Protein 3UXJ (pdb70)

Nearest PDB structures (foldseek):
  3uxj-assembly2_C  TM=9.990E-01  e=7.213E-52  Vibrio cholerae O1 biovar El Tor str. N16961
  4iqi-assembly1_A  TM=9.956E-01  e=4.531E-52  Vibrio cholerae O1 biovar El Tor str. N16961
  3rj4-assembly1_B  TM=9.840E-01  e=3.270E-51  Vibrio cholerae O1 biovar El Tor str. N16961
  3rj4-assembly1_A  TM=9.899E-01  e=5.518E-51  Vibrio cholerae O1 biovar El Tor str. N16961
  3rzp-assembly2_C  TM=9.891E-01  e=8.987E-50  Vibrio cholerae

Secondary structure (DSSP, 8-state):
------GGG--EEEHHHHHHHTT--SS-S-EEEEEEEETT-EEE-TTS-EEE-EEEEEEETTSSEEE-HHHHHHHHHTTTT-B-S-HHHHHHHHHHHHHHHHTS--EEEEE-GGGGTTPBP----EE-----------S--GGGGTT---S-EEEEEEEEEEEEEEETTT--EEEEEEEEEEEEE--HHHHHHHHHTTTT-EE-HHHHHHHHHHH---S--SEEEEEEEEPPBTTEEEEEEEESS--S-S-------/----GGG--EEETHHHHHHTT--SS-S-EEEEEEEEEEEEEE-TTS-EEEEEEEEEEETTSSEEE-HHHHHHHHHTTTT-B-S-HHHHHHHHHHHHHHHHTS--EEEEEEGGGGTTPBP----EE--------------GGGGTT---S-EEEEEEEEEEEEEEETTT-PEEEEEEEEEEEEE--HHHHHHHHHTTTT-EE-HHHHHHHHHHH---S--SEEEEEEEEPPBTTEEEEEEEESS-SS-SB------/----GGG--EEETHHHHHHTT--SS-S-EEEEEEEEEEEEEE-TTS-EEEEEEEEEEETTSSEEE-HHHHHHHHHTTTT-B-S-HHHHHHHHHHHHHHHHTS--EEEEEEGGGGTTPBP----EE--------------GGGGTT---S-EEEEEEEEEEEEEEETTT--EEEEEEEEEEEEE--HHHHHHHHHTTTT-EE-HHHHHHHHHHH---S--SEEEEEEEEPPBTTEEEEEEEESS-SS-SB------/------GGG--EEETHHHHTTTT--SS-S-EEEEEEEEEEEEEE-TTS-EEEEEEEEEEETTSSEEE-HHHHHHHHHTTTT-B-S-HHHHHHHHHHHHHHHHTS--EEEEE-GGGGTTPBP----EE-----------S--GGGGTT---S-EEEEEEEEEEEEEEETTT--EEEEEEEEEEEEE--HHHHHHHHHTTTT-EE-HHHHHHHHHHH---S--SEEEEEEEE--BTTEEEEEEEESS--S-S-------

Structure (mmCIF, N/CA/C/O backbone):
data_3UXJ
#
_entry.id   3UXJ
#
_cell.length_a   71.387
_cell.length_b   71.416
_cell.length_c   71.358
_cell.angle_alpha   110.01
_cell.angle_beta   119.54
_cell.angle_gamma   99.46
#
_symmetry.space_group_name_H-M   'P 1'
#
loop_
_entity.id
_entity.type
_entity.pdbx_description
1 polymer 'NADPH-dependent 7-cyano-7-deazaguanine reductase'
2 non-polymer 7-DEAZA-7-AMINOMETHYL-GUANINE
3 non-polymer 'NADP NICOTINAMIDE-ADENINE-DINUCLEOTIDE PHOSPHATE'
4 non-polymer 1,2-ETHANEDIOL
5 water water
#
loop_
_atom_site.group_PDB
_atom_site.id
_atom_site.type_symbol
_atom_site.label_atom_id
_atom_site.label_alt_id
_atom_site.label_comp_id
_atom_site.label_asym_id
_atom_site.label_entity_id
_atom_site.label_seq_id
_atom_site.pdbx_PDB_ins_code
_atom_site.Cartn_x
_atom_site.Cartn_y
_atom_site.Cartn_z
_atom_site.occupancy
_atom_site.B_iso_or_equiv
_atom_site.auth_seq_id
_atom_site.auth_comp_id
_atom_site.auth_asym_id
_atom_site.auth_atom_id
_atom_site.pdbx_PDB_model_num
ATOM 1 N N . TYR A 1 30 ? -29.206 -12.957 23.473 1.00 34.01 27 TYR A N 1
ATOM 2 C CA . TYR A 1 30 ? -27.980 -13.725 23.700 1.00 31.28 27 TYR A CA 1
ATOM 3 C C . TYR A 1 30 ? -27.588 -14.571 22.518 1.00 30.20 27 TYR A C 1
ATOM 4 O O . TYR A 1 30 ? -28.387 -15.388 22.042 1.00 30.23 27 TYR A O 1
ATOM 13 N N . ALA A 1 31 ? -26.339 -14.404 22.079 1.00 28.13 28 ALA A N 1
ATOM 14 C CA . ALA A 1 31 ? -25.798 -15.252 21.036 1.00 25.49 28 ALA A CA 1
ATOM 15 C C . ALA A 1 31 ? -25.687 -16.697 21.550 1.00 22.25 28 ALA A C 1
ATOM 16 O O . ALA A 1 31 ? -25.460 -16.932 22.747 1.00 23.46 28 ALA A O 1
ATOM 18 N N A ASN A 1 32 ? -25.794 -17.666 20.638 0.48 19.64 29 ASN A N 1
ATOM 19 N N B ASN A 1 32 ? -25.866 -17.668 20.672 0.52 20.25 29 ASN A N 1
ATOM 20 C CA A ASN A 1 32 ? -25.541 -19.058 20.984 0.48 17.33 29 ASN A CA 1
ATOM 21 C CA B ASN A 1 32 ? -25.601 -18.997 21.127 0.52 18.81 29 ASN A CA 1
ATOM 22 C C A ASN A 1 32 ? -24.053 -19.303 21.224 0.48 14.65 29 ASN A C 1
ATOM 23 C C B ASN A 1 32 ? -24.092 -19.126 21.344 0.52 15.76 29 ASN A C 1
ATOM 24 O O A ASN A 1 32 ? -23.231 -18.971 20.359 0.48 13.72 29 ASN A O 1
ATOM 25 O O B ASN A 1 32 ? -23.309 -18.541 20.599 0.52 16.28 29 ASN A O 1
ATOM 34 N N . GLN A 1 33 ? -23.705 -19.816 22.397 1.00 11.14 30 GLN A N 1
ATOM 35 C CA . GLN A 1 33 ? -22.330 -20.149 22.670 1.00 9.01 30 GLN A CA 1
ATOM 36 C C . GLN A 1 33 ? -21.983 -21.578 22.289 1.00 8.90 30 GLN A C 1
ATOM 37 O O . GLN A 1 33 ? -22.764 -22.223 21.666 1.00 8.81 30 GLN A O 1
ATOM 43 N N . TYR A 1 34 ? -20.785 -22.018 22.647 1.00 7.77 31 TYR A N 1
ATOM 44 C CA . TYR A 1 34 ? -20.213 -23.212 22.049 1.00 6.89 31 TYR A CA 1
ATOM 45 C C . TYR A 1 34 ? -21.231 -24.352 21.973 1.00 7.33 31 TYR A C 1
ATOM 46 O O . TYR A 1 34 ? -21.888 -24.728 22.970 1.00 9.10 31 TYR A O 1
ATOM 55 N N . ASP A 1 35 ? -21.377 -24.883 20.756 1.00 7.24 32 ASP A N 1
ATOM 56 C CA . ASP A 1 35 ? -22.397 -25.895 20.525 1.00 9.05 32 ASP A CA 1
ATOM 57 C C . ASP A 1 35 ? -21.941 -26.944 19.490 1.00 8.80 32 ASP A C 1
ATOM 58 O O . ASP A 1 35 ? -22.205 -26.771 18.310 1.00 8.81 32 ASP A O 1
ATOM 63 N N . PRO A 1 36 ? -21.263 -27.998 19.924 1.00 9.04 33 PRO A N 1
ATOM 64 C CA . PRO A 1 36 ? -20.840 -29.016 18.953 1.00 9.09 33 PRO A CA 1
ATOM 65 C C . PRO A 1 36 ? -21.978 -29.774 18.297 1.00 9.45 33 PRO A C 1
ATOM 66 O O . PRO A 1 36 ? -21.782 -30.365 17.235 1.00 9.87 33 PRO A O 1
ATOM 70 N N . SER A 1 37 ? -23.154 -29.699 18.860 1.00 10.35 34 SER A N 1
ATOM 71 C CA . SER A 1 37 ? -24.300 -30.355 18.239 1.00 11.19 34 SER A CA 1
ATOM 72 C C . SER A 1 37 ? -24.711 -29.686 16.951 1.00 9.90 34 SER A C 1
ATOM 73 O O . SER A 1 37 ? -25.494 -30.256 16.184 1.00 12.25 34 SER A O 1
ATOM 76 N N . LEU A 1 38 ? -24.199 -28.484 16.680 1.00 8.66 35 LEU A N 1
ATOM 77 C CA . LEU A 1 38 ? -24.511 -27.830 15.399 1.00 9.60 35 LEU A CA 1
ATOM 78 C C . LEU A 1 38 ? -23.883 -28.580 14.209 1.00 9.09 35 LEU A C 1
ATOM 79 O O . LEU A 1 38 ? -24.406 -28.491 13.096 1.00 10.32 35 LEU A O 1
ATOM 84 N N . LEU A 1 39 ? -22.726 -29.245 14.416 1.00 8.78 36 LEU A N 1
ATOM 85 C CA . LEU A 1 39 ? -22.052 -29.944 13.322 1.00 8.83 36 LEU A CA 1
ATOM 86 C C . LEU A 1 39 ? -22.935 -31.007 12.694 1.00 9.53 36 LEU A C 1
ATOM 87 O O . LEU A 1 39 ? -23.535 -31.811 13.411 1.00 12.26 36 LEU A O 1
ATOM 92 N N . GLN A 1 40 ? -22.984 -31.033 11.356 0.99 9.48 37 GLN A N 1
ATOM 93 C CA . GLN A 1 40 ? -23.793 -32.005 10.621 0.99 9.60 37 GLN A CA 1
ATOM 94 C C . GLN A 1 40 ? -22.915 -32.909 9.732 0.99 9.44 37 GLN A C 1
ATOM 95 O O . GLN A 1 40 ? -22.371 -32.456 8.733 0.99 10.13 37 GLN A O 1
ATOM 101 N N . PRO A 1 41 ? -22.757 -34.168 10.099 1.00 10.34 38 PRO A N 1
ATOM 102 C CA . PRO A 1 41 ? -22.047 -35.117 9.247 1.00 10.20 38 PRO A CA 1
ATOM 103 C C . PRO A 1 41 ? -22.895 -35.489 8.044 1.00 9.77 38 PRO A C 1
ATOM 104 O O . PRO A 1 41 ? -24.135 -35.567 8.122 1.00 11.73 38 PRO A O 1
ATOM 108 N N . VAL A 1 42 ? -22.266 -35.732 6.902 1.00 11.14 39 VAL A N 1
ATOM 109 C CA . VAL A 1 42 ? -22.906 -36.339 5.738 1.00 11.18 39 VAL A CA 1
ATOM 110 C C . VAL A 1 42 ? -22.076 -37.575 5.321 1.00 11.44 39 VAL A C 1
ATOM 111 O O . VAL A 1 42 ? -20.900 -37.408 5.043 1.00 11.46 39 VAL A O 1
ATOM 115 N N . PRO A 1 43 ? -22.612 -38.781 5.318 1.00 12.16 40 PRO A N 1
ATOM 116 C CA . PRO A 1 43 ? -21.824 -39.945 4.909 1.00 12.00 40 PRO A CA 1
ATOM 117 C C . PRO A 1 43 ? -21.334 -39.790 3.485 1.00 11.43 40 PRO A C 1
ATOM 118 O O . PRO A 1 43 ? -22.104 -39.473 2.548 1.00 12.87 40 PRO A O 1
ATOM 122 N N . ARG A 1 44 ? -20.028 -39.997 3.312 1.00 10.43 41 ARG A N 1
ATOM 123 C CA . ARG A 1 44 ? -19.416 -39.894 1.979 1.00 11.93 41 ARG A CA 1
ATOM 124 C C . ARG A 1 44 ? -20.000 -40.944 1.042 1.00 12.20 41 ARG A C 1
ATOM 125 O O . ARG A 1 44 ? -20.084 -40.729 -0.170 1.00 13.28 41 ARG A O 1
ATOM 133 N N . SER A 1 45 ? -20.420 -42.095 1.590 1.00 10.76 42 SER A N 1
ATOM 134 C CA . SER A 1 45 ? -20.933 -43.173 0.756 1.00 12.55 42 SER A CA 1
ATOM 135 C C . SER A 1 45 ? -22.232 -42.854 0.004 1.00 14.90 42 SER A C 1
ATOM 136 O O . SER A 1 45 ? -22.493 -43.476 -1.021 1.00 15.47 42 SER A O 1
ATOM 139 N N . LEU A 1 46 ? -23.028 -41.872 0.440 1.00 15.66 43 LEU A N 1
ATOM 140 C CA . LEU A 1 46 ? -24.293 -41.600 -0.287 1.00 19.60 43 LEU A CA 1
ATOM 141 C C . LEU A 1 46 ? -23.980 -41.267 -1.735 1.00 20.15 43 LEU A C 1
ATOM 142 O O . LEU A 1 46 ? -24.480 -41.907 -2.690 1.00 23.28 43 LEU A O 1
ATOM 147 N N . ASN A 1 47 ? -23.114 -40.286 -1.918 0.83 14.63 44 ASN A N 1
ATOM 148 C CA . ASN A 1 47 ? -22.839 -39.895 -3.288 0.83 15.91 44 ASN A CA 1
ATOM 149 C C . ASN A 1 47 ? -21.894 -40.869 -3.957 0.83 16.28 44 ASN A C 1
ATOM 150 O O . ASN A 1 47 ? -21.939 -41.066 -5.179 0.83 15.64 44 ASN A O 1
ATOM 155 N N . ARG A 1 48 ? -20.993 -41.462 -3.192 1.00 16.60 45 ARG A N 1
ATOM 156 C CA . ARG A 1 48 ? -20.105 -42.418 -3.831 1.00 16.65 45 ARG A CA 1
ATOM 157 C C . ARG A 1 48 ? -20.878 -43.576 -4.454 1.00 17.15 45 ARG A C 1
ATOM 158 O O . ARG A 1 48 ? -20.442 -44.124 -5.486 1.00 16.55 45 ARG A O 1
ATOM 166 N N . ASN A 1 49 ? -22.003 -43.966 -3.844 0.88 19.63 46 ASN A N 1
ATOM 167 C CA . ASN A 1 49 ? -22.836 -44.997 -4.429 0.88 21.57 46 ASN A CA 1
ATOM 168 C C . ASN A 1 49 ? -23.304 -44.628 -5.844 0.88 22.09 46 ASN A C 1
ATOM 169 O O . ASN A 1 49 ? -23.346 -45.486 -6.782 0.88 21.65 46 ASN A O 1
ATOM 174 N N A ASP A 1 50 ? -23.650 -43.362 -6.008 0.65 24.23 47 ASP A N 1
ATOM 175 N N B ASP A 1 50 ? -23.668 -43.358 -6.015 0.35 23.82 47 ASP A N 1
ATOM 176 C CA A ASP A 1 50 ? -24.092 -42.869 -7.302 0.65 26.79 47 ASP A CA 1
ATOM 177 C CA B ASP A 1 50 ? -24.066 -42.836 -7.325 0.35 25.62 47 ASP A CA 1
ATOM 178 C C A ASP A 1 50 ? -22.970 -42.876 -8.346 0.65 25.05 47 ASP A C 1
ATOM 179 C C B ASP A 1 50 ? -22.957 -43.072 -8.334 0.35 24.54 47 ASP A C 1
ATOM 180 O O A ASP A 1 50 ? -23.248 -42.860 -9.545 0.65 25.72 47 ASP A O 1
ATOM 181 O O B ASP A 1 50 ? -23.225 -43.432 -9.476 0.35 24.90 47 ASP A O 1
ATOM 190 N N . LEU A 1 51 ? -21.709 -42.909 -7.895 1.00 23.91 48 LEU A N 1
ATOM 191 C CA . LEU A 1 51 ? -20.550 -43.018 -8.782 1.00 22.64 48 LEU A CA 1
ATOM 192 C C . LEU A 1 51 ? -20.193 -44.485 -9.064 1.00 23.00 48 LEU A C 1
ATOM 193 O O . LEU A 1 51 ? -19.233 -44.767 -9.795 1.00 22.78 48 LEU A O 1
ATOM 198 N N . HIS A 1 52 ? -20.949 -45.417 -8.467 1.00 22.86 49 HIS A N 1
ATOM 199 C CA . HIS A 1 52 ? -20.720 -46.868 -8.641 1.00 25.52 49 HIS A CA 1
ATOM 200 C C . HIS A 1 52 ? -19.328 -47.251 -8.141 1.00 28.54 49 HIS A C 1
ATOM 201 O O . HIS A 1 52 ? -18.619 -48.020 -8.776 1.00 29.67 49 HIS A O 1
ATOM 208 N N . LEU A 1 53 ? -18.988 -46.702 -6.970 1.00 28.32 50 LEU A N 1
ATOM 209 C CA . LEU A 1 53 ? -17.778 -47.060 -6.237 1.00 31.18 50 LEU A CA 1
ATOM 210 C C . LEU A 1 53 ? -18.121 -48.076 -5.135 1.00 34.08 50 LEU A C 1
ATOM 211 O O . LEU A 1 53 ? -19.260 -48.110 -4.604 1.00 34.26 50 LEU A O 1
ATOM 216 N N . SER A 1 54 ? -17.152 -48.943 -4.862 0.68 32.98 51 SER A N 1
ATOM 217 C CA . SER A 1 54 ? -17.234 -49.884 -3.763 0.68 32.32 51 SER A CA 1
ATOM 218 C C . SER A 1 54 ? -16.688 -49.241 -2.501 0.68 30.05 51 SER A C 1
ATOM 219 O O . SER A 1 54 ? -16.271 -48.067 -2.485 0.68 26.70 51 SER A O 1
ATOM 222 N N . ALA A 1 55 ? -16.670 -50.035 -1.443 1.00 31.59 52 ALA A N 1
ATOM 223 C CA . ALA A 1 55 ? -16.047 -49.615 -0.204 1.00 32.32 52 ALA A CA 1
ATOM 224 C C . ALA A 1 55 ? -14.532 -49.477 -0.428 1.00 32.28 52 ALA A C 1
ATOM 225 O O . ALA A 1 55 ? -13.878 -48.734 0.317 1.00 30.22 52 ALA A O 1
ATOM 227 N N . THR A 1 56 ? -13.965 -50.150 -1.455 1.00 31.85 53 THR A N 1
ATOM 228 C CA . THR A 1 56 ? -12.512 -49.992 -1.697 1.00 31.61 53 THR A CA 1
ATOM 229 C C . THR A 1 56 ? -12.225 -48.893 -2.740 1.00 28.75 53 THR A C 1
ATOM 230 O O . THR A 1 56 ? -12.342 -49.088 -3.954 1.00 30.88 53 THR A O 1
ATOM 234 N N . LEU A 1 57 ? -11.743 -47.762 -2.252 1.00 25.00 54 LEU A N 1
ATOM 235 C CA . LEU A 1 57 ? -11.749 -46.548 -3.067 1.00 21.25 54 LEU A CA 1
ATOM 236 C C . LEU A 1 57 ? -10.658 -46.550 -4.120 1.00 19.37 54 LEU A C 1
ATOM 237 O O . LEU A 1 57 ? -9.574 -47.057 -3.898 1.00 19.64 54 LEU A O 1
ATOM 242 N N . PRO A 1 58 ? -10.956 -46.016 -5.298 1.00 18.72 55 PRO A N 1
ATOM 243 C CA . PRO A 1 58 ? -9.976 -45.855 -6.376 1.00 17.83 55 PRO A CA 1
ATOM 244 C C . PRO A 1 58 ? -8.992 -44.680 -6.159 1.00 15.97 55 PRO A C 1
ATOM 245 O O . PRO A 1 58 ? -8.188 -44.372 -7.029 1.00 18.63 55 PRO A O 1
ATOM 249 N N . PHE A 1 59 ? -9.229 -43.880 -5.127 1.00 14.06 56 PHE A N 1
ATOM 250 C CA . PHE A 1 59 ? -8.397 -42.719 -4.856 1.00 13.03 56 PHE A CA 1
ATOM 251 C C . PHE A 1 59 ? -8.069 -42.620 -3.383 1.00 13.20 56 PHE A C 1
ATOM 252 O O . PHE A 1 59 ? -8.685 -43.287 -2.534 1.00 14.95 56 PHE A O 1
ATOM 260 N N . GLN A 1 60 ? -7.092 -41.789 -3.091 1.00 12.25 57 GLN A N 1
ATOM 261 C CA . GLN A 1 60 ? -6.735 -41.389 -1.736 1.00 11.73 57 GLN A CA 1
ATOM 262 C C . GLN A 1 60 ? -6.705 -39.860 -1.726 1.00 9.92 57 GLN A C 1
ATOM 263 O O . GLN A 1 60 ? -6.808 -39.217 -2.781 1.00 11.89 57 GLN A O 1
ATOM 269 N N . GLY A 1 61 ? -6.656 -39.252 -0.552 1.00 9.55 58 GLY A N 1
ATOM 270 C CA . GLY A 1 61 ? -6.551 -37.799 -0.509 1.00 9.13 58 GLY A CA 1
ATOM 271 C C . GLY A 1 61 ? -7.207 -37.236 0.721 1.00 8.81 58 GLY A C 1
ATOM 272 O O . GLY A 1 61 ? -7.278 -37.894 1.794 1.00 10.47 58 GLY A O 1
ATOM 273 N N . CYS A 1 62 ? -7.618 -35.985 0.618 1.00 8.22 59 CYS A N 1
ATOM 274 C CA . CYS A 1 62 ? -8.108 -35.244 1.790 1.00 8.87 59 CYS A CA 1
ATOM 275 C C . CYS A 1 62 ? -8.898 -34.040 1.341 1.00 7.55 59 CYS A C 1
ATOM 276 O O . CYS A 1 62 ? -8.819 -33.641 0.175 1.00 8.18 59 CYS A O 1
ATOM 279 N N . ASP A 1 63 ? -9.660 -33.477 2.261 1.00 7.47 60 ASP A N 1
ATOM 280 C CA . ASP A 1 63 ? -10.353 -32.207 2.014 1.00 7.93 60 ASP A CA 1
ATOM 281 C C . ASP A 1 63 ? -9.698 -31.179 2.912 1.00 7.19 60 ASP A C 1
ATOM 282 O O . ASP A 1 63 ? -9.741 -31.326 4.155 1.00 7.53 60 ASP A O 1
ATOM 287 N N . ILE A 1 64 ? -9.105 -30.138 2.317 1.00 7.41 61 ILE A N 1
ATOM 288 C CA . ILE A 1 64 ? -8.444 -29.100 3.105 1.00 7.16 61 ILE A CA 1
ATOM 289 C C . ILE A 1 64 ? -9.416 -27.946 3.217 1.00 6.72 61 ILE A C 1
ATOM 290 O O . ILE A 1 64 ? -9.930 -27.464 2.224 1.00 7.48 61 ILE A O 1
ATOM 295 N N . TRP A 1 65 ? -9.710 -27.526 4.424 1.00 6.74 62 TRP A N 1
ATOM 296 C CA . TRP A 1 65 ? -10.599 -26.392 4.681 1.00 6.01 62 TRP A CA 1
ATOM 297 C C . TRP A 1 65 ? -9.850 -25.211 5.240 1.00 6.01 62 TRP A C 1
ATOM 298 O O . TRP A 1 65 ? -8.948 -25.401 6.020 1.00 6.77 62 TRP A O 1
ATOM 309 N N . THR A 1 66 ? -10.203 -24.001 4.805 1.00 6.52 63 THR A N 1
ATOM 310 C CA . THR A 1 66 ? -9.641 -22.794 5.421 1.00 6.41 63 THR A CA 1
ATOM 311 C C . THR A 1 66 ? -10.755 -22.058 6.144 1.00 6.07 63 THR A C 1
ATOM 312 O O . THR A 1 66 ? -11.842 -21.898 5.566 1.00 6.83 63 THR A O 1
ATOM 316 N N . LEU A 1 67 ? -10.508 -21.715 7.389 1.00 6.35 64 LEU A N 1
ATOM 317 C CA . LEU A 1 67 ? -11.508 -21.082 8.274 1.00 6.66 64 LEU A CA 1
ATOM 318 C C . LEU A 1 67 ? -11.047 -19.646 8.505 1.00 6.20 64 LEU A C 1
ATOM 319 O O . LEU A 1 67 ? -10.307 -19.374 9.343 1.00 7.00 64 LEU A O 1
ATOM 324 N N . TYR A 1 68 ? -11.534 -18.759 7.656 1.00 6.71 65 TYR A N 1
ATOM 325 C CA . TYR A 1 68 ? -11.127 -17.364 7.653 1.00 7.91 65 TYR A CA 1
ATOM 326 C C . TYR A 1 68 ? -11.688 -16.531 8.770 1.00 9.20 65 TYR A C 1
ATOM 327 O O . TYR A 1 68 ? -11.166 -15.506 9.042 1.00 12.33 65 TYR A O 1
ATOM 336 N N . GLU A 1 69 ? -12.758 -16.998 9.386 1.00 10.91 66 GLU A N 1
ATOM 337 C CA . GLU A 1 69 ? -13.473 -16.209 10.406 1.00 11.89 66 GLU A CA 1
ATOM 338 C C . GLU A 1 69 ? -13.388 -16.678 11.877 1.00 11.16 66 GLU A C 1
ATOM 339 O O . GLU A 1 69 ? -14.168 -16.289 12.697 1.00 12.46 66 GLU A O 1
ATOM 345 N N A LEU A 1 70 ? -12.416 -17.453 12.251 0.73 9.61 67 LEU A N 1
ATOM 346 N N B LEU A 1 70 ? -12.411 -17.515 12.234 0.27 10.90 67 LEU A N 1
ATOM 347 C CA A LEU A 1 70 ? -12.375 -18.040 13.586 0.73 7.24 67 LEU A CA 1
ATOM 348 C CA B LEU A 1 70 ? -12.248 -18.003 13.614 0.27 10.14 67 LEU A CA 1
ATOM 349 C C A LEU A 1 70 ? -12.089 -16.963 14.632 0.73 6.42 67 LEU A C 1
ATOM 350 C C B LEU A 1 70 ? -12.084 -16.889 14.634 0.27 8.15 67 LEU A C 1
ATOM 351 O O A LEU A 1 70 ? -11.082 -16.251 14.550 0.73 8.19 67 LEU A O 1
ATOM 352 O O B LEU A 1 70 ? -11.144 -16.097 14.554 0.27 8.09 67 LEU A O 1
ATOM 361 N N . SER A 1 71 ? -12.973 -16.856 15.621 1.00 7.65 68 SER A N 1
ATOM 362 C CA . SER A 1 71 ? -12.868 -15.858 16.663 1.00 7.44 68 SER A CA 1
ATOM 363 C C . SER A 1 71 ? -13.580 -16.346 17.904 1.00 6.51 68 SER A C 1
ATOM 364 O O . SER A 1 71 ? -14.622 -16.989 17.815 1.00 7.34 68 SER A O 1
ATOM 367 N N . TRP A 1 72 ? -13.017 -16.004 19.044 1.00 6.50 69 TRP A N 1
ATOM 368 C CA . TRP A 1 72 ? -13.522 -16.391 20.351 1.00 6.83 69 TRP A CA 1
ATOM 369 C C . TRP A 1 72 ? -13.107 -15.353 21.365 1.00 7.40 69 TRP A C 1
ATOM 370 O O . TRP A 1 72 ? -12.534 -14.350 21.004 1.00 7.35 69 TRP A O 1
ATOM 381 N N . LEU A 1 73 ? -13.444 -15.557 22.627 1.00 7.02 70 LEU A N 1
ATOM 382 C CA . LEU A 1 73 ? -13.042 -14.621 23.686 1.00 7.63 70 LEU A CA 1
ATOM 383 C C . LEU A 1 73 ? -12.004 -15.293 24.562 1.00 7.04 70 LEU A C 1
ATOM 384 O O . LEU A 1 73 ? -12.107 -16.495 24.819 1.00 7.56 70 LEU A O 1
ATOM 389 N N . ASN A 1 74 ? -11.010 -14.548 25.055 1.00 7.80 71 ASN A N 1
ATOM 390 C CA . ASN A 1 74 ? -10.125 -15.112 26.054 1.00 8.13 71 ASN A CA 1
ATOM 391 C C . ASN A 1 74 ? -10.845 -15.151 27.421 1.00 7.66 71 ASN A C 1
ATOM 392 O O . ASN A 1 74 ? -12.025 -14.793 27.554 1.00 8.77 71 ASN A O 1
ATOM 397 N N A GLN A 1 75 ? -10.140 -15.582 28.459 0.63 8.18 72 GLN A N 1
ATOM 398 N N B GLN A 1 75 ? -10.115 -15.597 28.440 0.37 8.70 72 GLN A N 1
ATOM 399 C CA A GLN A 1 75 ? -10.829 -15.806 29.741 0.63 11.17 72 GLN A CA 1
ATOM 400 C CA B GLN A 1 75 ? -10.702 -15.814 29.767 0.37 10.52 72 GLN A CA 1
ATOM 401 C C A GLN A 1 75 ? -11.202 -14.499 30.426 0.63 11.85 72 GLN A C 1
ATOM 402 C C B GLN A 1 75 ? -11.243 -14.506 30.340 0.37 10.45 72 GLN A C 1
ATOM 403 O O A GLN A 1 75 ? -12.064 -14.476 31.320 0.63 16.03 72 GLN A O 1
ATOM 404 O O B GLN A 1 75 ? -12.260 -14.497 31.058 0.37 12.11 72 GLN A O 1
ATOM 415 N N . LYS A 1 76 ? -10.596 -13.399 29.961 1.00 9.46 73 LYS A N 1
ATOM 416 C CA . LYS A 1 76 ? -10.963 -12.073 30.420 1.00 9.70 73 LYS A CA 1
ATOM 417 C C . LYS A 1 76 ? -12.010 -11.400 29.553 1.00 8.14 73 LYS A C 1
ATOM 418 O O . LYS A 1 76 ? -12.335 -10.216 29.766 1.00 10.12 73 LYS A O 1
ATOM 424 N N . GLY A 1 77 ? -12.464 -12.077 28.515 1.00 8.13 74 GLY A N 1
ATOM 425 C CA . GLY A 1 77 ? -13.541 -11.546 27.688 1.00 8.54 74 GLY A CA 1
ATOM 426 C C . GLY A 1 77 ? -13.045 -10.752 26.482 1.00 7.52 74 GLY A C 1
ATOM 427 O O . GLY A 1 77 ? -13.886 -10.212 25.732 1.00 8.60 74 GLY A O 1
ATOM 428 N N . LEU A 1 78 ? -11.743 -10.698 26.260 1.00 7.93 75 LEU A N 1
ATOM 429 C CA . LEU A 1 78 ? -11.218 -9.927 25.128 1.00 7.13 75 LEU A CA 1
ATOM 430 C C . LEU A 1 78 ? -11.220 -10.806 23.865 1.00 6.45 75 LEU A C 1
ATOM 431 O O . LEU A 1 78 ? -10.689 -11.927 23.900 1.00 8.00 75 LEU A O 1
ATOM 436 N N . PRO A 1 79 ? -11.792 -10.284 22.745 1.00 6.48 76 PRO A N 1
ATOM 437 C CA . PRO A 1 79 ? -11.789 -11.089 21.515 1.00 7.87 76 PRO A CA 1
ATOM 438 C C . PRO A 1 79 ? -10.414 -11.519 21.048 1.00 6.72 76 PRO A C 1
ATOM 439 O O . PRO A 1 79 ? -9.433 -10.760 21.191 1.00 8.22 76 PRO A O 1
ATOM 443 N N . GLN A 1 80 ? -10.363 -12.707 20.443 1.00 6.52 77 GLN A N 1
ATOM 444 C CA . GLN A 1 80 ? -9.205 -13.280 19.771 1.00 7.17 77 GLN A CA 1
ATOM 445 C C . GLN A 1 80 ? -9.613 -13.581 18.347 1.00 7.22 77 GLN A C 1
ATOM 446 O O . GLN A 1 80 ? -10.757 -14.029 18.143 1.00 7.43 77 GLN A O 1
ATOM 452 N N . VAL A 1 81 ? -8.693 -13.453 17.387 1.00 7.37 78 VAL A N 1
ATOM 453 C CA . VAL A 1 81 ? -9.008 -13.780 15.988 1.00 7.57 78 VAL A CA 1
ATOM 454 C C . VAL A 1 81 ? -7.869 -14.644 15.429 1.00 8.11 78 VAL A C 1
ATOM 455 O O . VAL A 1 81 ? -6.694 -14.467 15.781 1.00 7.71 78 VAL A O 1
ATOM 459 N N . ALA A 1 82 ? -8.218 -15.537 14.532 1.00 7.23 79 ALA A N 1
ATOM 460 C CA . ALA A 1 82 ? -7.241 -16.458 13.946 1.00 6.53 79 ALA A CA 1
ATOM 461 C C . ALA A 1 82 ? -7.716 -16.972 12.636 1.00 7.17 79 ALA A C 1
ATOM 462 O O . ALA A 1 82 ? -8.908 -16.780 12.295 1.00 8.92 79 ALA A O 1
ATOM 464 N N . ILE A 1 83 ? -6.843 -17.634 11.869 1.00 7.02 80 ILE A N 1
ATOM 465 C CA . ILE A 1 83 ? -7.319 -18.399 10.712 1.00 7.05 80 ILE A CA 1
ATOM 466 C C . ILE A 1 83 ? -7.051 -19.858 10.967 1.00 6.94 80 ILE A C 1
ATOM 467 O O . ILE A 1 83 ? -5.986 -20.207 11.493 1.00 8.99 80 ILE A O 1
ATOM 472 N N . GLY A 1 84 ? -8.063 -20.693 10.751 1.00 7.24 81 GLY A N 1
ATOM 473 C CA . GLY A 1 84 ? -7.857 -22.115 10.900 1.00 6.81 81 GLY A CA 1
ATOM 474 C C . GLY A 1 84 ? -7.613 -22.842 9.599 1.00 7.37 81 GLY A C 1
ATOM 475 O O . GLY A 1 84 ? -8.106 -22.451 8.529 1.00 8.14 81 GLY A O 1
ATOM 476 N N A GLU A 1 85 ? -6.868 -23.940 9.665 0.52 8.66 82 GLU A N 1
ATOM 477 N N B GLU A 1 85 ? -6.876 -23.948 9.665 0.48 8.96 82 GLU A N 1
ATOM 478 C CA A GLU A 1 85 ? -6.683 -24.804 8.507 0.52 10.12 82 GLU A CA 1
ATOM 479 C CA B GLU A 1 85 ? -6.692 -24.814 8.505 0.48 10.81 82 GLU A CA 1
ATOM 480 C C A GLU A 1 85 ? -6.975 -26.214 8.979 0.52 9.54 82 GLU A C 1
ATOM 481 C C B GLU A 1 85 ? -6.910 -26.244 8.931 0.48 10.08 82 GLU A C 1
ATOM 482 O O A GLU A 1 85 ? -6.535 -26.615 10.056 0.52 10.22 82 GLU A O 1
ATOM 483 O O B GLU A 1 85 ? -6.280 -26.716 9.878 0.48 11.28 82 GLU A O 1
ATOM 494 N N . VAL A 1 86 ? -7.777 -26.937 8.211 1.00 8.81 83 VAL A N 1
ATOM 495 C CA . VAL A 1 86 ? -8.205 -28.279 8.606 1.00 8.38 83 VAL A CA 1
ATOM 496 C C . VAL A 1 86 ? -7.958 -29.246 7.484 1.00 8.49 83 VAL A C 1
ATOM 497 O O . VAL A 1 86 ? -8.169 -28.905 6.300 1.00 10.36 83 VAL A O 1
ATOM 501 N N . SER A 1 87 ? -7.469 -30.445 7.793 1.00 8.20 84 SER A N 1
ATOM 502 C CA . SER A 1 87 ? -7.404 -31.491 6.790 1.00 8.56 84 SER A CA 1
ATOM 503 C C . SER A 1 87 ? -8.240 -32.658 7.254 1.00 8.76 84 SER A C 1
ATOM 504 O O . SER A 1 87 ? -7.972 -33.214 8.323 1.00 10.03 84 SER A O 1
ATOM 507 N N . ILE A 1 88 ? -9.216 -33.024 6.425 1.00 8.41 85 ILE A N 1
ATOM 508 C CA . ILE A 1 88 ? -10.109 -34.179 6.725 1.00 8.85 85 ILE A CA 1
ATOM 509 C C . ILE A 1 88 ? -9.744 -35.310 5.746 1.00 9.03 85 ILE A C 1
ATOM 510 O O . ILE A 1 88 ? -9.844 -35.103 4.543 1.00 8.75 85 ILE A O 1
ATOM 515 N N . PRO A 1 89 ? -9.383 -36.496 6.249 1.00 8.87 86 PRO A N 1
ATOM 516 C CA . PRO A 1 89 ? -9.012 -37.578 5.344 1.00 8.75 86 PRO A CA 1
ATOM 517 C C . PRO A 1 89 ? -10.171 -37.995 4.412 1.00 9.55 86 PRO A C 1
ATOM 518 O O . PRO A 1 89 ? -11.340 -38.028 4.854 1.00 10.57 86 PRO A O 1
ATOM 522 N N . ALA A 1 90 ? -9.886 -38.280 3.139 1.00 9.53 87 ALA A N 1
ATOM 523 C CA . ALA A 1 90 ? -10.953 -38.670 2.240 1.00 10.62 87 ALA A CA 1
ATOM 524 C C . ALA A 1 90 ? -11.505 -40.026 2.615 1.00 10.60 87 ALA A C 1
ATOM 525 O O . ALA A 1 90 ? -12.572 -40.400 2.118 1.00 12.11 87 ALA A O 1
ATOM 527 N N . THR A 1 91 ? -10.807 -40.771 3.500 1.00 10.33 88 THR A N 1
ATOM 528 C CA . THR A 1 91 ? -11.338 -42.044 4.000 1.00 12.21 88 THR A CA 1
ATOM 529 C C . THR A 1 91 ? -12.284 -41.884 5.177 1.00 11.86 88 THR A C 1
ATOM 530 O O . THR A 1 91 ? -12.863 -42.874 5.688 1.00 13.95 88 THR A O 1
ATOM 534 N N . SER A 1 92 ? -12.447 -40.656 5.673 1.00 11.30 89 SER A N 1
ATOM 535 C CA . SER A 1 92 ? -13.375 -40.496 6.814 1.00 10.48 89 SER A CA 1
ATOM 536 C C . SER A 1 92 ? -14.783 -40.946 6.403 1.00 11.80 89 SER A C 1
ATOM 537 O O . SER A 1 92 ? -15.197 -40.802 5.237 1.00 12.12 89 SER A O 1
ATOM 540 N N . ALA A 1 93 ? -15.523 -41.525 7.346 1.00 12.01 90 ALA A N 1
ATOM 541 C CA . ALA A 1 93 ? -16.880 -41.957 7.017 1.00 12.15 90 ALA A CA 1
ATOM 542 C C . ALA A 1 93 ? -17.741 -40.803 6.522 1.00 11.31 90 ALA A C 1
ATOM 543 O O . ALA A 1 93 ? -18.572 -40.975 5.604 1.00 11.89 90 ALA A O 1
ATOM 545 N N . ASN A 1 94 ? -17.548 -39.626 7.125 1.00 11.37 91 ASN A N 1
ATOM 546 C CA . ASN A 1 94 ? -18.395 -38.490 6.819 1.00 11.00 91 ASN A CA 1
ATOM 547 C C . ASN A 1 94 ? -17.587 -37.274 6.371 1.00 10.38 91 ASN A C 1
ATOM 548 O O . ASN A 1 94 ? -16.455 -37.023 6.845 1.00 10.51 91 ASN A O 1
ATOM 553 N N . LEU A 1 95 ? -18.217 -36.477 5.542 1.00 11.00 92 LEU A N 1
ATOM 554 C CA . LEU A 1 95 ? -17.718 -35.127 5.404 1.00 10.16 92 LEU A CA 1
ATOM 555 C C . LEU A 1 95 ? -18.573 -34.259 6.343 1.00 10.04 92 LEU A C 1
ATOM 556 O O . LEU A 1 95 ? -19.554 -34.720 6.906 1.00 11.88 92 LEU A O 1
ATOM 561 N N . ILE A 1 96 ? -18.201 -33.001 6.454 1.00 8.92 93 ILE A N 1
ATOM 562 C CA . ILE A 1 96 ? -18.913 -32.086 7.362 1.00 8.15 93 ILE A CA 1
ATOM 563 C C . ILE A 1 96 ? -19.650 -31.059 6.532 1.00 8.32 93 ILE A C 1
ATOM 564 O O . ILE A 1 96 ? -19.087 -30.437 5.642 1.00 8.48 93 ILE A O 1
ATOM 569 N N . GLU A 1 97 ? -20.942 -30.916 6.752 1.00 8.77 94 GLU A N 1
ATOM 570 C CA . GLU A 1 97 ? -21.745 -30.006 5.932 1.00 9.24 94 GLU A CA 1
ATOM 571 C C . GLU A 1 97 ? -21.312 -28.552 6.283 1.00 7.58 94 GLU A C 1
ATOM 572 O O . GLU A 1 97 ? -21.181 -28.164 7.454 1.00 8.20 94 GLU A O 1
ATOM 578 N N A SER A 1 98 ? -21.050 -27.779 5.242 0.53 7.47 95 SER A N 1
ATOM 579 N N B SER A 1 98 ? -21.031 -27.761 5.261 0.47 7.51 95 SER A N 1
ATOM 580 C CA A SER A 1 98 ? -20.388 -26.460 5.355 0.53 8.44 95 SER A CA 1
ATOM 581 C CA B SER A 1 98 ? -20.337 -26.467 5.445 0.47 8.54 95 SER A CA 1
ATOM 582 C C A SER A 1 98 ? -21.151 -25.423 6.180 0.53 7.88 95 SER A C 1
ATOM 583 C C B SER A 1 98 ? -21.147 -25.384 6.188 0.47 7.82 95 SER A C 1
ATOM 584 O O A SER A 1 98 ? -20.553 -24.741 7.017 0.53 8.05 95 SER A O 1
ATOM 585 O O B SER A 1 98 ? -20.580 -24.623 6.982 0.47 7.11 95 SER A O 1
ATOM 590 N N . LYS A 1 99 ? -22.457 -25.287 5.947 1.00 8.32 96 LYS A N 1
ATOM 591 C CA . LYS A 1 99 ? -23.258 -24.315 6.730 1.00 8.73 96 LYS A CA 1
ATOM 592 C C . LYS A 1 99 ? -23.187 -24.696 8.213 1.00 8.40 96 LYS A C 1
ATOM 593 O O . LYS A 1 99 ? -23.032 -23.817 9.079 1.00 8.54 96 LYS A O 1
ATOM 599 N N . SER A 1 100 ? -23.287 -25.989 8.522 1.00 7.79 97 SER A N 1
ATOM 600 C CA . SER A 1 100 ? -23.260 -26.396 9.923 1.00 6.76 97 SER A CA 1
ATOM 601 C C . SER A 1 100 ? -21.900 -26.105 10.530 1.00 6.99 97 SER A C 1
ATOM 602 O O . SER A 1 100 ? -21.801 -25.801 11.711 1.00 8.07 97 SER A O 1
ATOM 605 N N . PHE A 1 101 ? -20.844 -26.241 9.742 1.00 7.15 98 PHE A N 1
ATOM 606 C CA . PHE A 1 101 ? -19.483 -25.951 10.203 1.00 7.08 98 PHE A CA 1
ATOM 607 C C . PHE A 1 101 ? -19.364 -24.438 10.529 1.00 6.67 98 PHE A C 1
ATOM 608 O O . PHE A 1 101 ? -18.857 -24.036 11.574 1.00 7.13 98 PHE A O 1
ATOM 616 N N . LYS A 1 102 ? -19.925 -23.624 9.641 0.95 6.56 99 LYS A N 1
ATOM 617 C CA . LYS A 1 102 ? -19.930 -22.167 9.889 0.95 6.24 99 LYS A CA 1
ATOM 618 C C . LYS A 1 102 ? -20.667 -21.837 11.196 0.95 7.37 99 LYS A C 1
ATOM 619 O O . LYS A 1 102 ? -20.180 -21.088 12.019 0.95 7.55 99 LYS A O 1
ATOM 625 N N . LEU A 1 103 ? -21.831 -22.437 11.389 1.00 7.02 100 LEU A N 1
ATOM 626 C CA . LEU A 1 103 ? -22.621 -22.133 12.598 1.00 7.83 100 LEU A CA 1
ATOM 627 C C . LEU A 1 103 ? -21.921 -22.628 13.835 1.00 8.34 100 LEU A C 1
ATOM 628 O O . LEU A 1 103 ? -21.888 -21.930 14.888 1.00 8.42 100 LEU A O 1
ATOM 633 N N . TYR A 1 104 ? -21.303 -23.826 13.748 1.00 7.02 101 TYR A N 1
ATOM 634 C CA . TYR A 1 104 ? -20.490 -24.322 14.827 1.00 6.97 101 TYR A CA 1
ATOM 635 C C . TYR A 1 104 ? -19.353 -23.322 15.155 1.00 7.05 101 TYR A C 1
ATOM 636 O O . TYR A 1 104 ? -19.125 -23.011 16.317 1.00 8.34 101 TYR A O 1
ATOM 645 N N . LEU A 1 105 ? -18.623 -22.822 14.159 1.00 7.15 102 LEU A N 1
ATOM 646 C CA . LEU A 1 105 ? -17.567 -21.854 14.443 1.00 7.58 102 LEU A CA 1
ATOM 647 C C . LEU A 1 105 ? -18.148 -20.538 15.036 1.00 6.90 102 LEU A C 1
ATOM 648 O O . LEU A 1 105 ? -17.547 -19.974 15.955 1.00 7.53 102 LEU A O 1
ATOM 653 N N . ASN A 1 106 ? -19.310 -20.089 14.566 1.00 7.08 103 ASN A N 1
ATOM 654 C CA . ASN A 1 106 ? -19.910 -18.879 15.141 1.00 7.41 103 ASN A CA 1
ATOM 655 C C . ASN A 1 106 ? -20.183 -19.085 16.621 1.00 7.19 103 ASN A C 1
ATOM 656 O O . ASN A 1 106 ? -20.134 -18.115 17.375 1.00 8.71 103 ASN A O 1
ATOM 661 N N . SER A 1 107 ? -20.483 -20.336 17.032 1.00 7.20 104 SER A N 1
ATOM 662 C CA . SER A 1 107 ? -20.744 -20.580 18.454 1.00 6.62 104 SER A CA 1
ATOM 663 C C . SER A 1 107 ? -19.537 -20.287 19.338 1.00 6.94 104 SER A C 1
ATOM 664 O O . SER A 1 107 ? -19.683 -20.074 20.544 1.00 8.42 104 SER A O 1
ATOM 667 N N . TYR A 1 108 ? -18.329 -20.219 18.750 1.00 7.02 105 TYR A N 1
ATOM 668 C CA . TYR A 1 108 ? -17.164 -19.836 19.547 1.00 7.49 105 TYR A CA 1
ATOM 669 C C . TYR A 1 108 ? -17.122 -18.327 19.826 1.00 6.23 105 TYR A C 1
ATOM 670 O O . TYR A 1 108 ? -16.408 -17.898 20.747 1.00 7.43 105 TYR A O 1
ATOM 679 N N . ASN A 1 109 ? -17.805 -17.552 18.986 1.00 6.22 106 ASN A N 1
ATOM 680 C CA . ASN A 1 109 ? -17.539 -16.094 18.942 1.00 7.12 106 ASN A CA 1
ATOM 681 C C . ASN A 1 109 ? -17.752 -15.387 20.300 1.00 8.51 106 ASN A C 1
ATOM 682 O O . ASN A 1 109 ? -17.003 -14.463 20.639 1.00 10.01 106 ASN A O 1
ATOM 687 N N . GLN A 1 110 ? -18.765 -15.806 21.029 1.00 8.60 107 GLN A N 1
ATOM 688 C CA . GLN A 1 110 ? -19.016 -15.249 22.357 1.00 8.74 107 GLN A CA 1
ATOM 689 C C . GLN A 1 110 ? -18.657 -16.186 23.500 1.00 7.99 107 GLN A C 1
ATOM 690 O O . GLN A 1 110 ? -19.119 -16.006 24.598 1.00 10.31 107 GLN A O 1
ATOM 696 N N . THR A 1 111 ? -17.881 -17.211 23.229 1.00 7.32 108 THR A N 1
ATOM 697 C CA . THR A 1 111 ? -17.462 -18.138 24.282 1.00 7.60 108 THR A CA 1
ATOM 698 C C . THR A 1 111 ? -16.047 -17.843 24.754 1.00 6.87 108 THR A C 1
ATOM 699 O O . THR A 1 111 ? -15.163 -17.563 23.945 1.00 8.18 108 THR A O 1
ATOM 703 N N . ARG A 1 112 ? -15.844 -17.860 26.069 1.00 8.30 109 ARG A N 1
ATOM 704 C CA . ARG A 1 112 ? -14.555 -17.655 26.694 1.00 8.18 109 ARG A CA 1
ATOM 705 C C . ARG A 1 112 ? -13.774 -18.971 26.770 1.00 9.06 109 ARG A C 1
ATOM 706 O O . ARG A 1 112 ? -14.280 -19.993 27.255 1.00 12.30 109 ARG A O 1
ATOM 714 N N . PHE A 1 113 ? -12.530 -18.918 26.308 1.00 10.30 110 PHE A N 1
ATOM 715 C CA . PHE A 1 113 ? -11.597 -20.043 26.367 1.00 10.10 110 PHE A CA 1
ATOM 716 C C . PHE A 1 113 ? -10.305 -19.579 27.025 1.00 11.27 110 PHE A C 1
ATOM 717 O O . PHE A 1 113 ? -9.825 -18.456 26.763 1.00 11.20 110 PHE A O 1
ATOM 725 N N . ALA A 1 114 ? -9.727 -20.443 27.839 1.00 13.36 111 ALA A N 1
ATOM 726 C CA . ALA A 1 114 ? -8.515 -20.131 28.579 1.00 15.54 111 ALA A CA 1
ATOM 727 C C . ALA A 1 114 ? -7.265 -19.938 27.714 1.00 14.74 111 ALA A C 1
ATOM 728 O O . ALA A 1 114 ? -6.358 -19.284 28.104 1.00 16.18 111 ALA A O 1
ATOM 730 N N . SER A 1 115 ? -7.206 -20.615 26.577 1.00 11.46 112 SER A N 1
ATOM 731 C CA . SER A 1 115 ? -6.029 -20.579 25.747 1.00 10.51 112 SER A CA 1
ATOM 732 C C . SER A 1 115 ? -6.354 -20.911 24.306 1.00 9.79 112 SER A C 1
ATOM 733 O O . SER A 1 115 ? -7.343 -21.493 24.029 1.00 9.84 112 SER A O 1
ATOM 736 N N . TRP A 1 116 ? -5.450 -20.528 23.417 1.00 10.23 113 TRP A N 1
ATOM 737 C CA . TRP A 1 116 ? -5.483 -20.913 22.037 1.00 9.76 113 TRP A CA 1
ATOM 738 C C . TRP A 1 116 ? -5.337 -22.411 21.932 1.00 9.58 113 TRP A C 1
ATOM 739 O O . TRP A 1 116 ? -5.922 -23.036 21.037 1.00 10.54 113 TRP A O 1
ATOM 750 N N A ASP A 1 117 ? -4.505 -23.036 22.760 0.50 9.33 114 ASP A N 1
ATOM 751 N N B ASP A 1 117 ? -4.533 -23.039 22.779 0.50 9.28 114 ASP A N 1
ATOM 752 C CA A ASP A 1 117 ? -4.325 -24.475 22.698 0.50 10.71 114 ASP A CA 1
ATOM 753 C CA B ASP A 1 117 ? -4.339 -24.477 22.731 0.50 11.02 114 ASP A CA 1
ATOM 754 C C A ASP A 1 117 ? -5.695 -25.150 22.917 0.50 11.07 114 ASP A C 1
ATOM 755 C C B ASP A 1 117 ? -5.667 -25.195 22.975 0.50 11.22 114 ASP A C 1
ATOM 756 O O A ASP A 1 117 ? -6.032 -26.110 22.232 0.50 11.90 114 ASP A O 1
ATOM 757 O O B ASP A 1 117 ? -5.935 -26.239 22.388 0.50 11.59 114 ASP A O 1
ATOM 766 N N . GLU A 1 118 ? -6.489 -24.675 23.884 0.96 9.45 115 GLU A N 1
ATOM 767 C CA . GLU A 1 118 ? -7.801 -25.271 24.104 0.96 9.98 115 GLU A CA 1
ATOM 768 C C . GLU A 1 118 ? -8.688 -25.193 22.861 0.96 8.76 115 GLU A C 1
ATOM 769 O O . GLU A 1 118 ? -9.395 -26.138 22.564 0.96 10.16 115 GLU A O 1
ATOM 775 N N . VAL A 1 119 ? -8.745 -24.026 22.209 1.00 9.92 116 VAL A N 1
ATOM 776 C CA . VAL A 1 119 ? -9.503 -23.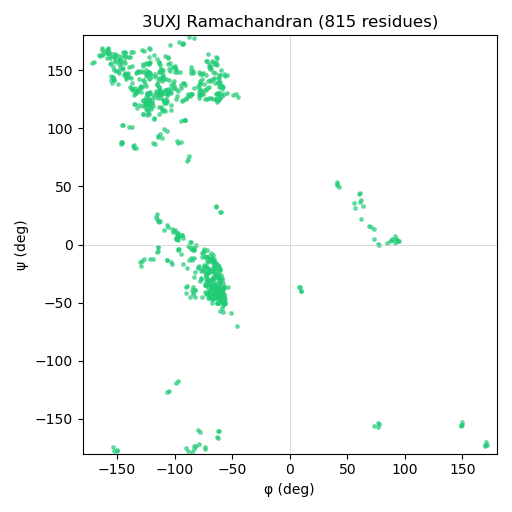893 20.997 1.00 8.36 116 VAL A CA 1
ATOM 777 C C . VAL A 1 119 ? -9.060 -24.922 19.959 1.00 7.48 116 VAL A C 1
ATOM 778 O O . VAL A 1 119 ? -9.877 -25.597 19.355 1.00 9.01 116 VAL A O 1
ATOM 782 N N A GLN A 1 120 ? -7.764 -25.000 19.710 0.57 8.58 117 GLN A N 1
ATOM 783 N N B GLN A 1 120 ? -7.769 -25.011 19.723 0.43 8.99 117 GLN A N 1
ATOM 784 C CA A GLN A 1 120 ? -7.273 -25.965 18.731 0.57 8.66 117 GLN A CA 1
ATOM 785 C CA B GLN A 1 120 ? -7.317 -25.947 18.716 0.43 9.76 117 GLN A CA 1
ATOM 786 C C A GLN A 1 120 ? -7.668 -27.413 19.112 0.57 8.57 117 GLN A C 1
ATOM 787 C C B GLN A 1 120 ? -7.645 -27.415 19.104 0.43 9.47 117 GLN A C 1
ATOM 788 O O A GLN A 1 120 ? -8.097 -28.190 18.248 0.57 8.68 117 GLN A O 1
ATOM 789 O O B GLN A 1 120 ? -8.046 -28.203 18.245 0.43 9.74 117 GLN A O 1
ATOM 800 N N . THR A 1 121 ? -7.509 -27.760 20.383 1.00 10.01 118 THR A N 1
ATOM 801 C CA . THR A 1 121 ? -7.813 -29.105 20.843 1.00 10.20 118 THR A CA 1
ATOM 802 C C . THR A 1 121 ? -9.290 -29.442 20.688 1.00 9.87 118 THR A C 1
ATOM 803 O O . THR A 1 121 ? -9.663 -30.522 20.255 1.00 11.12 118 THR A O 1
ATOM 807 N N . ARG A 1 122 ? -10.158 -28.477 21.019 1.00 9.73 119 ARG A N 1
ATOM 808 C CA . ARG A 1 122 ? -11.604 -28.683 20.823 1.00 8.92 119 ARG A CA 1
ATOM 809 C C . ARG A 1 122 ? -11.964 -28.842 19.359 1.00 8.26 119 ARG A C 1
ATOM 810 O O . ARG A 1 122 ? -12.816 -29.690 19.031 1.00 9.07 119 ARG A O 1
ATOM 818 N N . LEU A 1 123 ? -11.382 -28.032 18.468 1.00 8.93 120 LEU A N 1
ATOM 819 C CA . LEU A 1 123 ? -11.645 -28.180 17.040 1.00 7.66 120 LEU A CA 1
ATOM 820 C C . LEU A 1 123 ? -11.238 -29.578 16.584 1.00 8.22 120 LEU A C 1
ATOM 821 O O . LEU A 1 123 ? -11.989 -30.246 15.895 1.00 8.42 120 LEU A O 1
ATOM 826 N N . VAL A 1 124 ? -10.039 -30.029 16.964 1.00 8.58 121 VAL A N 1
ATOM 827 C CA . VAL A 1 124 ? -9.637 -31.384 16.562 1.00 8.33 121 VAL A CA 1
ATOM 828 C C . VAL A 1 124 ? -10.656 -32.424 17.071 1.00 9.17 121 VAL A C 1
ATOM 829 O O . VAL A 1 124 ? -11.097 -33.308 16.338 1.00 10.16 121 VAL A O 1
ATOM 833 N N . HIS A 1 125 ? -11.025 -32.297 18.350 1.00 9.88 122 HIS A N 1
ATOM 834 C CA . HIS A 1 125 ? -11.888 -33.306 18.930 1.00 9.30 122 HIS A CA 1
ATOM 835 C C . HIS A 1 125 ? -13.227 -33.328 18.213 1.00 9.79 122 HIS A C 1
ATOM 836 O O . HIS A 1 125 ? -13.761 -34.375 17.856 1.00 10.62 122 HIS A O 1
ATOM 843 N N . ASP A 1 126 ? -13.827 -32.153 18.083 1.00 8.40 123 ASP A N 1
ATOM 844 C CA . ASP A 1 126 ? -15.201 -32.076 17.567 1.00 9.07 123 ASP A CA 1
ATOM 845 C C . ASP A 1 126 ? -15.278 -32.400 16.097 1.00 7.95 123 ASP A C 1
ATOM 846 O O . ASP A 1 126 ? -16.234 -33.080 15.661 1.00 9.86 123 ASP A O 1
ATOM 851 N N . LEU A 1 127 ? -14.325 -31.901 15.301 1.00 7.38 124 LEU A N 1
ATOM 852 C CA . LEU A 1 127 ? -14.396 -32.154 13.877 1.00 7.89 124 LEU A CA 1
ATOM 853 C C . LEU A 1 127 ? -14.016 -33.643 13.615 1.00 8.45 124 LEU A C 1
ATOM 854 O O . LEU A 1 127 ? -14.584 -34.226 12.685 1.00 9.39 124 LEU A O 1
ATOM 859 N N . SER A 1 128 ? -13.073 -34.217 14.391 1.00 8.79 125 SER A N 1
ATOM 860 C CA . SER A 1 128 ? -12.771 -35.643 14.248 1.00 9.57 125 SER A CA 1
ATOM 861 C C . SER A 1 128 ? -13.998 -36.490 14.587 1.00 10.59 125 SER A C 1
ATOM 862 O O . SER A 1 128 ? -14.255 -37.475 13.887 1.00 12.09 125 SER A O 1
ATOM 865 N N . ALA A 1 129 ? -14.735 -36.128 15.636 1.00 10.50 126 ALA A N 1
ATOM 866 C CA . ALA A 1 129 ? -15.894 -36.940 16.004 1.00 10.69 126 ALA A CA 1
ATOM 867 C C . ALA A 1 129 ? -16.929 -36.852 14.889 1.00 10.73 126 ALA A C 1
ATOM 868 O O . ALA A 1 129 ? -17.592 -37.857 14.559 1.00 13.37 126 ALA A O 1
ATOM 870 N N . CYS A 1 130 ? -17.080 -35.672 14.271 1.00 9.32 127 CYS A N 1
ATOM 871 C CA . CYS A 1 130 ? -18.083 -35.530 13.237 1.00 10.23 127 CYS A CA 1
ATOM 872 C C . CYS A 1 130 ? -17.664 -36.303 11.967 1.00 9.16 127 CYS A C 1
ATOM 873 O O . CYS A 1 130 ? -18.463 -37.048 11.405 1.00 11.08 127 CYS A O 1
ATOM 876 N N . ALA A 1 131 ? -16.419 -36.162 11.528 1.00 9.77 128 ALA A N 1
ATOM 877 C CA . ALA A 1 131 ? -15.940 -36.830 10.323 1.00 10.59 128 ALA A CA 1
ATOM 878 C C . ALA A 1 131 ? -15.835 -38.338 10.506 1.00 10.91 128 ALA A C 1
ATOM 879 O O . ALA A 1 131 ? -15.929 -39.109 9.539 1.00 11.69 128 ALA A O 1
ATOM 881 N N . GLY A 1 132 ? -15.559 -38.784 11.738 1.00 11.95 129 GLY A N 1
ATOM 882 C CA . GLY A 1 132 ? -15.397 -40.226 11.938 1.00 13.13 129 GLY A CA 1
ATOM 883 C C . GLY A 1 132 ? -13.968 -40.698 11.873 1.00 14.89 129 GLY A C 1
ATOM 884 O O . GLY A 1 132 ? -13.723 -41.896 11.969 1.00 16.22 129 GLY A O 1
ATOM 885 N N . GLU A 1 133 ? -13.030 -39.773 11.704 1.00 14.35 130 GLU A N 1
ATOM 886 C CA . GLU A 1 133 ? -11.609 -40.106 11.625 1.00 14.38 130 GLU A CA 1
ATOM 887 C C . GLU A 1 133 ? -10.863 -38.852 12.095 1.00 12.51 130 GLU A C 1
ATOM 888 O O . GLU A 1 133 ? -11.360 -37.749 11.963 1.00 12.63 130 GLU A O 1
ATOM 894 N N . THR A 1 134 ? -9.676 -39.023 12.641 1.00 13.83 131 THR A N 1
ATOM 895 C CA . THR A 1 134 ? -8.883 -37.916 13.118 1.00 12.83 131 THR A CA 1
ATOM 896 C C . THR A 1 134 ? -8.612 -36.908 12.025 1.00 11.36 131 THR A C 1
ATOM 897 O O . THR A 1 134 ? -8.177 -37.245 10.927 1.00 12.30 131 THR A O 1
ATOM 901 N N . VAL A 1 135 ? -8.876 -35.650 12.333 1.00 11.14 132 VAL A N 1
ATOM 902 C CA . VAL A 1 135 ? -8.609 -34.588 11.391 1.00 11.50 132 VAL A CA 1
ATOM 903 C C . VAL A 1 135 ? -7.472 -33.737 11.989 1.00 11.44 132 VAL A C 1
ATOM 904 O O . VAL A 1 135 ? -7.284 -33.706 13.213 1.00 14.18 132 VAL A O 1
ATOM 908 N N . THR A 1 136 ? -6.718 -33.061 11.133 1.00 9.46 133 THR A N 1
ATOM 909 C CA . THR A 1 136 ? -5.682 -32.169 11.624 1.00 10.39 133 THR A CA 1
ATOM 910 C C . THR A 1 136 ? -6.179 -30.725 11.575 1.00 8.88 133 THR A C 1
ATOM 911 O O . THR A 1 136 ? -6.895 -30.332 10.654 1.00 9.46 133 THR A O 1
ATOM 915 N N . VAL A 1 137 ? -5.826 -29.968 12.602 1.00 8.77 134 VAL A N 1
ATOM 916 C CA . VAL A 1 137 ? -6.220 -28.570 12.680 1.00 8.28 134 VAL A CA 1
ATOM 917 C C . VAL A 1 137 ? -5.040 -27.701 13.056 1.00 8.72 134 VAL A C 1
ATOM 918 O O . VAL A 1 137 ? -4.376 -27.988 14.011 1.00 11.11 134 VAL A O 1
ATOM 922 N N . ASN A 1 138 ? -4.814 -26.607 12.341 0.91 7.16 135 ASN A N 1
ATOM 923 C CA . ASN A 1 138 ? -3.870 -25.582 12.760 0.91 7.94 135 ASN A CA 1
ATOM 924 C C . ASN A 1 138 ? -4.638 -24.307 13.016 0.91 8.43 135 ASN A C 1
ATOM 925 O O . ASN A 1 138 ? -5.385 -23.889 12.200 0.91 10.32 135 ASN A O 1
ATOM 930 N N . VAL A 1 139 ? -4.421 -23.688 14.160 1.00 8.82 136 VAL A N 1
ATOM 931 C CA . VAL A 1 139 ? -5.010 -22.401 14.431 1.00 7.98 136 VAL A CA 1
ATOM 932 C C . VAL A 1 139 ? -3.862 -21.392 14.444 1.00 9.78 136 VAL A C 1
ATOM 933 O O . VAL A 1 139 ? -3.011 -21.406 15.316 1.00 12.66 136 VAL A O 1
ATOM 937 N N . LYS A 1 140 ? -3.896 -20.486 13.481 1.00 9.00 137 LYS A N 1
ATOM 938 C CA . LYS A 1 140 ? -2.763 -19.611 13.224 1.00 10.68 137 LYS A CA 1
ATOM 939 C C . LYS A 1 140 ? -3.095 -18.148 13.488 1.00 8.63 137 LYS A C 1
ATOM 940 O O . LYS A 1 140 ? -4.153 -17.707 13.106 1.00 8.17 137 LYS A O 1
ATOM 946 N N . SER A 1 141 ? -2.172 -17.410 14.120 1.00 8.77 138 SER A N 1
ATOM 947 C CA . SER A 1 141 ? -2.404 -15.988 14.316 1.00 8.64 138 SER A CA 1
ATOM 948 C C . SER A 1 141 ? -2.348 -15.250 12.957 1.00 8.32 138 SER A C 1
ATOM 949 O O . SER A 1 141 ? -1.727 -15.736 11.991 1.00 8.27 138 SER A O 1
ATOM 952 N N . LEU A 1 142 ? -3.051 -14.129 12.864 1.00 7.14 139 LEU A N 1
ATOM 953 C CA . LEU A 1 142 ? -3.106 -13.417 11.593 1.00 7.32 139 LEU A CA 1
ATOM 954 C C . LEU A 1 142 ? -1.728 -12.981 11.095 1.00 6.84 139 LEU A C 1
ATOM 955 O O . LEU A 1 142 ? -1.504 -12.928 9.904 1.00 7.71 139 LEU A O 1
ATOM 960 N N A ASN A 1 143 ? -0.802 -12.744 12.017 0.55 8.40 140 ASN A N 1
ATOM 961 N N B ASN A 1 143 ? -0.800 -12.721 12.002 0.45 7.89 140 ASN A N 1
ATOM 962 C CA A ASN A 1 143 ? 0.555 -12.314 11.660 0.55 9.46 140 ASN A CA 1
ATOM 963 C CA B ASN A 1 143 ? 0.531 -12.294 11.576 0.45 8.63 140 ASN A CA 1
ATOM 964 C C A ASN A 1 143 ? 1.323 -13.384 10.875 0.55 9.78 140 ASN A C 1
ATOM 965 C C B ASN A 1 143 ? 1.224 -13.366 10.744 0.45 8.39 140 ASN A C 1
ATOM 966 O O A ASN A 1 143 ? 2.292 -13.070 10.185 0.55 12.44 140 ASN A O 1
ATOM 967 O O B ASN A 1 143 ? 2.036 -13.029 9.889 0.45 10.25 140 ASN A O 1
ATOM 976 N N . GLU A 1 144 ? 0.899 -14.644 10.969 0.94 8.41 141 GLU A N 1
ATOM 977 C CA . GLU A 1 144 ? 1.531 -15.714 10.188 0.94 9.38 141 GLU A CA 1
ATOM 978 C C . GLU A 1 144 ? 1.246 -15.559 8.740 0.94 9.05 141 GLU A C 1
ATOM 979 O O . GLU A 1 144 ? 1.891 -16.196 7.913 0.94 12.07 141 GLU A O 1
ATOM 985 N N . TYR A 1 145 ? 0.237 -14.766 8.381 1.00 7.94 142 TYR A N 1
ATOM 986 C CA . TYR A 1 145 ? -0.155 -14.597 6.976 1.00 7.77 142 TYR A CA 1
ATOM 987 C C . TYR A 1 145 ? 0.452 -13.407 6.248 1.00 8.49 142 TYR A C 1
ATOM 988 O O . TYR A 1 145 ? 0.303 -13.283 5.043 1.00 8.59 142 TYR A O 1
ATOM 997 N N . THR A 1 146 ? 1.132 -12.539 6.978 1.00 7.49 143 THR A N 1
ATOM 998 C CA . THR A 1 146 ? 1.696 -11.357 6.349 1.00 8.65 143 THR A CA 1
ATOM 999 C C . THR A 1 146 ? 2.750 -11.799 5.344 1.00 8.81 143 THR A C 1
ATOM 1000 O O . THR A 1 146 ? 3.614 -12.586 5.658 1.00 11.58 143 THR A O 1
ATOM 1004 N N . ALA A 1 147 ? 2.627 -11.281 4.129 1.00 9.18 144 ALA A N 1
ATOM 1005 C CA . ALA A 1 147 ? 3.525 -11.567 3.004 1.00 10.77 144 ALA A CA 1
ATOM 1006 C C . ALA A 1 147 ? 3.296 -12.921 2.340 1.00 11.31 144 ALA A C 1
ATOM 1007 O O . ALA A 1 147 ? 3.972 -13.249 1.384 1.00 14.06 144 ALA A O 1
ATOM 1009 N N . GLU A 1 148 ? 2.322 -13.688 2.816 1.00 9.96 145 GLU A N 1
ATOM 1010 C CA . GLU A 1 148 ? 1.950 -14.936 2.162 1.00 10.67 145 GLU A CA 1
ATOM 1011 C C . GLU A 1 148 ? 1.359 -14.597 0.796 1.00 9.31 145 GLU A C 1
ATOM 1012 O O . GLU A 1 148 ? 0.644 -13.635 0.661 1.00 8.20 145 GLU A O 1
ATOM 1018 N N . PRO A 1 149 ? 1.652 -15.415 -0.205 1.00 9.34 146 PRO A N 1
ATOM 1019 C CA . PRO A 1 149 ? 1.223 -15.107 -1.565 1.00 9.07 146 PRO A CA 1
ATOM 1020 C C . PRO A 1 149 ? -0.178 -15.566 -1.926 1.00 8.74 146 PRO A C 1
ATOM 1021 O O . PRO A 1 149 ? -0.637 -16.623 -1.455 1.00 10.53 146 PRO A O 1
ATOM 1025 N N . ILE A 1 150 ? -0.769 -14.866 -2.859 1.00 7.63 147 ILE A N 1
ATOM 1026 C CA . ILE A 1 150 ? -1.836 -15.425 -3.640 1.00 7.30 147 ILE A CA 1
ATOM 1027 C C . ILE A 1 150 ? -1.169 -16.229 -4.755 1.00 7.82 147 ILE A C 1
ATOM 1028 O O . ILE A 1 150 ? -0.170 -15.804 -5.329 1.00 8.35 147 ILE A O 1
ATOM 1033 N N . VAL A 1 151 ? -1.664 -17.434 -4.993 1.00 7.45 148 VAL A N 1
ATOM 1034 C CA . VAL A 1 151 ? -1.034 -18.351 -5.932 1.00 7.33 148 VAL A CA 1
ATOM 1035 C C . VAL A 1 151 ? -1.967 -18.770 -7.053 1.00 7.49 148 VAL A C 1
ATOM 1036 O O . VAL A 1 151 ? -3.204 -18.715 -6.887 1.00 8.12 148 VAL A O 1
ATOM 1040 N N . THR A 1 152 ? -1.406 -19.197 -8.192 1.00 8.02 149 THR A N 1
ATOM 1041 C CA . THR A 1 152 ? -2.171 -19.863 -9.228 1.00 8.01 149 THR A CA 1
ATOM 1042 C C . THR A 1 152 ? -1.992 -21.359 -9.119 1.00 10.17 149 THR A C 1
ATOM 1043 O O . THR A 1 152 ? -1.528 -21.810 -8.093 1.00 13.31 149 THR A O 1
ATOM 1055 N N . GLN A 1 154 ? -0.659 -25.211 -10.856 0.98 10.98 151 GLN A N 1
ATOM 1056 C CA . GLN A 1 154 ? 0.433 -25.734 -11.643 0.98 12.24 151 GLN A CA 1
ATOM 1057 C C . GLN A 1 154 ? 0.054 -26.033 -13.080 0.98 11.66 151 GLN A C 1
ATOM 1058 O O . GLN A 1 154 ? -1.143 -26.253 -13.382 0.98 12.49 151 GLN A O 1
ATOM 1064 N N . GLY A 1 155 ? 1.057 -26.133 -13.955 1.00 12.87 152 GLY A N 1
ATOM 1065 C CA . GLY A 1 155 ? 0.853 -26.550 -15.329 1.00 14.12 152 GLY A CA 1
ATOM 1066 C C . GLY A 1 155 ? 0.200 -25.510 -16.183 1.00 12.43 152 GLY A C 1
ATOM 1067 O O . GLY A 1 155 ? 0.276 -24.306 -15.897 1.00 15.19 152 GLY A O 1
ATOM 1068 N N . GLU A 1 156 ? -0.432 -25.973 -17.250 1.00 12.61 153 GLU A N 1
ATOM 1069 C CA . GLU A 1 156 ? -0.950 -25.104 -18.269 1.00 12.43 153 GLU A CA 1
ATOM 1070 C C . GLU A 1 156 ? -2.414 -24.830 -18.054 1.00 10.37 153 GLU A C 1
ATOM 1071 O O . GLU A 1 156 ? -3.173 -25.772 -17.866 1.00 11.32 153 GLU A O 1
ATOM 1077 N N . CYS A 1 157 ? -2.791 -23.557 -18.117 1.00 11.09 154 CYS A N 1
ATOM 1078 C CA . CYS A 1 157 ? -4.206 -23.218 -18.114 1.00 10.48 154 CYS A CA 1
ATOM 1079 C C . CYS A 1 157 ? -4.864 -23.565 -19.439 1.00 9.81 154 CYS A C 1
ATOM 1080 O O . CYS A 1 157 ? -4.349 -23.242 -20.511 1.00 13.43 154 CYS A O 1
ATOM 1083 N N . ILE A 1 158 ? -6.021 -24.219 -19.374 1.00 9.02 155 ILE A N 1
ATOM 1084 C CA . ILE A 1 158 ? -6.747 -24.640 -20.567 1.00 10.24 155 ILE A CA 1
ATOM 1085 C C . ILE A 1 158 ? -7.854 -23.683 -20.987 1.00 9.85 155 ILE A C 1
ATOM 1086 O O . ILE A 1 158 ? -8.619 -23.969 -21.924 1.00 11.39 155 ILE A O 1
ATOM 1091 N N . ASP A 1 159 ? -8.000 -22.547 -20.305 1.00 9.15 156 ASP A N 1
ATOM 1092 C CA . ASP A 1 159 ? -9.204 -21.739 -20.455 1.00 9.79 156 ASP A CA 1
ATOM 1093 C C . ASP A 1 159 ? -9.227 -20.881 -21.684 1.00 10.74 156 ASP A C 1
ATOM 1094 O O . ASP A 1 159 ? -10.307 -20.477 -22.100 1.00 11.87 156 ASP A O 1
ATOM 1099 N N . ASP A 1 160 ? -8.091 -20.606 -22.313 1.00 12.64 157 ASP A N 1
ATOM 1100 C CA . ASP A 1 160 ? -8.195 -19.616 -23.388 1.00 15.01 157 ASP A CA 1
ATOM 1101 C C . ASP A 1 160 ? -8.321 -20.440 -24.670 1.00 16.06 157 ASP A C 1
ATOM 1102 O O . ASP A 1 160 ? -7.386 -20.571 -25.449 1.00 19.21 157 ASP A O 1
ATOM 1107 N N . GLN A 1 161 ? -9.573 -20.783 -24.969 1.00 14.06 158 GLN A N 1
ATOM 1108 C CA . GLN A 1 161 ? -9.897 -21.544 -26.150 1.00 12.10 158 GLN A CA 1
ATOM 1109 C C . GLN A 1 161 ? -10.918 -20.814 -26.954 1.00 13.96 158 GLN A C 1
ATOM 1110 O O . GLN A 1 161 ? -11.765 -20.088 -26.418 1.00 15.11 158 GLN A O 1
ATOM 1116 N N . ASP A 1 162 ? -10.785 -20.939 -28.257 1.00 14.63 159 ASP A N 1
ATOM 1117 C CA . ASP A 1 162 ? -11.741 -20.391 -29.181 1.00 16.69 159 ASP A CA 1
ATOM 1118 C C . ASP A 1 162 ? -12.696 -21.520 -29.480 1.00 18.88 159 ASP A C 1
ATOM 1119 O O . ASP A 1 162 ? -12.479 -22.310 -30.386 1.00 21.20 159 ASP A O 1
ATOM 1124 N N . ILE A 1 163 ? -13.718 -21.622 -28.657 1.00 14.65 160 ILE A N 1
ATOM 1125 C CA . ILE A 1 163 ? -14.754 -22.611 -28.808 1.00 13.54 160 ILE A CA 1
ATOM 1126 C C . ILE A 1 163 ? -16.044 -21.931 -28.399 1.00 12.31 160 ILE A C 1
ATOM 1127 O O . ILE A 1 163 ? -16.027 -20.973 -27.641 1.00 13.49 160 ILE A O 1
ATOM 1132 N N . GLU A 1 164 ? -17.148 -22.452 -28.904 0.95 12.54 161 GLU A N 1
ATOM 1133 C CA . GLU A 1 164 ? -18.486 -22.023 -28.538 0.95 11.60 161 GLU A CA 1
ATOM 1134 C C . GLU A 1 164 ? -19.150 -23.038 -27.650 0.95 11.54 161 GLU A C 1
ATOM 1135 O O . GLU A 1 164 ? -19.156 -24.207 -27.938 0.95 11.91 161 GLU A O 1
ATOM 1141 N N . ILE A 1 165 ? -19.698 -22.554 -26.548 1.00 13.00 162 ILE A N 1
ATOM 1142 C CA . ILE A 1 165 ? -20.525 -23.366 -25.674 1.00 12.27 162 ILE A CA 1
ATOM 1143 C C . ILE A 1 165 ? -21.914 -22.748 -25.554 1.00 10.46 162 ILE A C 1
ATOM 1144 O O . ILE A 1 165 ? -22.033 -21.562 -25.351 1.00 12.14 162 ILE A O 1
ATOM 1149 N N . ALA A 1 166 ? -22.951 -23.554 -25.733 1.00 11.97 163 ALA A N 1
ATOM 1150 C CA . ALA A 1 166 ? -24.312 -23.100 -25.523 1.00 13.63 163 ALA A CA 1
ATOM 1151 C C . ALA A 1 166 ? -25.148 -24.015 -24.643 1.00 16.44 163 ALA A C 1
ATOM 1152 O O . ALA A 1 166 ? -26.167 -23.627 -24.187 1.00 17.94 163 ALA A O 1
ATOM 1154 N N . ASN A 1 167 ? -24.685 -25.227 -24.425 1.00 18.68 164 ASN A N 1
ATOM 1155 C CA . ASN A 1 167 ? -25.443 -26.206 -23.637 1.00 20.15 164 ASN A CA 1
ATOM 1156 C C . ASN A 1 167 ? -24.644 -26.447 -22.389 1.00 19.19 164 ASN A C 1
ATOM 1157 O O . ASN A 1 167 ? -23.522 -26.971 -22.448 1.00 22.15 164 ASN A O 1
ATOM 1162 N N . TYR A 1 168 ? -25.193 -26.001 -21.263 1.00 16.32 165 TYR A N 1
ATOM 1163 C CA . TYR A 1 168 ? -24.530 -26.057 -19.940 1.00 15.08 165 TYR A CA 1
ATOM 1164 C C . TYR A 1 168 ? -24.925 -27.263 -19.091 1.00 17.12 165 TYR A C 1
ATOM 1165 O O . TYR A 1 168 ? -24.605 -27.310 -17.897 1.00 20.14 165 TYR A O 1
ATOM 1174 N N A GLU A 1 169 ? -25.644 -28.210 -19.675 0.60 15.17 166 GLU A N 1
ATOM 1175 N N B GLU A 1 169 ? -25.655 -28.205 -19.664 0.40 16.03 166 GLU A N 1
ATOM 1176 C CA A GLU A 1 169 ? -26.122 -29.364 -18.908 0.60 14.49 166 GLU A CA 1
ATOM 1177 C CA B GLU A 1 169 ? -26.093 -29.362 -18.891 0.40 15.40 166 GLU A CA 1
ATOM 1178 C C A GLU A 1 169 ? -24.986 -30.390 -18.699 0.60 13.04 166 GLU A C 1
ATOM 1179 C C B GLU A 1 169 ? -24.922 -30.326 -18.662 0.40 13.60 166 GLU A C 1
ATOM 1180 O O A GLU A 1 169 ? -24.191 -30.615 -19.603 0.60 13.01 166 GLU A O 1
ATOM 1181 O O B GLU A 1 169 ? -24.019 -30.414 -19.493 0.40 13.24 166 GLU A O 1
ATOM 1192 N N . PHE A 1 170 ? -24.934 -31.040 -17.542 1.00 12.54 167 PHE A N 1
ATOM 1193 C CA . PHE A 1 170 ? -23.826 -31.946 -17.218 1.00 12.35 167 PHE A CA 1
ATOM 1194 C C . PHE A 1 170 ? -23.792 -33.116 -18.230 1.00 13.02 167 PHE A C 1
ATOM 1195 O O . PHE A 1 170 ? -24.861 -33.720 -18.580 1.00 14.09 167 PHE A O 1
ATOM 1203 N N . ASP A 1 171 ? -22.623 -33.388 -18.808 1.00 13.29 168 ASP A N 1
ATOM 1204 C CA . ASP A 1 171 ? -22.506 -34.511 -19.721 1.00 12.72 168 ASP A CA 1
ATOM 1205 C C . ASP A 1 171 ? -21.127 -35.167 -19.586 1.00 13.11 168 ASP A C 1
ATOM 1206 O O . ASP A 1 171 ? -20.153 -34.711 -20.220 1.00 12.67 168 ASP A O 1
ATOM 1211 N N A ASP A 1 172 ? -21.053 -36.293 -18.880 0.61 11.89 169 ASP A N 1
ATOM 1212 N N B ASP A 1 172 ? -21.052 -36.312 -18.906 0.39 13.48 169 ASP A N 1
ATOM 1213 C CA A ASP A 1 172 ? -19.766 -36.980 -18.742 0.61 12.19 169 ASP A CA 1
ATOM 1214 C CA B ASP A 1 172 ? -19.751 -36.977 -18.757 0.39 14.21 169 ASP A CA 1
ATOM 1215 C C A ASP A 1 172 ? -19.284 -37.554 -20.071 0.61 11.66 169 ASP A C 1
ATOM 1216 C C B ASP A 1 172 ? -19.275 -37.555 -20.083 0.39 13.44 169 ASP A C 1
ATOM 1217 O O A ASP A 1 172 ? -18.099 -37.787 -20.246 0.61 11.78 169 ASP A O 1
ATOM 1218 O O B ASP A 1 172 ? -18.084 -37.773 -20.269 0.39 13.57 169 ASP A O 1
ATOM 1227 N N . ALA A 1 173 ? -20.212 -37.779 -21.001 1.00 13.63 170 ALA A N 1
ATOM 1228 C CA . ALA A 1 173 ? -19.888 -38.359 -22.309 1.00 14.22 170 ALA A CA 1
ATOM 1229 C C . ALA A 1 173 ? -19.077 -37.371 -23.158 1.00 13.23 170 ALA A C 1
ATOM 1230 O O . ALA A 1 173 ? -18.507 -37.780 -24.181 1.00 14.39 170 ALA A O 1
ATOM 1232 N N . LEU A 1 174 ? -18.937 -36.118 -22.713 1.00 12.96 171 LEU A N 1
ATOM 1233 C CA . LEU A 1 174 ? -18.010 -35.220 -23.390 1.00 12.88 171 LEU A CA 1
ATOM 1234 C C . LEU A 1 174 ? -16.592 -35.764 -23.346 1.00 13.41 171 LEU A C 1
ATOM 1235 O O . LEU A 1 174 ? -15.766 -35.356 -24.147 1.00 15.16 171 LEU A O 1
ATOM 1240 N N . LEU A 1 175 ? -16.295 -36.655 -22.401 1.00 13.06 172 LEU A N 1
ATOM 1241 C CA . LEU A 1 175 ? -14.948 -37.212 -22.281 1.00 11.95 172 LEU A CA 1
ATOM 1242 C C . LEU A 1 175 ? -14.742 -38.468 -23.144 1.00 12.61 172 LEU A C 1
ATOM 1243 O O . LEU A 1 175 ? -13.626 -39.036 -23.158 1.00 13.46 172 LEU A O 1
ATOM 1248 N N . GLN A 1 176 ? -15.779 -38.920 -23.875 0.97 15.52 173 GLN A N 1
ATOM 1249 C CA . GLN A 1 176 ? -15.623 -40.156 -24.681 0.97 18.05 173 GLN A CA 1
ATOM 1250 C C . GLN A 1 176 ? -14.562 -39.937 -25.735 0.97 18.14 173 GLN A C 1
ATOM 1251 O O . GLN A 1 176 ? -14.633 -38.960 -26.530 0.97 18.15 173 GLN A O 1
ATOM 1257 N N . GLY A 1 177 ? -13.552 -40.809 -25.726 1.00 17.66 174 GLY A N 1
ATOM 1258 C CA . GLY A 1 177 ? -12.499 -40.688 -26.703 1.00 18.07 174 GLY A CA 1
ATOM 1259 C C . GLY A 1 177 ? -11.589 -39.470 -26.464 1.00 17.37 174 GLY A C 1
ATOM 1260 O O . GLY A 1 177 ? -10.804 -39.119 -27.365 1.00 17.99 174 GLY A O 1
ATOM 1261 N N . ALA A 1 178 ? -11.635 -38.843 -25.286 1.00 14.69 175 ALA A N 1
ATOM 1262 C CA . ALA A 1 178 ? -10.831 -37.651 -25.067 1.00 14.86 175 ALA A CA 1
ATOM 1263 C C . ALA A 1 178 ? -9.338 -37.922 -24.959 1.00 15.61 175 ALA A C 1
ATOM 1264 O O . ALA A 1 178 ? -8.544 -36.994 -25.085 1.00 19.29 175 ALA A O 1
ATOM 1266 N N . ALA A 1 179 ? -8.902 -39.137 -24.645 1.00 14.31 176 ALA A N 1
ATOM 1267 C CA . ALA A 1 179 ? -7.447 -39.303 -24.492 1.00 15.68 176 ALA A CA 1
ATOM 1268 C C . ALA A 1 179 ? -6.973 -40.228 -25.584 1.00 20.03 176 ALA A C 1
ATOM 1269 O O . ALA A 1 179 ? -7.004 -41.442 -25.440 1.00 24.30 176 ALA A O 1
ATOM 1271 N N . GLN A 1 180 ? -6.547 -39.644 -26.682 0.77 20.51 177 GLN A N 1
ATOM 1272 C CA . GLN A 1 180 ? -6.001 -40.418 -27.795 0.77 23.24 177 GLN A CA 1
ATOM 1273 C C . GLN A 1 180 ? -4.562 -40.221 -28.100 0.77 24.89 177 GLN A C 1
ATOM 1274 O O . GLN A 1 180 ? -4.003 -40.864 -28.986 0.77 27.61 177 GLN A O 1
ATOM 1280 N N . GLY A 1 181 ? -3.961 -39.281 -27.402 1.00 24.83 178 GLY A N 1
ATOM 1281 C CA . GLY A 1 181 ? -2.705 -38.713 -27.844 1.00 24.50 178 GLY A CA 1
ATOM 1282 C C . GLY A 1 181 ? -1.579 -39.615 -27.403 1.00 23.73 178 GLY A C 1
ATOM 1283 O O . GLY A 1 181 ? -1.846 -40.685 -26.842 1.00 26.27 178 GLY A O 1
ATOM 1284 N N . GLU A 1 182 ? -0.344 -39.168 -27.615 0.77 22.28 179 GLU A N 1
ATOM 1285 C CA . GLU A 1 182 ? 0.827 -39.913 -27.180 0.77 21.02 179 GLU A CA 1
ATOM 1286 C C . GLU A 1 182 ? 0.825 -39.983 -25.671 0.77 18.08 179 GLU A C 1
ATOM 1287 O O . GLU A 1 182 ? 0.262 -39.132 -25.008 0.77 17.33 179 GLU A O 1
ATOM 1293 N N . GLU A 1 183 ? 1.471 -40.985 -25.114 0.83 18.39 180 GLU A N 1
ATOM 1294 C CA . GLU A 1 183 ? 1.656 -41.077 -23.664 0.83 19.17 180 GLU A CA 1
ATOM 1295 C C . GLU A 1 183 ? 2.473 -39.913 -23.166 0.83 17.31 180 GLU A C 1
ATOM 1296 O O . GLU A 1 183 ? 3.591 -39.655 -23.627 0.83 20.01 180 GLU A O 1
ATOM 1302 N N . VAL A 1 184 ? 1.919 -39.180 -22.209 1.00 14.35 181 VAL A N 1
ATOM 1303 C CA . VAL A 1 184 ? 2.565 -37.999 -21.681 1.00 14.82 181 VAL A CA 1
ATOM 1304 C C . VAL A 1 184 ? 2.346 -37.889 -20.179 1.00 12.90 181 VAL A C 1
ATOM 1305 O O . VAL A 1 184 ? 1.462 -38.482 -19.631 1.00 11.66 181 VAL A O 1
ATOM 1309 N N . SER A 1 185 ? 3.179 -37.100 -19.550 1.00 11.93 182 SER A N 1
ATOM 1310 C CA . SER A 1 185 ? 2.886 -36.587 -18.224 1.00 11.63 182 SER A CA 1
ATOM 1311 C C . SER A 1 185 ? 2.562 -35.099 -18.380 1.00 12.95 182 SER A C 1
ATOM 1312 O O . SER A 1 185 ? 3.325 -34.373 -18.949 1.00 16.36 182 SER A O 1
ATOM 1315 N N . GLU A 1 186 ? 1.403 -34.674 -17.890 1.00 11.45 183 GLU A N 1
ATOM 1316 C CA . GLU A 1 186 ? 0.951 -33.297 -18.023 1.00 11.94 183 GLU A CA 1
ATOM 1317 C C . GLU A 1 186 ? 0.301 -32.823 -16.737 1.00 8.99 183 GLU A C 1
ATOM 1318 O O . GLU A 1 186 ? -0.278 -33.596 -16.019 1.00 10.51 183 GLU A O 1
ATOM 1324 N N . VAL A 1 187 ? 0.358 -31.523 -16.517 1.00 9.18 184 VAL A N 1
ATOM 1325 C CA . VAL A 1 187 ? -0.477 -30.869 -15.521 1.00 8.58 184 VAL A CA 1
ATOM 1326 C C . VAL A 1 187 ? -1.276 -29.765 -16.212 1.00 9.69 184 VAL A C 1
ATOM 1327 O O . VAL A 1 187 ? -0.725 -28.968 -16.923 1.00 11.43 184 VAL A O 1
ATOM 1331 N N . LEU A 1 188 ? -2.584 -29.757 -15.995 1.00 8.55 185 LEU A N 1
ATOM 1332 C CA . LEU A 1 188 ? -3.505 -28.834 -16.642 1.00 8.85 185 LEU A CA 1
ATOM 1333 C C . LEU A 1 188 ? -4.362 -28.178 -15.555 1.00 7.90 185 LEU A C 1
ATOM 1334 O O . LEU A 1 188 ? -4.629 -28.786 -14.553 1.00 10.66 185 LEU A O 1
ATOM 1339 N N . HIS A 1 189 ? -4.793 -26.950 -15.755 1.00 7.95 186 HIS A N 1
ATOM 1340 C CA . HIS A 1 189 ? -5.743 -26.388 -14.819 1.00 7.09 186 HIS A CA 1
ATOM 1341 C C . HIS A 1 189 ? -6.733 -25.488 -15.515 1.00 6.62 186 HIS A C 1
ATOM 1342 O O . HIS A 1 189 ? -6.518 -25.002 -16.627 1.00 7.99 186 HIS A O 1
ATOM 1349 N N . SER A 1 190 ? -7.818 -25.244 -14.813 1.00 6.88 187 SER A N 1
ATOM 1350 C CA . SER A 1 190 ? -8.872 -24.342 -15.261 1.00 6.66 187 SER A CA 1
ATOM 1351 C C . SER A 1 190 ? -9.378 -23.526 -14.104 1.00 7.64 187 SER A C 1
ATOM 1352 O O . SER A 1 190 ? -9.529 -24.044 -12.988 1.00 8.07 187 SER A O 1
ATOM 1355 N N . HIS A 1 191 ? -9.729 -22.262 -14.381 1.00 6.77 188 HIS A N 1
ATOM 1356 C CA . HIS A 1 191 ? -10.430 -21.405 -13.387 1.00 7.32 188 HIS A CA 1
ATOM 1357 C C . HIS A 1 191 ? -11.947 -21.357 -13.587 1.00 7.12 188 HIS A C 1
ATOM 1358 O O . HIS A 1 191 ? -12.604 -20.533 -12.952 1.00 8.64 188 HIS A O 1
ATOM 1365 N N . LEU A 1 192 ? -12.451 -22.142 -14.526 1.00 8.16 189 LEU A N 1
ATOM 1366 C CA . LEU A 1 192 ? -13.824 -22.035 -14.997 1.00 9.03 189 LEU A CA 1
ATOM 1367 C C . LEU A 1 192 ? -14.772 -23.008 -14.336 1.00 8.48 189 LEU A C 1
ATOM 1368 O O . LEU A 1 192 ? -15.922 -23.160 -14.787 1.00 12.17 189 LEU A O 1
ATOM 1373 N N .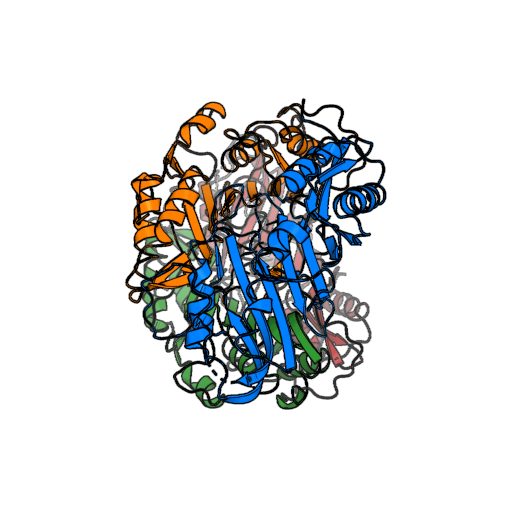 LEU A 1 193 ? -14.335 -23.703 -13.289 1.00 9.34 190 LEU A N 1
ATOM 1374 C CA . LEU A 1 193 ? -15.265 -24.610 -12.614 1.00 9.27 190 LEU A CA 1
ATOM 1375 C C . LEU A 1 193 ? -16.352 -2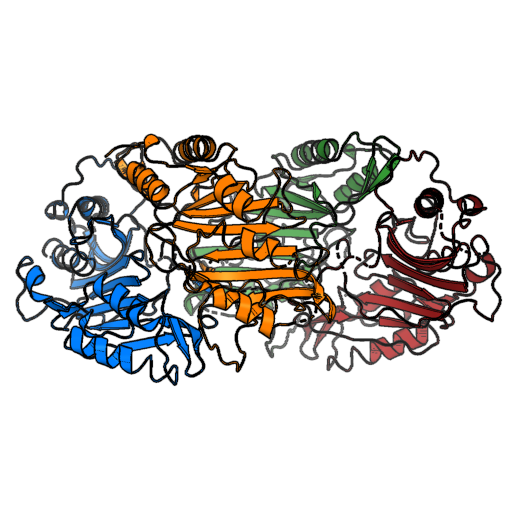3.839 -11.846 1.00 9.19 190 LEU A C 1
ATOM 1376 O O . LEU A 1 193 ? -16.068 -22.966 -11.024 1.00 9.38 190 LEU A O 1
ATOM 1381 N N . LYS A 1 194 ? -17.611 -24.158 -12.127 1.00 9.28 191 LYS A N 1
ATOM 1382 C CA . LYS A 1 194 ? -18.712 -23.591 -11.396 1.00 10.34 191 LYS A CA 1
ATOM 1383 C C . LYS A 1 194 ? -19.756 -24.690 -11.251 1.00 11.83 191 LYS A C 1
ATOM 1384 O O . LYS A 1 194 ? -19.919 -25.527 -12.138 1.00 11.20 191 LYS A O 1
ATOM 1390 N N . SER A 1 195 ? -20.495 -24.696 -10.156 1.00 12.97 192 SER A N 1
ATOM 1391 C CA . SER A 1 195 ? -21.657 -25.563 -10.036 1.00 13.77 192 SER A CA 1
ATOM 1392 C C . SER A 1 195 ? -22.645 -24.877 -9.119 1.00 14.64 192 SER A C 1
ATOM 1393 O O . SER A 1 195 ? -22.418 -23.738 -8.750 1.00 16.08 192 SER A O 1
ATOM 1396 N N A ASN A 1 196 ? -23.758 -25.538 -8.809 0.52 15.91 193 ASN A N 1
ATOM 1397 N N B ASN A 1 196 ? -23.787 -25.520 -8.844 0.48 16.09 193 ASN A N 1
ATOM 1398 C CA A ASN A 1 196 ? -24.696 -24.987 -7.841 0.52 16.16 193 ASN A CA 1
ATOM 1399 C CA B ASN A 1 196 ? -24.735 -25.011 -7.846 0.48 16.93 193 ASN A CA 1
ATOM 1400 C C A ASN A 1 196 ? -24.646 -25.773 -6.523 0.52 16.13 193 ASN A C 1
ATOM 1401 C C B ASN A 1 196 ? -24.565 -25.780 -6.524 0.48 16.34 193 ASN A C 1
ATOM 1402 O O A ASN A 1 196 ? -24.694 -27.006 -6.504 0.52 16.75 193 ASN A O 1
ATOM 1403 O O B ASN A 1 196 ? -24.445 -27.009 -6.502 0.48 17.16 193 ASN A O 1
ATOM 1412 N N . CYS A 1 197 ? -24.532 -25.051 -5.431 1.00 15.33 194 CYS A N 1
ATOM 1413 C CA . CYS A 1 197 ? -24.312 -25.665 -4.110 1.00 17.29 194 CYS A CA 1
ATOM 1414 C C . CYS A 1 197 ? -25.532 -26.384 -3.683 1.00 24.43 194 CYS A C 1
ATOM 1415 O O . CYS A 1 197 ? -26.566 -25.723 -3.551 1.00 25.40 194 CYS A O 1
ATOM 1418 N N . LEU A 1 198 ? -25.407 -27.689 -3.414 1.00 27.89 195 LEU A N 1
ATOM 1419 C CA . LEU A 1 198 ? -26.581 -28.529 -3.183 1.00 33.18 195 LEU A CA 1
ATOM 1420 C C . LEU A 1 198 ? -27.622 -27.926 -2.243 1.00 38.47 195 LEU A C 1
ATOM 1421 O O . LEU A 1 198 ? -28.710 -27.505 -2.673 1.00 42.92 195 LEU A O 1
ATOM 1426 N N . ILE A 1 199 ? -27.292 -27.836 -0.970 1.00 37.60 196 ILE A N 1
ATOM 1427 C CA . ILE A 1 199 ? -28.335 -27.553 0.019 1.00 36.93 196 ILE A CA 1
ATOM 1428 C C . ILE A 1 199 ? -28.772 -26.083 0.021 1.00 36.51 196 ILE A C 1
ATOM 1429 O O . ILE A 1 199 ? -29.966 -25.738 0.081 1.00 36.96 196 ILE A O 1
ATOM 1434 N N . THR A 1 200 ? -27.778 -25.211 -0.026 1.00 35.24 197 THR A N 1
ATOM 1435 C CA . THR A 1 200 ? -28.030 -23.792 0.131 1.00 34.21 197 THR A CA 1
ATOM 1436 C C . THR A 1 200 ? -28.258 -23.031 -1.189 1.00 35.41 197 THR A C 1
ATOM 1437 O O . THR A 1 200 ? -28.638 -21.856 -1.181 1.00 34.89 197 THR A O 1
ATOM 1441 N N A ASN A 1 201 ? -28.009 -23.712 -2.303 0.58 36.58 198 ASN A N 1
ATOM 1442 N N B ASN A 1 201 ? -28.037 -23.706 -2.314 0.42 36.37 198 ASN A N 1
ATOM 1443 C CA A ASN A 1 201 ? -28.456 -23.251 -3.616 0.58 36.54 198 ASN A CA 1
ATOM 1444 C CA B ASN A 1 201 ? -28.447 -23.197 -3.629 0.42 36.52 198 ASN A CA 1
ATOM 1445 C C A ASN A 1 201 ? -27.910 -21.916 -4.110 0.58 34.75 198 ASN A C 1
ATOM 1446 C C B ASN A 1 201 ? -27.819 -21.868 -4.073 0.42 34.57 198 ASN A C 1
ATOM 1447 O O A ASN A 1 201 ? -28.653 -21.102 -4.665 0.58 36.71 198 ASN A O 1
ATOM 1448 O O B ASN A 1 201 ? -28.505 -20.995 -4.609 0.42 35.92 198 ASN A O 1
ATOM 1457 N N A GLN A 1 202 ? -26.623 -21.688 -3.917 0.58 30.90 199 GLN A N 1
ATOM 1458 N N B GLN A 1 202 ? -26.525 -21.704 -3.858 0.42 31.19 199 GLN A N 1
ATOM 1459 C CA A GLN A 1 202 ? -25.961 -20.540 -4.530 0.58 28.02 199 GLN A CA 1
ATOM 1460 C CA B GLN A 1 202 ? -25.825 -20.550 -4.415 0.42 28.16 199 GLN A CA 1
ATOM 1461 C C A GLN A 1 202 ? -24.852 -21.085 -5.416 0.58 21.26 199 GLN A C 1
ATOM 1462 C C B GLN A 1 202 ? -24.787 -21.090 -5.382 0.42 22.04 199 GLN A C 1
ATOM 1463 O O A GLN A 1 202 ? -24.483 -22.228 -5.284 0.58 18.51 199 GLN A O 1
ATOM 1464 O O B GLN A 1 202 ? -24.406 -22.241 -5.273 0.42 20.23 199 GLN A O 1
ATOM 1475 N N . PRO A 1 203 ? -24.283 -20.254 -6.281 1.00 18.59 200 PRO A N 1
ATOM 1476 C CA . PRO A 1 203 ? -23.178 -20.764 -7.098 1.00 15.88 200 PRO A CA 1
ATOM 1477 C C . PRO A 1 203 ? -21.910 -21.099 -6.317 1.00 14.22 200 PRO A C 1
ATOM 1478 O O . PRO A 1 203 ? -21.623 -20.445 -5.350 1.00 15.95 200 PRO A O 1
ATOM 1482 N N . ASP A 1 204 ? -21.215 -22.138 -6.767 1.00 12.44 201 ASP A N 1
ATOM 1483 C CA . ASP A 1 204 ? -19.924 -22.623 -6.269 1.00 12.33 201 ASP A CA 1
ATOM 1484 C C . ASP A 1 204 ? -18.893 -22.134 -7.292 1.00 9.66 201 ASP A C 1
ATOM 1485 O O . ASP A 1 204 ? -19.136 -22.259 -8.445 1.00 12.59 201 ASP A O 1
ATOM 1490 N N . TRP A 1 205 ? -17.781 -21.566 -6.880 1.00 9.78 202 TRP A N 1
ATOM 1491 C CA . TRP A 1 205 ? -16.756 -21.135 -7.812 1.00 9.44 202 TRP A CA 1
ATOM 1492 C C . TRP A 1 205 ? -15.465 -21.792 -7.470 1.00 7.88 202 TRP A C 1
ATOM 1493 O O . TRP A 1 205 ? -15.025 -21.742 -6.333 1.00 9.12 202 TRP A O 1
ATOM 1504 N N . GLY A 1 206 ? -14.818 -22.374 -8.459 1.00 7.90 203 GLY A N 1
ATOM 1505 C CA . GLY A 1 206 ? -13.592 -23.099 -8.225 1.00 8.00 203 GLY A CA 1
ATOM 1506 C C . GLY A 1 206 ? -12.575 -23.057 -9.336 1.00 6.83 203 GLY A C 1
ATOM 1507 O O . GLY A 1 206 ? -12.929 -22.801 -10.460 1.00 7.73 203 GLY A O 1
ATOM 1508 N N . SER A 1 207 ? -11.334 -23.345 -8.995 1.00 6.59 204 SER A N 1
ATOM 1509 C CA . SER A 1 207 ? -10.300 -23.706 -9.965 1.00 6.10 204 SER A CA 1
ATOM 1510 C C . SER A 1 207 ? -9.903 -25.141 -9.765 1.00 6.24 204 SER A C 1
ATOM 1511 O O . SER A 1 207 ? -10.015 -25.632 -8.635 1.00 8.08 204 SER A O 1
ATOM 1514 N N . VAL A 1 208 ? -9.482 -25.828 -10.816 1.00 5.68 205 VAL A N 1
ATOM 1515 C CA . VAL A 1 208 ? -9.196 -27.260 -10.691 1.00 6.91 205 VAL A CA 1
ATOM 1516 C C . VAL A 1 208 ? -7.922 -27.580 -11.458 1.00 6.41 205 VAL A C 1
ATOM 1517 O O . VAL A 1 208 ? -7.677 -27.053 -12.586 1.00 8.02 205 VAL A O 1
ATOM 1521 N N . GLU A 1 209 ? -7.075 -28.372 -10.813 1.00 6.88 206 GLU A N 1
ATOM 1522 C CA . GLU A 1 209 ? -5.777 -28.806 -11.339 1.00 7.37 206 GLU A CA 1
ATOM 1523 C C . GLU A 1 209 ? -5.817 -30.313 -11.555 1.00 7.61 206 GLU A C 1
ATOM 1524 O O . GLU A 1 209 ? -6.149 -31.061 -10.657 1.00 9.34 206 GLU A O 1
ATOM 1530 N N . ILE A 1 210 ? -5.441 -30.755 -12.764 1.00 7.82 207 ILE A N 1
ATOM 1531 C CA . ILE A 1 210 ? -5.472 -32.153 -13.098 1.00 8.89 207 ILE A CA 1
ATOM 1532 C C . ILE A 1 210 ? -4.096 -32.573 -13.568 1.00 9.39 207 ILE A C 1
ATOM 1533 O O . ILE A 1 210 ? -3.570 -32.030 -14.561 1.00 9.26 207 ILE A O 1
ATOM 1538 N N . ALA A 1 211 ? -3.474 -33.485 -12.828 1.00 8.64 208 ALA A N 1
ATOM 1539 C CA . ALA A 1 211 ? -2.158 -33.978 -13.216 1.00 9.02 208 ALA A CA 1
ATOM 1540 C C . ALA A 1 211 ? -2.298 -35.445 -13.591 1.00 8.99 208 ALA A C 1
ATOM 1541 O O . ALA A 1 211 ? -2.946 -36.194 -12.864 1.00 10.57 208 ALA A O 1
ATOM 1543 N N . TYR A 1 212 ? -1.688 -35.870 -14.688 1.00 8.89 209 TYR A N 1
ATOM 1544 C CA . TYR A 1 212 ? -1.846 -37.262 -15.042 1.00 8.26 209 TYR A CA 1
ATOM 1545 C C . TYR A 1 212 ? -0.700 -37.765 -15.875 1.00 8.35 209 TYR A C 1
ATOM 1546 O O . TYR A 1 212 ? 0.076 -36.966 -16.432 1.00 10.10 209 TYR A O 1
ATOM 1555 N N . HIS A 1 213 ? -0.603 -39.084 -15.953 1.00 9.63 210 HIS A N 1
ATOM 1556 C CA . HIS A 1 213 ? 0.294 -39.734 -16.890 1.00 9.85 210 HIS A CA 1
ATOM 1557 C C . HIS A 1 213 ? -0.518 -40.737 -17.655 1.00 10.12 210 HIS A C 1
ATOM 1558 O O . HIS A 1 213 ? -1.134 -41.624 -17.053 1.00 11.74 210 HIS A O 1
ATOM 1565 N N . GLY A 1 214 ? -0.587 -40.571 -18.969 1.00 10.50 211 GLY A N 1
ATOM 1566 C CA . GLY A 1 214 ? -1.491 -41.369 -19.787 1.00 11.84 211 GLY A CA 1
ATOM 1567 C C . GLY A 1 214 ? -1.560 -40.817 -21.200 1.00 11.65 211 GLY A C 1
ATOM 1568 O O . GLY A 1 214 ? -0.817 -39.891 -21.529 1.00 13.87 211 GLY A O 1
ATOM 1569 N N . ALA A 1 215 ? -2.441 -41.354 -22.037 1.00 11.96 212 ALA A N 1
ATOM 1570 C CA . ALA A 1 215 ? -2.641 -40.802 -23.370 1.00 13.24 212 ALA A CA 1
ATOM 1571 C C . ALA A 1 215 ? -3.073 -39.330 -23.265 1.00 13.23 212 ALA A C 1
ATOM 1572 O O . ALA A 1 215 ? -3.918 -38.967 -22.444 1.00 13.22 212 ALA A O 1
ATOM 1574 N N . LYS A 1 216 ? -2.502 -38.472 -24.092 1.00 13.60 213 LYS A N 1
ATOM 1575 C CA . LYS A 1 216 ? -2.724 -37.050 -23.944 1.00 14.05 213 LYS A CA 1
ATOM 1576 C C . LYS A 1 216 ? -4.189 -36.693 -24.132 1.00 12.33 213 LYS A C 1
ATOM 1577 O O . LYS A 1 216 ? -4.858 -37.145 -25.066 1.00 14.46 213 LYS A O 1
ATOM 1591 N N . ASN A 1 218 ? -7.546 -34.453 -24.858 1.00 12.14 215 ASN A N 1
ATOM 1592 C CA . ASN A 1 218 ? -8.034 -33.369 -25.694 1.00 11.49 215 ASN A CA 1
ATOM 1593 C C . ASN A 1 218 ? -8.541 -32.230 -24.813 1.00 11.21 215 ASN A C 1
ATOM 1594 O O . ASN A 1 218 ? -9.459 -32.417 -23.979 1.00 11.11 215 ASN A O 1
ATOM 1599 N N . ARG A 1 219 ? -7.942 -31.047 -24.965 1.00 11.73 216 ARG A N 1
ATOM 1600 C CA . ARG A 1 219 ? -8.272 -29.924 -24.077 1.00 12.29 216 ARG A CA 1
ATOM 1601 C C . ARG A 1 219 ? -9.633 -29.298 -24.307 1.00 10.36 216 ARG A C 1
ATOM 1602 O O . ARG A 1 219 ? -10.237 -28.795 -23.350 1.00 11.16 216 ARG A O 1
ATOM 1610 N N . GLU A 1 220 ? -10.165 -29.385 -25.520 1.00 11.60 217 GLU A N 1
ATOM 1611 C CA . GLU A 1 220 ? -11.494 -28.883 -25.780 1.00 11.79 217 GLU A CA 1
ATOM 1612 C C . GLU A 1 220 ? -12.511 -29.794 -25.079 1.00 10.56 217 GLU A C 1
ATOM 1613 O O . GLU A 1 220 ? -13.424 -29.307 -24.399 1.00 9.97 217 GLU A O 1
ATOM 1619 N N . ALA A 1 221 ? -12.355 -31.123 -25.197 1.00 9.93 218 ALA A N 1
ATOM 1620 C CA . ALA A 1 221 ? -13.270 -32.050 -24.506 1.00 10.33 218 ALA A CA 1
ATOM 1621 C C . ALA A 1 221 ? -13.229 -31.853 -22.991 1.00 9.82 218 ALA A C 1
ATOM 1622 O O . ALA A 1 221 ? -14.290 -31.796 -22.316 1.00 10.48 218 ALA A O 1
ATOM 1624 N N . LEU A 1 222 ? -12.016 -31.721 -22.449 1.00 9.15 219 LEU A N 1
ATOM 1625 C CA . LEU A 1 222 ? -11.869 -31.548 -21.014 1.00 9.33 219 LEU A CA 1
ATOM 1626 C C . LEU A 1 222 ? -12.538 -30.241 -20.574 1.00 9.03 219 LEU A C 1
ATOM 1627 O O . LEU A 1 222 ? -13.292 -30.209 -19.556 1.00 9.44 219 LEU A O 1
ATOM 1632 N N . LEU A 1 223 ? -12.304 -29.142 -21.307 1.00 9.46 220 LEU A N 1
ATOM 1633 C CA . LEU A 1 223 ? -12.910 -27.897 -20.865 1.00 9.23 220 LEU A CA 1
ATOM 1634 C C . LEU A 1 223 ? -14.442 -27.944 -20.985 1.00 8.31 220 LEU A C 1
ATOM 1635 O O . LEU A 1 223 ? -15.155 -27.472 -20.092 1.00 8.91 220 LEU A O 1
ATOM 1640 N N . ARG A 1 224 ? -14.953 -28.505 -22.078 1.00 9.07 221 ARG A N 1
ATOM 1641 C CA . ARG A 1 224 ? -16.412 -28.622 -22.206 1.00 9.77 221 ARG A CA 1
ATOM 1642 C C . ARG A 1 224 ? -16.972 -29.453 -21.058 1.00 9.51 221 ARG A C 1
ATOM 1643 O O . ARG A 1 224 ? -18.012 -29.117 -20.501 1.00 9.99 221 ARG A O 1
ATOM 1651 N N . TYR A 1 225 ? -16.290 -30.542 -20.717 1.00 8.84 222 TYR A N 1
ATOM 1652 C CA . TYR A 1 225 ? -16.747 -31.382 -19.598 1.00 8.66 222 TYR A CA 1
ATOM 1653 C C . TYR A 1 225 ? -16.779 -30.575 -18.300 1.00 8.89 222 TYR A C 1
ATOM 1654 O O . TYR A 1 225 ? -17.763 -30.611 -17.568 1.00 9.39 222 TYR A O 1
ATOM 1663 N N . LEU A 1 226 ? -15.725 -29.818 -18.015 1.00 9.69 223 LEU A N 1
ATOM 1664 C CA . LEU A 1 226 ? -15.693 -29.060 -16.753 1.00 8.87 223 LEU A CA 1
ATOM 1665 C C . LEU A 1 226 ? -16.778 -27.984 -16.753 1.00 8.11 223 LEU A C 1
ATOM 1666 O O . LEU A 1 226 ? -17.445 -27.786 -15.717 1.00 9.43 223 LEU A O 1
ATOM 1671 N N . VAL A 1 227 ? -17.008 -27.336 -17.903 1.00 8.31 224 VAL A N 1
ATOM 1672 C CA . VAL A 1 227 ? -18.020 -26.275 -17.950 1.00 9.23 224 VAL A CA 1
ATOM 1673 C C . VAL A 1 227 ? -19.431 -26.894 -17.789 1.00 9.47 224 VAL A C 1
ATOM 1674 O O . VAL A 1 227 ? -20.383 -26.216 -17.370 1.00 9.91 224 VAL A O 1
ATOM 1678 N N . SER A 1 228 ? -19.562 -28.168 -18.117 1.00 9.32 225 SER A N 1
ATOM 1679 C CA . SER A 1 228 ? -20.877 -28.822 -18.052 1.00 9.49 225 SER A CA 1
ATOM 1680 C C . SER A 1 228 ? -21.353 -29.007 -16.606 1.00 9.68 225 SER A C 1
ATOM 1681 O O . SER A 1 228 ? -22.514 -29.361 -16.374 1.00 12.55 225 SER A O 1
ATOM 1684 N N . PHE A 1 229 ? -20.488 -28.765 -15.624 1.00 9.75 226 PHE A N 1
ATOM 1685 C CA . PHE A 1 229 ? -20.940 -28.712 -14.240 1.00 10.51 226 PHE A CA 1
ATOM 1686 C C . PHE A 1 229 ? -21.741 -27.440 -13.892 1.00 9.61 226 PHE A C 1
ATOM 1687 O O . PHE A 1 229 ? -22.305 -27.352 -12.795 1.00 11.76 226 PHE A O 1
ATOM 1695 N N . ARG A 1 230 ? -21.741 -26.454 -14.799 1.00 11.36 227 ARG A N 1
ATOM 1696 C CA . ARG A 1 230 ? -22.109 -25.067 -14.413 1.00 13.14 227 ARG A CA 1
ATOM 1697 C C . ARG A 1 230 ? -23.447 -24.928 -13.715 1.00 16.76 227 ARG A C 1
ATOM 1698 O O . ARG A 1 230 ? -23.592 -24.090 -12.805 1.00 19.60 227 ARG A O 1
ATOM 1706 N N . GLU A 1 231 ? -24.423 -25.710 -14.127 1.00 18.64 228 GLU A N 1
ATOM 1707 C CA . GLU A 1 231 ? -25.764 -25.611 -13.576 1.00 23.36 228 GLU A CA 1
ATOM 1708 C C . GLU A 1 231 ? -26.172 -26.892 -12.840 1.00 24.06 228 GLU A C 1
ATOM 1709 O O . GLU A 1 231 ? -27.347 -27.187 -12.700 1.00 29.23 228 GLU A O 1
ATOM 1715 N N . HIS A 1 232 ? -25.186 -27.646 -12.384 1.00 22.37 229 HIS A N 1
ATOM 1716 C CA . HIS A 1 232 ? -25.362 -28.915 -11.732 1.00 21.70 229 HIS A CA 1
ATOM 1717 C C . HIS A 1 232 ? -25.192 -28.826 -10.230 1.00 20.97 229 HIS A C 1
ATOM 1718 O O . HIS A 1 232 ? -24.301 -28.144 -9.740 1.00 21.26 229 HIS A O 1
ATOM 1725 N N . ASN A 1 233 ? -26.053 -29.495 -9.477 1.00 19.08 230 ASN A N 1
ATOM 1726 C CA . ASN A 1 233 ? -25.994 -29.472 -8.019 1.00 19.64 230 ASN A CA 1
ATOM 1727 C C . ASN A 1 233 ? -24.908 -30.403 -7.537 1.00 20.01 230 ASN A C 1
ATOM 1728 O O . ASN A 1 233 ? -24.872 -31.536 -7.942 1.00 21.28 230 ASN A O 1
ATOM 1733 N N . GLU A 1 234 ? -24.030 -29.895 -6.672 1.00 18.58 231 GLU A N 1
ATOM 1734 C CA . GLU A 1 234 ? -22.814 -30.577 -6.242 1.00 19.21 231 GLU A CA 1
ATOM 1735 C C . GLU A 1 234 ? -22.445 -30.201 -4.816 1.00 16.07 231 GLU A C 1
ATOM 1736 O O . GLU A 1 234 ? -22.811 -29.131 -4.365 1.00 19.38 231 GLU A O 1
ATOM 1742 N N . PHE A 1 235 ? -21.714 -31.054 -4.118 1.00 13.39 232 PHE A N 1
ATOM 1743 C CA . PHE A 1 235 ? -20.827 -30.616 -3.048 1.00 11.04 232 PHE A CA 1
ATOM 1744 C C . PHE A 1 235 ? -19.450 -30.605 -3.709 1.00 9.30 232 PHE A C 1
ATOM 1745 O O . PHE A 1 235 ? -19.202 -31.333 -4.647 1.00 10.48 232 PHE A O 1
ATOM 1753 N N . HIS A 1 236 ? -18.555 -29.784 -3.205 1.00 9.29 233 HIS A N 1
ATOM 1754 C CA . HIS A 1 236 ? -17.230 -29.645 -3.772 1.00 9.22 233 HIS A CA 1
ATOM 1755 C C . HIS A 1 236 ? -16.506 -30.955 -3.747 1.00 8.87 233 HIS A C 1
ATOM 1756 O O . HIS A 1 236 ? -15.884 -31.345 -4.717 1.00 8.26 233 HIS A O 1
ATOM 1763 N N . GLU A 1 237 ? -16.612 -31.674 -2.645 1.00 8.65 234 GLU A N 1
ATOM 1764 C CA . GLU A 1 237 ? -15.955 -32.959 -2.489 1.00 8.64 234 GLU A CA 1
ATOM 1765 C C . GLU A 1 237 ? -16.439 -33.992 -3.508 1.00 7.88 234 GLU A C 1
ATOM 1766 O O . GLU A 1 237 ? -15.652 -34.721 -4.046 1.00 9.53 234 GLU A O 1
ATOM 1772 N N A GLN A 1 238 ? -17.739 -33.953 -3.719 0.68 9.02 235 GLN A N 1
ATOM 1773 N N B GLN A 1 238 ? -17.740 -34.043 -3.757 0.32 9.48 235 GLN A N 1
ATOM 1774 C CA A GLN A 1 238 ? -18.432 -34.771 -4.678 0.68 10.18 235 GLN A CA 1
ATOM 1775 C CA B GLN A 1 238 ? -18.243 -34.996 -4.746 0.32 11.28 235 GLN A CA 1
ATOM 1776 C C A GLN A 1 238 ? -18.059 -34.482 -6.109 0.68 8.94 235 GLN A C 1
ATOM 1777 C C B GLN A 1 238 ? -17.949 -34.592 -6.175 0.32 10.53 235 GLN A C 1
ATOM 1778 O O A GLN A 1 238 ? -17.849 -35.398 -6.896 0.68 9.82 235 GLN A O 1
ATOM 1779 O O B GLN A 1 238 ? -17.818 -35.447 -7.043 0.32 10.35 235 GLN A O 1
ATOM 1790 N N A CYS A 1 239 ? -17.923 -33.210 -6.439 0.68 7.41 236 CYS A N 1
ATOM 1791 N N B CYS A 1 239 ? -17.862 -33.290 -6.422 0.32 10.06 236 CYS A N 1
ATOM 1792 C CA A CYS A 1 239 ? -17.564 -32.839 -7.793 0.68 8.45 236 CYS A CA 1
ATOM 1793 C CA B CYS A 1 239 ? -17.511 -32.803 -7.748 0.32 10.26 236 CYS A CA 1
ATOM 1794 C C A CYS A 1 239 ? -16.143 -33.285 -8.128 0.68 8.47 236 CYS A C 1
ATOM 1795 C C B CYS A 1 239 ? -16.144 -33.295 -8.120 0.32 9.26 236 CYS A C 1
ATOM 1796 O O A CYS A 1 239 ? -15.908 -33.854 -9.199 0.68 8.17 236 CYS A O 1
ATOM 1797 O O B CYS A 1 239 ? -15.936 -33.846 -9.202 0.32 9.29 236 CYS A O 1
ATOM 1802 N N . VAL A 1 240 ? -15.214 -33.137 -7.198 1.00 7.96 237 VAL A N 1
ATOM 1803 C CA . VAL A 1 240 ? -13.855 -33.628 -7.458 1.00 6.75 237 VAL A CA 1
ATOM 1804 C C . VAL A 1 240 ? -13.836 -35.142 -7.621 1.00 7.51 237 VAL A C 1
ATOM 1805 O O . VAL A 1 240 ? -13.119 -35.637 -8.518 1.00 8.09 237 VAL A O 1
ATOM 1809 N N . GLU A 1 241 ? -14.574 -35.889 -6.800 1.00 7.85 238 GLU A N 1
ATOM 1810 C CA . GLU A 1 241 ? -14.579 -37.335 -6.959 1.00 8.41 238 GLU A CA 1
ATOM 1811 C C . GLU A 1 241 ? -15.232 -37.743 -8.299 1.00 8.91 238 GLU A C 1
ATOM 1812 O O . GLU A 1 241 ? -14.806 -38.731 -8.906 1.00 9.99 238 GLU A O 1
ATOM 1818 N N A ARG A 1 242 ? -16.253 -37.020 -8.758 0.54 8.49 239 ARG A N 1
ATOM 1819 N N B ARG A 1 242 ? -16.255 -36.999 -8.732 0.46 8.80 239 ARG A N 1
ATOM 1820 C CA A ARG A 1 242 ? -16.859 -37.325 -10.053 0.54 8.66 239 ARG A CA 1
ATOM 1821 C CA B ARG A 1 242 ? -16.906 -37.206 -10.028 0.46 9.30 239 ARG A CA 1
ATOM 1822 C C A ARG A 1 242 ? -15.876 -37.009 -11.182 0.54 8.23 239 ARG A C 1
ATOM 1823 C C B ARG A 1 242 ? -15.902 -36.991 -11.152 0.46 8.44 239 ARG A C 1
ATOM 1824 O O A ARG A 1 242 ? -15.738 -37.798 -12.116 0.54 9.44 239 ARG A O 1
ATOM 1825 O O B ARG A 1 242 ? -15.784 -37.820 -12.050 0.46 9.26 239 ARG A O 1
ATOM 1840 N N . ILE A 1 243 ? -15.181 -35.878 -11.105 1.00 8.01 240 ILE A N 1
ATOM 1841 C CA . ILE A 1 243 ? -14.191 -35.573 -12.114 1.00 7.02 240 ILE A CA 1
ATOM 1842 C C . ILE A 1 243 ? -13.127 -36.679 -12.161 1.00 8.14 240 ILE A C 1
ATOM 1843 O O . ILE A 1 243 ? -12.773 -37.191 -13.253 1.00 8.46 240 ILE A O 1
ATOM 1848 N N . PHE A 1 244 ? -12.609 -37.053 -10.991 1.00 8.69 241 PHE A N 1
ATOM 1849 C CA . PHE A 1 244 ? -11.614 -38.124 -10.940 1.00 8.59 241 PHE A CA 1
ATOM 1850 C C . PHE A 1 244 ? -12.128 -39.402 -11.565 1.00 8.29 241 PHE A C 1
ATOM 1851 O O . PHE A 1 244 ? -11.451 -40.040 -12.390 1.00 9.42 241 PHE A O 1
ATOM 1859 N N . THR A 1 245 ? -13.295 -39.830 -11.164 1.00 9.11 242 THR A N 1
ATOM 1860 C CA . THR A 1 245 ? -13.808 -41.106 -11.627 1.00 10.59 242 THR A CA 1
ATOM 1861 C C . THR A 1 245 ? -14.208 -41.070 -13.111 1.00 9.64 242 THR A C 1
ATOM 1862 O O . THR A 1 245 ? -13.971 -42.058 -13.836 1.00 10.55 242 THR A O 1
ATOM 1866 N N . ASP A 1 246 ? -14.706 -39.934 -13.610 1.00 10.09 243 ASP A N 1
ATOM 1867 C CA . ASP A 1 246 ? -15.000 -39.808 -15.041 1.00 10.19 243 ASP A CA 1
ATOM 1868 C C . ASP A 1 246 ? -13.687 -39.829 -15.847 1.00 9.85 243 ASP A C 1
ATOM 1869 O O . ASP A 1 246 ? -13.609 -40.535 -16.893 1.00 9.75 243 ASP A O 1
ATOM 1874 N N . ILE A 1 247 ? -12.657 -39.082 -15.431 1.00 8.69 244 ILE A N 1
ATOM 1875 C CA . ILE A 1 247 ? -11.418 -39.116 -16.200 1.00 9.97 244 ILE A CA 1
ATOM 1876 C C . ILE A 1 247 ? -10.831 -40.528 -16.139 1.00 10.57 244 ILE A C 1
ATOM 1877 O O . ILE A 1 247 ? -10.356 -41.063 -17.158 1.00 10.01 244 ILE A O 1
ATOM 1898 N N . ARG A 1 249 ? -12.378 -43.408 -15.971 1.00 12.22 246 ARG A N 1
ATOM 1899 C CA . ARG A 1 249 ? -13.099 -44.374 -16.806 1.00 13.36 246 ARG A CA 1
ATOM 1900 C C . ARG A 1 249 ? -13.035 -44.059 -18.294 1.00 13.82 246 ARG A C 1
ATOM 1901 O O . ARG A 1 249 ? -12.910 -44.959 -19.103 1.00 15.50 246 ARG A O 1
ATOM 1909 N N . TYR A 1 250 ? -13.072 -42.775 -18.655 1.00 11.65 247 TYR A N 1
ATOM 1910 C CA . TYR A 1 250 ? -13.017 -42.423 -20.077 1.00 12.06 247 TYR A CA 1
ATOM 1911 C C . TYR A 1 250 ? -11.597 -42.351 -20.622 1.00 12.57 247 TYR A C 1
ATOM 1912 O O . TYR A 1 250 ? -11.405 -42.583 -21.824 1.00 14.38 247 TYR A O 1
ATOM 1921 N N . CYS A 1 251 ? -10.656 -41.875 -19.822 1.00 12.89 248 CYS A N 1
ATOM 1922 C CA . CYS A 1 251 ? -9.280 -41.641 -20.305 1.00 13.71 248 CYS A CA 1
ATOM 1923 C C . CYS A 1 251 ? -8.228 -42.620 -19.841 1.00 14.59 248 CYS A C 1
ATOM 1924 O O . CYS A 1 251 ? -7.149 -42.667 -20.425 1.00 15.63 248 CYS A O 1
ATOM 1927 N N . GLN A 1 252 ? -8.554 -43.427 -18.837 0.93 12.99 249 GLN A N 1
ATOM 1928 C CA . GLN A 1 252 ? -7.634 -44.455 -18.344 0.93 14.82 249 GLN A CA 1
ATOM 1929 C C . GLN A 1 252 ? -6.157 -44.097 -18.222 0.93 12.88 249 GLN A C 1
ATOM 1930 O O . GLN A 1 252 ? -5.276 -44.816 -18.719 0.93 14.69 249 GLN A O 1
ATOM 1936 N N . PRO A 1 253 ? -5.863 -42.978 -17.551 1.00 11.54 250 PRO A N 1
ATOM 1937 C CA . PRO A 1 253 ? -4.450 -42.708 -17.281 1.00 10.99 250 PRO A CA 1
ATOM 1938 C C . PRO A 1 253 ? -3.863 -43.741 -16.294 1.00 9.91 250 PRO A C 1
ATOM 1939 O O . PRO A 1 253 ? -4.589 -44.355 -15.505 1.00 12.76 250 PRO A O 1
ATOM 1943 N N . GLN A 1 254 ? -2.543 -43.893 -16.316 1.00 10.71 251 GLN A N 1
ATOM 1944 C CA . GLN A 1 254 ? -1.884 -44.744 -15.331 1.00 10.66 251 GLN A CA 1
ATOM 1945 C C . GLN A 1 254 ? -1.912 -44.140 -13.951 1.00 10.53 251 GLN A C 1
ATOM 1946 O O . GLN A 1 254 ? -1.977 -44.853 -12.949 1.00 12.47 251 GLN A O 1
ATOM 1952 N N . SER A 1 255 ? -1.874 -42.802 -13.890 1.00 10.80 252 SER A N 1
ATOM 1953 C CA . SER A 1 255 ? -1.870 -42.095 -12.609 1.00 10.39 252 SER A CA 1
ATOM 1954 C C . SER A 1 255 ? -2.590 -40.779 -12.836 1.00 8.81 252 SER A C 1
ATOM 1955 O O . SER A 1 255 ? -2.597 -40.217 -13.940 1.00 8.99 252 SER A O 1
ATOM 1958 N N . LEU A 1 256 ? -3.266 -40.323 -11.785 1.00 8.81 253 LEU A N 1
ATOM 1959 C CA . LEU A 1 256 ? -4.137 -39.150 -11.898 1.00 8.79 253 LEU A CA 1
ATOM 1960 C C . LEU A 1 256 ? -4.249 -38.443 -10.551 1.00 6.93 253 LEU A C 1
ATOM 1961 O O . LEU A 1 256 ? -4.385 -39.119 -9.487 1.00 8.66 253 LEU A O 1
ATOM 1966 N N . THR A 1 257 ? -4.276 -37.113 -10.594 1.00 7.85 254 THR A N 1
ATOM 1967 C CA . THR A 1 257 ? -4.626 -36.333 -9.401 1.00 7.39 254 THR A CA 1
ATOM 1968 C C . THR A 1 257 ? -5.556 -35.259 -9.848 1.00 7.22 254 THR A C 1
ATOM 1969 O O . THR A 1 257 ? -5.304 -34.586 -10.874 1.00 8.75 254 THR A O 1
ATOM 1973 N N . VAL A 1 258 ? -6.651 -35.083 -9.104 1.00 6.88 255 VAL A N 1
ATOM 1974 C CA . VAL A 1 258 ? -7.580 -33.973 -9.369 1.00 6.78 255 VAL A CA 1
ATOM 1975 C C . VAL A 1 258 ? -7.690 -33.198 -8.059 1.00 7.46 255 VAL A C 1
ATOM 1976 O O . VAL A 1 258 ? -7.978 -33.768 -6.976 1.00 8.42 255 VAL A O 1
ATOM 1980 N N . TYR A 1 259 ? -7.435 -31.898 -8.146 1.00 7.21 256 TYR A N 1
ATOM 1981 C CA . TYR A 1 259 ? -7.436 -31.044 -6.965 1.00 7.38 256 TYR A CA 1
ATOM 1982 C C . TYR A 1 259 ? -8.181 -29.764 -7.287 1.00 7.02 256 TYR A C 1
ATOM 1983 O O . TYR A 1 259 ? -7.810 -29.051 -8.199 1.00 7.79 256 TYR A O 1
ATOM 1992 N N . ALA A 1 260 ? -9.241 -29.465 -6.544 1.00 6.47 257 ALA A N 1
ATOM 1993 C CA . ALA A 1 260 ? -9.970 -28.226 -6.779 1.00 7.61 257 ALA A CA 1
ATOM 1994 C C . ALA A 1 260 ? -9.897 -27.328 -5.553 1.00 7.06 257 ALA A C 1
ATOM 1995 O O . ALA A 1 260 ? -9.840 -27.789 -4.423 1.00 7.68 257 ALA A O 1
ATOM 1997 N N . ARG A 1 261 ? -9.868 -26.035 -5.814 1.00 6.18 258 ARG A N 1
ATOM 1998 C CA . ARG A 1 261 ? -9.859 -25.006 -4.775 1.00 6.42 258 ARG A CA 1
ATOM 1999 C C . ARG A 1 261 ? -11.041 -24.085 -5.005 1.00 6.40 258 ARG A C 1
ATOM 2000 O O . ARG A 1 261 ? -11.120 -23.381 -6.043 1.00 7.11 258 ARG A O 1
ATOM 2008 N N . TYR A 1 262 ? -11.996 -24.110 -4.071 1.00 7.04 259 TYR A N 1
ATOM 2009 C CA . TYR A 1 262 ? -13.207 -23.325 -4.230 1.00 7.76 259 TYR A CA 1
ATOM 2010 C C . TYR A 1 262 ? -13.197 -22.066 -3.388 1.00 6.08 259 TYR A C 1
ATOM 2011 O O . TYR A 1 262 ? -12.562 -22.001 -2.313 1.00 6.75 259 TYR A O 1
ATOM 2020 N N . THR A 1 263 ? -13.916 -21.059 -3.855 1.00 7.20 260 THR A N 1
ATOM 2021 C CA . THR A 1 263 ? -14.078 -19.835 -3.053 1.00 7.49 260 THR A CA 1
ATOM 2022 C C . THR A 1 263 ? -14.934 -20.147 -1.830 1.00 6.75 260 THR A C 1
ATOM 2023 O O . THR A 1 263 ? -15.800 -21.051 -1.824 1.00 8.04 260 THR A O 1
ATOM 2027 N N . ARG A 1 264 ? -14.707 -19.392 -0.763 1.00 6.86 261 ARG A N 1
ATOM 2028 C CA . ARG A 1 264 ? -15.409 -19.632 0.489 1.00 7.49 261 ARG A CA 1
ATOM 2029 C C . ARG A 1 264 ? -16.880 -19.374 0.360 1.00 8.71 261 ARG A C 1
ATOM 2030 O O . ARG A 1 264 ? -17.337 -18.516 -0.432 1.00 10.35 261 ARG A O 1
ATOM 2038 N N A LEU A 1 265 ? -17.637 -20.099 1.201 0.59 8.49 262 LEU A N 1
ATOM 2039 N N B LEU A 1 265 ? -17.624 -20.057 1.218 0.41 9.48 262 LEU A N 1
ATOM 2040 C CA A LEU A 1 265 ? -19.049 -19.873 1.451 0.59 11.85 262 LEU A CA 1
ATOM 2041 C CA B LEU A 1 265 ? -19.000 -19.737 1.445 0.41 11.90 262 LEU A CA 1
ATOM 2042 C C A LEU A 1 265 ? -19.170 -19.662 2.961 0.59 10.91 262 LEU A C 1
ATOM 2043 C C B LEU A 1 265 ? -19.071 -19.599 2.943 0.41 10.08 262 LEU A C 1
ATOM 2044 O O A LEU A 1 265 ? -18.826 -20.544 3.720 0.59 11.96 262 LEU A O 1
ATOM 2045 O O B LEU A 1 265 ? -18.556 -20.440 3.654 0.41 8.95 262 LEU A O 1
ATOM 2054 N N . GLY A 1 266 ? -19.676 -18.512 3.385 1.00 10.30 263 GLY A N 1
ATOM 2055 C CA . GLY A 1 266 ? -19.901 -18.358 4.813 1.00 12.54 263 GLY A CA 1
ATOM 2056 C C . GLY A 1 266 ? -18.605 -18.393 5.593 1.00 10.95 263 GLY A C 1
ATOM 2057 O O . GLY A 1 266 ? -18.560 -18.903 6.680 1.00 12.26 263 GLY A O 1
ATOM 2058 N N . GLY A 1 267 ? -17.545 -17.863 5.014 1.00 9.93 264 GLY A N 1
ATOM 2059 C CA . GLY A 1 267 ? -16.279 -17.730 5.694 1.00 9.28 264 GLY A CA 1
ATOM 2060 C C . GLY A 1 267 ? -15.349 -18.926 5.702 1.00 6.82 264 GLY A C 1
ATOM 2061 O O . GLY A 1 267 ? -14.289 -18.842 6.291 1.00 8.50 264 GLY A O 1
ATOM 2062 N N . LEU A 1 268 ? -15.755 -20.011 5.048 0.99 7.10 265 LEU A N 1
ATOM 2063 C CA . LEU A 1 268 ? -14.956 -21.239 5.032 0.99 9.35 265 LEU A CA 1
ATOM 2064 C C . LEU A 1 268 ? -14.835 -21.707 3.625 0.99 7.18 265 LEU A C 1
ATOM 2065 O O . LEU A 1 268 ? -15.779 -21.659 2.926 0.99 8.68 265 LEU A O 1
ATOM 2070 N N . ASP A 1 269 ? -13.688 -22.241 3.244 1.00 6.54 266 ASP A N 1
ATOM 2071 C CA . ASP A 1 269 ? -13.547 -22.849 1.939 1.00 6.97 266 ASP A CA 1
ATOM 2072 C C . ASP A 1 269 ? -13.114 -24.308 2.002 1.00 6.30 266 ASP A C 1
ATOM 2073 O O . ASP A 1 269 ? -12.677 -24.769 3.022 1.00 6.96 266 ASP A O 1
ATOM 2078 N N . ILE A 1 270 ? -13.335 -25.018 0.904 1.00 7.40 267 ILE A N 1
ATOM 2079 C CA . ILE A 1 270 ? -13.054 -26.445 0.819 1.00 6.53 267 ILE A CA 1
ATOM 2080 C C . ILE A 1 270 ? -12.222 -26.671 -0.410 1.00 6.32 267 ILE A C 1
ATOM 2081 O O . ILE A 1 270 ? -12.533 -26.125 -1.493 1.00 7.64 267 ILE A O 1
ATOM 2086 N N . ASN A 1 271 ? -11.191 -27.497 -0.269 1.00 5.63 268 ASN A N 1
ATOM 2087 C CA . ASN A 1 271 ? -10.211 -27.736 -1.344 1.00 6.54 268 ASN A CA 1
ATOM 2088 C C . ASN A 1 271 ? -9.971 -29.261 -1.419 1.00 5.96 268 ASN A C 1
ATOM 2089 O O . ASN A 1 271 ? -9.086 -29.804 -0.782 1.00 6.93 268 ASN A O 1
ATOM 2094 N N . PRO A 1 272 ? -10.850 -29.973 -2.130 1.00 5.78 269 PRO A N 1
ATOM 2095 C CA . PRO A 1 272 ? -10.718 -31.431 -2.167 1.00 7.83 269 PRO A CA 1
ATOM 2096 C C . PRO A 1 272 ? -9.611 -31.912 -3.077 1.00 6.51 269 PRO A C 1
ATOM 2097 O O . PRO A 1 272 ? -9.536 -31.449 -4.234 1.00 6.83 269 PRO A O 1
ATOM 2101 N N . PHE A 1 273 ? -8.805 -32.815 -2.569 1.00 6.46 270 PHE A N 1
ATOM 2102 C CA . PHE A 1 273 ? -7.673 -33.401 -3.323 1.00 6.87 270 PHE A CA 1
ATOM 2103 C C . PHE A 1 273 ? -7.902 -34.909 -3.426 1.00 7.47 270 PHE A C 1
ATOM 2104 O O . PHE A 1 273 ? -8.087 -35.576 -2.403 1.00 8.23 270 PHE A O 1
ATOM 2112 N N . ARG A 1 274 ? -7.891 -35.462 -4.645 1.00 7.68 271 ARG A N 1
ATOM 2113 C CA . ARG A 1 274 ? -8.088 -36.912 -4.836 1.00 8.17 271 ARG A CA 1
ATOM 2114 C C . ARG A 1 274 ? -7.061 -37.415 -5.809 1.00 8.85 271 ARG A C 1
ATOM 2115 O O . ARG A 1 274 ? -6.844 -36.799 -6.843 1.00 9.52 271 ARG A O 1
ATOM 2123 N N . SER A 1 275 ? -6.408 -38.533 -5.522 1.00 9.25 272 SER A N 1
ATOM 2124 C CA . SER A 1 275 ? -5.284 -38.935 -6.330 1.00 9.53 272 SER A CA 1
ATOM 2125 C C . SER A 1 275 ? -5.184 -40.464 -6.295 1.00 10.02 272 SER A C 1
ATOM 2126 O O . SER A 1 275 ? -5.524 -41.126 -5.305 1.00 11.52 272 SER A O 1
ATOM 2129 N N . SER A 1 276 ? -4.681 -41.034 -7.381 1.00 9.08 273 SER A N 1
ATOM 2130 C CA . SER A 1 276 ? -4.326 -42.433 -7.362 1.00 10.89 273 SER A CA 1
ATOM 2131 C C . SER A 1 276 ? -3.084 -42.711 -6.524 1.00 12.39 273 SER A C 1
ATOM 2132 O O . SER A 1 276 ? -2.976 -43.828 -5.988 1.00 16.16 273 SER A O 1
ATOM 2135 N N . HIS A 1 277 ? -2.078 -41.863 -6.664 0.88 11.66 274 HIS A N 1
ATOM 2136 C CA . HIS A 1 277 ? -0.752 -42.060 -6.057 0.88 13.81 274 HIS A CA 1
ATOM 2137 C C . HIS A 1 277 ? -0.214 -41.045 -5.059 0.88 15.65 274 HIS A C 1
ATOM 2138 O O . HIS A 1 277 ? 0.752 -41.314 -4.371 0.88 19.39 274 HIS A O 1
ATOM 2145 N N . GLN A 1 278 ? -0.845 -39.882 -4.948 1.00 16.30 275 GLN A N 1
ATOM 2146 C CA . GLN A 1 278 ? -0.369 -38.777 -4.085 1.00 16.80 275 GLN A CA 1
ATOM 2147 C C . GLN A 1 278 ? -1.351 -38.585 -2.926 1.00 17.72 275 GLN A C 1
ATOM 2148 O O . GLN A 1 278 ? -2.522 -38.959 -3.014 1.00 18.95 275 GLN A O 1
ATOM 2154 N N . SER A 1 279 ? -0.862 -38.119 -1.788 1.00 19.23 276 SER A N 1
ATOM 2155 C CA . SER A 1 279 ? -1.668 -37.904 -0.559 1.00 19.99 276 SER A CA 1
ATOM 2156 C C . SER A 1 279 ? -2.360 -36.565 -0.293 1.00 17.21 276 SER A C 1
ATOM 2157 O O . SER A 1 279 ? -3.461 -36.517 0.277 1.00 18.71 276 SER A O 1
ATOM 2160 N N . ALA A 1 280 ? -1.716 -35.455 -0.665 1.00 15.42 277 ALA A N 1
ATOM 2161 C CA . ALA A 1 280 ? -2.189 -34.129 -0.238 1.00 14.30 277 ALA A CA 1
ATOM 2162 C C . ALA A 1 280 ? -1.393 -33.135 -1.016 1.00 13.86 277 ALA A C 1
ATOM 2163 O O . ALA A 1 280 ? -0.308 -33.432 -1.547 1.00 14.25 277 ALA A O 1
ATOM 2165 N N . PRO A 1 281 ? -1.952 -31.944 -1.152 1.00 13.40 278 PRO A N 1
ATOM 2166 C CA . PRO A 1 281 ? -1.197 -30.882 -1.807 1.00 15.87 278 PRO A CA 1
ATOM 2167 C C . PRO A 1 281 ? -0.063 -30.428 -0.881 1.00 15.05 278 PRO A C 1
ATOM 2168 O O . PRO A 1 281 ? -0.129 -30.712 0.331 1.00 16.32 278 PRO A O 1
ATOM 2172 N N . ASN A 1 282 ? 0.934 -29.706 -1.415 1.00 15.96 279 ASN A N 1
ATOM 2173 C CA . ASN A 1 282 ? 2.122 -29.256 -0.618 1.00 18.04 279 ASN A CA 1
ATOM 2174 C C . ASN A 1 282 ? 1.857 -28.123 0.378 1.00 18.14 279 ASN A C 1
ATOM 2175 O O . ASN A 1 282 ? 2.554 -27.974 1.389 1.00 19.85 279 ASN A O 1
ATOM 2180 N N A HIS A 1 283 ? 0.939 -27.231 0.034 0.50 16.52 280 HIS A N 1
ATOM 2181 N N B HIS A 1 283 ? 0.814 -27.367 0.107 0.50 16.17 280 HIS A N 1
ATOM 2182 C CA A HIS A 1 283 ? 0.571 -26.154 0.941 0.50 15.52 280 HIS A CA 1
ATOM 2183 C CA B HIS A 1 283 ? 0.515 -26.216 0.914 0.50 15.16 280 HIS A CA 1
ATOM 2184 C C A HIS A 1 283 ? -0.914 -25.926 0.789 0.50 13.28 280 HIS A C 1
ATOM 2185 C C B HIS A 1 283 ? -0.936 -25.866 0.718 0.50 14.25 280 HIS A C 1
ATOM 2186 O O A HIS A 1 283 ? -1.602 -26.655 0.069 0.50 13.46 280 HIS A O 1
ATOM 2187 O O B HIS A 1 283 ? -1.634 -26.438 -0.128 0.50 16.72 280 HIS A O 1
ATOM 2200 N N . ASN A 1 284 ? -1.421 -24.970 1.559 1.00 12.18 281 ASN A N 1
ATOM 2201 C CA . ASN A 1 284 ? -2.766 -24.450 1.496 1.00 10.88 281 ASN A CA 1
ATOM 2202 C C . ASN A 1 284 ? -2.791 -22.976 1.121 1.00 11.60 281 ASN A C 1
ATOM 2203 O O . ASN A 1 284 ? -3.511 -22.204 1.694 1.00 15.30 281 ASN A O 1
ATOM 2208 N N . GLN A 1 285 ? -1.957 -22.579 0.179 1.00 11.12 282 GLN A N 1
ATOM 2209 C CA . GLN A 1 285 ? -1.984 -21.190 -0.229 1.00 10.82 282 GLN A CA 1
ATOM 2210 C C . GLN A 1 285 ? -3.234 -20.806 -0.984 1.00 7.84 282 GLN A C 1
ATOM 2211 O O . GLN A 1 285 ? -3.707 -21.578 -1.804 1.00 9.53 282 GLN A O 1
ATOM 2217 N N . ARG A 1 286 ? -3.768 -19.597 -0.754 1.00 9.10 283 ARG A N 1
ATOM 2218 C CA . ARG A 1 286 ? -5.017 -19.223 -1.392 1.00 6.89 283 ARG A CA 1
ATOM 2219 C C . ARG A 1 286 ? -4.816 -18.778 -2.864 1.00 6.99 283 ARG A C 1
ATOM 2220 O O . ARG A 1 286 ? -3.786 -18.185 -3.190 1.00 7.05 283 ARG A O 1
ATOM 2236 N N . ALA A 1 288 ? -6.591 -16.514 -6.277 1.00 6.64 285 ALA A N 1
ATOM 2237 C CA . ALA A 1 288 ? -7.017 -15.123 -6.378 1.00 7.53 285 ALA A CA 1
ATOM 2238 C C . ALA A 1 288 ? -8.416 -14.877 -5.862 1.00 6.65 285 ALA A C 1
ATOM 2239 O O . ALA A 1 288 ? -8.642 -13.823 -5.244 1.00 7.43 285 ALA A O 1
ATOM 2241 N N . ARG A 1 289 ? -9.362 -15.752 -6.170 1.00 6.65 286 ARG A N 1
ATOM 2242 C CA . ARG A 1 289 ? -10.748 -15.541 -5.771 1.00 6.04 286 ARG A CA 1
ATOM 2243 C C . ARG A 1 289 ? -11.038 -16.024 -4.365 1.00 6.62 286 ARG A C 1
ATOM 2244 O O . ARG A 1 289 ? -12.119 -15.712 -3.798 1.00 7.78 286 ARG A O 1
ATOM 2252 N N . GLN A 1 290 ? -10.116 -16.803 -3.797 1.00 7.45 287 GLN A N 1
ATOM 2253 C CA . GLN A 1 290 ? -10.344 -17.316 -2.451 1.00 7.33 287 GLN A CA 1
ATOM 2254 C C . GLN A 1 290 ? -10.103 -16.290 -1.386 1.00 7.55 287 GLN A C 1
ATOM 2255 O O . GLN A 1 290 ? -10.384 -16.565 -0.209 1.00 9.00 287 GLN A O 1
ATOM 2262 N N . ASN B 1 32 ? -32.658 -15.905 -16.113 1.00 31.51 29 ASN B N 1
ATOM 2263 C CA . ASN B 1 32 ? -31.304 -15.943 -15.566 1.00 30.52 29 ASN B CA 1
ATOM 2264 C C . ASN B 1 32 ? -30.381 -14.961 -16.281 1.00 24.86 29 ASN B C 1
ATOM 2265 O O . ASN B 1 32 ? -29.170 -15.131 -16.269 1.00 26.00 29 ASN B O 1
ATOM 2270 N N . GLN B 1 33 ? -30.924 -13.921 -16.909 1.00 20.13 30 GLN B N 1
ATOM 2271 C CA . GLN B 1 33 ? -30.043 -13.022 -17.633 1.00 17.18 30 GLN B CA 1
ATOM 2272 C C . GLN B 1 33 ? -29.829 -11.727 -16.852 1.00 12.89 30 GLN B C 1
ATOM 2273 O O . GLN B 1 33 ? -30.511 -11.395 -15.837 1.00 12.22 30 GLN B O 1
ATOM 2279 N N . TYR B 1 34 ? -28.907 -10.949 -17.388 1.00 11.88 31 TYR B N 1
ATOM 2280 C CA . TYR B 1 34 ? -28.465 -9.698 -16.810 1.00 10.48 31 TYR B CA 1
ATOM 2281 C C . TYR B 1 34 ? -29.654 -8.809 -16.427 1.00 9.96 31 TYR B C 1
ATOM 2282 O O . TYR B 1 34 ? -30.579 -8.582 -17.207 1.00 12.59 31 TYR B O 1
ATOM 2291 N N . ASP B 1 35 ? -29.640 -8.337 -15.186 1.00 9.54 32 ASP B N 1
ATOM 2292 C CA . ASP B 1 35 ? -30.804 -7.656 -14.607 1.00 10.31 32 ASP B CA 1
ATOM 2293 C C . ASP B 1 35 ? -30.426 -6.531 -13.643 1.00 10.51 32 ASP B C 1
ATOM 2294 O O . ASP B 1 35 ? -30.281 -6.797 -12.428 1.00 10.26 32 ASP B O 1
ATOM 2299 N N . PRO B 1 36 ? -30.227 -5.301 -14.154 1.00 10.85 33 PRO B N 1
ATOM 2300 C CA . PRO B 1 36 ? -29.885 -4.190 -13.248 1.00 10.07 33 PRO B CA 1
ATOM 2301 C C . PRO B 1 36 ? -30.949 -3.885 -12.211 1.00 9.75 33 PRO B C 1
ATOM 2302 O O . PRO B 1 36 ? -30.593 -3.206 -11.206 1.00 10.92 33 PRO B O 1
ATOM 2306 N N . SER B 1 37 ? -32.188 -4.320 -12.399 1.00 9.34 34 SER B N 1
ATOM 2307 C CA . SER B 1 37 ? -33.227 -4.031 -11.403 1.00 10.11 34 SER B CA 1
ATOM 2308 C C . SER B 1 37 ? -32.961 -4.712 -10.068 1.00 8.76 34 SER B C 1
ATOM 2309 O O . SER B 1 37 ? -33.611 -4.392 -9.076 1.00 9.70 34 SER B O 1
ATOM 2312 N N . LEU B 1 38 ? -32.058 -5.694 -10.020 1.00 7.50 35 LEU B N 1
ATOM 2313 C CA . LEU B 1 38 ? -31.783 -6.377 -8.752 1.00 7.21 35 LEU B CA 1
ATOM 2314 C C . LEU B 1 38 ? -31.033 -5.499 -7.762 1.00 7.13 35 LEU B C 1
ATOM 2315 O O . LEU B 1 38 ? -31.126 -5.718 -6.540 1.00 8.35 35 LEU B O 1
ATOM 2320 N N . LEU B 1 39 ? -30.288 -4.496 -8.234 1.00 7.64 36 LEU B N 1
ATOM 2321 C CA . LEU B 1 39 ? -29.578 -3.609 -7.307 1.00 8.20 36 LEU B CA 1
ATOM 2322 C C . LEU B 1 39 ? -30.545 -2.799 -6.429 1.00 7.83 36 LEU B C 1
ATOM 2323 O O . LEU B 1 39 ? -31.511 -2.229 -6.916 1.00 9.64 36 LEU B O 1
ATOM 2328 N N A GLN B 1 40 ? -30.250 -2.755 -5.137 0.58 6.98 37 GLN B N 1
ATOM 2329 N N B GLN B 1 40 ? -30.242 -2.756 -5.137 0.42 7.41 37 GLN B N 1
ATOM 2330 C CA A GLN B 1 40 ? -31.070 -1.976 -4.194 0.58 6.05 37 GLN B CA 1
ATOM 2331 C CA B GLN B 1 40 ? -31.033 -1.988 -4.166 0.42 6.99 37 GLN B CA 1
ATOM 2332 C C A GLN B 1 40 ? -30.219 -0.932 -3.504 0.58 6.46 37 GLN B C 1
ATOM 2333 C C B GLN B 1 40 ? -30.154 -0.926 -3.552 0.42 7.12 37 GLN B C 1
ATOM 2334 O O A GLN B 1 40 ? -29.315 -1.279 -2.708 0.58 6.79 37 GLN B O 1
ATOM 2335 O O B GLN B 1 40 ? -29.146 -1.253 -2.901 0.42 8.11 37 GLN B O 1
ATOM 2346 N N . PRO B 1 41 ? -30.498 0.350 -3.751 1.00 6.75 38 PRO B N 1
ATOM 2347 C CA . PRO B 1 41 ? -29.779 1.410 -3.043 1.00 7.17 38 PRO B CA 1
ATOM 2348 C C . PRO B 1 41 ? -30.274 1.566 -1.620 1.00 7.60 38 PRO B C 1
ATOM 2349 O O . PRO B 1 41 ? -31.453 1.240 -1.370 1.00 9.13 38 PRO B O 1
ATOM 2353 N N . VAL B 1 42 ? -29.429 2.037 -0.721 1.00 7.35 39 VAL B N 1
ATOM 2354 C CA . VAL B 1 42 ? -29.844 2.415 0.624 1.00 7.31 39 VAL B CA 1
ATOM 2355 C C . VAL B 1 42 ? -29.280 3.815 0.813 1.00 6.54 39 VAL B C 1
ATOM 2356 O O . VAL B 1 42 ? -28.112 4.042 0.620 1.00 7.09 39 VAL B O 1
ATOM 2360 N N . PRO B 1 43 ? -30.108 4.770 1.275 1.00 6.39 40 PRO B N 1
ATOM 2361 C CA . PRO B 1 43 ? -29.595 6.123 1.358 1.00 7.23 40 PRO B CA 1
ATOM 2362 C C . PRO B 1 43 ? -28.639 6.281 2.537 1.00 7.97 40 PRO B C 1
ATOM 2363 O O . PRO B 1 43 ? -28.930 5.829 3.688 1.00 9.28 40 PRO B O 1
ATOM 2367 N N . ARG B 1 44 ? -27.540 6.983 2.306 1.00 7.35 41 ARG B N 1
ATOM 2368 C CA . ARG B 1 44 ? -26.546 7.228 3.376 1.00 6.60 41 ARG B CA 1
ATOM 2369 C C . ARG B 1 44 ? -27.140 8.118 4.474 1.00 7.55 41 ARG B C 1
ATOM 2370 O O . ARG B 1 44 ? -26.673 8.084 5.616 1.00 8.58 41 ARG B O 1
ATOM 2378 N N . SER B 1 45 ? -28.162 8.912 4.123 1.00 7.76 42 SER B N 1
ATOM 2379 C CA . SER B 1 45 ? -28.767 9.864 5.038 1.00 8.34 42 SER B CA 1
ATOM 2380 C C . SER B 1 45 ? -29.398 9.201 6.273 1.00 9.33 42 SER B C 1
ATOM 2381 O O . SER B 1 45 ? -29.554 9.847 7.294 1.00 9.83 42 SER B O 1
ATOM 2384 N N . LEU B 1 46 ? -29.814 7.945 6.189 1.00 9.58 43 LEU B N 1
ATOM 2385 C CA . LEU B 1 46 ? -30.492 7.341 7.355 1.00 9.47 43 LEU B CA 1
ATOM 2386 C C . LEU B 1 46 ? -29.555 7.340 8.568 1.00 9.40 43 LEU B C 1
ATOM 2387 O O . LEU B 1 46 ? -29.888 7.880 9.638 1.00 11.07 43 LEU B O 1
ATOM 2392 N N . ASN B 1 47 ? -28.387 6.738 8.441 1.00 9.73 44 ASN B N 1
ATOM 2393 C CA . ASN B 1 47 ? -27.507 6.696 9.574 1.00 10.00 44 ASN B CA 1
ATOM 2394 C C . ASN B 1 47 ? -26.804 8.025 9.796 1.00 10.59 44 ASN B C 1
ATOM 2395 O O . ASN B 1 47 ? -26.488 8.362 10.929 1.00 12.11 44 ASN B O 1
ATOM 2400 N N . ARG B 1 48 ? -26.561 8.808 8.737 1.00 9.63 45 ARG B N 1
ATOM 2401 C CA . ARG B 1 48 ? -25.898 10.093 8.929 1.00 10.11 45 ARG B CA 1
ATOM 2402 C C . ARG B 1 48 ? -26.768 11.016 9.767 1.00 11.00 45 ARG B C 1
ATOM 2403 O O . ARG B 1 48 ? -26.251 11.734 10.600 1.00 11.83 45 ARG B O 1
ATOM 2411 N N . ASN B 1 49 ? -28.098 10.931 9.584 1.00 9.64 46 ASN B N 1
ATOM 2412 C CA . ASN B 1 49 ? -28.982 11.753 10.408 1.00 11.77 46 ASN B CA 1
ATOM 2413 C C . ASN B 1 49 ? -28.900 11.215 11.836 1.00 12.80 46 ASN B C 1
ATOM 2414 O O . ASN B 1 49 ? -28.901 12.026 12.804 1.00 13.76 46 ASN B O 1
ATOM 2419 N N . ASP B 1 50 ? -28.809 9.873 12.002 1.00 11.50 47 ASP B N 1
ATOM 2420 C CA . ASP B 1 50 ? -28.669 9.316 13.365 1.00 12.40 47 ASP B CA 1
ATOM 2421 C C . ASP B 1 50 ? -27.365 9.751 14.050 1.00 12.43 47 ASP B C 1
ATOM 2422 O O . ASP B 1 50 ? -27.303 9.874 15.310 1.00 14.55 47 ASP B O 1
ATOM 2427 N N . LEU B 1 51 ? -26.332 10.050 13.247 1.00 11.71 48 LEU B N 1
ATOM 2428 C CA . LEU B 1 51 ? -25.064 10.551 13.801 1.00 12.13 48 LEU B CA 1
ATOM 2429 C C . LEU B 1 51 ? -25.065 12.056 13.984 1.00 15.43 48 LEU B C 1
ATOM 2430 O O . LEU B 1 51 ? -24.044 12.623 14.382 1.00 16.58 48 LEU B O 1
ATOM 2435 N N . HIS B 1 52 ? -26.194 12.700 13.667 1.00 14.15 49 HIS B N 1
ATOM 2436 C CA . HIS B 1 52 ? -26.353 14.144 13.730 1.00 16.41 49 HIS B CA 1
ATOM 2437 C C . HIS B 1 52 ? -25.433 14.919 12.832 1.00 16.50 49 HIS B C 1
ATOM 2438 O O . HIS B 1 52 ? -24.976 15.993 13.197 1.00 19.59 49 HIS B O 1
ATOM 2445 N N . LEU B 1 53 ? -25.168 14.367 11.654 1.00 16.12 50 LEU B N 1
ATOM 2446 C CA . LEU B 1 53 ? -24.355 15.060 10.641 1.00 19.08 50 LEU B CA 1
ATOM 2447 C C . LEU B 1 53 ? -25.222 15.973 9.818 1.00 22.60 50 LEU B C 1
ATOM 2448 O O . LEU B 1 53 ? -26.413 15.695 9.594 1.00 22.09 50 LEU B O 1
ATOM 2453 N N . SER B 1 54 ? -24.653 17.081 9.369 1.00 26.45 51 SER B N 1
ATOM 2454 C CA . SER B 1 54 ? -25.399 17.871 8.398 1.00 28.80 51 SER B CA 1
ATOM 2455 C C . SER B 1 54 ? -25.101 17.366 6.997 1.00 28.21 51 SER B C 1
ATOM 2456 O O . SER B 1 54 ? -24.329 16.416 6.819 1.00 27.81 51 SER B O 1
ATOM 2459 N N . ALA B 1 55 ? -25.720 17.949 5.978 1.00 28.41 52 ALA B N 1
ATOM 2460 C CA . ALA B 1 55 ? -25.400 17.498 4.622 1.00 27.75 52 ALA B CA 1
ATOM 2461 C C . ALA B 1 55 ? -23.995 17.962 4.229 1.00 27.76 52 ALA B C 1
ATOM 2462 O O . ALA B 1 55 ? -23.432 17.399 3.308 1.00 26.34 52 ALA B O 1
ATOM 2464 N N . THR B 1 56 ? -23.384 18.908 4.964 1.00 27.99 53 THR B N 1
ATOM 2465 C CA . THR B 1 56 ? -21.977 19.219 4.689 1.00 28.47 53 THR B CA 1
ATOM 2466 C C . THR B 1 56 ? -21.092 18.301 5.588 1.00 24.32 53 THR B C 1
ATOM 2467 O O . THR B 1 56 ? -20.940 18.493 6.794 1.00 24.57 53 THR B O 1
ATOM 2471 N N . LEU B 1 57 ? -20.452 17.317 4.969 1.00 20.15 54 LEU B N 1
ATOM 2472 C CA . LEU B 1 57 ? -19.917 16.195 5.740 1.00 17.11 54 LEU B CA 1
ATOM 2473 C C . LEU B 1 57 ? -18.605 16.583 6.418 1.00 15.68 54 LEU B C 1
ATOM 2474 O O . LEU B 1 57 ? -17.867 17.407 5.934 1.00 16.43 54 LEU B O 1
ATOM 2479 N N . PRO B 1 58 ? -18.321 16.008 7.595 1.00 15.61 55 PRO B N 1
ATOM 2480 C CA . PRO B 1 58 ? -17.059 16.130 8.314 1.00 15.10 55 PRO B CA 1
ATOM 2481 C C . PRO B 1 58 ? -15.926 15.325 7.698 1.00 14.10 55 PRO B C 1
ATOM 2482 O O . PRO B 1 58 ? -14.856 15.292 8.289 1.00 15.92 55 PRO B O 1
ATOM 2486 N N . PHE B 1 59 ? -16.192 14.554 6.654 1.00 11.40 56 PHE B N 1
ATOM 2487 C CA . PHE B 1 59 ? -15.167 13.681 6.079 1.00 10.74 56 PHE B CA 1
ATOM 2488 C C . PHE B 1 59 ? -15.372 13.643 4.580 1.00 10.56 56 PHE B C 1
ATOM 2489 O O . PHE B 1 59 ? -16.421 14.027 4.034 1.00 12.15 56 PHE B O 1
ATOM 2497 N N . GLN B 1 60 ? -14.349 13.151 3.952 1.00 9.95 57 GLN B N 1
ATOM 2498 C CA . GLN B 1 60 ? -14.327 12.816 2.538 1.00 10.02 57 GLN B CA 1
ATOM 2499 C C . GLN B 1 60 ? -13.984 11.308 2.475 1.00 7.64 57 GLN B C 1
ATOM 2500 O O . GLN B 1 60 ? -13.564 10.721 3.476 1.00 8.35 57 GLN B O 1
ATOM 2506 N N . GLY B 1 61 ? -14.137 10.696 1.324 1.00 7.74 58 GLY B N 1
ATOM 2507 C CA . GLY B 1 61 ? -13.681 9.332 1.187 1.00 7.69 58 GLY B CA 1
ATOM 2508 C C . GLY B 1 61 ? -14.523 8.545 0.215 1.00 6.44 58 GLY B C 1
ATOM 2509 O O . GLY B 1 61 ? -15.137 9.086 -0.715 1.00 7.23 58 GLY B O 1
ATOM 2510 N N . CYS B 1 62 ? -14.505 7.231 0.410 1.00 6.43 59 CYS B N 1
ATOM 2511 C CA . CYS B 1 62 ? -15.073 6.304 -0.562 1.00 6.86 59 CYS B CA 1
ATOM 2512 C C . CYS B 1 62 ? -15.259 4.945 0.043 1.00 6.21 59 CYS B C 1
ATOM 2513 O O . CYS B 1 62 ? -14.643 4.663 1.084 1.00 6.93 59 CYS B O 1
ATOM 2516 N N . ASP B 1 63 ? -16.078 4.120 -0.585 1.00 5.31 60 ASP B N 1
ATOM 2517 C CA . ASP B 1 63 ? -16.209 2.706 -0.187 1.00 5.46 60 ASP B CA 1
ATOM 2518 C C . ASP B 1 63 ? -15.588 1.862 -1.257 1.00 5.82 60 ASP B C 1
ATOM 2519 O O . ASP B 1 63 ? -16.019 1.909 -2.421 1.00 6.13 60 ASP B O 1
ATOM 2524 N N . ILE B 1 64 ? -14.519 1.174 -0.889 1.00 6.15 61 ILE B N 1
ATOM 2525 C CA . ILE B 1 64 ? -13.802 0.319 -1.875 1.00 5.78 61 ILE B CA 1
ATOM 2526 C C . ILE B 1 64 ? -14.381 -1.093 -1.749 1.00 5.24 61 ILE B C 1
ATOM 2527 O O . ILE B 1 64 ? -14.368 -1.673 -0.647 1.00 6.50 61 ILE B O 1
ATOM 2532 N N . TRP B 1 65 ? -14.878 -1.648 -2.825 1.00 5.47 62 TRP B N 1
ATOM 2533 C CA . TRP B 1 65 ? -15.469 -2.982 -2.827 1.00 5.12 62 TRP B CA 1
ATOM 2534 C C . TRP B 1 65 ? -14.612 -3.919 -3.636 1.00 5.96 62 TRP B C 1
ATOM 2535 O O . TRP B 1 65 ? -14.025 -3.502 -4.623 1.00 6.27 62 TRP B O 1
ATOM 2546 N N . THR B 1 66 ? -14.504 -5.163 -3.190 1.00 5.83 63 THR B N 1
ATOM 2547 C CA . THR B 1 66 ? -13.827 -6.177 -3.982 1.00 5.71 63 THR B CA 1
ATOM 2548 C C . THR B 1 66 ? -14.863 -7.218 -4.391 1.00 5.87 63 THR B C 1
ATOM 2549 O O . THR B 1 66 ? -15.588 -7.729 -3.502 1.00 6.44 63 THR B O 1
ATOM 2553 N N . LEU B 1 67 ? -14.969 -7.502 -5.685 1.00 5.19 64 LEU B N 1
ATOM 2554 C CA . LEU B 1 67 ? -15.916 -8.498 -6.191 1.00 5.46 64 LEU B CA 1
ATOM 2555 C C . LEU B 1 67 ? -15.133 -9.729 -6.603 1.00 5.78 64 LEU B C 1
ATOM 2556 O O . LEU B 1 67 ? -14.619 -9.814 -7.687 1.00 7.29 64 LEU B O 1
ATOM 2561 N N . TYR B 1 68 ? -15.094 -10.699 -5.712 1.00 6.42 65 TYR B N 1
ATOM 2562 C CA . TYR B 1 68 ? -14.303 -11.905 -5.929 1.00 6.90 65 TYR B CA 1
ATOM 2563 C C . TYR B 1 68 ? -14.850 -12.897 -6.939 1.00 7.68 65 TYR B C 1
ATOM 2564 O O . TYR B 1 68 ? -14.116 -13.719 -7.406 1.00 9.99 65 TYR B O 1
ATOM 2573 N N . GLU B 1 69 ? -16.149 -12.844 -7.187 1.00 9.12 66 GLU B N 1
ATOM 2574 C CA . GLU B 1 69 ? -16.838 -13.876 -7.950 1.00 9.33 66 GLU B CA 1
ATOM 2575 C C . GLU B 1 69 ? -17.428 -13.403 -9.269 1.00 9.23 66 GLU B C 1
ATOM 2576 O O . GLU B 1 69 ? -18.337 -13.997 -9.773 1.00 11.61 66 GLU B O 1
ATOM 2582 N N . LEU B 1 70 ? -16.912 -12.318 -9.798 1.00 8.84 67 LEU B N 1
ATOM 2583 C CA . LEU B 1 70 ? -17.430 -11.794 -11.042 1.00 8.19 67 LEU B CA 1
ATOM 2584 C C . LEU B 1 70 ? -17.185 -12.797 -12.174 1.00 6.75 67 LEU B C 1
ATOM 2585 O O . LEU B 1 70 ? -16.073 -13.174 -12.435 1.00 8.61 67 LEU B O 1
ATOM 2590 N N . SER B 1 71 ? -18.253 -13.177 -12.869 1.00 6.49 68 SER B N 1
ATOM 2591 C CA . SER B 1 71 ? -18.169 -14.140 -13.953 1.00 7.68 68 SER B CA 1
ATOM 2592 C C . SER B 1 71 ? -19.304 -13.965 -14.938 1.00 7.55 68 SER B C 1
ATOM 2593 O O . SER B 1 71 ? -20.454 -13.704 -14.531 1.00 8.16 68 SER B O 1
ATOM 2596 N N . TRP B 1 72 ? -19.017 -14.126 -16.213 1.00 7.25 69 TRP B N 1
ATOM 2597 C CA . TRP B 1 72 ? -20.009 -13.922 -17.293 1.00 7.02 69 TRP B CA 1
ATOM 2598 C C . TRP B 1 72 ? -19.624 -14.849 -18.428 1.00 7.62 69 TRP B C 1
ATOM 2599 O O . TRP B 1 72 ? -18.670 -15.630 -18.297 1.00 8.74 69 TRP B O 1
ATOM 2610 N N . LEU B 1 73 ? -20.333 -14.803 -19.538 1.00 7.95 70 LEU B N 1
ATOM 2611 C CA . LEU B 1 73 ? -19.949 -15.621 -20.696 1.00 7.98 70 LEU B CA 1
ATOM 2612 C C . LEU B 1 73 ? -19.411 -14.682 -21.745 1.00 8.11 70 LEU B C 1
ATOM 2613 O O . LEU B 1 73 ? -19.944 -13.569 -21.937 1.00 8.51 70 LEU B O 1
ATOM 2618 N N . ASN B 1 74 ? -18.370 -15.108 -22.461 1.00 8.51 71 ASN B N 1
ATOM 2619 C CA . ASN B 1 74 ? -17.950 -14.286 -23.599 1.00 8.34 71 ASN B CA 1
ATOM 2620 C C . ASN B 1 74 ? -18.933 -14.416 -24.782 1.00 8.91 71 ASN B C 1
ATOM 2621 O O . ASN B 1 74 ? -19.998 -15.031 -24.694 1.00 10.29 71 ASN B O 1
ATOM 2626 N N . GLN B 1 75 ? -18.588 -13.807 -25.914 0.88 9.04 72 GLN B N 1
ATOM 2627 C CA . GLN B 1 75 ? -19.542 -13.723 -27.005 0.88 11.83 72 GLN B CA 1
ATOM 2628 C C . GLN B 1 75 ? -19.847 -15.096 -27.587 0.88 10.40 72 GLN B C 1
ATOM 2629 O O . GLN B 1 75 ? -20.883 -15.285 -28.227 0.88 12.74 72 GLN B O 1
ATOM 2635 N N . LYS B 1 76 ? -18.945 -16.053 -27.325 1.00 11.15 73 LYS B N 1
ATOM 2636 C CA . LYS B 1 76 ? -19.097 -17.453 -27.771 1.00 12.41 73 LYS B CA 1
ATOM 2637 C C . LYS B 1 76 ? -19.652 -18.368 -26.688 1.00 11.92 73 LYS B C 1
ATOM 2638 O O . LYS B 1 76 ? -19.602 -19.604 -26.849 1.00 13.57 73 LYS B O 1
ATOM 2644 N N . GLY B 1 77 ? -20.020 -17.823 -25.520 1.00 10.02 74 GLY B N 1
ATOM 2645 C CA . GLY B 1 77 ? -20.609 -18.655 -24.485 1.00 10.54 74 GLY B CA 1
ATOM 2646 C C . GLY B 1 77 ? -19.597 -19.290 -23.536 1.00 10.11 74 GLY B C 1
ATOM 2647 O O . GLY B 1 77 ? -20.003 -20.091 -22.669 1.00 10.65 74 GLY B O 1
ATOM 2648 N N . LEU B 1 78 ? -18.301 -18.967 -23.650 1.00 9.36 75 LEU B N 1
ATOM 2649 C CA . LEU B 1 78 ? -17.297 -19.581 -22.786 1.00 9.40 75 LEU B CA 1
ATOM 2650 C C . LEU B 1 78 ? -17.204 -18.724 -21.525 1.00 8.92 75 LEU B C 1
ATOM 2651 O O . LEU B 1 78 ? -17.001 -17.519 -21.595 1.00 8.69 75 LEU B O 1
ATOM 2656 N N . PRO B 1 79 ? -17.333 -19.354 -20.351 1.00 7.96 76 PRO B N 1
ATOM 2657 C CA . PRO B 1 79 ? -17.224 -18.539 -19.126 1.00 8.11 76 PRO B CA 1
ATOM 2658 C C . PRO B 1 79 ? -15.926 -17.733 -18.993 1.00 7.23 76 PRO B C 1
ATOM 2659 O O . PRO B 1 79 ? -14.897 -18.212 -19.440 1.00 8.76 76 PRO B O 1
ATOM 2663 N N . GLN B 1 80 ? -16.049 -16.556 -18.411 1.00 7.22 77 GLN B N 1
ATOM 2664 C CA . GLN B 1 80 ? -14.930 -15.694 -18.061 1.00 7.31 77 GLN B CA 1
ATOM 2665 C C . GLN B 1 80 ? -15.016 -15.459 -16.567 1.00 7.11 77 GLN B C 1
ATOM 2666 O O . GLN B 1 80 ? -16.153 -15.335 -16.023 1.00 7.77 77 GLN B O 1
ATOM 2672 N N . VAL B 1 81 ? -13.866 -15.290 -15.915 1.00 7.42 78 VAL B N 1
ATOM 2673 C CA . VAL B 1 81 ? -13.834 -14.947 -14.497 1.00 6.57 78 VAL B CA 1
ATOM 2674 C C . VAL B 1 81 ? -12.874 -13.775 -14.285 1.00 6.57 78 VAL B C 1
ATOM 2675 O O . VAL B 1 81 ? -11.832 -13.640 -14.967 1.00 7.72 78 VAL B O 1
ATOM 2679 N N . ALA B 1 82 ? -13.173 -12.960 -13.278 1.00 6.75 79 ALA B N 1
ATOM 2680 C CA . ALA B 1 82 ? -12.364 -11.776 -13.012 1.00 6.61 79 ALA B CA 1
ATOM 2681 C C . ALA B 1 82 ? -12.576 -11.345 -11.574 1.00 6.16 79 ALA B C 1
ATOM 2682 O O . ALA B 1 82 ? -13.550 -11.803 -10.946 1.00 7.85 79 ALA B O 1
ATOM 2684 N N . ILE B 1 83 ? -11.703 -10.490 -11.073 1.00 6.31 80 ILE B N 1
ATOM 2685 C CA . ILE B 1 83 ? -12.009 -9.782 -9.834 1.00 6.21 80 ILE B CA 1
ATOM 2686 C C . ILE B 1 83 ? -12.333 -8.333 -10.114 1.00 5.98 80 ILE B C 1
ATOM 2687 O O . ILE B 1 83 ? -11.589 -7.677 -10.897 1.00 7.57 80 ILE B O 1
ATOM 2692 N N . GLY B 1 84 ? -13.468 -7.857 -9.597 1.00 6.29 81 GLY B N 1
ATOM 2693 C CA . GLY B 1 84 ? -13.802 -6.452 -9.770 1.00 7.72 81 GLY B CA 1
ATOM 2694 C C . GLY B 1 84 ? -13.283 -5.621 -8.605 1.00 6.65 81 GLY B C 1
ATOM 2695 O O . GLY B 1 84 ? -13.429 -6.027 -7.450 1.00 7.84 81 GLY B O 1
ATOM 2696 N N . GLU B 1 85 ? -12.750 -4.438 -8.882 1.00 7.18 82 GLU B N 1
ATOM 2697 C CA . GLU B 1 85 ? -12.348 -3.491 -7.841 1.00 7.33 82 GLU B CA 1
ATOM 2698 C C . GLU B 1 85 ? -13.145 -2.225 -8.083 1.00 7.38 82 GLU B C 1
ATOM 2699 O O . GLU B 1 85 ? -13.094 -1.641 -9.182 1.00 9.21 82 GLU B O 1
ATOM 2705 N N . VAL B 1 86 ? -13.989 -1.866 -7.123 1.00 6.74 83 VAL B N 1
ATOM 2706 C CA . VAL B 1 86 ? -14.954 -0.787 -7.310 1.00 6.85 83 VAL B CA 1
ATOM 2707 C C . VAL B 1 86 ? -14.735 0.295 -6.263 1.00 6.66 83 VAL B C 1
ATOM 2708 O O . VAL B 1 86 ? -14.414 -0.013 -5.106 1.00 8.12 83 VAL B O 1
ATOM 2712 N N . SER B 1 87 ? -14.898 1.567 -6.620 1.00 6.58 84 SER B N 1
ATOM 2713 C CA . SER B 1 87 ? -14.870 2.610 -5.614 1.00 6.45 84 SER B CA 1
ATOM 2714 C C . SER B 1 87 ? -16.133 3.460 -5.748 1.00 7.00 84 SER B C 1
ATOM 2715 O O . SER B 1 87 ? -16.429 3.977 -6.839 1.00 7.47 84 SER B O 1
ATOM 2718 N N . ILE B 1 88 ? -16.874 3.556 -4.637 1.00 6.86 85 ILE B N 1
ATOM 2719 C CA . ILE B 1 88 ? -18.101 4.370 -4.593 1.00 6.95 85 ILE B CA 1
ATOM 2720 C C . ILE B 1 88 ? -17.824 5.626 -3.750 1.00 6.16 85 ILE B C 1
ATOM 2721 O O . ILE B 1 88 ? -17.406 5.493 -2.601 1.00 5.98 85 ILE B O 1
ATOM 2726 N N . PRO B 1 89 ? -18.006 6.823 -4.329 1.00 7.35 86 PRO B N 1
ATOM 2727 C CA . PRO B 1 89 ? -17.684 8.029 -3.553 1.00 7.45 86 PRO B CA 1
ATOM 2728 C C . PRO B 1 89 ? -18.556 8.148 -2.295 1.00 6.97 86 PRO B C 1
ATOM 2729 O O . PRO B 1 89 ? -19.736 7.843 -2.316 1.00 8.17 86 PRO B O 1
ATOM 2733 N N . ALA B 1 90 ? -17.973 8.542 -1.190 1.00 6.36 87 ALA B N 1
ATOM 2734 C CA . ALA B 1 90 ? -18.741 8.753 0.034 1.00 7.42 87 ALA B CA 1
ATOM 2735 C C . ALA B 1 90 ? -19.780 9.848 -0.063 1.00 7.06 87 ALA B C 1
ATOM 2736 O O . ALA B 1 90 ? -20.666 9.911 0.771 1.00 8.27 87 ALA B O 1
ATOM 2738 N N . THR B 1 91 ? -19.674 10.711 -1.068 1.00 7.09 88 THR B N 1
ATOM 2739 C CA . THR B 1 91 ? -20.674 11.756 -1.338 1.00 8.63 88 THR B CA 1
ATOM 2740 C C . THR B 1 91 ? -21.862 11.245 -2.140 1.00 7.63 88 THR B C 1
ATOM 2741 O O . THR B 1 91 ? -22.814 11.984 -2.345 1.00 10.49 88 THR B O 1
ATOM 2745 N N . SER B 1 92 ? -21.862 9.970 -2.533 1.00 6.78 89 SER B N 1
ATOM 2746 C CA . SER B 1 92 ? -23.006 9.464 -3.304 1.00 6.63 89 SER B CA 1
ATOM 2747 C C . SER B 1 92 ? -24.248 9.468 -2.389 1.00 6.94 89 SER B C 1
ATOM 2748 O O . SER B 1 92 ? -24.112 9.250 -1.163 1.00 7.86 89 SER B O 1
ATOM 2751 N N . ALA B 1 93 ? -25.426 9.673 -2.950 1.00 7.49 90 ALA B N 1
ATOM 2752 C CA . ALA B 1 93 ? -26.601 9.696 -2.081 1.00 8.39 90 ALA B CA 1
ATOM 2753 C C . ALA B 1 93 ? -26.798 8.331 -1.443 1.00 8.45 90 ALA B C 1
ATOM 2754 O O . ALA B 1 93 ? -27.256 8.241 -0.298 1.00 8.40 90 ALA B O 1
ATOM 2756 N N . ASN B 1 94 ? -26.453 7.253 -2.156 1.00 7.89 91 ASN B N 1
ATOM 2757 C CA . ASN B 1 94 ? -26.814 5.883 -1.720 1.00 7.15 91 ASN B CA 1
ATOM 2758 C C . ASN B 1 94 ? -25.566 5.037 -1.619 1.00 7.08 91 ASN B C 1
ATOM 2759 O O . ASN B 1 94 ? -24.628 5.167 -2.443 1.00 7.76 91 ASN B O 1
ATOM 2764 N N . LEU B 1 95 ? -25.572 4.097 -0.671 1.00 7.46 92 LEU B N 1
ATOM 2765 C CA . LEU B 1 95 ? -24.718 2.928 -0.804 1.00 7.41 92 LEU B CA 1
ATOM 2766 C C . LEU B 1 95 ? -25.529 1.807 -1.482 1.00 6.95 92 LEU B C 1
ATOM 2767 O O . LEU B 1 95 ? -26.712 1.946 -1.686 1.00 8.69 92 LEU B O 1
ATOM 2772 N N . ILE B 1 96 ? -24.867 0.695 -1.812 1.00 6.96 93 ILE B N 1
ATOM 2773 C CA . ILE B 1 96 ? -25.553 -0.382 -2.487 1.00 6.76 93 ILE B CA 1
ATOM 2774 C C . ILE B 1 96 ? -25.649 -1.543 -1.518 1.00 7.51 93 ILE B C 1
ATOM 2775 O O . ILE B 1 96 ? -24.622 -1.929 -0.929 1.00 7.11 93 ILE B O 1
ATOM 2780 N N . GLU B 1 97 ? -26.852 -2.103 -1.333 1.00 7.10 94 GLU B N 1
ATOM 2781 C CA . GLU B 1 97 ? -26.998 -3.192 -0.356 1.00 6.09 94 GLU B CA 1
ATOM 2782 C C . GLU B 1 97 ? -26.283 -4.412 -0.919 1.00 6.39 94 GLU B C 1
ATOM 2783 O O . GLU B 1 97 ? -26.478 -4.807 -2.074 1.00 6.59 94 GLU B O 1
ATOM 2789 N N A SER B 1 98 ? -25.454 -5.023 -0.087 0.63 6.35 95 SER B N 1
ATOM 2790 N N B SER B 1 98 ? -25.461 -5.047 -0.095 0.37 6.15 95 SER B N 1
ATOM 2791 C CA A SER B 1 98 ? -24.566 -6.028 -0.566 0.63 7.20 95 SER B CA 1
ATOM 2792 C CA B SER B 1 98 ? -24.530 -6.020 -0.611 0.37 6.59 95 SER B CA 1
ATOM 2793 C C A SER B 1 98 ? -25.214 -7.291 -1.157 0.63 6.91 95 SER B C 1
ATOM 2794 C C B SER B 1 98 ? -25.152 -7.348 -1.114 0.37 6.61 95 SER B C 1
ATOM 2795 O O A SER B 1 98 ? -24.758 -7.777 -2.220 0.63 7.59 95 SER B O 1
ATOM 2796 O O B SER B 1 98 ? -24.638 -7.917 -2.089 0.37 6.22 95 SER B O 1
ATOM 2801 N N . LYS B 1 99 ? -26.222 -7.859 -0.489 1.00 7.40 96 LYS B N 1
ATOM 2802 C CA . LYS B 1 99 ? -26.880 -9.017 -1.054 1.00 8.51 96 LYS B CA 1
ATOM 2803 C C . LYS B 1 99 ? -27.479 -8.702 -2.422 1.00 7.80 96 LYS B C 1
ATOM 2804 O O . LYS B 1 99 ? -27.342 -9.514 -3.356 1.00 8.53 96 LYS B O 1
ATOM 2810 N N . SER B 1 100 ? -28.049 -7.512 -2.604 1.00 6.07 97 SER B N 1
ATOM 2811 C CA . SER B 1 100 ? -28.602 -7.166 -3.884 1.00 6.89 97 SER B CA 1
ATOM 2812 C C . SER B 1 100 ? -27.491 -7.029 -4.934 1.00 6.72 97 SER B C 1
ATOM 2813 O O . SER B 1 100 ? -27.688 -7.355 -6.127 1.00 7.77 97 SER B O 1
ATOM 2816 N N . PHE B 1 101 ? -26.330 -6.552 -4.518 1.00 6.46 98 PHE B N 1
ATOM 2817 C CA . PHE B 1 101 ? -25.150 -6.434 -5.385 1.00 7.44 98 PHE B CA 1
ATOM 2818 C C . PHE B 1 101 ? -24.710 -7.840 -5.812 1.00 6.72 98 PHE B C 1
ATOM 2819 O O . PHE B 1 101 ? -24.497 -8.076 -6.985 1.00 6.88 98 PHE B O 1
ATOM 2827 N N . LYS B 1 102 ? -24.651 -8.774 -4.861 1.00 7.57 99 LYS B N 1
ATOM 2828 C CA . LYS B 1 102 ? -24.294 -10.168 -5.227 1.00 6.77 99 LYS B CA 1
ATOM 2829 C C . LYS B 1 102 ? -25.300 -10.691 -6.262 1.00 8.08 99 LYS B C 1
ATOM 2830 O O . LYS B 1 102 ? -24.911 -11.313 -7.255 1.00 8.96 99 LYS B O 1
ATOM 2836 N N . LEU B 1 103 ? -26.610 -10.531 -6.015 1.00 7.85 100 LEU B N 1
ATOM 2837 C CA . LEU B 1 103 ? -27.602 -11.098 -6.948 1.00 8.30 100 LEU B CA 1
ATOM 2838 C C . LEU B 1 103 ? -27.549 -10.446 -8.308 1.00 7.56 100 LEU B C 1
ATOM 2839 O O . LEU B 1 103 ? -27.645 -11.140 -9.337 1.00 8.30 100 LEU B O 1
ATOM 2844 N N . TYR B 1 104 ? -27.318 -9.121 -8.346 1.00 6.96 101 TYR B N 1
ATOM 2845 C CA . TYR B 1 104 ? -27.084 -8.431 -9.591 1.00 7.03 101 TYR B CA 1
ATOM 2846 C C . TYR B 1 104 ? -25.874 -9.055 -10.321 1.00 6.75 101 TYR B C 1
ATOM 2847 O O . TYR B 1 104 ? -25.926 -9.338 -11.535 1.00 6.94 101 TYR B O 1
ATOM 2856 N N . LEU B 1 105 ? -24.753 -9.267 -9.623 1.00 7.17 102 LEU B N 1
ATOM 2857 C CA . LEU B 1 105 ? -23.586 -9.867 -10.278 1.00 7.23 102 LEU B CA 1
ATOM 2858 C C . LEU B 1 105 ? -23.918 -11.287 -10.768 1.00 7.80 102 LEU B C 1
ATOM 2859 O O . LEU B 1 105 ? -23.461 -11.725 -11.838 1.00 8.20 102 LEU B O 1
ATOM 2864 N N . ASN B 1 106 ? -24.659 -12.049 -9.988 1.00 7.89 103 ASN B N 1
ATOM 2865 C CA . ASN B 1 106 ? -25.026 -13.376 -10.465 1.00 8.87 103 ASN B CA 1
ATOM 2866 C C . ASN B 1 106 ? -25.822 -13.361 -11.780 1.00 7.87 103 ASN B C 1
ATOM 2867 O O . ASN B 1 106 ? -25.773 -14.322 -12.523 1.00 8.67 103 ASN B O 1
ATOM 2872 N N . SER B 1 107 ? -26.529 -12.273 -12.036 1.00 7.63 104 SER B N 1
ATOM 2873 C CA . SER B 1 107 ? -27.247 -12.183 -13.274 1.00 7.81 104 SER B CA 1
ATOM 2874 C C . SER B 1 107 ? -26.343 -12.081 -14.507 1.00 8.55 104 SER B C 1
ATOM 2875 O O . SER B 1 107 ? -26.818 -12.321 -15.636 1.00 9.27 104 SER B O 1
ATOM 2878 N N . TYR B 1 108 ? -25.059 -11.770 -14.308 1.00 7.26 105 TYR B N 1
ATOM 2879 C CA . TYR B 1 108 ? -24.059 -11.831 -15.389 1.00 8.02 105 TYR B CA 1
ATOM 2880 C C . TYR B 1 108 ? -23.701 -13.278 -15.748 1.00 7.04 105 TYR B C 1
ATOM 2881 O O . TYR B 1 108 ? -23.192 -13.503 -16.880 1.00 7.75 105 TYR B O 1
ATOM 2890 N N . ASN B 1 109 ? -23.877 -14.224 -14.826 1.00 7.87 106 ASN B N 1
ATOM 2891 C CA . ASN B 1 109 ? -23.193 -15.512 -14.932 1.00 8.66 106 ASN B CA 1
ATOM 2892 C C . ASN B 1 109 ? -23.507 -16.297 -16.223 1.00 8.80 106 ASN B C 1
ATOM 2893 O O . ASN B 1 109 ? -22.658 -17.034 -16.749 1.00 9.52 106 ASN B O 1
ATOM 2898 N N . GLN B 1 110 ? -24.775 -16.240 -16.622 1.00 9.62 107 GLN B N 1
ATOM 2899 C CA . GLN B 1 110 ? -25.288 -16.861 -17.830 1.00 11.49 107 GLN B CA 1
ATOM 2900 C C . GLN B 1 110 ? -25.481 -15.958 -19.033 1.00 11.40 107 GLN B C 1
ATOM 2901 O O . GLN B 1 110 ? -26.285 -16.293 -19.916 1.00 12.55 107 GLN B O 1
ATOM 2907 N N . THR B 1 111 ? -24.941 -14.745 -18.983 1.00 9.28 108 THR B N 1
ATOM 2908 C CA . THR B 1 111 ? -25.188 -13.756 -20.038 1.00 10.37 108 THR B CA 1
ATOM 2909 C C . THR B 1 111 ? -23.943 -13.582 -20.869 1.00 8.61 108 THR B C 1
ATOM 2910 O O . THR B 1 111 ? -22.855 -13.434 -20.327 1.00 9.16 108 THR B O 1
ATOM 2914 N N . ARG B 1 112 ? -24.112 -13.611 -22.180 1.00 9.45 109 ARG B N 1
ATOM 2915 C CA . ARG B 1 112 ? -23.012 -13.308 -23.079 1.00 8.44 109 ARG B CA 1
ATOM 2916 C C . ARG B 1 112 ? -22.745 -11.811 -23.198 1.00 8.69 109 ARG B C 1
ATOM 2917 O O . ARG B 1 112 ? -23.683 -11.009 -23.403 1.00 11.23 109 ARG B O 1
ATOM 2925 N N . PHE B 1 113 ? -21.466 -11.424 -23.095 1.00 9.21 110 PHE B N 1
ATOM 2926 C CA . PHE B 1 113 ? -21.032 -10.031 -23.320 1.00 9.88 110 PHE B CA 1
ATOM 2927 C C . PHE B 1 113 ? -19.972 -10.047 -24.417 1.00 9.99 110 PHE B C 1
ATOM 2928 O O . PHE B 1 113 ? -19.163 -10.994 -24.537 1.00 12.48 110 PHE B O 1
ATOM 2936 N N . ALA B 1 114 ? -19.944 -8.983 -25.176 1.00 10.87 111 ALA B N 1
ATOM 2937 C CA . ALA B 1 114 ? -19.060 -8.855 -26.311 1.00 11.43 111 ALA B CA 1
ATOM 2938 C C . ALA B 1 114 ? -17.590 -8.828 -25.956 1.00 11.79 111 ALA B C 1
ATOM 2939 O O . ALA B 1 114 ? -16.786 -9.266 -26.732 1.00 13.94 111 ALA B O 1
ATOM 2941 N N . SER B 1 115 ? -17.245 -8.219 -24.820 1.00 10.53 112 SER B N 1
ATOM 2942 C CA . SER B 1 115 ? -15.863 -8.060 -24.411 1.00 9.26 112 SER B CA 1
ATOM 2943 C C . SER B 1 115 ? -15.834 -7.724 -22.938 1.00 8.75 112 SER B C 1
ATOM 2944 O O . SER B 1 115 ? -16.843 -7.388 -22.359 1.00 8.71 112 SER B O 1
ATOM 2947 N N . TRP B 1 116 ? -14.646 -7.797 -22.362 1.00 9.68 113 TRP B N 1
ATOM 2948 C CA . TRP B 1 116 ? -14.410 -7.381 -21.001 1.00 7.69 113 TRP B CA 1
ATOM 2949 C C . TRP B 1 116 ? -14.729 -5.922 -20.880 1.00 8.54 113 TRP B C 1
ATOM 2950 O O . TRP B 1 116 ? -15.171 -5.473 -19.832 1.00 9.34 113 TRP B O 1
ATOM 2961 N N . ASP B 1 117 ? -14.490 -5.146 -21.931 1.00 9.15 114 ASP B N 1
ATOM 2962 C CA . ASP B 1 117 ? -14.844 -3.742 -21.896 1.00 10.61 114 ASP B CA 1
ATOM 2963 C C . ASP B 1 117 ? -16.352 -3.518 -21.758 1.00 9.77 114 ASP B C 1
ATOM 2964 O O . ASP B 1 117 ? -16.775 -2.604 -21.071 1.00 10.36 114 ASP B O 1
ATOM 2969 N N . GLU B 1 118 ? -17.155 -4.346 -22.421 1.00 9.41 115 GLU B N 1
ATOM 2970 C CA . GLU B 1 118 ? -18.596 -4.212 -22.286 1.00 10.55 115 GLU B CA 1
ATOM 2971 C C . GLU B 1 118 ? -19.018 -4.474 -20.832 1.00 9.70 115 GLU B C 1
ATOM 2972 O O . GLU B 1 118 ? -19.863 -3.768 -20.300 1.00 9.57 115 GLU B O 1
ATOM 2978 N N . VAL B 1 119 ? -18.436 -5.490 -20.206 1.00 8.07 116 VAL B N 1
ATOM 2979 C CA . VAL B 1 119 ? -18.756 -5.765 -18.790 1.00 7.87 116 VAL B CA 1
ATOM 2980 C C . VAL B 1 119 ? -18.399 -4.559 -17.924 1.00 8.15 116 VAL B C 1
ATOM 2981 O O . VAL B 1 119 ? -19.205 -4.137 -17.089 1.00 7.87 116 VAL B O 1
ATOM 2985 N N A GLN B 1 120 ? -17.189 -4.022 -18.107 0.53 7.17 117 GLN B N 1
ATOM 2986 N N B GLN B 1 120 ? -17.206 -4.011 -18.109 0.47 7.52 117 GLN B N 1
ATOM 2987 C CA A GLN B 1 120 ? -16.771 -2.856 -17.337 0.53 8.11 117 GLN B CA 1
ATOM 2988 C CA B GLN B 1 120 ? -16.798 -2.884 -17.286 0.47 8.64 117 GLN B CA 1
ATOM 2989 C C A GLN B 1 120 ? -17.760 -1.705 -17.528 0.53 7.40 117 GLN B C 1
ATOM 2990 C C B GLN B 1 120 ? -17.692 -1.640 -17.534 0.47 8.44 117 GLN B C 1
ATOM 2991 O O A GLN B 1 120 ? -18.190 -1.089 -16.556 0.53 7.62 117 GLN B O 1
ATOM 2992 O O B GLN B 1 120 ? -18.016 -0.912 -16.597 0.47 10.08 117 GLN B O 1
ATOM 3003 N N . THR B 1 121 ? -18.146 -1.443 -18.770 1.00 8.51 118 THR B N 1
ATOM 3004 C CA . THR B 1 121 ? -19.033 -0.345 -19.082 1.00 9.88 118 THR B CA 1
ATOM 3005 C C . THR B 1 121 ? -20.379 -0.514 -18.380 1.00 9.16 118 THR B C 1
ATOM 3006 O O . THR B 1 121 ? -20.934 0.452 -17.846 1.00 9.31 118 THR B O 1
ATOM 3010 N N . ARG B 1 122 ? -20.912 -1.734 -18.419 0.98 9.15 119 ARG B N 1
ATOM 3011 C CA . ARG B 1 122 ? -22.248 -2.001 -17.838 0.98 8.67 119 ARG B CA 1
ATOM 3012 C C . ARG B 1 122 ? -22.158 -1.830 -16.317 0.98 7.58 119 ARG B C 1
ATOM 3013 O O . ARG B 1 122 ? -23.063 -1.240 -15.720 0.98 8.52 119 ARG B O 1
ATOM 3021 N N . LEU B 1 123 ? -21.092 -2.327 -15.694 1.00 7.03 120 LEU B N 1
ATOM 3022 C CA . LEU B 1 123 ? -20.926 -2.174 -14.255 1.00 7.77 120 LEU B CA 1
ATOM 3023 C C . LEU B 1 123 ? -20.851 -0.700 -13.882 1.00 7.44 120 LEU B C 1
ATOM 3024 O O . LEU B 1 123 ? -21.507 -0.251 -12.935 1.00 7.34 120 LEU B O 1
ATOM 3029 N N . VAL B 1 124 ? -20.037 0.096 -14.579 1.00 7.25 121 VAL B N 1
ATOM 3030 C CA . VAL B 1 124 ? -19.954 1.521 -14.257 1.00 7.55 121 VAL B CA 1
ATOM 3031 C C . VAL B 1 124 ? -21.348 2.141 -14.391 1.00 7.82 121 VAL B C 1
ATOM 3032 O O . VAL B 1 124 ? -21.804 2.883 -13.510 1.00 9.25 121 VAL B O 1
ATOM 3036 N N . HIS B 1 125 ? -22.050 1.857 -15.471 1.00 7.84 122 HIS B N 1
ATOM 3037 C CA . HIS B 1 125 ? -23.352 2.487 -15.669 1.00 8.42 122 HIS B CA 1
ATOM 3038 C C . HIS B 1 125 ? -24.344 2.119 -14.552 1.00 8.12 122 HIS B C 1
ATOM 3039 O O . HIS B 1 125 ? -24.994 2.984 -13.954 1.00 8.72 122 HIS B O 1
ATOM 3046 N N . ASP B 1 126 ? -24.486 0.837 -14.251 1.00 7.76 123 ASP B N 1
ATOM 3047 C CA . ASP B 1 126 ? -25.540 0.395 -13.331 1.00 7.58 123 ASP B CA 1
ATOM 3048 C C . ASP B 1 126 ? -25.189 0.775 -11.900 1.00 7.32 123 ASP B C 1
ATOM 3049 O O . ASP B 1 126 ? -26.047 1.231 -11.118 1.00 8.79 123 ASP B O 1
ATOM 3054 N N . LEU B 1 127 ? -23.910 0.625 -11.527 1.00 7.01 124 LEU B N 1
ATOM 3055 C CA . LEU B 1 127 ? -23.523 0.935 -10.138 1.00 6.98 124 LEU B CA 1
ATOM 3056 C C . LEU B 1 127 ? -23.578 2.439 -9.906 1.00 7.34 124 LEU B C 1
ATOM 3057 O O . LEU B 1 127 ? -24.005 2.900 -8.840 1.00 8.32 124 LEU B O 1
ATOM 3062 N N . SER B 1 128 ? -23.186 3.224 -10.900 1.00 7.88 125 SER B N 1
ATOM 3063 C CA . SER B 1 128 ? -23.275 4.682 -10.780 1.00 8.43 125 SER B CA 1
ATOM 3064 C C . SER B 1 128 ? -24.730 5.116 -10.650 1.00 8.45 125 SER B C 1
ATOM 3065 O O . SER B 1 128 ? -25.057 5.998 -9.852 1.00 9.17 125 SER B O 1
ATOM 3068 N N . ALA B 1 129 ? -25.624 4.549 -11.449 1.00 9.13 126 ALA B N 1
ATOM 3069 C CA . ALA B 1 129 ? -27.035 4.931 -11.359 1.00 9.41 126 ALA B CA 1
ATOM 3070 C C . ALA B 1 129 ? -27.584 4.584 -9.973 1.00 8.76 126 ALA B C 1
ATOM 3071 O O . ALA B 1 129 ? -28.313 5.384 -9.383 1.00 11.46 126 ALA B O 1
ATOM 3073 N N . CYS B 1 130 ? -27.212 3.432 -9.407 1.00 8.20 127 CYS B N 1
ATOM 3074 C CA . CYS B 1 130 ? -27.717 3.016 -8.112 1.00 8.35 127 CYS B CA 1
ATOM 3075 C C . CYS B 1 130 ? -27.211 3.885 -6.986 1.00 7.66 127 CYS B C 1
ATOM 3076 O O . CYS B 1 130 ? -27.967 4.377 -6.147 1.00 8.00 127 CYS B O 1
ATOM 3079 N N . ALA B 1 131 ? -25.911 4.138 -6.994 1.00 8.06 128 ALA B N 1
ATOM 3080 C CA . ALA B 1 131 ? -25.302 4.932 -5.941 1.00 7.35 128 ALA B CA 1
ATOM 3081 C C . ALA B 1 131 ? -25.686 6.417 -6.078 1.00 8.36 128 ALA B C 1
ATOM 3082 O O . ALA B 1 131 ? -25.742 7.145 -5.051 1.00 8.27 128 ALA B O 1
ATOM 3084 N N . GLY B 1 132 ? -25.937 6.868 -7.310 1.00 9.64 129 GLY B N 1
ATOM 3085 C CA . GLY B 1 132 ? -26.243 8.257 -7.550 1.00 10.89 129 GLY B CA 1
ATOM 3086 C C . GLY B 1 132 ? -25.078 9.160 -7.862 1.00 10.03 129 GLY B C 1
ATOM 3087 O O . GLY B 1 132 ? -25.245 10.385 -7.941 1.00 12.32 129 GLY B O 1
ATOM 3088 N N . GLU B 1 133 ? -23.888 8.601 -8.035 1.00 10.34 130 GLU B N 1
ATOM 3089 C CA . GLU B 1 133 ? -22.700 9.362 -8.436 1.00 10.39 130 GLU B CA 1
ATOM 3090 C C . GLU B 1 133 ? -21.820 8.372 -9.187 1.00 9.26 130 GLU B C 1
ATOM 3091 O O . GLU B 1 133 ? -21.886 7.163 -8.934 1.00 9.74 130 GLU B O 1
ATOM 3097 N N . THR B 1 134 ? -20.938 8.890 -10.033 1.00 9.89 131 THR B N 1
ATOM 3098 C CA . THR B 1 134 ? -20.072 8.030 -10.811 1.00 7.73 131 THR B CA 1
ATOM 3099 C C . THR B 1 134 ? -19.209 7.133 -9.921 1.00 7.74 131 THR B C 1
ATOM 3100 O O . THR B 1 134 ? -18.471 7.617 -9.051 1.00 10.77 131 THR B O 1
ATOM 3104 N N . VAL B 1 135 ? -19.242 5.837 -10.190 1.00 8.14 132 VAL B N 1
ATOM 3105 C CA . VAL B 1 135 ? -18.479 4.806 -9.489 1.00 9.36 132 VAL B CA 1
ATOM 3106 C C . VAL B 1 135 ? -17.348 4.383 -10.406 1.00 9.67 132 VAL B C 1
ATOM 3107 O O . VAL B 1 135 ? -17.522 4.342 -11.645 1.00 13.27 132 VAL B O 1
ATOM 3111 N N . THR B 1 136 ? -16.172 4.130 -9.838 1.00 7.29 133 THR B N 1
ATOM 3112 C CA . THR B 1 136 ? -15.020 3.623 -10.585 1.00 8.08 133 THR B CA 1
ATOM 3113 C C . THR B 1 136 ? -15.018 2.101 -10.564 1.00 6.55 133 THR B C 1
ATOM 3114 O O . THR B 1 136 ? -15.220 1.506 -9.497 1.00 7.86 133 THR B O 1
ATOM 3118 N N . VAL B 1 137 ? -14.733 1.464 -11.700 1.00 7.32 134 VAL B N 1
ATOM 3119 C CA . VAL B 1 137 ? -14.723 0.008 -11.770 1.00 7.36 134 VAL B CA 1
ATOM 3120 C C . VAL B 1 137 ? -13.528 -0.456 -12.587 1.00 8.02 134 VAL B C 1
ATOM 3121 O O . VAL B 1 137 ? -13.333 -0.039 -13.716 1.00 11.10 134 VAL B O 1
ATOM 3125 N N A ASN B 1 138 ? -12.746 -1.348 -11.998 0.54 7.32 135 ASN B N 1
ATOM 3126 N N B ASN B 1 138 ? -12.768 -1.377 -12.026 0.46 7.33 135 ASN B N 1
ATOM 3127 C CA A ASN B 1 138 ? -11.680 -2.054 -12.709 0.54 8.98 135 ASN B CA 1
ATOM 3128 C CA B ASN B 1 138 ? -11.715 -2.030 -12.789 0.46 8.99 135 ASN B CA 1
ATOM 3129 C C A ASN B 1 138 ? -12.063 -3.528 -12.722 0.54 7.46 135 ASN B C 1
ATOM 3130 C C B ASN B 1 138 ? -11.876 -3.536 -12.734 0.46 7.14 135 ASN B C 1
ATOM 3131 O O A ASN B 1 138 ? -12.382 -4.107 -11.675 0.54 8.94 135 ASN B O 1
ATOM 3132 O O B ASN B 1 138 ? -11.820 -4.147 -11.658 0.46 7.65 135 ASN B O 1
ATOM 3141 N N . VAL B 1 139 ? -12.077 -4.123 -13.903 1.00 7.55 136 VAL B N 1
ATOM 3142 C CA . VAL B 1 139 ? -12.309 -5.565 -14.046 1.00 8.47 136 VAL B CA 1
ATOM 3143 C C . VAL B 1 139 ? -10.966 -6.216 -14.365 1.00 9.03 136 VAL B C 1
ATOM 3144 O O . VAL B 1 139 ? -10.404 -5.985 -15.435 1.00 10.93 136 VAL B O 1
ATOM 3148 N N . LYS B 1 140 ? -10.436 -6.955 -13.391 1.00 7.81 137 LYS B N 1
ATOM 3149 C CA . LYS B 1 140 ? -9.055 -7.470 -13.449 1.00 7.71 137 LYS B CA 1
ATOM 3150 C C . LYS B 1 140 ? -8.984 -8.988 -13.658 1.00 7.45 137 LYS B C 1
ATOM 3151 O O . LYS B 1 140 ? -9.735 -9.748 -13.053 1.00 7.95 137 LYS B O 1
ATOM 3157 N N A SER B 1 141 ? -8.133 -9.423 -14.575 0.57 6.54 138 SER B N 1
ATOM 3158 N N B SER B 1 141 ? -8.096 -9.394 -14.553 0.43 6.54 138 SER B N 1
ATOM 3159 C CA A SER B 1 141 ? -8.012 -10.842 -14.769 0.57 6.50 138 SER B CA 1
ATOM 3160 C CA B SER B 1 141 ? -7.824 -10.790 -14.786 0.43 6.38 138 SER B CA 1
ATOM 3161 C C A SER B 1 141 ? -7.356 -11.461 -13.532 0.57 6.34 138 SER B C 1
ATOM 3162 C C B SER B 1 141 ? -7.321 -11.454 -13.495 0.43 5.64 138 SER B C 1
ATOM 3163 O O A SER B 1 141 ? -6.587 -10.800 -12.803 0.57 7.52 138 SER B O 1
ATOM 3164 O O B SER B 1 141 ? -6.627 -10.811 -12.673 0.43 5.73 138 SER B O 1
ATOM 3169 N N . LEU B 1 142 ? -7.595 -12.744 -13.300 1.00 6.59 139 LEU B N 1
ATOM 3170 C CA . LEU B 1 142 ? -7.086 -13.396 -12.090 1.00 7.41 139 LEU B CA 1
ATOM 3171 C C . LEU B 1 142 ? -5.559 -13.402 -12.045 1.00 6.65 139 LEU B C 1
ATOM 3172 O O . LEU B 1 142 ? -4.982 -13.354 -10.960 1.00 6.99 139 LEU B O 1
ATOM 3177 N N . ASN B 1 143 ? -4.904 -13.416 -13.231 1.00 7.18 140 ASN B N 1
ATOM 3178 C CA . ASN B 1 143 ? -3.439 -13.428 -13.229 1.00 8.48 140 ASN B CA 1
ATOM 3179 C C . ASN B 1 143 ? -2.835 -12.126 -12.719 1.00 8.18 140 ASN B C 1
ATOM 3180 O O . ASN B 1 143 ? -1.659 -12.099 -12.385 1.00 9.24 140 ASN B O 1
ATOM 3185 N N A GLU B 1 144 ? -3.656 -11.083 -12.555 0.64 6.52 141 GLU B N 1
ATOM 3186 N N B GLU B 1 144 ? -3.630 -11.074 -12.567 0.36 7.05 141 GLU B N 1
ATOM 3187 C CA A GLU B 1 144 ? -3.167 -9.844 -11.953 0.64 8.20 141 GLU B CA 1
ATOM 3188 C CA B GLU B 1 144 ? -3.091 -9.873 -11.941 0.36 7.82 141 GLU B CA 1
ATOM 3189 C C A GLU B 1 144 ? -2.893 -9.978 -10.452 0.64 7.57 141 GLU B C 1
ATOM 3190 C C B GLU B 1 144 ? -2.652 -10.151 -10.505 0.36 7.86 141 GLU B C 1
ATOM 3191 O O A GLU B 1 144 ? -2.356 -9.026 -9.832 0.64 8.17 141 GLU B O 1
ATOM 3192 O O B GLU B 1 144 ? -1.734 -9.540 -10.002 0.36 9.05 141 GLU B O 1
ATOM 3203 N N . TYR B 1 145 ? -3.277 -11.111 -9.864 1.00 7.14 142 TYR B N 1
ATOM 3204 C CA . TYR B 1 145 ? -3.116 -11.318 -8.425 1.00 7.48 142 TYR B CA 1
ATOM 3205 C C . TYR B 1 145 ? -2.016 -12.332 -8.111 1.00 7.13 142 TYR B C 1
ATOM 3206 O O . TYR B 1 145 ? -1.671 -12.501 -6.952 1.00 6.91 142 TYR B O 1
ATOM 3215 N N . THR B 1 146 ? -1.458 -13.011 -9.147 1.00 6.62 143 THR B N 1
ATOM 3216 C CA . THR B 1 146 ? -0.495 -14.054 -8.840 1.00 5.97 143 THR B CA 1
ATOM 3217 C C . THR B 1 146 ? 0.729 -13.473 -8.146 1.00 7.11 143 THR B C 1
ATOM 3218 O O . THR B 1 146 ? 1.305 -12.500 -8.657 1.00 7.67 143 THR B O 1
ATOM 3222 N N . ALA B 1 147 ? 1.119 -14.086 -7.029 1.00 6.72 144 ALA B N 1
ATOM 3223 C CA . ALA B 1 147 ? 2.297 -13.678 -6.249 1.00 7.22 144 ALA B CA 1
ATOM 3224 C C . ALA B 1 147 ? 2.081 -12.381 -5.461 1.00 8.52 144 ALA B C 1
ATOM 3225 O O . ALA B 1 147 ? 3.019 -11.877 -4.850 1.00 10.79 144 ALA B O 1
ATOM 3227 N N . GLU B 1 148 ? 0.863 -11.850 -5.489 0.95 7.16 145 GLU B N 1
ATOM 3228 C CA . GLU B 1 148 ? 0.622 -10.645 -4.657 0.95 6.02 145 GLU B CA 1
ATOM 3229 C C . GLU B 1 148 ? 0.595 -11.048 -3.179 0.95 7.10 145 GLU B C 1
ATOM 3230 O O . GLU B 1 148 ? -0.022 -12.051 -2.795 0.95 7.95 145 GLU B O 1
ATOM 3236 N N . PRO B 1 149 ? 1.285 -10.279 -2.330 1.00 6.10 146 PRO B N 1
ATOM 3237 C CA . PRO B 1 149 ? 1.290 -10.643 -0.898 1.00 7.11 146 PRO B CA 1
ATOM 3238 C C . PRO B 1 149 ? 0.104 -10.133 -0.126 1.00 7.67 146 PRO B C 1
ATOM 3239 O O . PRO B 1 149 ? -0.353 -8.992 -0.320 1.00 10.41 146 PRO B O 1
ATOM 3243 N N . ILE B 1 150 ? -0.264 -10.908 0.883 1.00 7.29 147 ILE B N 1
ATOM 3244 C CA . ILE B 1 150 ? -1.191 -10.445 1.912 1.00 7.87 147 ILE B CA 1
ATOM 3245 C C . ILE B 1 150 ? -0.490 -9.362 2.745 1.00 7.08 147 ILE B C 1
ATOM 3246 O O . ILE B 1 150 ? 0.674 -9.477 3.068 1.00 8.65 147 ILE B O 1
ATOM 3251 N N . VAL B 1 151 ? -1.236 -8.336 3.102 1.00 7.97 148 VAL B N 1
ATOM 3252 C CA . VAL B 1 151 ? -0.706 -7.241 3.924 1.00 8.19 148 VAL B CA 1
ATOM 3253 C C . VAL B 1 151 ? -1.368 -7.222 5.284 1.00 7.81 148 VAL B C 1
ATOM 3254 O O . VAL B 1 151 ? -2.462 -7.755 5.481 1.00 8.50 148 VAL B O 1
ATOM 3258 N N . THR B 1 152 ? -0.673 -6.642 6.266 1.00 9.88 149 THR B N 1
ATOM 3259 C CA . THR B 1 152 ? -1.316 -6.218 7.495 1.00 9.89 149 THR B CA 1
ATOM 3260 C C . THR B 1 152 ? -1.438 -4.691 7.531 1.00 9.82 149 THR B C 1
ATOM 3261 O O . THR B 1 152 ? -1.070 -4.003 6.572 1.00 12.43 149 THR B O 1
ATOM 3273 N N . GLN B 1 154 ? -0.938 -0.748 9.248 0.86 9.47 151 GLN B N 1
ATOM 3274 C CA . GLN B 1 154 ? 0.226 0.072 9.542 0.86 8.86 151 GLN B CA 1
ATOM 3275 C C . GLN B 1 154 ? 0.228 0.549 10.959 0.86 7.39 151 GLN B C 1
ATOM 3276 O O . GLN B 1 154 ? -0.803 0.588 11.664 0.86 9.57 151 GLN B O 1
ATOM 3282 N N . GLY B 1 155 ? 1.426 0.806 11.449 1.00 10.15 152 GLY B N 1
ATOM 3283 C CA . GLY B 1 155 ? 1.568 1.348 12.783 1.00 11.34 152 GLY B CA 1
ATOM 3284 C C . GLY B 1 155 ? 1.355 0.277 13.846 1.00 11.28 152 GLY B C 1
ATOM 3285 O O . GLY B 1 155 ? 1.572 -0.918 13.634 1.00 13.02 152 GLY B O 1
ATOM 3286 N N . GLU B 1 156 ? 0.932 0.742 14.996 1.00 10.35 153 GLU B N 1
ATOM 3287 C CA . GLU B 1 156 ? 0.905 -0.060 16.194 1.00 10.39 153 GLU B CA 1
ATOM 3288 C C . GLU B 1 156 ? -0.441 -0.792 16.336 1.00 8.29 153 GLU B C 1
ATOM 3289 O O . GLU B 1 156 ? -1.504 -0.173 16.321 1.00 9.12 153 GLU B O 1
ATOM 3295 N N . CYS B 1 157 ? -0.398 -2.109 16.487 1.00 9.15 154 CYS B N 1
ATOM 3296 C CA . CYS B 1 157 ? -1.586 -2.878 16.793 1.00 8.22 154 CYS B CA 1
ATOM 3297 C C . CYS B 1 157 ? -1.914 -2.685 18.264 1.00 8.29 154 CYS B C 1
ATOM 3298 O O . CYS B 1 157 ? -1.044 -2.834 19.120 1.00 11.34 154 CYS B O 1
ATOM 3301 N N . ILE B 1 158 ? -3.176 -2.338 18.565 1.00 7.84 155 ILE B N 1
ATOM 3302 C CA . ILE B 1 158 ? -3.596 -2.074 19.934 1.00 7.10 155 ILE B CA 1
ATOM 3303 C C . ILE B 1 158 ? -4.219 -3.264 20.635 1.00 6.72 155 ILE B C 1
ATOM 3304 O O . ILE B 1 158 ? -4.684 -3.154 21.787 1.00 8.42 155 ILE B O 1
ATOM 3309 N N . ASP B 1 159 ? -4.183 -4.423 20.013 1.00 7.18 156 ASP B N 1
ATOM 3310 C CA . ASP B 1 159 ? -4.980 -5.554 20.495 1.00 8.36 156 ASP B CA 1
ATOM 3311 C C . ASP B 1 159 ? -4.393 -6.328 21.642 1.00 10.25 156 ASP B C 1
ATOM 3312 O O . ASP B 1 159 ? -5.146 -6.972 22.387 1.00 10.85 156 ASP B O 1
ATOM 3317 N N A ASP B 1 160 ? -3.081 -6.255 21.856 0.63 11.00 157 ASP B N 1
ATOM 3318 N N B ASP B 1 160 ? -3.088 -6.238 21.847 0.37 12.01 157 ASP B N 1
ATOM 3319 C CA A ASP B 1 160 ? -2.507 -7.149 22.877 0.63 12.49 157 ASP B CA 1
ATOM 3320 C CA B ASP B 1 160 ? -2.512 -7.096 22.863 0.37 14.22 157 ASP B CA 1
ATOM 3321 C C A ASP B 1 160 ? -2.434 -6.381 24.199 0.63 12.00 157 ASP B C 1
ATOM 3322 C C B ASP B 1 160 ? -2.483 -6.246 24.121 0.37 13.40 157 ASP B C 1
ATOM 3323 O O A ASP B 1 160 ? -1.365 -6.024 24.711 0.63 13.72 157 ASP B O 1
ATOM 3324 O O B ASP B 1 160 ? -1.479 -5.608 24.480 0.37 15.54 157 ASP B O 1
ATOM 3333 N N . GLN B 1 161 ? -3.589 -6.285 24.842 1.00 11.48 158 GLN B N 1
ATOM 3334 C CA . GLN B 1 161 ? -3.783 -5.673 26.138 1.00 10.33 158 GLN B CA 1
ATOM 3335 C C . GLN B 1 161 ? -4.369 -6.674 27.116 1.00 10.59 158 GLN B C 1
ATOM 3336 O O . GLN B 1 161 ? -5.263 -7.411 26.778 1.00 11.62 158 GLN B O 1
ATOM 3342 N N . ASP B 1 162 ? -3.833 -6.686 28.331 1.00 11.67 159 ASP B N 1
ATOM 3343 C CA . ASP B 1 162 ? -4.309 -7.580 29.361 1.00 14.37 159 ASP B CA 1
ATOM 3344 C C . ASP B 1 162 ? -5.442 -6.902 30.094 1.00 15.38 159 ASP B C 1
ATOM 3345 O O . ASP B 1 162 ? -5.270 -6.461 31.207 1.00 18.56 159 ASP B O 1
ATOM 3350 N N . ILE B 1 163 ? -6.596 -6.805 29.467 1.00 13.90 160 ILE B N 1
ATOM 3351 C CA . ILE B 1 163 ? -7.718 -6.111 30.051 1.00 12.58 160 ILE B CA 1
ATOM 3352 C C . ILE B 1 163 ? -8.928 -7.031 30.092 1.00 11.82 160 ILE B C 1
ATOM 3353 O O . ILE B 1 163 ? -9.036 -7.973 29.340 1.00 11.79 160 ILE B O 1
ATOM 3358 N N . GLU B 1 164 ? -9.824 -6.714 31.009 0.91 10.17 161 GLU B N 1
ATOM 3359 C CA . GLU B 1 164 ? -11.043 -7.467 31.184 0.91 11.13 161 GLU B CA 1
ATOM 3360 C C . GLU B 1 164 ? -12.238 -6.724 30.609 0.91 9.18 161 GLU B C 1
ATOM 3361 O O . GLU B 1 164 ? -12.423 -5.569 30.872 0.91 10.06 161 GLU B O 1
ATOM 3367 N N . ILE B 1 165 ? -13.028 -7.426 29.813 1.00 10.08 162 ILE B N 1
ATOM 3368 C CA . ILE B 1 165 ? -14.237 -6.856 29.176 1.00 9.37 162 ILE B CA 1
ATOM 3369 C C . ILE B 1 165 ? -15.440 -7.374 29.976 1.00 9.80 162 ILE B C 1
ATOM 3370 O O . ILE B 1 165 ? -15.628 -8.601 30.084 1.00 12.62 162 ILE B O 1
ATOM 3375 N N . ALA B 1 166 ? -16.176 -6.478 30.619 1.00 8.96 163 ALA B N 1
ATOM 3376 C CA . ALA B 1 166 ? -17.290 -6.875 31.495 1.00 11.76 163 ALA B CA 1
ATOM 3377 C C . ALA B 1 166 ? -18.663 -7.027 30.839 1.00 11.88 163 ALA B C 1
ATOM 3378 O O . ALA B 1 166 ? -19.550 -7.645 31.388 1.00 13.91 163 ALA B O 1
ATOM 3380 N N . ASN B 1 167 ? -18.838 -6.417 29.678 1.00 10.68 164 ASN B N 1
ATOM 3381 C CA . ASN B 1 167 ? -20.091 -6.482 28.964 1.00 11.10 164 ASN B CA 1
ATOM 3382 C C . ASN B 1 167 ? -19.852 -6.155 27.487 1.00 9.92 164 ASN B C 1
ATOM 3383 O O . ASN B 1 167 ? -18.777 -5.744 27.122 1.00 10.77 164 ASN B O 1
ATOM 3388 N N . TYR B 1 168 ? -20.840 -6.419 26.647 1.00 11.13 165 TYR B N 1
ATOM 3389 C CA . TYR B 1 168 ? -20.727 -6.223 25.195 1.00 9.74 165 TYR B CA 1
ATOM 3390 C C . TYR B 1 168 ? -21.735 -5.236 24.561 1.00 11.31 165 TYR B C 1
ATOM 3391 O O . TYR B 1 168 ? -22.224 -5.461 23.457 1.00 13.91 165 TYR B O 1
ATOM 3400 N N A GLU B 1 169 ? -22.123 -4.304 25.430 0.52 11.45 166 GLU B N 1
ATOM 3401 N N B GLU B 1 169 ? -22.113 -4.291 25.416 0.48 10.98 166 GLU B N 1
ATOM 3402 C CA A GLU B 1 169 ? -22.994 -3.209 25.028 0.52 13.14 166 GLU B CA 1
ATOM 3403 C CA B GLU B 1 169 ? -22.989 -3.208 24.993 0.48 12.30 166 GLU B CA 1
ATOM 3404 C C A GLU B 1 169 ? -22.220 -2.081 24.368 0.52 11.36 166 GLU B C 1
ATOM 3405 C C B GLU B 1 169 ? -22.236 -2.052 24.342 0.48 10.93 166 GLU B C 1
ATOM 3406 O O A GLU B 1 169 ? -21.299 -1.544 24.935 0.52 11.70 166 GLU B O 1
ATOM 3407 O O B GLU B 1 169 ? -21.305 -1.534 24.913 0.48 10.89 166 GLU B O 1
ATOM 3418 N N . PHE B 1 170 ? -22.765 -1.612 23.264 1.00 11.14 167 PHE B N 1
ATOM 3419 C CA . PHE B 1 170 ? -22.097 -0.491 22.615 1.00 10.13 167 PHE B CA 1
ATOM 3420 C C . PHE B 1 170 ? -22.061 0.742 23.503 1.00 8.69 167 PHE B C 1
ATOM 3421 O O . PHE B 1 170 ? -23.059 1.114 24.077 1.00 11.27 167 PHE B O 1
ATOM 3429 N N . ASP B 1 171 ? -20.905 1.382 23.607 1.00 8.65 168 ASP B N 1
ATOM 3430 C CA . ASP B 1 171 ? -20.827 2.544 24.463 1.00 9.79 168 ASP B CA 1
ATOM 3431 C C . ASP B 1 171 ? -19.819 3.549 23.901 1.00 8.97 168 ASP B C 1
ATOM 3432 O O . ASP B 1 171 ? -18.602 3.453 24.157 1.00 9.20 168 ASP B O 1
ATOM 3437 N N A ASP B 1 172 ? -20.327 4.586 23.263 0.59 9.29 169 ASP B N 1
ATOM 3438 N N B ASP B 1 172 ? -20.322 4.599 23.270 0.41 9.41 169 ASP B N 1
ATOM 3439 C CA A ASP B 1 172 ? -19.427 5.565 22.698 0.59 9.90 169 ASP B CA 1
ATOM 3440 C CA B ASP B 1 172 ? -19.440 5.609 22.706 0.41 9.82 169 ASP B CA 1
ATOM 3441 C C A ASP B 1 172 ? -18.747 6.423 23.776 0.59 9.38 169 ASP B C 1
ATOM 3442 C C B ASP B 1 172 ? -18.704 6.361 23.805 0.41 9.48 169 ASP B C 1
ATOM 3443 O O A ASP B 1 172 ? -17.725 7.033 23.505 0.59 10.23 169 ASP B O 1
ATOM 3444 O O B ASP B 1 172 ? -17.606 6.847 23.577 0.41 9.49 169 ASP B O 1
ATOM 3453 N N . ALA B 1 173 ? -19.298 6.438 24.997 1.00 10.29 170 ALA B N 1
ATOM 3454 C CA . ALA B 1 173 ? -18.678 7.165 26.095 1.00 11.30 170 ALA B CA 1
ATOM 3455 C C . ALA B 1 173 ? -17.398 6.495 26.602 1.00 10.34 170 ALA B C 1
ATOM 3456 O O . ALA B 1 173 ? -16.689 7.082 27.425 1.00 11.77 170 ALA B O 1
ATOM 3458 N N . LEU B 1 174 ? -17.075 5.301 26.072 1.00 9.47 171 LEU B N 1
ATOM 3459 C CA . LEU B 1 174 ? -15.774 4.697 26.388 1.00 9.47 171 LEU B CA 1
ATOM 3460 C C . LEU B 1 174 ? -14.646 5.621 25.882 1.00 9.97 171 LEU B C 1
ATOM 3461 O O . LEU B 1 174 ? -13.499 5.562 26.392 1.00 10.65 171 LEU B O 1
ATOM 3466 N N . LEU B 1 175 ? -14.949 6.503 24.928 1.00 8.64 172 LEU B N 1
ATOM 3467 C CA . LEU B 1 175 ? -13.945 7.472 24.411 1.00 9.26 172 LEU B CA 1
ATOM 3468 C C . LEU B 1 175 ? -13.877 8.759 25.237 1.00 10.21 172 LEU B C 1
ATOM 3469 O O . LEU B 1 175 ? -13.057 9.619 24.951 1.00 10.63 172 LEU B O 1
ATOM 3474 N N A GLN B 1 176 ? -14.732 8.916 26.243 0.17 12.27 173 GLN B N 1
ATOM 3475 N N B GLN B 1 176 ? -14.728 8.905 26.249 0.83 11.76 173 GLN B N 1
ATOM 3476 C CA A GLN B 1 176 ? -14.720 10.163 27.011 0.17 14.18 173 GLN B CA 1
ATOM 3477 C CA B GLN B 1 176 ? -14.710 10.177 26.977 0.83 13.77 173 GLN B CA 1
ATOM 3478 C C A GLN B 1 176 ? -13.363 10.371 27.687 0.17 12.79 173 GLN B C 1
ATOM 3479 C C B GLN B 1 176 ? -13.365 10.375 27.679 0.83 12.26 173 GLN B C 1
ATOM 3480 O O A GLN B 1 176 ? -12.933 9.530 28.471 0.17 13.35 173 GLN B O 1
ATOM 3481 O O B GLN B 1 176 ? -12.923 9.509 28.425 0.83 14.17 173 GLN B O 1
ATOM 3492 N N . GLY B 1 177 ? -12.699 11.495 27.406 1.00 11.05 174 GLY B N 1
ATOM 3493 C CA . GLY B 1 177 ? -11.401 11.733 27.992 1.00 12.93 174 GLY B CA 1
ATOM 3494 C C . GLY B 1 177 ? -10.297 10.845 27.434 1.00 13.53 174 GLY B C 1
ATOM 3495 O O . GLY B 1 177 ? -9.232 10.787 28.061 1.00 15.09 174 GLY B O 1
ATOM 3496 N N . ALA B 1 178 ? -10.510 10.184 26.288 1.00 11.26 175 ALA B N 1
ATOM 3497 C CA . ALA B 1 178 ? -9.532 9.267 25.753 1.00 11.32 175 ALA B CA 1
ATOM 3498 C C . ALA B 1 178 ? -8.336 9.992 25.162 1.00 11.02 175 ALA B C 1
ATOM 3499 O O . ALA B 1 178 ? -7.301 9.352 24.919 1.00 16.87 175 ALA B O 1
ATOM 3501 N N . ALA B 1 179 ? -8.444 11.296 24.851 1.00 10.26 176 ALA B N 1
ATOM 3502 C CA . ALA B 1 179 ? -7.272 11.868 24.181 1.00 11.36 176 ALA B CA 1
ATOM 3503 C C . ALA B 1 179 ? -6.737 12.955 25.041 1.00 13.39 176 ALA B C 1
ATOM 3504 O O . ALA B 1 179 ? -7.040 14.151 24.899 1.00 17.10 176 ALA B O 1
ATOM 3506 N N . GLN B 1 180 ? -5.880 12.512 25.944 1.00 15.06 177 GLN B N 1
ATOM 3507 C CA . GLN B 1 180 ? -5.332 13.414 26.918 1.00 18.69 177 GLN B CA 1
ATOM 3508 C C . GLN B 1 180 ? -3.882 13.620 26.775 1.00 16.02 177 GLN B C 1
ATOM 3509 O O . GLN B 1 180 ? -3.303 14.272 27.608 1.00 18.36 177 GLN B O 1
ATOM 3515 N N . GLY B 1 181 ? -3.245 12.950 25.833 1.00 12.45 178 GLY B N 1
ATOM 3516 C CA . GLY B 1 181 ? -1.801 13.005 25.752 1.00 11.35 178 GLY B CA 1
ATOM 3517 C C . GLY B 1 181 ? -1.267 14.191 24.983 1.00 9.87 178 GLY B C 1
ATOM 3518 O O . GLY B 1 181 ? -2.026 15.079 24.519 1.00 10.86 178 GLY B O 1
ATOM 3519 N N . GLU B 1 182 ? 0.051 14.227 24.871 1.00 10.28 179 GLU B N 1
ATOM 3520 C CA . GLU B 1 182 ? 0.757 15.245 24.081 1.00 10.19 179 GLU B CA 1
ATOM 3521 C C . GLU B 1 182 ? 0.396 15.151 22.592 1.00 9.50 179 GLU B C 1
ATOM 3522 O O . GLU B 1 182 ? -0.118 14.144 22.098 1.00 10.45 179 GLU B O 1
ATOM 3528 N N . GLU B 1 183 ? 0.639 16.237 21.884 1.00 9.07 180 GLU B N 1
ATOM 3529 C CA . GLU B 1 183 ? 0.375 16.273 20.468 1.00 9.66 180 GLU B CA 1
ATOM 3530 C C . GLU B 1 183 ? 1.213 15.213 19.734 1.00 10.47 180 GLU B C 1
ATOM 3531 O O . GLU B 1 183 ? 2.446 15.180 19.838 1.00 13.92 180 GLU B O 1
ATOM 3537 N N . VAL B 1 184 ? 0.555 14.364 18.947 1.00 9.33 181 VAL B N 1
ATOM 3538 C CA . VAL B 1 184 ? 1.236 13.322 18.176 1.00 9.24 181 VAL B CA 1
ATOM 3539 C C . VAL B 1 184 ? 0.617 13.207 16.822 1.00 7.03 181 VAL B C 1
ATOM 3540 O O . VAL B 1 184 ? -0.532 13.659 16.578 1.00 8.08 181 VAL B O 1
ATOM 3544 N N . SER B 1 185 ? 1.358 12.583 15.894 1.00 7.89 182 SER B N 1
ATOM 3545 C CA . SER B 1 185 ? 0.792 12.060 14.666 1.00 6.89 182 SER B CA 1
ATOM 3546 C C . SER B 1 185 ? 1.174 10.604 14.668 1.00 7.15 182 SER B C 1
ATOM 3547 O O . SER B 1 185 ? 2.348 10.270 14.828 1.00 8.88 182 SER B O 1
ATOM 3550 N N . GLU B 1 186 ? 0.176 9.749 14.575 1.00 6.76 183 GLU B N 1
ATOM 3551 C CA . GLU B 1 186 ? 0.471 8.316 14.631 1.00 7.11 183 GLU B CA 1
ATOM 3552 C C . GLU B 1 186 ? -0.642 7.483 13.971 1.00 7.19 183 GLU B C 1
ATOM 3553 O O . GLU B 1 186 ? -1.737 8.017 13.675 1.00 7.96 183 GLU B O 1
ATOM 3559 N N . VAL B 1 187 ? -0.326 6.210 13.718 1.00 7.69 184 VAL B N 1
ATOM 3560 C CA . VAL B 1 187 ? -1.264 5.293 13.109 1.00 7.31 184 VAL B CA 1
ATOM 3561 C C . VAL B 1 187 ? -1.392 4.122 14.057 1.00 7.37 184 VAL B C 1
ATOM 3562 O O . VAL B 1 187 ? -0.391 3.533 14.514 1.00 8.29 184 VAL B O 1
ATOM 3566 N N . LEU B 1 188 ? -2.627 3.772 14.347 1.00 7.65 185 LEU B N 1
ATOM 3567 C CA . LEU B 1 188 ? -2.998 2.641 15.215 1.00 7.82 185 LEU B CA 1
ATOM 3568 C C . LEU B 1 188 ? -3.896 1.689 14.419 1.00 7.94 185 LEU B C 1
ATOM 3569 O O . LEU B 1 188 ? -4.578 2.092 13.466 1.00 9.65 185 LEU B O 1
ATOM 3574 N N . HIS B 1 189 ? -3.947 0.414 14.800 1.00 6.08 186 HIS B N 1
ATOM 3575 C CA . HIS B 1 189 ? -4.945 -0.448 14.211 1.00 5.08 186 HIS B CA 1
ATOM 3576 C C . HIS B 1 189 ? -5.379 -1.555 15.115 1.00 5.36 186 HIS B C 1
ATOM 3577 O O . HIS B 1 189 ? -4.696 -1.845 16.111 1.00 7.18 186 HIS B O 1
ATOM 3584 N N . SER B 1 190 ? -6.524 -2.154 14.772 1.00 5.39 187 SER B N 1
ATOM 3585 C CA . SER B 1 190 ? -7.018 -3.302 15.524 1.00 6.27 187 SER B CA 1
ATOM 3586 C C . SER B 1 190 ? -7.618 -4.300 14.574 1.00 4.98 187 SER B C 1
ATOM 3587 O O . SER B 1 190 ? -8.187 -3.915 13.548 1.00 6.35 187 SER B O 1
ATOM 3590 N N . HIS B 1 191 ? -7.446 -5.590 14.881 1.00 5.76 188 HIS B N 1
ATOM 3591 C CA . HIS B 1 191 ? -8.090 -6.649 14.113 1.00 6.81 188 HIS B CA 1
ATOM 3592 C C . HIS B 1 191 ? -9.389 -7.126 14.790 1.00 6.61 188 HIS B C 1
ATOM 3593 O O . HIS B 1 191 ? -9.946 -8.123 14.379 1.00 7.59 188 HIS B O 1
ATOM 3600 N N . LEU B 1 192 ? -9.805 -6.459 15.844 1.00 6.83 189 LEU B N 1
ATOM 3601 C CA . LEU B 1 192 ? -10.843 -6.989 16.720 1.00 6.56 189 LEU B CA 1
ATOM 3602 C C . LEU B 1 192 ? -12.205 -6.403 16.480 1.00 6.73 189 LEU B C 1
ATOM 3603 O O . LEU B 1 192 ? -13.100 -6.598 17.258 1.00 10.35 189 LEU B O 1
ATOM 3608 N N . LEU B 1 193 ? -12.356 -5.677 15.384 1.00 7.16 190 LEU B N 1
ATOM 3609 C CA . LEU B 1 193 ? -13.646 -5.086 15.096 1.00 7.68 190 LEU B CA 1
ATOM 3610 C C . LEU B 1 193 ? -14.638 -6.151 14.635 1.00 7.12 190 LEU B C 1
ATOM 3611 O O . LEU B 1 193 ? -14.382 -6.896 13.701 1.00 8.15 190 LEU B O 1
ATOM 3616 N N . LYS B 1 194 ? -15.765 -6.215 15.323 1.00 8.33 191 LYS B N 1
ATOM 3617 C CA . LYS B 1 194 ? -16.862 -7.099 14.936 1.00 8.31 191 LYS B CA 1
ATOM 3618 C C . LYS B 1 194 ? -18.161 -6.383 15.237 1.00 8.69 191 LYS B C 1
ATOM 3619 O O . LYS B 1 194 ? -18.232 -5.655 16.182 1.00 9.72 191 LYS B O 1
ATOM 3625 N N . SER B 1 195 ? -19.167 -6.612 14.413 1.00 9.93 192 SER B N 1
ATOM 3626 C CA . SER B 1 195 ? -20.508 -6.097 14.658 1.00 10.65 192 SER B CA 1
ATOM 3627 C C . SER B 1 195 ? -21.492 -7.068 14.026 1.00 12.29 192 SER B C 1
ATOM 3628 O O . SER B 1 195 ? -21.104 -8.150 13.646 1.00 12.44 192 SER B O 1
ATOM 3631 N N A ASN B 1 196 ? -22.790 -6.938 14.288 0.56 12.15 193 ASN B N 1
ATOM 3632 N N B ASN B 1 196 ? -22.775 -6.810 14.255 0.44 12.93 193 ASN B N 1
ATOM 3633 C CA A ASN B 1 196 ? -23.716 -7.889 13.649 0.56 12.21 193 ASN B CA 1
ATOM 3634 C CA B ASN B 1 196 ? -23.871 -7.606 13.698 0.44 14.01 193 ASN B CA 1
ATOM 3635 C C A ASN B 1 196 ? -24.429 -7.166 12.500 0.56 12.29 193 ASN B C 1
ATOM 3636 C C B ASN B 1 196 ? -24.366 -6.995 12.390 0.44 12.40 193 ASN B C 1
ATOM 3637 O O A ASN B 1 196 ? -24.922 -6.076 12.670 0.56 14.41 193 ASN B O 1
ATOM 3638 O O B ASN B 1 196 ? -24.688 -5.818 12.332 0.44 12.66 193 ASN B O 1
ATOM 3647 N N . CYS B 1 197 ? -24.404 -7.787 11.335 1.00 11.52 194 CYS B N 1
ATOM 3648 C CA . CYS B 1 197 ? -24.959 -7.162 10.144 1.00 12.77 194 CYS B CA 1
ATOM 3649 C C . CYS B 1 197 ? -26.434 -6.860 10.319 1.00 14.65 194 CYS B C 1
ATOM 3650 O O . CYS B 1 197 ? -27.204 -7.722 10.674 1.00 16.30 194 CYS B O 1
ATOM 3653 N N . LEU B 1 198 ? -26.827 -5.643 9.995 1.00 15.86 195 LEU B N 1
ATOM 3654 C CA . LEU B 1 198 ? -28.150 -5.187 10.372 1.00 19.32 195 LEU B CA 1
ATOM 3655 C C . LEU B 1 198 ? -29.262 -6.082 9.839 1.00 22.97 195 LEU B C 1
ATOM 3656 O O . LEU B 1 198 ? -30.206 -6.394 10.557 1.00 27.53 195 LEU B O 1
ATOM 3661 N N . ILE B 1 199 ? -29.171 -6.516 8.602 1.00 21.08 196 ILE B N 1
ATOM 3662 C CA . ILE B 1 199 ? -30.342 -7.163 8.026 1.00 26.04 196 ILE B CA 1
ATOM 3663 C C . ILE B 1 199 ? -30.366 -8.688 8.067 1.00 29.35 196 ILE B C 1
ATOM 3664 O O . ILE B 1 199 ? -31.318 -9.312 7.656 1.00 32.49 196 ILE B O 1
ATOM 3669 N N . THR B 1 200 ? -29.289 -9.282 8.541 1.00 27.55 197 THR B N 1
ATOM 3670 C CA . THR B 1 200 ? -29.182 -10.726 8.569 1.00 24.74 197 THR B CA 1
ATOM 3671 C C . THR B 1 200 ? -28.792 -11.295 9.914 1.00 23.53 197 THR B C 1
ATOM 3672 O O . THR B 1 200 ? -28.844 -12.480 10.133 1.00 24.52 197 THR B O 1
ATOM 3676 N N . ASN B 1 201 ? -28.326 -10.434 10.788 1.00 22.45 198 ASN B N 1
ATOM 3677 C CA . ASN B 1 201 ? -27.819 -10.852 12.075 1.00 26.21 198 ASN B CA 1
ATOM 3678 C C . ASN B 1 201 ? -26.590 -11.782 11.960 1.00 26.18 198 ASN B C 1
ATOM 3679 O O . ASN B 1 201 ? -26.286 -12.504 12.896 1.00 31.41 198 ASN B O 1
ATOM 3684 N N . GLN B 1 202 ? -25.873 -11.754 10.844 1.00 18.50 199 GLN B N 1
ATOM 3685 C CA . GLN B 1 202 ? -24.634 -12.532 10.772 1.00 17.47 199 GLN B CA 1
ATOM 3686 C C . GLN B 1 202 ? -23.463 -11.649 11.121 1.00 13.29 199 GLN B C 1
ATOM 3687 O O . GLN B 1 202 ? -23.502 -10.475 10.870 1.00 13.48 199 GLN B O 1
ATOM 3693 N N . PRO B 1 203 ? -22.429 -12.213 11.727 1.00 13.21 200 PRO B N 1
ATOM 3694 C CA . PRO B 1 203 ? -21.285 -11.384 12.089 1.00 11.16 200 PRO B CA 1
ATOM 3695 C C . PRO B 1 203 ? -20.555 -10.664 10.975 1.00 10.84 200 PRO B C 1
ATOM 3696 O O . PRO B 1 203 ? -20.358 -11.202 9.868 1.00 13.73 200 PRO B O 1
ATOM 3700 N N A ASP B 1 204 ? -20.167 -9.428 11.284 0.68 9.46 201 ASP B N 1
ATOM 3701 N N B ASP B 1 204 ? -20.083 -9.477 11.295 0.32 10.37 201 ASP B N 1
ATOM 3702 C CA A ASP B 1 204 ? -19.286 -8.568 10.457 0.68 9.44 201 ASP B CA 1
ATOM 3703 C CA B ASP B 1 204 ? -19.193 -8.801 10.379 0.32 10.39 201 ASP B CA 1
ATOM 3704 C C A ASP B 1 204 ? -17.892 -8.765 11.066 0.68 8.22 201 ASP B C 1
ATOM 3705 C C B ASP B 1 204 ? -17.841 -8.595 11.013 0.32 8.83 201 ASP B C 1
ATOM 3706 O O A ASP B 1 204 ? -17.795 -8.679 12.280 0.68 8.94 201 ASP B O 1
ATOM 3707 O O B ASP B 1 204 ? -17.710 -8.074 12.118 0.32 7.92 201 ASP B O 1
ATOM 3716 N N . TRP B 1 205 ? -16.826 -8.991 10.286 1.00 9.07 202 TRP B N 1
ATOM 3717 C CA . TRP B 1 205 ? -15.466 -9.064 10.786 1.00 7.47 202 TRP B CA 1
ATOM 3718 C C . TRP B 1 205 ? -14.589 -8.076 10.099 1.00 6.61 202 TRP B C 1
ATOM 3719 O O . TRP B 1 205 ? -14.507 -8.076 8.889 1.00 8.01 202 TRP B O 1
ATOM 3730 N N . GLY B 1 206 ? -13.906 -7.249 10.869 1.00 6.44 203 GLY B N 1
ATOM 3731 C CA . GLY B 1 206 ? -13.037 -6.241 10.305 1.00 7.79 203 GLY B CA 1
ATOM 3732 C C . GLY B 1 206 ? -11.757 -5.929 11.053 1.00 6.06 203 GLY B C 1
ATOM 3733 O O . GLY B 1 206 ? -11.644 -6.170 12.224 1.00 7.15 203 GLY B O 1
ATOM 3734 N N . SER B 1 207 ? -10.815 -5.387 10.301 1.00 6.12 204 SER B N 1
ATOM 3735 C CA . SER B 1 207 ? -9.638 -4.741 10.820 1.00 6.06 204 SER B CA 1
ATOM 3736 C C . SER B 1 207 ? -9.808 -3.241 10.525 1.00 5.70 204 SER B C 1
ATOM 3737 O O . SER B 1 207 ? -10.416 -2.876 9.567 1.00 7.22 204 SER B O 1
ATOM 3740 N N . VAL B 1 208 ? -9.321 -2.386 11.401 1.00 5.52 205 VAL B N 1
ATOM 3741 C CA . VAL B 1 208 ? -9.491 -0.950 11.236 1.00 5.58 205 VAL B CA 1
ATOM 3742 C C . VAL B 1 208 ? -8.212 -0.225 11.561 1.00 4.76 205 VAL B C 1
ATOM 3743 O O . VAL B 1 208 ? -7.576 -0.525 12.588 1.00 6.01 205 VAL B O 1
ATOM 3747 N N . GLU B 1 209 ? -7.826 0.705 10.679 1.00 5.82 206 GLU B N 1
ATOM 3748 C CA . GLU B 1 209 ? -6.626 1.510 10.829 1.00 6.75 206 GLU B CA 1
ATOM 3749 C C . GLU B 1 209 ? -7.050 2.977 11.060 1.00 7.16 206 GLU B C 1
ATOM 3750 O O . GLU B 1 209 ? -7.932 3.470 10.372 1.00 7.59 206 GLU B O 1
ATOM 3756 N N . ILE B 1 210 ? -6.445 3.623 12.056 1.00 6.85 207 ILE B N 1
ATOM 3757 C CA . ILE B 1 210 ? -6.802 4.966 12.504 1.00 6.97 207 ILE B CA 1
ATOM 3758 C C . ILE B 1 210 ? -5.520 5.781 12.515 1.00 7.27 207 ILE B C 1
ATOM 3759 O O . ILE B 1 210 ? -4.593 5.489 13.268 1.00 7.53 207 ILE B O 1
ATOM 3764 N N . ALA B 1 211 ? -5.453 6.753 11.608 1.00 6.12 208 ALA B N 1
ATOM 3765 C CA . ALA B 1 211 ? -4.289 7.644 11.495 1.00 6.21 208 ALA B CA 1
ATOM 3766 C C . ALA B 1 211 ? -4.746 9.046 11.914 1.00 5.74 208 ALA B C 1
ATOM 3767 O O . ALA B 1 211 ? -5.795 9.530 11.443 1.00 7.90 208 ALA B O 1
ATOM 3769 N N . TYR B 1 212 ? -4.017 9.700 12.820 1.00 6.50 209 TYR B N 1
ATOM 3770 C CA . TYR B 1 212 ? -4.486 11.007 13.252 1.00 6.85 209 TYR B CA 1
ATOM 3771 C C . TYR B 1 212 ? -3.349 11.876 13.701 1.00 7.10 209 TYR B C 1
ATOM 3772 O O . TYR B 1 212 ? -2.250 11.408 14.069 1.00 7.58 209 TYR B O 1
ATOM 3781 N N . HIS B 1 213 ? -3.660 13.162 13.720 1.00 6.63 210 HIS B N 1
ATOM 3782 C CA . HIS B 1 213 ? -2.778 14.175 14.334 1.00 7.27 210 HIS B CA 1
ATOM 3783 C C . HIS B 1 213 ? -3.641 14.839 15.408 1.00 6.73 210 HIS B C 1
ATOM 3784 O O . HIS B 1 213 ? -4.686 15.421 15.088 1.00 7.99 210 HIS B O 1
ATOM 3791 N N . GLY B 1 214 ? -3.226 14.736 16.663 1.00 7.29 211 GLY B N 1
ATOM 3792 C CA . GLY B 1 214 ? -4.018 15.279 17.766 1.00 7.40 211 GLY B CA 1
ATOM 3793 C C . GLY B 1 214 ? -3.442 14.862 19.091 1.00 6.31 211 GLY B C 1
ATOM 3794 O O . GLY B 1 214 ? -2.352 14.287 19.168 1.00 8.02 211 GLY B O 1
ATOM 3795 N N . ALA B 1 215 ? -4.158 15.170 20.168 1.00 7.67 212 ALA B N 1
ATOM 3796 C CA . ALA B 1 215 ? -3.734 14.691 21.500 1.00 7.47 212 ALA B CA 1
ATOM 3797 C C . ALA B 1 215 ? -3.674 13.172 21.482 1.00 8.17 212 ALA B C 1
ATOM 3798 O O . ALA B 1 215 ? -4.614 12.496 21.003 1.00 8.43 212 ALA B O 1
ATOM 3800 N N . LYS B 1 216 ? -2.621 12.616 22.061 1.00 7.98 213 LYS B N 1
ATOM 3801 C CA . LYS B 1 216 ? -2.408 11.154 21.985 1.00 8.20 213 LYS B CA 1
ATOM 3802 C C . LYS B 1 216 ? -3.542 10.387 22.682 1.00 8.08 213 LYS B C 1
ATOM 3803 O O . LYS B 1 216 ? -3.951 10.720 23.818 1.00 8.94 213 LYS B O 1
ATOM 3817 N N . ASN B 1 218 ? -5.599 7.262 24.418 1.00 9.05 215 ASN B N 1
ATOM 3818 C CA . ASN B 1 218 ? -5.440 6.151 25.323 1.00 7.98 215 ASN B CA 1
ATOM 3819 C C . ASN B 1 218 ? -5.804 4.869 24.579 1.00 8.20 215 ASN B C 1
ATOM 3820 O O . ASN B 1 218 ? -6.936 4.697 24.073 1.00 8.47 215 ASN B O 1
ATOM 3825 N N . ARG B 1 219 ? -4.863 3.941 24.510 1.00 9.06 216 ARG B N 1
ATOM 3826 C CA . ARG B 1 219 ? -5.064 2.683 23.775 1.00 9.35 216 ARG B CA 1
ATOM 3827 C C . ARG B 1 219 ? -6.140 1.769 24.363 1.00 7.38 216 ARG B C 1
ATOM 3828 O O . ARG B 1 219 ? -6.817 1.071 23.650 1.00 7.77 216 ARG B O 1
ATOM 3836 N N . GLU B 1 220 ? -6.237 1.739 25.680 1.00 8.30 217 GLU B N 1
ATOM 3837 C CA . GLU B 1 220 ? -7.210 0.883 26.341 1.00 8.12 217 GLU B CA 1
ATOM 3838 C C . GLU B 1 220 ? -8.603 1.422 25.995 1.00 7.75 217 GLU B C 1
ATOM 3839 O O . GLU B 1 220 ? -9.527 0.653 25.671 1.00 8.03 217 GLU B O 1
ATOM 3845 N N . ALA B 1 221 ? -8.801 2.757 26.089 1.00 7.89 218 ALA B N 1
ATOM 3846 C CA . ALA B 1 221 ? -10.131 3.311 25.799 1.00 8.30 218 ALA B CA 1
ATOM 3847 C C . ALA B 1 221 ? -10.517 3.031 24.339 1.00 7.75 218 ALA B C 1
ATOM 3848 O O . ALA B 1 221 ? -11.680 2.654 24.056 1.00 7.15 218 ALA B O 1
ATOM 3850 N N . LEU B 1 222 ? -9.565 3.194 23.429 1.00 6.85 219 LEU B N 1
ATOM 3851 C CA . LEU B 1 222 ? -9.871 3.011 22.016 1.00 6.66 219 LEU B CA 1
ATOM 3852 C C . LEU B 1 222 ? -10.246 1.514 21.773 1.00 6.73 219 LEU B C 1
ATOM 3853 O O . LEU B 1 222 ? -11.207 1.200 21.037 1.00 7.07 219 LEU B O 1
ATOM 3858 N N . LEU B 1 223 ? -9.454 0.596 22.322 1.00 6.70 220 LEU B N 1
ATOM 3859 C CA . LEU B 1 223 ? -9.753 -0.833 22.169 1.00 6.99 220 LEU B CA 1
ATOM 3860 C C . LEU B 1 223 ? -11.137 -1.205 22.751 1.00 6.80 220 LEU B C 1
ATOM 3861 O O . LEU B 1 223 ? -11.921 -1.870 22.095 1.00 7.65 220 LEU B O 1
ATOM 3866 N N . ARG B 1 224 ? -11.420 -0.722 23.974 1.00 7.01 221 ARG B N 1
ATOM 3867 C CA . ARG B 1 224 ? -12.734 -1.008 24.570 1.00 6.53 221 ARG B CA 1
ATOM 3868 C C . ARG B 1 224 ? -13.850 -0.472 23.700 1.00 6.83 221 ARG B C 1
ATOM 3869 O O . ARG B 1 224 ? -14.852 -1.152 23.497 1.00 7.43 221 ARG B O 1
ATOM 3877 N N . TYR B 1 225 ? -13.694 0.767 23.194 1.00 6.40 222 TYR B N 1
ATOM 3878 C CA . TYR B 1 225 ? -14.700 1.333 22.324 1.00 7.06 222 TYR B CA 1
ATOM 3879 C C . TYR B 1 225 ? -14.954 0.432 21.117 1.00 6.98 222 TYR B C 1
ATOM 3880 O O . TYR B 1 225 ? -16.102 0.118 20.787 1.00 6.97 222 TYR B O 1
ATOM 3889 N N . LEU B 1 226 ? -13.904 0.020 20.431 1.00 7.25 223 LEU B N 1
ATOM 3890 C CA . LEU B 1 226 ? -14.081 -0.841 19.273 1.00 6.71 223 LEU B CA 1
ATOM 3891 C C . LEU B 1 226 ? -14.695 -2.181 19.626 1.00 6.18 223 LEU B C 1
ATOM 3892 O O . LEU B 1 226 ? -15.543 -2.626 18.956 1.00 7.15 223 LEU B O 1
ATOM 3897 N N . VAL B 1 227 ? -14.279 -2.780 20.715 1.00 6.61 224 VAL B N 1
ATOM 3898 C CA . VAL B 1 227 ? -14.848 -4.053 21.156 1.00 7.42 224 VAL B CA 1
ATOM 3899 C C . VAL B 1 227 ? -16.336 -3.909 21.481 1.00 6.61 224 VAL B C 1
ATOM 3900 O O . VAL B 1 227 ? -17.085 -4.825 21.329 1.00 7.47 224 VAL B O 1
ATOM 3904 N N . SER B 1 228 ? -16.757 -2.739 21.884 1.00 6.33 225 SER B N 1
ATOM 3905 C CA . SER B 1 228 ? -18.150 -2.511 22.235 1.00 6.95 225 SER B CA 1
ATOM 3906 C C . SER B 1 228 ? -19.128 -2.571 21.07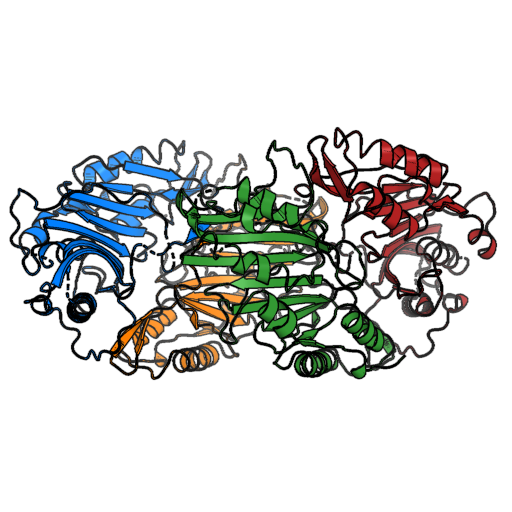1 1.00 8.28 225 SER B C 1
ATOM 3907 O O . SER B 1 228 ? -20.302 -2.595 21.294 1.00 9.44 225 SER B O 1
ATOM 3910 N N . PHE B 1 229 ? -18.622 -2.573 19.841 1.00 6.91 226 PHE B N 1
ATOM 3911 C CA . PHE B 1 229 ? -19.443 -2.801 18.651 1.00 7.74 226 PHE B CA 1
ATOM 3912 C C . PHE B 1 229 ? -19.917 -4.251 18.507 1.00 8.62 226 PHE B C 1
ATOM 3913 O O . PHE B 1 229 ? -20.768 -4.500 17.686 1.00 9.63 226 PHE B O 1
ATOM 3921 N N . ARG B 1 230 ? -19.387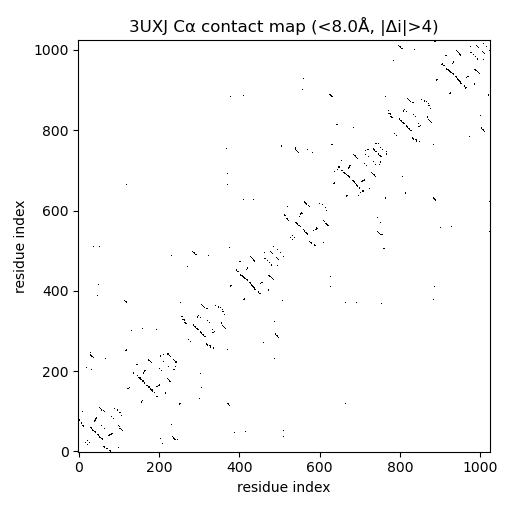 -5.171 19.307 1.00 8.99 227 ARG B N 1
ATOM 3922 C CA . ARG B 1 230 ? -19.408 -6.600 18.995 1.00 11.15 227 ARG B CA 1
ATOM 3923 C C . ARG B 1 230 ? -20.823 -7.149 18.766 1.00 13.20 227 ARG B C 1
ATOM 3924 O O . ARG B 1 230 ? -20.986 -8.016 17.955 1.00 14.87 227 ARG B O 1
ATOM 3932 N N . GLU B 1 231 ? -21.807 -6.668 19.505 1.00 13.97 228 GLU B N 1
ATOM 3933 C CA . GLU B 1 231 ? -23.194 -7.111 19.350 1.00 16.05 228 GLU B CA 1
ATOM 3934 C C . GLU B 1 231 ? -24.102 -5.997 18.840 1.00 16.64 228 GLU B C 1
ATOM 3935 O O . GLU B 1 231 ? -25.307 -6.028 19.016 1.00 22.54 228 GLU B O 1
ATOM 3941 N N . HIS B 1 232 ? -23.508 -4.989 18.228 1.00 14.69 229 HIS B N 1
ATOM 3942 C CA . HIS B 1 232 ? -24.263 -3.839 17.691 1.00 14.15 229 HIS B CA 1
ATOM 3943 C C . HIS B 1 232 ? -24.623 -3.997 16.196 1.00 13.66 229 HIS B C 1
ATOM 3944 O O . HIS B 1 232 ? -23.789 -4.478 15.414 1.00 15.45 229 HIS B O 1
ATOM 3951 N N . ASN B 1 233 ? -25.836 -3.646 15.813 1.00 13.94 230 ASN B N 1
ATOM 3952 C CA . ASN B 1 233 ? -26.248 -3.796 14.431 1.00 14.46 230 ASN B CA 1
ATOM 3953 C C . ASN B 1 233 ? -25.669 -2.667 13.614 1.00 14.84 230 ASN B C 1
ATOM 3954 O O . ASN B 1 233 ? -25.840 -1.514 13.951 1.00 17.79 230 ASN B O 1
ATOM 3959 N N . GLU B 1 234 ? -25.005 -3.025 12.520 1.00 12.90 231 GLU B N 1
ATOM 3960 C CA . GLU B 1 234 ? -24.269 -2.069 11.711 1.00 13.40 231 GLU B CA 1
ATOM 3961 C C . GLU B 1 234 ? -24.273 -2.455 10.260 1.00 11.81 231 GLU B C 1
ATOM 3962 O O . GLU B 1 234 ? -24.496 -3.592 9.951 1.00 13.47 231 GLU B O 1
ATOM 3968 N N . PHE B 1 235 ? -24.028 -1.487 9.397 1.00 10.28 232 PHE B N 1
ATOM 3969 C CA . PHE B 1 235 ? -23.482 -1.726 8.066 1.00 8.09 232 PHE B CA 1
ATOM 3970 C C . PHE B 1 235 ? -22.016 -1.255 8.166 1.00 7.78 232 PHE B C 1
ATOM 3971 O O . PHE B 1 235 ? -21.675 -0.442 9.011 1.00 7.89 232 PHE B O 1
ATOM 3979 N N . HIS B 1 236 ? -21.166 -1.797 7.296 1.00 6.46 233 HIS B N 1
ATOM 3980 C CA . HIS B 1 236 ? -19.745 -1.512 7.363 1.00 6.27 233 HIS B CA 1
ATOM 3981 C C . HIS B 1 236 ? -19.476 -0.038 7.167 1.00 6.45 233 HIS B C 1
ATOM 3982 O O . HIS B 1 236 ? -18.725 0.584 7.939 1.00 7.01 233 HIS B O 1
ATOM 3989 N N . GLU B 1 237 ? -20.145 0.540 6.183 1.00 7.44 234 GLU B N 1
ATOM 3990 C CA . GLU B 1 237 ? -20.003 1.959 5.841 1.00 7.85 234 GLU B CA 1
ATOM 3991 C C . GLU B 1 237 ? -20.401 2.823 7.039 1.00 8.40 234 GLU B C 1
ATOM 3992 O O . GLU B 1 237 ? -19.675 3.759 7.406 1.00 8.64 234 GLU B O 1
ATOM 3998 N N A GLN B 1 238 ? -21.556 2.543 7.658 0.77 9.63 235 GLN B N 1
ATOM 3999 N N B GLN B 1 238 ? -21.516 2.484 7.672 0.23 8.61 235 GLN B N 1
ATOM 4000 C CA A GLN B 1 238 ? -21.974 3.363 8.783 0.77 8.72 235 GLN B CA 1
ATOM 4001 C CA B GLN B 1 238 ? -22.051 3.271 8.771 0.23 8.30 235 GLN B CA 1
ATOM 4002 C C A GLN B 1 238 ? -21.137 3.126 10.032 0.77 7.87 235 GLN B C 1
ATOM 4003 C C B GLN B 1 238 ? -21.227 3.133 10.024 0.23 9.07 235 GLN B C 1
ATOM 4004 O O A GLN B 1 238 ? -20.952 4.046 10.816 0.77 9.05 235 GLN B O 1
ATOM 4005 O O B GLN B 1 238 ? -21.103 4.070 10.803 0.23 8.87 235 GLN B O 1
ATOM 4016 N N A CYS B 1 239 ? -20.612 1.916 10.224 0.77 6.21 236 CYS B N 1
ATOM 4017 N N B CYS B 1 239 ? -20.658 1.954 10.201 0.23 9.75 236 CYS B N 1
ATOM 4018 C CA A CYS B 1 239 ? -19.775 1.700 11.360 0.77 6.59 236 CYS B CA 1
ATOM 4019 C CA B CYS B 1 239 ? -19.733 1.713 11.276 0.23 10.70 236 CYS B CA 1
ATOM 4020 C C A CYS B 1 239 ? -18.505 2.576 11.261 0.77 6.36 236 CYS B C 1
ATOM 4021 C C B CYS B 1 239 ? -18.554 2.637 11.222 0.23 8.81 236 CYS B C 1
ATOM 4022 O O A CYS B 1 239 ? -18.094 3.203 12.238 0.77 5.73 236 CYS B O 1
ATOM 4023 O O B CYS B 1 239 ? -18.232 3.316 12.191 0.23 8.89 236 CYS B O 1
ATOM 4028 N N . VAL B 1 240 ? -17.878 2.615 10.086 1.00 6.68 237 VAL B N 1
ATOM 4029 C CA . VAL B 1 240 ? -16.703 3.470 9.920 1.00 6.23 237 VAL B CA 1
ATOM 4030 C C . VAL B 1 240 ? -17.065 4.956 10.128 1.00 5.74 237 VAL B C 1
ATOM 4031 O O . VAL B 1 240 ? -16.310 5.676 10.769 1.00 6.18 237 VAL B O 1
ATOM 4035 N N . GLU B 1 241 ? -18.220 5.389 9.618 1.00 6.18 238 GLU B N 1
ATOM 4036 C CA . GLU B 1 241 ? -18.660 6.769 9.878 1.00 6.27 238 GLU B CA 1
ATOM 4037 C C . GLU B 1 241 ? -18.914 7.049 11.357 1.00 6.80 238 GLU B C 1
ATOM 4038 O O . GLU B 1 241 ? -18.591 8.156 11.827 1.00 7.59 238 GLU B O 1
ATOM 4044 N N . ARG B 1 242 ? -19.447 6.096 12.089 1.00 6.81 239 ARG B N 1
ATOM 4045 C CA . ARG B 1 242 ? -19.624 6.232 13.519 1.00 6.84 239 ARG B CA 1
ATOM 4046 C C . ARG B 1 242 ? -18.303 6.294 14.261 1.00 6.47 239 ARG B C 1
ATOM 4047 O O . ARG B 1 242 ? -18.136 7.147 15.064 1.00 7.55 239 ARG B O 1
ATOM 4055 N N . ILE B 1 243 ? -17.353 5.435 13.925 1.00 6.25 240 ILE B N 1
ATOM 4056 C CA . ILE B 1 243 ? -16.048 5.505 14.553 1.00 6.25 240 ILE B CA 1
ATOM 4057 C C . ILE B 1 243 ? -15.403 6.868 14.259 1.00 6.59 240 ILE B C 1
ATOM 4058 O O . ILE B 1 243 ? -14.869 7.501 15.174 1.00 7.15 240 ILE B O 1
ATOM 4063 N N . PHE B 1 244 ? -15.441 7.307 13.000 1.00 5.90 241 PHE B N 1
ATOM 4064 C CA . PHE B 1 244 ? -14.853 8.602 12.669 1.00 5.94 241 PHE B CA 1
ATOM 4065 C C . PHE B 1 244 ? -15.496 9.711 13.517 1.00 6.36 241 PHE B C 1
ATOM 4066 O O . PHE B 1 244 ? -14.794 10.533 14.111 1.00 6.90 241 PHE B O 1
ATOM 4074 N N . THR B 1 245 ? -16.819 9.773 13.541 1.00 6.57 242 THR B N 1
ATOM 4075 C CA . THR B 1 245 ? -17.495 10.915 14.179 1.00 8.40 242 THR B CA 1
ATOM 4076 C C . THR B 1 245 ? -17.386 10.832 15.715 1.00 7.35 242 THR B C 1
ATOM 4077 O O . THR B 1 245 ? -17.285 11.883 16.373 1.00 7.60 242 THR B O 1
ATOM 4081 N N . ASP B 1 246 ? -17.353 9.618 16.283 1.00 6.37 243 ASP B N 1
ATOM 4082 C CA . ASP B 1 246 ? -17.121 9.489 17.727 1.00 6.55 243 ASP B CA 1
ATOM 4083 C C . ASP B 1 246 ? -15.716 9.907 18.099 1.00 6.29 243 ASP B C 1
ATOM 4084 O O . ASP B 1 246 ? -15.523 10.642 19.066 1.00 7.58 243 ASP B O 1
ATOM 4089 N N . ILE B 1 247 ? -14.726 9.468 17.328 1.00 7.01 244 ILE B N 1
ATOM 4090 C CA . ILE B 1 247 ? -13.368 9.950 17.625 1.00 7.32 244 ILE B CA 1
ATOM 4091 C C . ILE B 1 247 ? -13.296 11.462 17.488 1.00 6.84 244 ILE B C 1
ATOM 4092 O O . ILE B 1 247 ? -12.690 12.127 18.309 1.00 7.71 244 ILE B O 1
ATOM 4113 N N . ARG B 1 249 ? -15.648 13.779 17.867 0.90 8.31 246 ARG B N 1
ATOM 4114 C CA . ARG B 1 249 ? -16.268 14.474 18.979 0.90 9.71 246 ARG B CA 1
ATOM 4115 C C . ARG B 1 249 ? -15.637 14.286 20.344 0.90 8.88 246 ARG B C 1
ATOM 4116 O O . ARG B 1 249 ? -15.554 15.224 21.077 0.90 11.12 246 ARG B O 1
ATOM 4124 N N . TYR B 1 250 ? -15.210 13.078 20.671 1.00 8.18 247 TYR B N 1
ATOM 4125 C CA . TYR B 1 250 ? -14.588 12.811 21.960 1.00 8.69 247 TYR B CA 1
ATOM 4126 C C . TYR B 1 250 ? -13.115 13.154 22.050 1.00 9.02 247 TYR B C 1
ATOM 4127 O O . TYR B 1 250 ? -12.630 13.498 23.123 1.00 10.13 247 TYR B O 1
ATOM 4136 N N . CYS B 1 251 ? -12.383 12.885 20.976 1.00 10.27 248 CYS B N 1
ATOM 4137 C CA . CYS B 1 251 ? -10.939 13.082 20.962 1.00 10.92 248 CYS B CA 1
ATOM 4138 C C . CYS B 1 251 ? -10.426 14.301 20.245 1.00 10.53 248 CYS B C 1
ATOM 4139 O O . CYS B 1 251 ? -9.269 14.709 20.481 1.00 12.01 248 CYS B O 1
ATOM 4142 N N . GLN B 1 252 ? -11.290 14.918 19.424 0.90 9.11 249 GLN B N 1
ATOM 4143 C CA . GLN B 1 252 ? -10.971 16.181 18.725 0.90 10.40 249 GLN B CA 1
ATOM 4144 C C . GLN B 1 252 ? -9.541 16.237 18.106 0.90 8.17 249 GLN B C 1
ATOM 4145 O O . GLN B 1 252 ? -8.817 17.193 18.286 0.90 10.26 249 GLN B O 1
ATOM 4151 N N . PRO B 1 253 ? -9.149 15.210 17.348 1.00 8.09 250 PRO B N 1
ATOM 4152 C CA . PRO B 1 253 ? -7.886 15.371 16.609 1.00 8.58 250 PRO B CA 1
ATOM 4153 C C . PRO B 1 253 ? -8.025 16.483 15.588 1.00 8.67 250 PRO B C 1
ATOM 4154 O O . PRO B 1 253 ? -9.134 16.773 15.089 1.00 10.55 250 PRO B O 1
ATOM 4158 N N . GLN B 1 254 ? -6.880 17.047 15.201 1.00 9.02 251 GLN B N 1
ATOM 4159 C CA . GLN B 1 254 ? -6.887 18.011 14.123 1.00 9.26 251 GLN B CA 1
ATOM 4160 C C . GLN B 1 254 ? -7.079 17.401 12.739 1.00 9.47 251 GLN B C 1
ATOM 4161 O O . GLN B 1 254 ? -7.670 18.051 11.887 1.00 13.34 251 GLN B O 1
ATOM 4167 N N A SER B 1 255 ? -6.609 16.173 12.548 0.31 9.52 252 SER B N 1
ATOM 4168 N N B SER B 1 255 ? -6.557 16.186 12.526 0.69 9.58 252 SER B N 1
ATOM 4169 C CA A SER B 1 255 ? -6.729 15.475 11.273 0.31 9.76 252 SER B CA 1
ATOM 4170 C CA B SER B 1 255 ? -6.679 15.444 11.253 0.69 10.55 252 SER B CA 1
ATOM 4171 C C A SER B 1 255 ? -6.986 13.985 11.609 0.31 8.12 252 SER B C 1
ATOM 4172 C C B SER B 1 255 ? -7.020 13.992 11.641 0.69 7.58 252 SER B C 1
ATOM 4173 O O A SER B 1 255 ? -6.374 13.456 12.538 0.31 8.09 252 SER B O 1
ATOM 4174 O O B SER B 1 255 ? -6.471 13.500 12.639 0.69 7.59 252 SER B O 1
ATOM 4179 N N . LEU B 1 256 ? -7.888 13.327 10.878 1.00 6.64 253 LEU B N 1
ATOM 4180 C CA . LEU B 1 256 ? -8.248 11.954 11.177 1.00 6.12 253 LEU B CA 1
ATOM 4181 C C . LEU B 1 256 ? -8.552 11.181 9.919 1.00 6.83 253 LEU B C 1
ATOM 4182 O O . LEU B 1 256 ? -9.183 11.695 8.992 1.00 7.88 253 LEU B O 1
ATOM 4187 N N . THR B 1 257 ? -8.088 9.939 9.868 1.00 6.22 254 THR B N 1
ATOM 4188 C CA . THR B 1 257 ? -8.423 9.010 8.772 1.00 6.97 254 THR B CA 1
ATOM 4189 C C . THR B 1 257 ? -8.756 7.659 9.411 1.00 6.72 254 THR B C 1
ATOM 4190 O O . THR B 1 257 ? -7.988 7.176 10.257 1.00 8.23 254 THR B O 1
ATOM 4194 N N . VAL B 1 258 ? -9.916 7.104 9.047 1.00 7.39 255 VAL B N 1
ATOM 4195 C CA . VAL B 1 258 ? -10.304 5.763 9.481 1.00 6.58 255 VAL B CA 1
ATOM 4196 C C . VAL B 1 258 ? -10.548 4.904 8.250 1.00 6.71 255 VAL B C 1
ATOM 4197 O O . VAL B 1 258 ? -11.300 5.287 7.358 1.00 7.55 255 VAL B O 1
ATOM 4201 N N . TYR B 1 259 ? -9.858 3.762 8.176 1.00 7.08 256 TYR B N 1
ATOM 4202 C CA . TYR B 1 259 ? -9.979 2.887 7.026 1.00 7.58 256 TYR B CA 1
ATOM 4203 C C . TYR B 1 259 ? -10.187 1.476 7.557 1.00 6.10 256 TYR B C 1
ATOM 4204 O O . TYR B 1 259 ? -9.330 0.962 8.261 1.00 7.44 256 TYR B O 1
ATOM 4213 N N . ALA B 1 260 ? -11.337 0.866 7.255 1.00 6.59 257 ALA B N 1
ATOM 4214 C CA . ALA B 1 260 ? -11.567 -0.489 7.743 1.00 5.97 257 ALA B CA 1
ATOM 4215 C C . ALA B 1 260 ? -11.597 -1.411 6.546 1.00 6.65 257 ALA B C 1
ATOM 4216 O O . ALA B 1 260 ? -12.049 -1.041 5.439 1.00 7.92 257 ALA B O 1
ATOM 4218 N N . ARG B 1 261 ? -11.164 -2.628 6.766 1.00 5.46 258 ARG B N 1
ATOM 4219 C CA . ARG B 1 261 ? -11.165 -3.683 5.769 1.00 6.67 258 ARG B CA 1
ATOM 4220 C C . ARG B 1 261 ? -11.938 -4.863 6.349 1.00 5.74 258 ARG B C 1
ATOM 4221 O O . ARG B 1 261 ? -11.521 -5.475 7.299 1.00 6.84 258 ARG B O 1
ATOM 4229 N N . TYR B 1 262 ? -13.088 -5.132 5.774 1.00 5.40 259 TYR B N 1
ATOM 4230 C CA . TYR B 1 262 ? -13.979 -6.195 6.248 1.00 6.07 259 TYR B CA 1
ATOM 4231 C C . TYR B 1 262 ? -13.844 -7.455 5.440 1.00 5.14 259 TYR B C 1
ATOM 4232 O O . TYR B 1 262 ? -13.572 -7.422 4.221 1.00 5.92 259 TYR B O 1
ATOM 4241 N N . THR B 1 263 ? -14.117 -8.601 6.095 1.00 6.51 260 THR B N 1
ATOM 4242 C CA . THR B 1 263 ? -14.196 -9.845 5.339 1.00 6.77 260 THR B CA 1
ATOM 4243 C C . THR B 1 263 ? -15.439 -9.860 4.468 1.00 6.10 260 THR B C 1
ATOM 4244 O O . THR B 1 263 ? -16.430 -9.199 4.776 1.00 7.11 260 THR B O 1
ATOM 4248 N N . ARG B 1 264 ? -15.380 -10.598 3.359 1.00 6.61 261 ARG B N 1
ATOM 4249 C CA . ARG B 1 264 ? -16.502 -10.633 2.426 1.00 5.74 261 ARG B CA 1
ATOM 4250 C C . ARG B 1 264 ? -17.769 -11.230 3.046 1.00 7.21 261 ARG B C 1
ATOM 4251 O O . ARG B 1 264 ? -17.721 -12.095 3.970 1.00 9.44 261 ARG B O 1
ATOM 4259 N N . LEU B 1 265 ? -18.890 -10.806 2.464 1.00 8.45 262 LEU B N 1
ATOM 4260 C CA . LEU B 1 265 ? -20.130 -11.524 2.626 1.00 11.06 262 LEU B CA 1
ATOM 4261 C C . LEU B 1 265 ? -20.642 -11.856 1.239 1.00 8.69 262 LEU B C 1
ATOM 4262 O O . LEU B 1 265 ? -20.668 -10.988 0.360 1.00 9.01 262 LEU B O 1
ATOM 4267 N N . GLY B 1 266 ? -20.991 -13.091 0.962 1.00 9.53 263 GLY B N 1
ATOM 4268 C CA . GLY B 1 266 ? -21.498 -13.449 -0.355 1.00 9.83 263 GLY B CA 1
ATOM 4269 C C . GLY B 1 266 ? -20.589 -13.091 -1.514 1.00 9.11 263 GLY B C 1
ATOM 4270 O O . GLY B 1 266 ? -21.063 -12.729 -2.563 1.00 10.09 263 GLY B O 1
ATOM 4271 N N . GLY B 1 267 ? -19.288 -13.205 -1.294 1.00 7.75 264 GLY B N 1
ATOM 4272 C CA . GLY B 1 267 ? -18.351 -13.026 -2.377 1.00 6.96 264 GLY B CA 1
ATOM 4273 C C . GLY B 1 267 ? -17.920 -11.581 -2.618 1.00 5.83 264 GLY B C 1
ATOM 4274 O O . GLY B 1 267 ? -17.141 -11.346 -3.555 1.00 7.93 264 GLY B O 1
ATOM 4275 N N . LEU B 1 268 ? -18.389 -10.635 -1.796 1.00 6.95 265 LEU B N 1
ATOM 4276 C CA . LEU B 1 268 ? -18.072 -9.215 -1.979 1.00 6.72 265 LEU B CA 1
ATOM 4277 C C . LEU B 1 268 ? -17.590 -8.656 -0.653 1.00 5.73 265 LEU B C 1
ATOM 4278 O O . LEU B 1 268 ? -18.204 -8.894 0.385 1.00 7.89 265 LEU B O 1
ATOM 4283 N N . ASP B 1 269 ? -16.497 -7.892 -0.672 1.00 5.44 266 ASP B N 1
ATOM 4284 C CA . ASP B 1 269 ? -16.132 -7.181 0.558 1.00 5.26 266 ASP B CA 1
ATOM 4285 C C . ASP B 1 269 ? -16.203 -5.661 0.390 1.00 5.42 266 ASP B C 1
ATOM 4286 O O . ASP B 1 269 ? -16.265 -5.142 -0.733 1.00 6.32 266 ASP B O 1
ATOM 4291 N N . ILE B 1 270 ? -16.308 -4.977 1.522 1.00 5.99 267 ILE B N 1
ATOM 4292 C CA . ILE B 1 270 ? -16.427 -3.522 1.578 1.00 6.21 267 ILE B CA 1
ATOM 4293 C C . ILE B 1 270 ? -15.323 -2.998 2.492 1.00 5.55 267 ILE B C 1
ATOM 4294 O O . ILE B 1 270 ? -15.113 -3.544 3.574 1.00 7.76 267 ILE B O 1
ATOM 4299 N N . ASN B 1 271 ? -14.697 -1.912 2.086 1.00 5.65 268 ASN B N 1
ATOM 4300 C CA . ASN B 1 271 ? -13.557 -1.311 2.777 1.00 5.49 268 ASN B CA 1
ATOM 4301 C C . ASN B 1 271 ? -13.788 0.180 2.805 1.00 5.90 268 ASN B C 1
ATOM 4302 O O . ASN B 1 271 ? -13.336 0.918 1.908 1.00 6.74 268 ASN B O 1
ATOM 4307 N N . PRO B 1 272 ? -14.551 0.648 3.820 1.00 5.46 269 PRO B N 1
ATOM 4308 C CA . PRO B 1 272 ? -14.884 2.098 3.830 1.00 5.67 269 PRO B CA 1
ATOM 4309 C C . PRO B 1 272 ? -13.682 2.890 4.322 1.00 4.67 269 PRO B C 1
ATOM 4310 O O . PRO B 1 272 ? -13.029 2.526 5.330 1.00 6.41 269 PRO B O 1
ATOM 4314 N N . PHE B 1 273 ? -13.457 4.010 3.666 1.00 5.15 270 PHE B N 1
ATOM 4315 C CA . PHE B 1 273 ? -12.358 4.922 3.930 1.00 5.02 270 PHE B CA 1
ATOM 4316 C C . PHE B 1 273 ? -12.959 6.319 4.194 1.00 5.00 270 PHE B C 1
ATOM 4317 O O . PHE B 1 273 ? -13.697 6.800 3.336 1.00 6.08 270 PHE B O 1
ATOM 4325 N N . ARG B 1 274 ? -12.705 6.903 5.357 1.00 6.17 271 ARG B N 1
ATOM 4326 C CA . ARG B 1 274 ? -13.227 8.220 5.690 1.00 5.41 271 ARG B CA 1
ATOM 4327 C C . ARG B 1 274 ? -12.110 9.045 6.275 1.00 6.32 271 ARG B C 1
ATOM 4328 O O . ARG B 1 274 ? -11.423 8.580 7.127 1.00 7.35 271 ARG B O 1
ATOM 4336 N N . SER B 1 275 ? -11.944 10.254 5.762 1.00 5.77 272 SER B N 1
ATOM 4337 C CA . SER B 1 275 ? -10.824 11.080 6.168 1.00 7.60 272 SER B CA 1
ATOM 4338 C C . SER B 1 275 ? -11.198 12.566 6.214 1.00 7.76 272 SER B C 1
ATOM 4339 O O . SER B 1 275 ? -11.996 13.011 5.441 1.00 9.83 272 SER B O 1
ATOM 4342 N N . SER B 1 276 ? -10.527 13.331 7.068 1.00 8.16 273 SER B N 1
ATOM 4343 C CA . SER B 1 276 ? -10.630 14.790 7.067 1.00 9.23 273 SER B CA 1
ATOM 4344 C C . SER B 1 276 ? -10.196 15.362 5.747 1.00 11.18 273 SER B C 1
ATOM 4345 O O . SER B 1 276 ? -10.752 16.360 5.322 1.00 16.27 273 SER B O 1
ATOM 4348 N N A HIS B 1 277 ? -9.016 14.835 5.250 0.55 9.22 274 HIS B N 1
ATOM 4349 N N B HIS B 1 277 ? -9.082 14.799 5.305 0.45 10.32 274 HIS B N 1
ATOM 4350 C CA A HIS B 1 277 ? -8.304 15.475 4.143 0.55 10.66 274 HIS B CA 1
ATOM 4351 C CA B HIS B 1 277 ? -8.262 15.485 4.357 0.45 10.80 274 HIS B CA 1
ATOM 4352 C C A HIS B 1 277 ? -8.118 14.669 2.888 0.55 11.06 274 HIS B C 1
ATOM 4353 C C B HIS B 1 277 ? -8.092 14.736 3.040 0.45 14.22 274 HIS B C 1
ATOM 4354 O O A HIS B 1 277 ? -7.827 15.196 1.800 0.55 13.54 274 HIS B O 1
ATOM 4355 O O B HIS B 1 277 ? -7.804 15.268 1.953 0.45 19.22 274 HIS B O 1
ATOM 4368 N N A GLN B 1 278 ? -8.307 13.379 2.964 0.55 11.81 275 GLN B N 1
ATOM 4369 N N B GLN B 1 278 ? -8.351 13.468 3.092 0.45 13.65 275 GLN B N 1
ATOM 4370 C CA A GLN B 1 278 ? -7.930 12.507 1.877 0.55 13.24 275 GLN B CA 1
ATOM 4371 C CA B GLN B 1 278 ? -7.936 12.593 1.976 0.45 14.29 275 GLN B CA 1
ATOM 4372 C C A GLN B 1 278 ? -9.174 11.981 1.237 0.55 12.00 275 GLN B C 1
ATOM 4373 C C B GLN B 1 278 ? -9.164 11.993 1.257 0.45 13.67 275 GLN B C 1
ATOM 4374 O O A GLN B 1 278 ? -10.148 11.668 1.901 0.55 12.74 275 GLN B O 1
ATOM 4375 O O B GLN B 1 278 ? -10.131 11.627 1.909 0.45 16.16 275 GLN B O 1
ATOM 4386 N N . SER B 1 279 ? -9.137 11.928 -0.076 1.00 14.07 276 SER B N 1
ATOM 4387 C CA . SER B 1 279 ? -10.251 11.467 -0.889 1.00 15.97 276 SER B CA 1
ATOM 4388 C C . SER B 1 279 ? -10.317 9.911 -1.051 1.00 14.46 276 SER B C 1
ATOM 4389 O O . SER B 1 279 ? -11.368 9.332 -1.366 1.00 14.69 276 SER B O 1
ATOM 4392 N N . ALA B 1 280 ? -9.142 9.264 -1.005 1.00 13.23 277 ALA B N 1
ATOM 4393 C CA . ALA B 1 280 ? -9.044 7.838 -1.263 1.00 13.65 277 ALA B CA 1
ATOM 4394 C C . ALA B 1 280 ? -7.806 7.360 -0.553 1.00 12.22 277 ALA B C 1
ATOM 4395 O O . ALA B 1 280 ? -6.849 8.160 -0.358 1.00 14.14 277 ALA B O 1
ATOM 4397 N N . PRO B 1 281 ? -7.766 6.069 -0.236 1.00 12.70 278 PRO B N 1
ATOM 4398 C CA . PRO B 1 281 ? -6.510 5.532 0.320 1.00 13.82 278 PRO B CA 1
ATOM 4399 C C . PRO B 1 281 ? -5.407 5.399 -0.747 1.00 13.02 278 PRO B C 1
ATOM 4400 O O . PRO B 1 281 ? -5.679 5.338 -1.929 1.00 14.01 278 PRO B O 1
ATOM 4404 N N . ASN B 1 282 ? -4.161 5.362 -0.289 1.00 13.96 279 ASN B N 1
ATOM 4405 C CA . ASN B 1 282 ? -3.006 5.218 -1.165 1.00 13.62 279 ASN B CA 1
ATOM 4406 C C . ASN B 1 282 ? -2.590 3.779 -1.322 1.00 13.52 279 ASN B C 1
ATOM 4407 O O . ASN B 1 282 ? -1.485 3.479 -1.829 1.00 15.10 279 ASN B O 1
ATOM 4412 N N . HIS B 1 283 ? -3.423 2.875 -0.801 1.00 12.43 280 HIS B N 1
ATOM 4413 C CA . HIS B 1 283 ? -3.172 1.442 -1.009 1.00 14.48 280 HIS B CA 1
ATOM 4414 C C . HIS B 1 283 ? -4.510 0.670 -0.921 1.00 14.65 280 HIS B C 1
ATOM 4415 O O . HIS B 1 283 ? -5.419 1.049 -0.142 1.00 14.40 280 HIS B O 1
ATOM 4422 N N . ASN B 1 284 ? -4.638 -0.360 -1.743 1.00 14.32 281 ASN B N 1
ATOM 4423 C CA . ASN B 1 284 ? -5.769 -1.261 -1.634 1.00 12.88 281 ASN B CA 1
ATOM 4424 C C . ASN B 1 284 ? -5.196 -2.637 -1.785 1.00 13.08 281 ASN B C 1
ATOM 4425 O O . ASN B 1 284 ? -5.088 -3.149 -2.890 1.00 14.03 281 ASN B O 1
ATOM 4430 N N . GLN B 1 285 ? -5.025 -3.322 -0.670 1.00 11.95 282 GLN B N 1
ATOM 4431 C CA . GLN B 1 285 ? -4.386 -4.638 -0.698 1.00 11.83 282 GLN B CA 1
ATOM 4432 C C . GLN B 1 285 ? -5.128 -5.495 0.306 1.00 9.96 282 GLN B C 1
ATOM 4433 O O . GLN B 1 285 ? -5.603 -5.026 1.348 1.00 11.09 282 GLN B O 1
ATOM 4439 N N . ARG B 1 286 ? -5.242 -6.770 0.026 1.00 9.32 283 ARG B N 1
ATOM 4440 C CA . ARG B 1 286 ? -6.040 -7.648 0.876 1.00 9.56 283 ARG B CA 1
ATOM 4441 C C . ARG B 1 286 ? -5.323 -8.069 2.156 1.00 6.86 283 ARG B C 1
ATOM 4442 O O . ARG B 1 286 ? -4.108 -8.350 2.169 1.00 8.39 283 ARG B O 1
ATOM 4466 N N . ALA B 1 288 ? -5.354 -10.655 5.777 1.00 6.68 285 ALA B N 1
ATOM 4467 C CA . ALA B 1 288 ? -5.327 -12.123 5.952 1.00 6.35 285 ALA B CA 1
ATOM 4468 C C . ALA B 1 288 ? -6.707 -12.755 5.917 1.00 7.34 285 ALA B C 1
ATOM 4469 O O . ALA B 1 288 ? -6.876 -13.822 5.327 1.00 7.53 285 ALA B O 1
ATOM 4471 N N . ARG B 1 289 ? -7.678 -12.159 6.622 1.00 6.75 286 ARG B N 1
ATOM 4472 C CA . ARG B 1 289 ? -8.996 -12.779 6.653 1.00 6.25 286 ARG B CA 1
ATOM 4473 C C . ARG B 1 289 ? -9.849 -12.445 5.460 1.00 6.02 286 ARG B C 1
ATOM 4474 O O . ARG B 1 289 ? -10.892 -13.059 5.292 1.00 8.11 286 ARG B O 1
ATOM 4482 N N . GLN B 1 290 ? -9.431 -11.469 4.646 1.00 6.96 287 GLN B N 1
ATOM 4483 C CA . GLN B 1 290 ? -10.225 -11.102 3.483 1.00 6.95 287 GLN B CA 1
ATOM 4484 C C . GLN B 1 290 ? -10.041 -12.126 2.382 1.00 8.68 287 GLN B C 1
ATOM 4485 O O . GLN B 1 290 ? -9.155 -13.003 2.449 1.00 8.43 287 GLN B O 1
ATOM 4492 N N . ASN C 1 32 ? 10.528 34.220 -16.355 1.00 31.38 29 ASN C N 1
ATOM 4493 C CA . ASN C 1 32 ? 10.251 33.365 -15.210 1.00 30.15 29 ASN C CA 1
ATOM 4494 C C . ASN C 1 32 ? 8.833 32.845 -15.342 1.00 25.42 29 ASN C C 1
ATOM 4495 O O . ASN C 1 32 ? 8.242 32.411 -14.358 1.00 27.63 29 ASN C O 1
ATOM 4500 N N . GLN C 1 33 ? 8.295 32.765 -16.563 1.00 20.39 30 GLN C N 1
ATOM 4501 C CA . GLN C 1 33 ? 6.889 32.381 -16.685 1.00 17.25 30 GLN C CA 1
ATOM 4502 C C . GLN C 1 33 ? 6.789 30.948 -17.260 1.00 13.28 30 GLN C C 1
ATOM 4503 O O . GLN C 1 33 ? 7.756 30.351 -17.803 1.00 12.52 30 GLN C O 1
ATOM 4509 N N . TYR C 1 34 ? 5.613 30.373 -17.060 1.00 11.55 31 TYR C N 1
ATOM 4510 C CA . TYR C 1 34 ? 5.308 29.005 -17.479 1.00 10.67 31 TYR C CA 1
ATOM 4511 C C . TYR C 1 34 ? 5.772 28.727 -18.919 1.00 10.12 31 TYR C C 1
ATOM 4512 O O . TYR C 1 34 ? 5.523 29.490 -19.858 1.00 13.16 31 TYR C O 1
ATOM 4521 N N . ASP C 1 35 ? 6.502 27.623 -19.060 1.00 9.34 32 ASP C N 1
ATOM 4522 C CA . ASP C 1 35 ? 7.217 27.318 -20.289 1.00 10.64 32 ASP C CA 1
ATOM 4523 C C . ASP C 1 35 ? 7.286 25.829 -20.572 1.00 9.84 32 ASP C C 1
ATOM 4524 O O . ASP C 1 35 ? 8.226 25.160 -20.127 1.00 10.02 32 ASP C O 1
ATOM 4529 N N . PRO C 1 36 ? 6.275 25.278 -21.270 1.00 10.96 33 PRO C N 1
ATOM 4530 C CA . PRO C 1 36 ? 6.325 23.841 -21.575 1.00 9.60 33 PRO C CA 1
ATOM 4531 C C . PRO C 1 36 ? 7.489 23.444 -22.476 1.00 9.55 33 PRO C C 1
ATOM 4532 O O . PRO C 1 36 ? 7.790 22.213 -22.516 1.00 10.59 33 PRO C O 1
ATOM 4536 N N . SER C 1 37 ? 8.144 24.366 -23.164 1.00 9.91 34 SER C N 1
ATOM 4537 C CA . SER C 1 37 ? 9.285 23.965 -23.988 1.00 10.51 34 SER C CA 1
ATOM 4538 C C . SER C 1 37 ? 10.474 23.444 -23.189 1.00 8.41 34 SER C C 1
ATOM 4539 O O . SER C 1 37 ? 11.395 22.888 -23.753 1.00 9.63 34 SER C O 1
ATOM 4542 N N . LEU C 1 38 ? 10.480 23.631 -21.874 1.00 7.35 35 LEU C N 1
ATOM 4543 C CA . LEU C 1 38 ? 11.592 23.154 -21.059 1.00 7.69 35 LEU C CA 1
ATOM 4544 C C . LEU C 1 38 ? 11.612 21.646 -20.928 1.00 7.50 35 LEU C C 1
ATOM 4545 O O . LEU C 1 38 ? 12.677 21.058 -20.681 1.00 8.63 35 LEU C O 1
ATOM 4550 N N . LEU C 1 39 ? 10.457 20.989 -21.071 1.00 7.55 36 LEU C N 1
ATOM 4551 C CA . LEU C 1 39 ? 10.410 19.514 -20.968 1.00 8.05 36 LEU C CA 1
ATOM 4552 C C . LEU C 1 39 ? 11.207 18.858 -22.093 1.00 7.12 36 LEU C C 1
ATOM 4553 O O . LEU C 1 39 ? 11.066 19.218 -23.247 1.00 9.45 36 LEU C O 1
ATOM 4558 N N A GLN C 1 40 ? 12.019 17.869 -21.752 0.60 6.12 37 GLN C N 1
ATOM 4559 N N B GLN C 1 40 ? 12.010 17.863 -21.735 0.40 6.95 37 GLN C N 1
ATOM 4560 C CA A GLN C 1 40 ? 12.809 17.126 -22.761 0.60 6.15 37 GLN C CA 1
ATOM 4561 C CA B GLN C 1 40 ? 12.802 17.085 -22.706 0.40 7.63 37 GLN C CA 1
ATOM 4562 C C A GLN C 1 40 ? 12.439 15.643 -22.681 0.60 7.26 37 GLN C C 1
ATOM 4563 C C B GLN C 1 40 ? 12.386 15.625 -22.642 0.40 7.52 37 GLN C C 1
ATOM 4564 O O A GLN C 1 40 ? 12.726 14.975 -21.666 0.60 8.00 37 GLN C O 1
ATOM 4565 O O B GLN C 1 40 ? 12.584 14.964 -21.613 0.40 8.10 37 GLN C O 1
ATOM 4576 N N . PRO C 1 41 ? 11.839 15.098 -23.728 1.00 6.76 38 PRO C N 1
ATOM 4577 C CA . PRO C 1 41 ? 11.585 13.650 -23.809 1.00 7.69 38 PRO C CA 1
ATOM 4578 C C . PRO C 1 41 ? 12.827 12.870 -24.122 1.00 8.04 38 PRO C C 1
ATOM 4579 O O . PRO C 1 41 ? 13.745 13.408 -24.740 1.00 8.58 38 PRO C O 1
ATOM 4583 N N . VAL C 1 42 ? 12.911 11.647 -23.640 1.00 6.77 39 VAL C N 1
ATOM 4584 C CA . VAL C 1 42 ? 13.954 10.679 -23.969 1.00 6.92 39 VAL C CA 1
ATOM 4585 C C . VAL C 1 42 ? 13.254 9.442 -24.445 1.00 6.25 39 VAL C C 1
ATOM 4586 O O . VAL C 1 42 ? 12.383 8.941 -23.747 1.00 7.57 39 VAL C O 1
ATOM 4590 N N . PRO C 1 43 ? 13.548 8.936 -25.652 1.00 7.12 40 PRO C N 1
ATOM 4591 C CA . PRO C 1 43 ? 12.802 7.772 -26.105 1.00 7.71 40 PRO C CA 1
ATOM 4592 C C . PRO C 1 43 ? 13.155 6.504 -25.335 1.00 8.49 40 PRO C C 1
ATOM 4593 O O . PRO C 1 43 ? 14.364 6.195 -25.100 1.00 9.34 40 PRO C O 1
ATOM 4597 N N . ARG C 1 44 ? 12.141 5.750 -24.962 1.00 7.82 41 ARG C N 1
ATOM 4598 C CA . ARG C 1 44 ? 12.366 4.479 -24.251 1.00 7.33 41 ARG C CA 1
ATOM 4599 C C . ARG C 1 44 ? 13.095 3.459 -25.110 1.00 7.64 41 ARG C C 1
ATOM 4600 O O . ARG C 1 44 ? 13.762 2.544 -24.593 1.00 8.71 41 ARG C O 1
ATOM 4608 N N . SER C 1 45 ? 12.994 3.621 -26.435 1.00 7.31 42 SER C N 1
ATOM 4609 C CA . SER C 1 45 ? 13.584 2.668 -27.370 1.00 7.47 42 SER C CA 1
ATOM 4610 C C . SER C 1 45 ? 15.112 2.586 -27.263 1.00 8.38 42 SER C C 1
ATOM 4611 O O . SER C 1 45 ? 15.672 1.564 -27.664 1.00 8.86 42 SER C O 1
ATOM 4614 N N . LEU C 1 46 ? 15.806 3.636 -26.800 1.00 9.80 43 LEU C N 1
ATOM 4615 C CA . LEU C 1 46 ? 17.291 3.560 -26.761 1.00 10.26 43 LEU C CA 1
ATOM 4616 C C . LEU C 1 46 ? 17.739 2.366 -25.916 1.00 9.88 43 LEU C C 1
ATOM 4617 O O . LEU C 1 46 ? 18.465 1.475 -26.390 1.00 10.69 43 LEU C O 1
ATOM 4622 N N . ASN C 1 47 ? 17.323 2.333 -24.671 1.00 9.20 44 ASN C N 1
ATOM 4623 C CA . ASN C 1 47 ? 17.730 1.253 -23.812 1.00 9.36 44 ASN C CA 1
ATOM 4624 C C . ASN C 1 47 ? 16.961 -0.020 -24.096 1.00 9.89 44 ASN C C 1
ATOM 4625 O O . ASN C 1 47 ? 17.539 -1.100 -23.932 1.00 11.57 44 ASN C O 1
ATOM 4630 N N . ARG C 1 48 ? 15.705 0.043 -24.580 1.00 9.29 45 ARG C N 1
ATOM 4631 C CA . ARG C 1 48 ? 14.991 -1.195 -24.854 1.00 9.52 45 ARG C CA 1
ATOM 4632 C C . ARG C 1 48 ? 15.679 -1.928 -26.006 1.00 9.46 45 ARG C C 1
ATOM 4633 O O . ARG C 1 48 ? 15.734 -3.156 -25.999 1.00 11.24 45 ARG C O 1
ATOM 4641 N N . ASN C 1 49 ? 16.232 -1.189 -26.989 1.00 9.10 46 ASN C N 1
ATOM 4642 C CA . ASN C 1 49 ? 16.944 -1.868 -28.044 1.00 11.31 46 ASN C CA 1
ATOM 4643 C C . ASN C 1 49 ? 18.213 -2.467 -27.472 1.00 11.69 46 ASN C C 1
ATOM 4644 O O . ASN C 1 49 ? 18.589 -3.611 -27.850 1.00 14.39 46 ASN C O 1
ATOM 4649 N N . ASP C 1 50 ? 18.859 -1.777 -26.520 1.00 11.26 47 ASP C N 1
ATOM 4650 C CA . ASP C 1 50 ? 20.069 -2.351 -25.886 1.00 11.83 47 ASP C CA 1
ATOM 4651 C C . ASP C 1 50 ? 19.754 -3.625 -25.107 1.00 12.20 47 ASP C C 1
ATOM 4652 O O . ASP C 1 50 ? 20.614 -4.516 -24.982 1.00 14.89 47 ASP C O 1
ATOM 4657 N N . LEU C 1 51 ? 18.511 -3.742 -24.608 1.00 11.30 48 LEU C N 1
ATOM 4658 C CA . LEU C 1 51 ? 18.094 -4.957 -23.890 1.00 13.20 48 LEU C CA 1
ATOM 4659 C C . LEU C 1 51 ? 17.595 -6.026 -24.828 1.00 14.71 48 LEU C C 1
ATOM 4660 O O . LEU C 1 51 ? 17.117 -7.095 -24.363 1.00 15.93 48 LEU C O 1
ATOM 4665 N N . HIS C 1 52 ? 17.633 -5.755 -26.132 1.00 13.27 49 HIS C N 1
ATOM 4666 C CA . HIS C 1 52 ? 17.156 -6.693 -27.173 1.00 15.84 49 HIS C CA 1
ATOM 4667 C C . HIS C 1 52 ? 15.684 -6.978 -27.099 1.00 16.82 49 HIS C C 1
ATOM 4668 O O . HIS C 1 52 ? 15.259 -8.079 -27.389 1.00 19.01 49 HIS C O 1
ATOM 4675 N N . LEU C 1 53 ? 14.900 -5.984 -26.684 1.00 15.84 50 LEU C N 1
ATOM 4676 C CA . LEU C 1 53 ? 13.432 -6.137 -26.681 1.00 18.23 50 LEU C CA 1
ATOM 4677 C C . LEU C 1 53 ? 12.824 -5.843 -28.023 1.00 21.86 50 LEU C C 1
ATOM 4678 O O . LEU C 1 53 ? 13.339 -5.005 -28.791 1.00 21.93 50 LEU C O 1
ATOM 4683 N N . SER C 1 54 ? 11.734 -6.535 -28.335 1.00 25.82 51 SER C N 1
ATOM 4684 C CA . SER C 1 54 ? 10.974 -6.095 -29.499 1.00 28.19 51 SER C CA 1
ATOM 4685 C C . SER C 1 54 ? 10.023 -4.962 -29.135 1.00 28.20 51 SER C C 1
ATOM 4686 O O . SER C 1 54 ? 9.955 -4.524 -27.972 1.00 27.53 51 SER C O 1
ATOM 4689 N N . ALA C 1 55 ? 9.306 -4.432 -30.118 1.00 28.44 52 ALA C N 1
ATOM 4690 C CA . ALA C 1 55 ? 8.337 -3.371 -29.806 1.00 27.61 52 ALA C CA 1
ATOM 4691 C C . ALA C 1 55 ? 7.176 -3.991 -29.060 1.00 27.18 52 ALA C C 1
ATOM 4692 O O . ALA C 1 55 ? 6.462 -3.286 -28.369 1.00 27.00 52 ALA C O 1
ATOM 4694 N N . THR C 1 56 ? 7.063 -5.324 -29.091 1.00 26.63 53 THR C N 1
ATOM 4695 C CA . THR C 1 56 ? 6.050 -5.986 -28.282 1.00 25.05 53 THR C CA 1
ATOM 4696 C C . THR C 1 56 ? 6.679 -6.330 -26.909 1.00 22.74 53 THR C C 1
ATOM 4697 O O . THR C 1 56 ? 7.423 -7.291 -26.752 1.00 23.82 53 THR C O 1
ATOM 4701 N N . LEU C 1 57 ? 6.283 -5.594 -25.879 1.00 20.34 54 LEU C N 1
ATOM 4702 C CA . LEU C 1 57 ? 7.026 -5.601 -24.627 1.00 17.38 54 LEU C CA 1
ATOM 4703 C C . LEU C 1 57 ? 6.738 -6.847 -23.816 1.00 16.10 54 LEU C C 1
ATOM 4704 O O . LEU C 1 57 ? 5.653 -7.390 -23.858 1.00 16.55 54 LEU C O 1
ATOM 4709 N N . PRO C 1 58 ? 7.735 -7.344 -23.075 1.00 16.04 55 PRO C N 1
ATOM 4710 C CA . PRO C 1 58 ? 7.617 -8.440 -22.118 1.00 15.50 55 PRO C CA 1
ATOM 4711 C C . PRO C 1 58 ? 6.923 -8.031 -20.844 1.00 13.77 55 PRO C C 1
ATOM 4712 O O . PRO C 1 58 ? 6.817 -8.835 -19.932 1.00 16.34 55 PRO C O 1
ATOM 4716 N N . PHE C 1 59 ? 6.620 -6.747 -20.699 1.00 12.16 56 PHE C N 1
ATOM 4717 C CA . PHE C 1 59 ? 6.047 -6.259 -19.436 1.00 11.21 56 PHE C CA 1
ATOM 4718 C C . PHE C 1 59 ? 5.009 -5.185 -19.729 1.00 10.06 56 PHE C C 1
ATOM 4719 O O . PHE C 1 59 ? 4.937 -4.627 -20.840 1.00 11.36 56 PHE C O 1
ATOM 4727 N N . GLN C 1 60 ? 4.237 -4.905 -18.717 1.00 10.04 57 GLN C N 1
ATOM 4728 C CA . GLN C 1 60 ? 3.333 -3.771 -18.679 1.00 10.16 57 GLN C CA 1
ATOM 4729 C C . GLN C 1 60 ? 3.738 -2.962 -17.467 1.00 7.83 57 GLN C C 1
ATOM 4730 O O . GLN C 1 60 ? 4.539 -3.404 -16.641 1.00 8.60 57 GLN C O 1
ATOM 4736 N N . GLY C 1 61 ? 3.198 -1.752 -17.342 1.00 7.55 58 GLY C N 1
ATOM 4737 C CA . GLY C 1 61 ? 3.477 -1.003 -16.147 1.00 7.25 58 GLY C CA 1
ATOM 4738 C C . GLY C 1 61 ? 3.489 0.502 -16.384 1.00 6.49 58 GLY C C 1
ATOM 4739 O O . GLY C 1 61 ? 2.840 1.019 -17.307 1.00 7.00 58 GLY C O 1
ATOM 4740 N N . CYS C 1 62 ? 4.196 1.211 -15.514 1.00 6.60 59 CYS C N 1
ATOM 4741 C CA . CYS C 1 62 ? 4.107 2.682 -15.487 1.00 6.15 59 CYS C CA 1
ATOM 4742 C C . CYS C 1 62 ? 5.247 3.215 -14.677 1.00 5.51 59 CYS C C 1
ATOM 4743 O O . CYS C 1 62 ? 5.850 2.473 -13.878 1.00 6.31 59 CYS C O 1
ATOM 4746 N N . ASP C 1 63 ? 5.522 4.509 -14.843 1.00 5.10 60 ASP C N 1
ATOM 4747 C CA . ASP C 1 63 ? 6.511 5.169 -13.996 1.00 6.27 60 ASP C CA 1
ATOM 4748 C C . ASP C 1 63 ? 5.748 6.141 -13.115 1.00 5.47 60 ASP C C 1
ATOM 4749 O O . ASP C 1 63 ? 5.061 7.051 -13.619 1.00 6.40 60 ASP C O 1
ATOM 4754 N N . ILE C 1 64 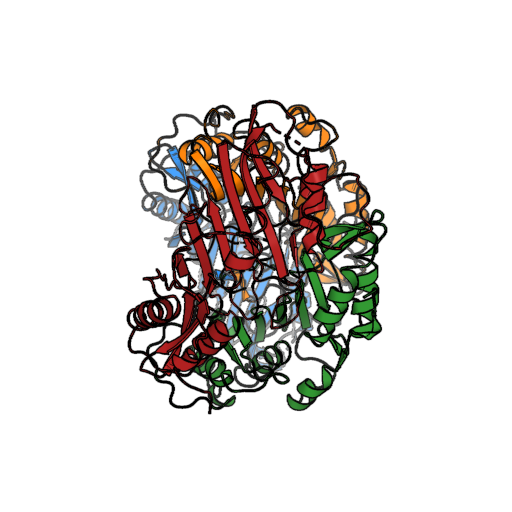? 5.794 5.898 -11.805 1.00 5.19 61 ILE C N 1
ATOM 4755 C CA . ILE C 1 64 ? 5.089 6.774 -10.864 1.00 6.18 61 ILE C CA 1
ATOM 4756 C C . ILE C 1 64 ? 6.075 7.845 -10.397 1.00 4.75 61 ILE C C 1
ATOM 4757 O O . ILE C 1 64 ? 7.141 7.489 -9.825 1.00 6.57 61 ILE C O 1
ATOM 4762 N N . TRP C 1 65 ? 5.741 9.109 -10.561 1.00 5.64 62 TRP C N 1
ATOM 4763 C CA . TRP C 1 65 ? 6.595 10.207 -10.130 1.00 5.51 62 TRP C CA 1
ATOM 4764 C C . TRP C 1 65 ? 5.961 10.932 -8.972 1.00 5.53 62 TRP C C 1
ATOM 4765 O O . TRP C 1 65 ? 4.754 11.062 -8.925 1.00 5.88 62 TRP C O 1
ATOM 4776 N N . THR C 1 66 ? 6.765 11.400 -8.029 1.00 5.76 63 THR C N 1
ATOM 4777 C CA . THR C 1 66 ? 6.262 12.295 -6.980 1.00 5.13 63 THR C CA 1
ATOM 4778 C C . THR C 1 66 ? 6.921 13.649 -7.177 1.00 5.32 63 THR C C 1
ATOM 4779 O O . THR C 1 66 ? 8.167 13.706 -7.254 1.00 6.00 63 THR C O 1
ATOM 4783 N N . LEU C 1 67 ? 6.110 14.707 -7.212 1.00 5.02 64 LEU C N 1
ATOM 4784 C CA . LEU C 1 67 ? 6.631 16.093 -7.406 1.00 5.25 64 LEU C CA 1
ATOM 4785 C C . LEU C 1 67 ? 6.455 16.774 -6.067 1.00 5.84 64 LEU C C 1
ATOM 4786 O O . LEU C 1 67 ? 5.398 17.323 -5.762 1.00 7.03 64 LEU C O 1
ATOM 4791 N N . TYR C 1 68 ? 7.549 16.839 -5.290 1.00 6.07 65 TYR C N 1
ATOM 4792 C CA . TYR C 1 68 ? 7.463 17.316 -3.910 1.00 7.28 65 TYR C CA 1
ATOM 4793 C C . TYR C 1 68 ? 7.408 18.828 -3.817 1.00 8.96 65 TYR C C 1
ATOM 4794 O O . TYR C 1 68 ? 7.074 19.375 -2.747 1.00 9.99 65 TYR C O 1
ATOM 4803 N N . GLU C 1 69 ? 7.845 19.498 -4.874 1.00 8.85 66 GLU C N 1
ATOM 4804 C CA . GLU C 1 69 ? 8.072 20.956 -4.913 1.00 9.11 66 GLU C CA 1
ATOM 4805 C C . GLU C 1 69 ? 7.117 21.799 -5.730 1.00 8.46 66 GLU C C 1
ATOM 4806 O O . GLU C 1 69 ? 7.449 22.886 -6.141 1.00 11.61 66 GLU C O 1
ATOM 4812 N N . LEU C 1 70 ? 6.031 21.246 -6.131 1.00 8.32 67 LEU C N 1
ATOM 4813 C CA . LEU C 1 70 ? 5.115 21.914 -7.010 1.00 7.52 67 LEU C CA 1
ATOM 4814 C C . LEU C 1 70 ? 4.540 23.169 -6.344 1.00 7.28 67 LEU C C 1
ATOM 4815 O O . LEU C 1 70 ? 3.943 23.110 -5.293 1.00 8.93 67 LEU C O 1
ATOM 4820 N N . SER C 1 71 ? 4.730 24.321 -7.002 1.00 6.53 68 SER C N 1
ATOM 4821 C CA . SER C 1 71 ? 4.297 25.599 -6.441 1.00 7.61 68 SER C CA 1
ATOM 4822 C C . SER C 1 71 ? 4.013 26.571 -7.564 1.00 7.87 68 SER C C 1
ATOM 4823 O O . SER C 1 71 ? 4.773 26.645 -8.527 1.00 8.38 68 SER C O 1
ATOM 4826 N N . TRP C 1 72 ? 2.983 27.366 -7.403 1.00 7.16 69 TRP C N 1
ATOM 4827 C CA . TRP C 1 72 ? 2.560 28.350 -8.407 1.00 7.17 69 TRP C CA 1
ATOM 4828 C C . TRP C 1 72 ? 1.925 29.515 -7.665 1.00 7.73 69 TRP C C 1
ATOM 4829 O O . TRP C 1 72 ? 1.870 29.500 -6.442 1.00 8.68 69 TRP C O 1
ATOM 4840 N N . LEU C 1 73 ? 1.420 30.497 -8.383 1.00 7.66 70 LEU C N 1
ATOM 4841 C CA . LEU C 1 73 ? 0.701 31.588 -7.753 1.00 8.37 70 LEU C CA 1
ATOM 4842 C C . LEU C 1 73 ? -0.778 31.415 -8.063 1.00 7.74 70 LEU C C 1
ATOM 4843 O O . LEU C 1 73 ? -1.136 31.083 -9.188 1.00 8.49 70 LEU C O 1
ATOM 4848 N N . ASN C 1 74 ? -1.645 31.729 -7.100 1.00 8.78 71 ASN C N 1
ATOM 4849 C CA . ASN C 1 74 ? -3.078 31.760 -7.417 1.00 9.45 71 ASN C CA 1
ATOM 4850 C C . ASN C 1 74 ? -3.437 33.010 -8.259 1.00 8.70 71 ASN C C 1
ATOM 4851 O O . ASN C 1 74 ? -2.567 33.829 -8.655 1.00 10.10 71 ASN C O 1
ATOM 4856 N N . GLN C 1 75 ? -4.729 33.192 -8.529 0.87 8.88 72 GLN C N 1
ATOM 4857 C CA . GLN C 1 75 ? -5.150 34.265 -9.438 0.87 10.75 72 GLN C CA 1
ATOM 4858 C C . GLN C 1 75 ? -4.822 35.628 -8.879 0.87 11.01 72 GLN C C 1
ATOM 4859 O O . GLN C 1 75 ? -4.693 36.600 -9.623 0.87 13.81 72 GLN C O 1
ATOM 4865 N N . LYS C 1 76 ? -4.646 35.684 -7.558 0.96 10.23 73 LYS C N 1
ATOM 4866 C CA . LYS C 1 76 ? -4.309 36.935 -6.848 0.96 12.37 73 LYS C CA 1
ATOM 4867 C C . LYS C 1 76 ? -2.823 37.066 -6.532 0.96 11.32 73 LYS C C 1
ATOM 4868 O O . LYS C 1 76 ? -2.459 37.951 -5.745 0.96 12.79 73 LYS C O 1
ATOM 4874 N N . GLY C 1 77 ? -1.982 36.129 -7.000 1.00 10.18 74 GLY C N 1
ATOM 4875 C CA . GLY C 1 77 ? -0.543 36.249 -6.770 1.00 10.35 74 GLY C CA 1
ATOM 4876 C C . GLY C 1 77 ? -0.064 35.608 -5.475 1.00 9.63 74 GLY C C 1
ATOM 4877 O O . GLY C 1 77 ? 1.133 35.713 -5.160 1.00 10.75 74 GLY C O 1
ATOM 4878 N N . LEU C 1 78 ? -0.942 34.942 -4.722 1.00 10.15 75 LEU C N 1
ATOM 4879 C CA . LEU C 1 78 ? -0.511 34.348 -3.443 1.00 9.66 75 LEU C CA 1
ATOM 4880 C C . LEU C 1 78 ? 0.045 32.952 -3.780 1.00 8.61 75 LEU C C 1
ATOM 4881 O O . LEU C 1 78 ? -0.634 32.143 -4.406 1.00 8.62 75 LEU C O 1
ATOM 4886 N N . PRO C 1 79 ? 1.269 32.655 -3.324 1.00 7.97 76 PRO C N 1
ATOM 4887 C CA . PRO C 1 79 ? 1.783 31.293 -3.590 1.00 8.06 76 PRO C CA 1
ATOM 4888 C C . PRO C 1 79 ? 0.883 30.162 -3.116 1.00 7.12 76 PRO C C 1
ATOM 4889 O O . PRO C 1 79 ? 0.254 30.304 -2.076 1.00 8.51 76 PRO C O 1
ATOM 4893 N N . GLN C 1 80 ? 0.880 29.070 -3.878 1.00 6.90 77 GLN C N 1
ATOM 4894 C CA . GLN C 1 80 ? 0.239 27.811 -3.558 1.00 7.51 77 GLN C CA 1
ATOM 4895 C C . GLN C 1 80 ? 1.313 26.746 -3.565 1.00 6.78 77 GLN C C 1
ATOM 4896 O O . GLN C 1 80 ? 2.227 26.792 -4.428 1.00 7.24 77 GLN C O 1
ATOM 4902 N N . VAL C 1 81 ? 1.182 25.739 -2.714 1.00 7.26 78 VAL C N 1
ATOM 4903 C CA . VAL C 1 81 ? 2.072 24.585 -2.732 1.00 6.37 78 VAL C CA 1
ATOM 4904 C C . VAL C 1 81 ? 1.275 23.286 -2.710 1.00 7.09 78 VAL C C 1
ATOM 4905 O O . VAL C 1 81 ? 0.177 23.202 -2.113 1.00 8.10 78 VAL C O 1
ATOM 4909 N N . ALA C 1 82 ? 1.814 22.263 -3.339 1.00 6.99 79 ALA C N 1
ATOM 4910 C CA . ALA C 1 82 ? 1.110 20.984 -3.460 1.00 6.37 79 ALA C CA 1
ATOM 4911 C C . ALA C 1 82 ? 2.121 19.894 -3.714 1.00 6.35 79 ALA C C 1
ATOM 4912 O O . ALA C 1 82 ? 3.288 20.186 -4.076 1.00 7.48 79 ALA C O 1
ATOM 4914 N N . ILE C 1 83 ? 1.719 18.640 -3.539 1.00 6.61 80 ILE C N 1
ATOM 4915 C CA . ILE C 1 83 ? 2.517 17.534 -4.081 1.00 6.27 80 ILE C CA 1
ATOM 4916 C C . ILE C 1 83 ? 1.833 16.948 -5.269 1.00 6.38 80 ILE C C 1
ATOM 4917 O O . ILE C 1 83 ? 0.598 16.692 -5.234 1.00 7.65 80 ILE C O 1
ATOM 4922 N N . GLY C 1 84 ? 2.588 16.783 -6.359 1.00 6.19 81 GLY C N 1
ATOM 4923 C CA . GLY C 1 84 ? 2.011 16.136 -7.528 1.00 6.71 81 GLY C CA 1
ATOM 4924 C C . GLY C 1 84 ? 2.267 14.633 -7.518 1.00 6.44 81 GLY C C 1
ATOM 4925 O O . GLY C 1 84 ? 3.387 14.217 -7.223 1.00 7.38 81 GLY C O 1
ATOM 4926 N N . GLU C 1 85 ? 1.290 13.834 -7.891 1.00 7.19 82 GLU C N 1
ATOM 4927 C CA . GLU C 1 85 ? 1.462 12.385 -8.103 1.00 7.66 82 GLU C CA 1
ATOM 4928 C C . GLU C 1 85 ? 1.139 12.118 -9.550 1.00 7.96 82 GLU C C 1
ATOM 4929 O O . GLU C 1 85 ? 0.035 12.411 -10.022 1.00 9.09 82 GLU C O 1
ATOM 4935 N N . VAL C 1 86 ? 2.117 11.606 -10.294 1.00 7.72 83 VAL C N 1
ATOM 4936 C CA . VAL C 1 86 ? 2.003 11.443 -11.732 1.00 7.48 83 VAL C CA 1
ATOM 4937 C C . VAL C 1 86 ? 2.221 9.984 -12.097 1.00 6.13 83 VAL C C 1
ATOM 4938 O O . VAL C 1 86 ? 3.079 9.324 -11.521 1.00 8.61 83 VAL C O 1
ATOM 4942 N N . SER C 1 87 ? 1.481 9.491 -13.081 1.00 6.75 84 SER C N 1
ATOM 4943 C CA . SER C 1 87 ? 1.784 8.163 -13.603 1.00 6.65 84 SER C CA 1
ATOM 4944 C C . SER C 1 87 ? 1.944 8.257 -15.109 1.00 6.86 84 SER C C 1
ATOM 4945 O O . SER C 1 87 ? 1.034 8.733 -15.814 1.00 7.68 84 SER C O 1
ATOM 4948 N N . ILE C 1 88 ? 3.118 7.809 -15.592 1.00 7.08 85 ILE C N 1
ATOM 4949 C CA . ILE C 1 88 ? 3.385 7.771 -17.022 1.00 7.79 85 ILE C CA 1
ATOM 4950 C C . ILE C 1 88 ? 3.349 6.303 -17.517 1.00 7.09 85 ILE C C 1
ATOM 4951 O O . ILE C 1 88 ? 4.086 5.474 -16.995 1.00 6.78 85 ILE C O 1
ATOM 4956 N N . PRO C 1 89 ? 2.492 5.991 -18.518 1.00 7.22 86 PRO C N 1
ATOM 4957 C CA . PRO C 1 89 ? 2.409 4.579 -18.958 1.00 7.39 86 PRO C CA 1
ATOM 4958 C C . PRO C 1 89 ? 3.742 4.081 -19.521 1.00 7.50 86 PRO C C 1
ATOM 4959 O O . PRO C 1 89 ? 4.439 4.805 -20.231 1.00 8.56 86 PRO C O 1
ATOM 4963 N N . ALA C 1 90 ? 4.098 2.856 -19.201 1.00 6.82 87 ALA C N 1
ATOM 4964 C CA . ALA C 1 90 ? 5.330 2.279 -19.743 1.00 7.17 87 ALA C CA 1
ATOM 4965 C C . ALA C 1 90 ? 5.301 2.080 -21.245 1.00 6.68 87 ALA C C 1
ATOM 4966 O O . ALA C 1 90 ? 6.335 1.896 -21.850 1.00 9.00 87 ALA C O 1
ATOM 4968 N N . THR C 1 91 ? 4.122 2.158 -21.845 1.00 6.58 88 THR C N 1
ATOM 4969 C CA . THR C 1 91 ? 3.938 2.096 -23.320 1.00 8.09 88 THR C CA 1
ATOM 4970 C C . THR C 1 91 ? 4.163 3.449 -23.983 1.00 8.39 88 THR C C 1
ATOM 4971 O O . THR C 1 91 ? 4.157 3.518 -25.193 1.00 9.92 88 THR C O 1
ATOM 4975 N N . SER C 1 92 ? 4.387 4.513 -23.216 1.00 7.58 89 SER C N 1
ATOM 4976 C CA . SER C 1 92 ? 4.601 5.814 -23.851 1.00 6.29 89 SER C CA 1
ATOM 4977 C C . SER C 1 92 ? 5.891 5.751 -24.663 1.00 6.68 89 SER C C 1
ATOM 4978 O O . SER C 1 92 ? 6.844 5.049 -24.277 1.00 7.67 89 SER C O 1
ATOM 4981 N N . ALA C 1 93 ? 5.945 6.490 -25.773 1.00 7.32 90 ALA C N 1
ATOM 4982 C CA . ALA C 1 93 ? 7.178 6.448 -26.571 1.00 7.80 90 ALA C CA 1
ATOM 4983 C C . ALA C 1 93 ? 8.360 6.957 -25.746 1.00 7.70 90 ALA C C 1
ATOM 4984 O O . ALA C 1 93 ? 9.501 6.488 -25.873 1.00 8.38 90 ALA C O 1
ATOM 4986 N N . ASN C 1 94 ? 8.117 7.980 -24.909 1.00 7.55 91 ASN C N 1
ATOM 4987 C CA . ASN C 1 94 ? 9.211 8.685 -24.248 1.00 7.37 91 ASN C CA 1
ATOM 4988 C C . ASN C 1 94 ? 9.043 8.655 -22.743 1.00 7.31 91 ASN C C 1
ATOM 4989 O O . ASN C 1 94 ? 7.896 8.690 -22.237 1.00 7.44 91 ASN C O 1
ATOM 4994 N N . LEU C 1 95 ? 10.166 8.654 -22.023 1.00 7.57 92 LEU C N 1
ATOM 4995 C CA . LEU C 1 95 ? 10.137 9.093 -20.646 1.00 7.03 92 LEU C CA 1
ATOM 4996 C C . LEU C 1 95 ? 10.486 10.579 -20.626 1.00 6.55 92 LEU C C 1
ATOM 4997 O O . LEU C 1 95 ? 10.866 11.134 -21.654 1.00 8.96 92 LEU C O 1
ATOM 5002 N N . ILE C 1 96 ? 10.381 11.245 -19.481 1.00 6.82 93 ILE C N 1
ATOM 5003 C CA . ILE C 1 96 ? 10.676 12.661 -19.392 1.00 6.52 93 ILE C CA 1
ATOM 5004 C C . ILE C 1 96 ? 11.975 12.789 -18.609 1.00 6.69 93 ILE C C 1
ATOM 5005 O O . ILE C 1 96 ? 12.081 12.240 -17.478 1.00 6.77 93 ILE C O 1
ATOM 5010 N N . GLU C 1 97 ? 12.942 13.564 -19.129 1.00 6.51 94 GLU C N 1
ATOM 5011 C CA . GLU C 1 97 ? 14.205 13.683 -18.399 1.00 5.31 94 GLU C CA 1
ATOM 5012 C C . GLU C 1 97 ? 13.959 14.517 -17.138 1.00 5.34 94 GLU C C 1
ATOM 5013 O O . GLU C 1 97 ? 13.345 15.600 -17.173 1.00 6.97 94 GLU C O 1
ATOM 5019 N N A SER C 1 98 ? 14.432 14.010 -16.011 0.65 5.90 95 SER C N 1
ATOM 5020 N N B SER C 1 98 ? 14.464 14.054 -15.995 0.35 4.99 95 SER C N 1
ATOM 5021 C CA A SER C 1 98 ? 14.088 14.594 -14.749 0.65 6.97 95 SER C CA 1
ATOM 5022 C CA B SER C 1 98 ? 14.035 14.597 -14.714 0.35 5.43 95 SER C CA 1
ATOM 5023 C C A SER C 1 98 ? 14.482 16.064 -14.523 0.65 6.20 95 SER C C 1
ATOM 5024 C C B SER C 1 98 ? 14.526 16.033 -14.389 0.35 5.77 95 SER C C 1
ATOM 5025 O O A SER C 1 98 ? 13.642 16.852 -14.033 0.65 6.20 95 SER C O 1
ATOM 5026 O O B SER C 1 98 ? 13.782 16.786 -13.736 0.35 6.03 95 SER C O 1
ATOM 5031 N N . LYS C 1 99 ? 15.736 16.426 -14.820 0.95 5.83 96 LYS C N 1
ATOM 5032 C CA . LYS C 1 99 ? 16.132 17.810 -14.632 0.95 6.58 96 LYS C CA 1
ATOM 5033 C C . LYS C 1 99 ? 15.242 18.748 -15.479 0.95 6.32 96 LYS C C 1
ATOM 5034 O O . LYS C 1 99 ? 14.832 19.800 -14.994 0.95 7.56 96 LYS C O 1
ATOM 5040 N N . SER C 1 100 ? 14.887 18.343 -16.704 1.00 5.53 97 SER C N 1
ATOM 5041 C CA . SER C 1 100 ? 14.041 19.166 -17.541 1.00 6.87 97 SER C CA 1
ATOM 5042 C C . SER C 1 100 ? 12.626 19.260 -16.919 1.00 5.93 97 SER C C 1
ATOM 5043 O O . SER C 1 100 ? 11.991 20.322 -16.987 1.00 7.66 97 SER C O 1
ATOM 5046 N N . PHE C 1 101 ? 12.172 18.189 -16.289 1.00 6.42 98 PHE C N 1
ATOM 5047 C CA . PHE C 1 101 ? 10.898 18.172 -15.572 1.00 7.44 98 PHE C CA 1
ATOM 5048 C C . PHE C 1 101 ? 10.961 19.149 -14.400 1.00 6.42 98 PHE C C 1
ATOM 5049 O O . PHE C 1 101 ? 10.052 19.931 -14.282 1.00 6.68 98 PHE C O 1
ATOM 5057 N N . LYS C 1 102 ? 12.058 19.150 -13.626 0.92 6.50 99 LYS C N 1
ATOM 5058 C CA . LYS C 1 102 ? 12.188 20.095 -12.509 0.92 6.18 99 LYS C CA 1
ATOM 5059 C C . LYS C 1 102 ? 12.140 21.532 -13.065 0.92 6.48 99 LYS C C 1
ATOM 5060 O O . LYS C 1 102 ? 11.453 22.390 -12.518 0.92 8.06 99 LYS C O 1
ATOM 5066 N N . LEU C 1 103 ? 12.893 21.827 -14.144 1.00 7.22 100 LEU C N 1
ATOM 5067 C CA . LEU C 1 103 ? 12.921 23.220 -14.632 1.00 8.37 100 LEU C CA 1
ATOM 5068 C C . LEU C 1 103 ? 11.580 23.645 -15.205 1.00 7.38 100 LEU C C 1
ATOM 5069 O O . LEU C 1 103 ? 11.132 24.776 -14.960 1.00 8.48 100 LEU C O 1
ATOM 5074 N N . TYR C 1 104 ? 10.884 22.712 -15.856 1.00 6.77 101 TYR C N 1
ATOM 5075 C CA . TYR C 1 104 ? 9.534 22.971 -16.302 1.00 7.40 101 TYR C CA 1
ATOM 5076 C C . TYR C 1 104 ? 8.654 23.308 -15.069 1.00 6.79 101 TYR C C 1
ATOM 5077 O O . TYR C 1 104 ? 7.890 24.299 -15.096 1.00 7.26 101 TYR C O 1
ATOM 5086 N N . LEU C 1 105 ? 8.748 22.524 -13.984 1.00 6.81 102 LEU C N 1
ATOM 5087 C CA . LEU C 1 105 ? 7.927 22.820 -12.828 1.00 6.78 102 LEU C CA 1
ATOM 5088 C C . LEU C 1 105 ? 8.301 24.177 -12.219 1.00 7.54 102 LEU C C 1
ATOM 5089 O O . LEU C 1 105 ? 7.414 24.930 -11.757 1.00 8.57 102 LEU C O 1
ATOM 5094 N N . ASN C 1 106 ? 9.578 24.495 -12.190 1.00 7.10 103 ASN C N 1
ATOM 5095 C CA . ASN C 1 106 ? 9.967 25.808 -11.683 1.00 8.29 103 ASN C CA 1
ATOM 5096 C C . ASN C 1 106 ? 9.352 26.971 -12.446 1.00 8.04 103 ASN C C 1
ATOM 5097 O O . ASN C 1 106 ? 9.160 28.039 -11.875 1.00 9.16 103 ASN C O 1
ATOM 5102 N N . SER C 1 107 ? 9.064 26.763 -13.720 1.00 7.12 104 SER C N 1
ATOM 5103 C CA . SER C 1 107 ? 8.433 27.810 -14.506 1.00 8.20 104 SER C CA 1
ATOM 5104 C C . SER C 1 107 ? 7.023 28.145 -14.035 1.00 8.27 104 SER C C 1
ATOM 5105 O O . SER C 1 107 ? 6.514 29.227 -14.380 1.00 9.95 104 SER C O 1
ATOM 5108 N N . TYR C 1 108 ? 6.414 27.290 -13.210 1.00 7.43 105 TYR C N 1
ATOM 5109 C CA . TYR C 1 108 ? 5.136 27.598 -12.596 1.00 7.83 105 TYR C CA 1
ATOM 5110 C C . TYR C 1 108 ? 5.271 28.572 -11.434 1.00 7.77 105 TYR C C 1
ATOM 5111 O O . TYR C 1 108 ? 4.247 29.207 -11.041 1.00 8.06 105 TYR C O 1
ATOM 5120 N N . ASN C 1 109 ? 6.459 28.647 -10.847 1.00 7.89 106 ASN C N 1
ATOM 5121 C CA . ASN C 1 109 ? 6.593 29.227 -9.489 1.00 8.19 106 ASN C CA 1
ATOM 5122 C C . ASN C 1 109 ? 6.133 30.697 -9.405 1.00 8.65 106 ASN C C 1
ATOM 5123 O O . ASN C 1 109 ? 5.635 31.139 -8.373 1.00 9.69 106 ASN C O 1
ATOM 5128 N N . GLN C 1 110 ? 6.416 31.451 -10.461 1.00 9.69 107 GLN C N 1
ATOM 5129 C CA . GLN C 1 110 ? 6.026 32.855 -10.601 1.00 11.06 107 GLN C CA 1
ATOM 5130 C C . GLN C 1 110 ? 4.824 33.109 -11.500 1.00 11.84 107 GLN C C 1
ATOM 5131 O O . GLN C 1 110 ? 4.679 34.248 -11.987 1.00 13.27 107 GLN C O 1
ATOM 5137 N N . THR C 1 111 ? 4.065 32.077 -11.853 1.00 10.37 108 THR C N 1
ATOM 5138 C CA . THR C 1 111 ? 2.961 32.223 -12.798 1.00 10.77 108 THR C CA 1
ATOM 5139 C C . THR C 1 111 ? 1.626 32.105 -12.075 1.00 8.55 108 THR C C 1
ATOM 5140 O O . THR C 1 111 ? 1.444 31.184 -11.255 1.00 9.83 108 THR C O 1
ATOM 5144 N N . ARG C 1 112 ? 0.723 33.033 -12.359 1.00 9.87 109 ARG C N 1
ATOM 5145 C CA . ARG C 1 112 ? -0.641 32.978 -11.831 1.00 8.98 109 ARG C CA 1
ATOM 5146 C C . ARG C 1 112 ? -1.497 32.001 -12.606 1.00 8.78 109 ARG C C 1
ATOM 5147 O O . ARG C 1 112 ? -1.471 31.985 -13.856 1.00 10.95 109 ARG C O 1
ATOM 5155 N N . PHE C 1 113 ? -2.193 31.127 -11.865 1.00 9.23 110 PHE C N 1
ATOM 5156 C CA . PHE C 1 113 ? -3.158 30.188 -12.451 1.00 9.83 110 PHE C CA 1
ATOM 5157 C C . PHE C 1 113 ? -4.514 30.443 -11.809 1.00 10.03 110 PHE C C 1
ATOM 5158 O O . PHE C 1 113 ? -4.600 30.763 -10.614 1.00 11.47 110 PHE C O 1
ATOM 5166 N N . ALA C 1 114 ? -5.554 30.236 -12.587 1.00 11.55 111 ALA C N 1
ATOM 5167 C CA . ALA C 1 114 ? -6.911 30.515 -12.165 1.00 12.12 111 ALA C CA 1
ATOM 5168 C C . ALA C 1 114 ? -7.384 29.662 -10.997 1.00 11.18 111 ALA C C 1
ATOM 5169 O O . ALA C 1 114 ? -8.160 30.107 -10.188 1.00 13.74 111 ALA C O 1
ATOM 5171 N N . SER C 1 115 ? -6.957 28.406 -10.971 1.00 10.49 112 SER C N 1
ATOM 5172 C CA . SER C 1 115 ? -7.367 27.445 -9.962 1.00 9.81 112 SER C CA 1
ATOM 5173 C C . SER C 1 115 ? -6.406 26.266 -9.948 1.00 9.12 112 SER C C 1
ATOM 5174 O O . SER C 1 115 ? -5.602 26.116 -10.829 1.00 9.21 112 SER C O 1
ATOM 5177 N N . TRP C 1 116 ? -6.536 25.432 -8.932 1.00 9.06 113 TRP C N 1
ATOM 5178 C CA . TRP C 1 116 ? -5.824 24.173 -8.866 1.00 7.65 113 TRP C CA 1
ATOM 5179 C C . TRP C 1 116 ? -6.206 23.292 -10.030 1.00 8.79 113 TRP C C 1
ATOM 5180 O O . TRP C 1 116 ? -5.381 22.533 -10.547 1.00 9.33 113 TRP C O 1
ATOM 5191 N N . ASP C 1 117 ? -7.455 23.360 -10.470 1.00 8.71 114 ASP C N 1
ATOM 5192 C CA . ASP C 1 117 ? -7.865 22.610 -11.646 1.00 10.68 114 ASP C CA 1
ATOM 5193 C C . ASP C 1 117 ? -7.101 23.034 -12.902 1.00 9.12 114 ASP C C 1
ATOM 5194 O O . ASP C 1 117 ? -6.744 22.188 -13.689 1.00 10.07 114 ASP C O 1
ATOM 5199 N N . GLU C 1 118 ? -6.839 24.323 -13.071 1.00 9.35 115 GLU C N 1
ATOM 5200 C CA . GLU C 1 118 ? -6.086 24.771 -14.227 1.00 10.16 115 GLU C CA 1
ATOM 5201 C C . GLU C 1 118 ? -4.659 24.180 -14.178 1.00 9.30 115 GLU C C 1
ATOM 5202 O O . GLU C 1 118 ? -4.144 23.757 -15.195 1.00 8.94 115 GLU C O 1
ATOM 5208 N N . VAL C 1 119 ? -4.021 24.187 -13.007 1.00 8.10 116 VAL C N 1
ATOM 5209 C CA . VAL C 1 119 ? -2.684 23.592 -12.899 1.00 8.26 116 VAL C CA 1
ATOM 5210 C C . VAL C 1 119 ? -2.729 22.124 -13.287 1.00 7.90 116 VAL C C 1
ATOM 5211 O O . VAL C 1 119 ? -1.875 21.667 -14.045 1.00 8.00 116 VAL C O 1
ATOM 5215 N N A GLN C 1 120 ? -3.700 21.365 -12.763 0.52 7.44 117 GLN C N 1
ATOM 5216 N N B GLN C 1 120 ? -3.717 21.388 -12.787 0.48 7.41 117 GLN C N 1
ATOM 5217 C CA A GLN C 1 120 ? -3.768 19.942 -13.082 0.52 7.91 117 GLN C CA 1
ATOM 5218 C CA B GLN C 1 120 ? -3.739 19.966 -13.062 0.48 8.15 117 GLN C CA 1
ATOM 5219 C C A GLN C 1 120 ? -3.949 19.750 -14.584 0.52 7.67 117 GLN C C 1
ATOM 5220 C C B GLN C 1 120 ? -3.979 19.724 -14.564 0.48 8.10 117 GLN C C 1
ATOM 5221 O O A GLN C 1 120 ? -3.315 18.894 -15.169 0.52 8.38 117 GLN C O 1
ATOM 5222 O O B GLN C 1 120 ? -3.378 18.829 -15.137 0.48 9.05 117 GLN C O 1
ATOM 5233 N N . THR C 1 121 ? -4.824 20.545 -15.192 1.00 8.39 118 THR C N 1
ATOM 5234 C CA . THR C 1 121 ? -5.104 20.439 -16.605 1.00 9.78 118 THR C CA 1
ATOM 5235 C C . THR C 1 121 ? -3.838 20.695 -17.426 1.00 8.89 118 THR C C 1
ATOM 5236 O O . THR C 1 121 ? -3.567 19.971 -18.392 1.00 9.06 118 THR C O 1
ATOM 5240 N N . ARG C 1 122 ? -3.096 21.745 -17.069 0.98 8.92 119 ARG C N 1
ATOM 5241 C CA . ARG C 1 122 ? -1.870 22.078 -17.802 0.98 8.89 119 ARG C CA 1
ATOM 5242 C C . ARG C 1 122 ? -0.829 20.963 -17.667 0.98 7.53 119 ARG C C 1
ATOM 5243 O O . ARG C 1 122 ? -0.175 20.613 -18.641 0.98 8.48 119 ARG C O 1
ATOM 5251 N N . LEU C 1 123 ? -0.644 20.429 -16.467 1.00 7.23 120 LEU C N 1
ATOM 5252 C CA . LEU C 1 123 ? 0.289 19.338 -16.244 1.00 7.75 120 LEU C CA 1
ATOM 5253 C C . LEU C 1 123 ? -0.110 18.126 -17.096 1.00 6.95 120 LEU C C 1
ATOM 5254 O O . LEU C 1 123 ? 0.743 17.543 -17.755 1.00 7.50 120 LEU C O 1
ATOM 5259 N N . VAL C 1 124 ? -1.387 17.715 -17.077 1.00 7.50 121 VAL C N 1
ATOM 5260 C CA . VAL C 1 124 ? -1.794 16.578 -17.876 1.00 8.10 121 VAL C CA 1
ATOM 5261 C C . VAL C 1 124 ? -1.487 16.868 -19.349 1.00 8.05 121 VAL C C 1
ATOM 5262 O O . VAL C 1 124 ? -0.908 16.010 -20.054 1.00 8.89 121 VAL C O 1
ATOM 5266 N N . HIS C 1 125 ? -1.822 18.053 -19.834 1.00 7.81 122 HIS C N 1
ATOM 5267 C CA . HIS C 1 125 ? -1.618 18.336 -21.250 1.00 8.45 122 HIS C CA 1
ATOM 5268 C C . HIS C 1 125 ? -0.122 18.271 -21.621 1.00 8.69 122 HIS C C 1
ATOM 5269 O O . HIS C 1 125 ? 0.283 17.608 -22.597 1.00 8.60 122 HIS C O 1
ATOM 5276 N N . ASP C 1 126 ? 0.714 18.955 -20.858 1.00 8.18 123 ASP C N 1
ATOM 5277 C CA . ASP C 1 126 ? 2.116 19.086 -21.231 1.00 8.97 123 ASP C CA 1
ATOM 5278 C C . ASP C 1 126 ? 2.857 17.775 -21.032 1.00 7.88 123 ASP C C 1
ATOM 5279 O O . ASP C 1 126 ? 3.693 17.392 -21.873 1.00 8.92 123 ASP C O 1
ATOM 5284 N N . LEU C 1 127 ? 2.598 17.078 -19.923 1.00 6.98 124 LEU C N 1
ATOM 5285 C CA . LEU C 1 127 ? 3.356 15.865 -19.701 1.00 7.22 124 LEU C CA 1
ATOM 5286 C C . LEU C 1 127 ? 2.893 14.765 -20.643 1.00 7.45 124 LEU C C 1
ATOM 5287 O O . LEU C 1 127 ? 3.719 13.980 -21.123 1.00 8.19 124 LEU C O 1
ATOM 5292 N N . SER C 1 128 ? 1.595 14.717 -20.968 1.00 8.56 125 SER C N 1
ATOM 5293 C CA . SER C 1 128 ? 1.125 13.746 -21.962 1.00 8.86 125 SER C CA 1
ATOM 5294 C C . SER C 1 128 ? 1.755 14.004 -23.336 1.00 9.42 125 SER C C 1
ATOM 5295 O O . SER C 1 128 ? 2.132 13.077 -24.045 1.00 9.52 125 SER C O 1
ATOM 5298 N N . ALA C 1 129 ? 1.846 15.265 -23.746 1.00 8.78 126 ALA C N 1
ATOM 5299 C CA . ALA C 1 129 ? 2.420 15.566 -25.051 1.00 9.36 126 ALA C CA 1
ATOM 5300 C C . ALA C 1 129 ? 3.890 15.164 -25.047 1.00 8.90 126 ALA C C 1
ATOM 5301 O O . ALA C 1 129 ? 4.372 14.600 -26.035 1.00 11.32 126 ALA C O 1
ATOM 5303 N N . CYS C 1 130 ? 4.638 15.407 -23.967 1.00 8.31 127 CYS C N 1
ATOM 5304 C CA . CYS C 1 130 ? 6.034 15.047 -23.918 1.00 9.13 127 CYS C CA 1
ATOM 5305 C C . CYS C 1 130 ? 6.249 13.522 -23.942 1.00 8.09 127 CYS C C 1
ATOM 5306 O O . CYS C 1 130 ? 7.046 12.993 -24.727 1.00 9.03 127 CYS C O 1
ATOM 5309 N N . ALA C 1 131 ? 5.494 12.792 -23.114 1.00 7.95 128 ALA C N 1
ATOM 5310 C CA . ALA C 1 131 ? 5.648 11.347 -23.051 1.00 7.54 128 ALA C CA 1
ATOM 5311 C C . ALA C 1 131 ? 5.122 10.669 -24.305 1.00 8.51 128 ALA C C 1
ATOM 5312 O O . ALA C 1 131 ? 5.638 9.584 -24.670 1.00 8.79 128 ALA C O 1
ATOM 5314 N N . GLY C 1 132 ? 4.123 11.274 -24.945 1.00 9.24 129 GLY C N 1
ATOM 5315 C CA . GLY C 1 132 ? 3.495 10.663 -26.095 1.00 9.40 129 GLY C CA 1
ATOM 5316 C C . GLY C 1 132 ? 2.277 9.813 -25.820 1.00 9.85 129 GLY C C 1
ATOM 5317 O O . GLY C 1 132 ? 1.772 9.178 -26.733 1.00 11.86 129 GLY C O 1
ATOM 5318 N N . GLU C 1 133 ? 1.815 9.765 -24.587 1.00 10.06 130 GLU C N 1
ATOM 5319 C CA . GLU C 1 133 ? 0.599 9.030 -24.231 1.00 11.17 130 GLU C CA 1
ATOM 5320 C C . GLU C 1 133 ? 0.014 9.740 -23.027 1.00 9.42 130 GLU C C 1
ATOM 5321 O O . GLU C 1 133 ? 0.760 10.380 -22.270 1.00 9.65 130 GLU C O 1
ATOM 5327 N N . THR C 1 134 ? -1.273 9.556 -22.781 1.00 9.63 131 THR C N 1
ATOM 5328 C CA . THR C 1 134 ? -1.900 10.251 -21.673 1.00 8.70 131 THR C CA 1
ATOM 5329 C C . THR C 1 134 ? -1.289 9.883 -20.320 1.00 7.97 131 THR C C 1
ATOM 5330 O O . THR C 1 134 ? -1.168 8.701 -19.979 1.00 10.95 131 THR C O 1
ATOM 5334 N N . VAL C 1 135 ? -0.918 10.906 -19.577 1.00 8.59 132 VAL C N 1
ATOM 5335 C CA . VAL C 1 135 ? -0.331 10.793 -18.254 1.00 9.06 132 VAL C CA 1
ATOM 5336 C C . VAL C 1 135 ? -1.402 11.170 -17.240 1.00 9.15 132 VAL C C 1
ATOM 5337 O O . VAL C 1 135 ? -2.223 12.084 -17.509 1.00 13.49 132 VAL C O 1
ATOM 5341 N N A THR C 1 136 ? -1.486 10.446 -16.120 0.39 7.86 133 THR C N 1
ATOM 5342 N N B THR C 1 136 ? -1.402 10.476 -16.105 0.61 7.89 133 THR C N 1
ATOM 5343 C CA A THR C 1 136 ? -2.422 10.849 -15.062 0.39 7.05 133 THR C CA 1
ATOM 5344 C CA B THR C 1 136 ? -2.322 10.769 -15.014 0.61 7.52 133 THR C CA 1
ATOM 5345 C C A THR C 1 136 ? -1.713 11.693 -14.011 0.39 6.67 133 THR C C 1
ATOM 5346 C C B THR C 1 136 ? -1.656 11.735 -14.043 0.61 6.91 133 THR C C 1
ATOM 5347 O O A THR C 1 136 ? -0.581 11.388 -13.602 0.39 7.18 133 THR C O 1
ATOM 5348 O O B THR C 1 136 ? -0.468 11.566 -13.731 0.61 7.69 133 THR C O 1
ATOM 5355 N N . VAL C 1 137 ? -2.396 12.748 -13.580 1.00 7.18 134 VAL C N 1
ATOM 5356 C CA . VAL C 1 137 ? -1.845 13.701 -12.634 1.00 7.88 134 VAL C CA 1
ATOM 5357 C C . VAL C 1 137 ? -2.848 13.988 -11.550 1.00 7.80 134 VAL C C 1
ATOM 5358 O O . VAL C 1 137 ? -3.976 14.356 -11.831 1.00 10.27 134 VAL C O 1
ATOM 5362 N N A ASN C 1 138 ? -2.409 13.873 -10.293 0.58 6.68 135 ASN C N 1
ATOM 5363 N N B ASN C 1 138 ? -2.393 13.876 -10.311 0.42 8.25 135 ASN C N 1
ATOM 5364 C CA A ASN C 1 138 ? -3.215 14.299 -9.128 0.58 7.85 135 ASN C CA 1
ATOM 5365 C CA B ASN C 1 138 ? -3.165 14.356 -9.181 0.42 10.09 135 ASN C CA 1
ATOM 5366 C C A ASN C 1 138 ? -2.435 15.358 -8.336 0.58 6.90 135 ASN C C 1
ATOM 5367 C C B ASN C 1 138 ? -2.345 15.446 -8.496 0.42 8.07 135 ASN C C 1
ATOM 5368 O O A ASN C 1 138 ? -1.363 15.056 -7.812 0.58 8.44 135 ASN C O 1
ATOM 5369 O O B ASN C 1 138 ? -1.151 15.301 -8.279 0.42 9.03 135 ASN C O 1
ATOM 5378 N N . VAL C 1 139 ? -2.976 16.575 -8.242 1.00 7.63 136 VAL C N 1
ATOM 5379 C CA . VAL C 1 139 ? -2.356 17.696 -7.518 1.00 8.59 136 VAL C CA 1
ATOM 5380 C C . VAL C 1 139 ? -2.990 17.726 -6.135 1.00 9.02 136 VAL C C 1
ATOM 5381 O O . VAL C 1 139 ? -4.184 17.997 -6.007 1.00 11.01 136 VAL C O 1
ATOM 5385 N N . LYS C 1 140 ? -2.194 17.344 -5.132 1.00 7.80 137 LYS C N 1
ATOM 5386 C CA . LYS C 1 140 ? -2.697 17.091 -3.768 1.00 8.45 137 LYS C CA 1
ATOM 5387 C C . LYS C 1 140 ? -2.244 18.152 -2.777 1.00 7.59 137 LYS C C 1
ATOM 5388 O O . LYS C 1 140 ? -1.082 18.576 -2.779 1.00 7.50 137 LYS C O 1
ATOM 5394 N N A SER C 1 141 ? -3.180 18.683 -1.980 0.56 6.21 138 SER C N 1
ATOM 5395 N N B SER C 1 141 ? -3.188 18.601 -1.965 0.44 6.41 138 SER C N 1
ATOM 5396 C CA A SER C 1 141 ? -2.771 19.637 -0.972 0.56 7.05 138 SER C CA 1
ATOM 5397 C CA B SER C 1 141 ? -2.887 19.499 -0.892 0.44 6.17 138 SER C CA 1
ATOM 5398 C C A SER C 1 141 ? -1.891 18.953 0.074 0.56 7.32 138 SER C C 1
ATOM 5399 C C B SER C 1 141 ? -1.861 18.900 0.095 0.44 5.38 138 SER C C 1
ATOM 5400 O O A SER C 1 141 ? -2.021 17.739 0.321 0.56 8.84 138 SER C O 1
ATOM 5401 O O B SER C 1 141 ? -1.835 17.671 0.305 0.44 4.88 138 SER C O 1
ATOM 5406 N N . LEU C 1 142 ? -1.039 19.748 0.743 1.00 6.30 139 LEU C N 1
ATOM 5407 C CA . LEU C 1 142 ? -0.100 19.198 1.704 1.00 6.69 139 LEU C CA 1
ATOM 5408 C C . LEU C 1 142 ? -0.811 18.497 2.855 1.00 6.75 139 LEU C C 1
ATOM 5409 O O . LEU C 1 142 ? -0.285 17.511 3.389 1.00 7.18 139 LEU C O 1
ATOM 5414 N N . ASN C 1 143 ? -2.031 18.958 3.195 1.00 6.90 140 ASN C N 1
ATOM 5415 C CA . ASN C 1 143 ? -2.730 18.342 4.318 1.00 8.68 140 ASN C CA 1
ATOM 5416 C C . ASN C 1 143 ? -3.188 16.923 4.006 1.00 8.19 140 ASN C C 1
ATOM 5417 O O . ASN C 1 143 ? -3.535 16.216 4.933 1.00 9.14 140 ASN C O 1
ATOM 5422 N N A GLU C 1 144 ? -3.152 16.488 2.746 0.43 7.18 141 GLU C N 1
ATOM 5423 N N B GLU C 1 144 ? -3.147 16.496 2.737 0.57 6.14 141 GLU C N 1
ATOM 5424 C CA A GLU C 1 144 ? -3.456 15.090 2.455 0.43 9.10 141 GLU C CA 1
ATOM 5425 C CA B GLU C 1 144 ? -3.456 15.107 2.403 0.57 8.15 141 GLU C CA 1
ATOM 5426 C C A GLU C 1 144 ? -2.458 14.154 3.089 0.43 9.39 141 GLU C C 1
ATOM 5427 C C B GLU C 1 144 ? -2.399 14.131 2.875 0.57 8.58 141 GLU C C 1
ATOM 5428 O O A GLU C 1 144 ? -2.752 12.994 3.303 0.43 11.21 141 GLU C O 1
ATOM 5429 O O B GLU C 1 144 ? -2.608 12.897 2.743 0.57 9.25 141 GLU C O 1
ATOM 5440 N N . TYR C 1 145 ? -1.271 14.642 3.384 1.00 7.31 142 TYR C N 1
ATOM 5441 C CA . TYR C 1 145 ? -0.159 13.786 3.845 1.00 7.45 142 TYR C CA 1
ATOM 5442 C C . TYR C 1 145 ? -0.013 13.757 5.366 1.00 6.66 142 TYR C C 1
ATOM 5443 O O . TYR C 1 145 ? 0.770 13.003 5.871 1.00 7.94 142 TYR C O 1
ATOM 5452 N N . THR C 1 146 ? -0.768 14.599 6.085 1.00 6.54 143 THR C N 1
ATOM 5453 C CA . THR C 1 146 ? -0.593 14.678 7.544 1.00 5.89 143 THR C CA 1
ATOM 5454 C C . THR C 1 146 ? -0.938 13.319 8.148 1.00 7.20 143 THR C C 1
ATOM 5455 O O . THR C 1 146 ? -2.028 12.789 7.905 1.00 8.08 143 THR C O 1
ATOM 5459 N N . ALA C 1 147 ? -0.016 12.839 8.983 1.00 6.95 144 ALA C N 1
ATOM 5460 C CA . ALA C 1 147 ? -0.144 11.567 9.706 1.00 6.62 144 ALA C CA 1
ATOM 5461 C C . ALA C 1 147 ? -0.037 10.331 8.847 1.00 7.66 144 ALA C C 1
ATOM 5462 O O . ALA C 1 147 ? -0.227 9.224 9.320 1.00 10.59 144 ALA C O 1
ATOM 5464 N N A GLU C 1 148 ? 0.258 10.526 7.564 0.72 7.06 145 GLU C N 1
ATOM 5465 N N B GLU C 1 148 ? 0.482 10.511 7.636 0.28 7.11 145 GLU C N 1
ATOM 5466 C CA A GLU C 1 148 ? 0.554 9.336 6.733 0.72 6.33 145 GLU C CA 1
ATOM 5467 C CA B GLU C 1 148 ? 0.655 9.390 6.704 0.28 7.92 145 GLU C CA 1
ATOM 5468 C C A GLU C 1 148 ? 1.865 8.662 7.158 0.72 6.36 145 GLU C C 1
ATOM 5469 C C B GLU C 1 148 ? 1.941 8.641 7.019 0.28 7.37 145 GLU C C 1
ATOM 5470 O O A GLU C 1 148 ? 2.863 9.345 7.462 0.72 7.45 145 GLU C O 1
ATOM 5471 O O B GLU C 1 148 ? 3.021 9.236 7.008 0.28 7.97 145 GLU C O 1
ATOM 5482 N N . PRO C 1 149 ? 1.844 7.335 7.293 1.00 6.69 146 PRO C N 1
ATOM 5483 C CA . PRO C 1 149 ? 3.067 6.645 7.737 1.00 7.37 146 PRO C CA 1
ATOM 5484 C C . PRO C 1 149 ? 4.025 6.300 6.616 1.00 8.17 146 PRO C C 1
ATOM 5485 O O . PRO C 1 149 ? 3.607 5.965 5.501 1.00 9.99 146 PRO C O 1
ATOM 5489 N N . ILE C 1 150 ? 5.304 6.367 6.936 1.00 7.61 147 ILE C N 1
ATOM 5490 C CA . ILE C 1 150 ? 6.355 5.800 6.082 1.00 7.01 147 ILE C CA 1
ATOM 5491 C C . ILE C 1 150 ? 6.168 4.274 6.038 1.00 7.29 147 ILE C C 1
ATOM 5492 O O . ILE C 1 150 ? 5.907 3.643 7.048 1.00 9.20 147 ILE C O 1
ATOM 5497 N N . VAL C 1 151 ? 6.351 3.712 4.859 1.00 8.10 148 VAL C N 1
ATOM 5498 C CA . VAL C 1 151 ? 6.251 2.270 4.685 1.00 7.67 148 VAL C CA 1
ATOM 5499 C C . VAL C 1 151 ? 7.611 1.670 4.310 1.00 7.79 148 VAL C C 1
ATOM 5500 O O . VAL C 1 151 ? 8.515 2.340 3.830 1.00 8.60 148 VAL C O 1
ATOM 5504 N N . THR C 1 152 ? 7.755 0.384 4.588 1.00 9.57 149 THR C N 1
ATOM 5505 C CA . THR C 1 152 ? 8.793 -0.431 4.000 1.00 9.70 149 THR C CA 1
ATOM 5506 C C . THR C 1 152 ? 8.253 -1.356 2.921 1.00 9.41 149 THR C C 1
ATOM 5507 O O . THR C 1 152 ? 7.047 -1.353 2.635 1.00 12.14 149 THR C O 1
ATOM 5519 N N . GLN C 1 154 ? 7.615 -5.202 0.990 0.85 9.31 151 GLN C N 1
ATOM 5520 C CA . GLN C 1 154 ? 6.901 -6.398 1.409 0.85 8.83 151 GLN C CA 1
ATOM 5521 C C . GLN C 1 154 ? 7.769 -7.610 1.305 0.85 6.89 151 GLN C C 1
ATOM 5522 O O . GLN C 1 154 ? 8.783 -7.642 0.562 0.85 8.88 151 GLN C O 1
ATOM 5528 N N . GLY C 1 155 ? 7.440 -8.615 2.099 1.00 10.67 152 GLY C N 1
ATOM 5529 C CA . GLY C 1 155 ? 8.157 -9.874 2.009 1.00 12.02 152 GLY C CA 1
ATOM 5530 C C . GLY C 1 155 ? 9.506 -9.769 2.695 1.00 12.04 152 GLY C C 1
ATOM 5531 O O . GLY C 1 155 ? 9.755 -8.993 3.625 1.00 12.80 152 GLY C O 1
ATOM 5532 N N . GLU C 1 156 ? 10.374 -10.609 2.221 0.97 9.84 153 GLU C N 1
ATOM 5533 C CA . GLU C 1 156 ? 11.641 -10.846 2.854 0.97 9.99 153 GLU C CA 1
ATOM 5534 C C . GLU C 1 156 ? 12.743 -9.901 2.327 0.97 7.96 153 GLU C C 1
ATOM 5535 O O . GLU C 1 156 ? 13.004 -9.843 1.125 0.97 8.32 153 GLU C O 1
ATOM 5541 N N . CYS C 1 157 ? 13.406 -9.196 3.217 1.00 8.91 154 CYS C N 1
ATOM 5542 C CA . CYS C 1 157 ? 14.547 -8.373 2.853 1.00 8.50 154 CYS C CA 1
ATOM 5543 C C . CYS C 1 157 ? 15.746 -9.306 2.682 1.00 8.13 154 CYS C C 1
ATOM 5544 O O . CYS C 1 157 ? 16.034 -10.139 3.552 1.00 11.52 154 CYS C O 1
ATOM 5547 N N . ILE C 1 158 ? 16.436 -9.185 1.537 1.00 7.22 155 ILE C N 1
ATOM 5548 C CA . ILE C 1 158 ? 17.566 -10.036 1.210 1.00 7.23 155 ILE C CA 1
ATOM 5549 C C . ILE C 1 158 ? 18.938 -9.477 1.614 1.00 7.69 155 ILE C C 1
ATOM 5550 O O . ILE C 1 158 ? 19.993 -10.078 1.333 1.00 9.62 155 ILE C O 1
ATOM 5555 N N . ASP C 1 159 ? 18.939 -8.357 2.313 1.00 7.45 156 ASP C N 1
ATOM 5556 C CA . ASP C 1 159 ? 20.184 -7.621 2.479 1.00 7.72 156 ASP C CA 1
ATOM 5557 C C . ASP C 1 159 ? 21.090 -8.138 3.585 1.00 9.41 156 ASP C C 1
ATOM 5558 O O . ASP C 1 159 ? 22.286 -7.822 3.537 1.00 10.82 156 ASP C O 1
ATOM 5563 N N . ASP C 1 160 ? 20.571 -8.831 4.575 0.88 10.02 157 ASP C N 1
ATOM 5564 C CA . ASP C 1 160 ? 21.412 -9.223 5.711 0.88 11.29 157 ASP C CA 1
ATOM 5565 C C . ASP C 1 160 ? 22.101 -10.550 5.440 0.88 10.91 157 ASP C C 1
ATOM 5566 O O . ASP C 1 160 ? 21.716 -11.578 5.950 0.88 15.00 157 ASP C O 1
ATOM 5571 N N . GLN C 1 161 ? 23.125 -10.474 4.616 1.00 10.66 158 GLN C N 1
ATOM 5572 C CA . GLN C 1 161 ? 23.919 -11.630 4.226 1.00 10.00 158 GLN C CA 1
ATOM 5573 C C . GLN C 1 161 ? 25.377 -11.374 4.530 1.00 10.58 158 GLN C C 1
ATOM 5574 O O . GLN C 1 161 ? 25.883 -10.304 4.311 1.00 11.78 158 GLN C O 1
ATOM 5580 N N . ASP C 1 162 ? 26.030 -12.385 5.080 1.00 12.28 159 ASP C N 1
ATOM 5581 C CA . ASP C 1 162 ? 27.424 -12.293 5.452 1.00 13.99 159 ASP C CA 1
ATOM 5582 C C . ASP C 1 162 ? 28.253 -12.710 4.271 1.00 14.63 159 ASP C C 1
ATOM 5583 O O . ASP C 1 162 ? 28.826 -13.765 4.283 1.00 18.52 159 ASP C O 1
ATOM 5588 N N . ILE C 1 163 ? 28.300 -11.874 3.256 1.00 12.49 160 ILE C N 1
ATOM 5589 C CA . ILE C 1 163 ? 29.003 -12.174 2.018 1.00 11.89 160 ILE C CA 1
ATOM 5590 C C . ILE C 1 163 ? 30.034 -11.084 1.724 1.00 10.22 160 ILE C C 1
ATOM 5591 O O . ILE C 1 163 ? 29.933 -9.968 2.191 1.00 10.78 160 ILE C O 1
ATOM 5596 N N . GLU C 1 164 ? 31.038 -11.476 0.957 1.00 10.97 161 GLU C N 1
ATOM 5597 C CA . GLU C 1 164 ? 32.088 -10.593 0.513 1.00 11.72 161 GLU C CA 1
ATOM 5598 C C . GLU C 1 164 ? 31.908 -10.185 -0.940 1.00 9.99 161 GLU C C 1
ATOM 5599 O O . GLU C 1 164 ? 31.713 -11.007 -1.768 1.00 10.78 161 GLU C O 1
ATOM 5605 N N . ILE C 1 165 ? 31.986 -8.895 -1.207 1.00 10.76 162 ILE C N 1
ATOM 5606 C CA . ILE C 1 165 ? 31.870 -8.365 -2.581 1.00 8.80 162 ILE C CA 1
ATOM 5607 C C . ILE C 1 165 ? 33.288 -8.027 -3.034 1.00 9.93 162 ILE C C 1
ATOM 5608 O O . ILE C 1 165 ? 33.981 -7.236 -2.369 1.00 12.40 162 ILE C O 1
ATOM 5613 N N . ALA C 1 166 ? 33.733 -8.666 -4.121 1.00 9.64 163 ALA C N 1
ATOM 5614 C CA . ALA C 1 166 ? 35.119 -8.491 -4.562 1.00 12.16 163 ALA C CA 1
ATOM 5615 C C . ALA C 1 166 ? 35.387 -7.420 -5.586 1.00 11.74 163 ALA C C 1
ATOM 5616 O O . ALA C 1 166 ? 36.550 -7.021 -5.813 1.00 12.75 163 ALA C O 1
ATOM 5618 N N . ASN C 1 167 ? 34.341 -6.965 -6.251 1.00 10.89 164 ASN C N 1
ATOM 5619 C CA . ASN C 1 167 ? 34.450 -5.919 -7.245 1.00 11.32 164 ASN C CA 1
ATOM 5620 C C . ASN C 1 167 ? 33.070 -5.313 -7.454 1.00 9.88 164 ASN C C 1
ATOM 5621 O O . ASN C 1 167 ? 32.098 -5.843 -6.965 1.00 10.82 164 ASN C O 1
ATOM 5626 N N . TYR C 1 168 ? 33.022 -4.174 -8.121 1.00 11.46 165 TYR C N 1
ATOM 5627 C CA . TYR C 1 168 ? 31.779 -3.447 -8.383 1.00 9.95 165 TYR C CA 1
ATOM 5628 C C . TYR C 1 168 ? 31.385 -3.296 -9.872 1.00 11.71 165 TYR C C 1
ATOM 5629 O O . TYR C 1 168 ? 30.909 -2.230 -10.272 1.00 14.01 165 TYR C O 1
ATOM 5638 N N A GLU C 1 169 ? 31.842 -4.274 -10.663 0.50 11.81 166 GLU C N 1
ATOM 5639 N N B GLU C 1 169 ? 31.839 -4.276 -10.671 0.50 11.79 166 GLU C N 1
ATOM 5640 C CA A GLU C 1 169 ? 31.462 -4.304 -12.064 0.50 12.85 166 GLU C CA 1
ATOM 5641 C CA B GLU C 1 169 ? 31.458 -4.303 -12.075 0.50 13.05 166 GLU C CA 1
ATOM 5642 C C A GLU C 1 169 ? 30.066 -4.895 -12.311 0.50 10.46 166 GLU C C 1
ATOM 5643 C C B GLU C 1 169 ? 30.068 -4.899 -12.318 0.50 10.53 166 GLU C C 1
ATOM 5644 O O A GLU C 1 169 ? 29.789 -5.989 -11.884 0.50 11.47 166 GLU C O 1
ATOM 5645 O O B GLU C 1 169 ? 29.790 -5.989 -11.884 0.50 11.30 166 GLU C O 1
ATOM 5656 N N . PHE C 1 170 ? 29.291 -4.241 -13.160 1.00 9.89 167 PHE C N 1
ATOM 5657 C CA . PHE C 1 170 ? 27.989 -4.792 -13.489 1.00 10.00 167 PHE C CA 1
ATOM 5658 C C . PHE C 1 170 ? 28.136 -6.164 -14.112 1.00 8.83 167 PHE C C 1
ATOM 5659 O O . PHE C 1 170 ? 28.948 -6.342 -15.010 1.00 10.59 167 PHE C O 1
ATOM 5667 N N . ASP C 1 171 ? 27.397 -7.174 -13.608 1.00 8.48 168 ASP C N 1
ATOM 5668 C CA . ASP C 1 171 ? 27.528 -8.512 -14.189 1.00 9.73 168 ASP C CA 1
ATOM 5669 C C . ASP C 1 171 ? 26.165 -9.199 -14.147 1.00 9.12 168 ASP C C 1
ATOM 5670 O O . ASP C 1 171 ? 25.814 -9.831 -13.123 1.00 9.35 168 ASP C O 1
ATOM 5675 N N . ASP C 1 172 ? 25.477 -9.253 -15.274 1.00 9.35 169 ASP C N 1
ATOM 5676 C CA . ASP C 1 172 ? 24.175 -9.902 -15.300 1.00 10.57 169 ASP C CA 1
ATOM 5677 C C . ASP C 1 172 ? 24.321 -11.419 -15.133 1.00 9.39 169 ASP C C 1
ATOM 5678 O O . ASP C 1 172 ? 23.364 -12.070 -14.733 1.00 10.07 169 ASP C O 1
ATOM 5683 N N . ALA C 1 173 ? 25.493 -11.982 -15.431 1.00 9.58 170 ALA C N 1
ATOM 5684 C CA . ALA C 1 173 ? 25.680 -13.424 -15.302 1.00 10.28 170 ALA C CA 1
ATOM 5685 C C . ALA C 1 173 ? 25.750 -13.864 -13.841 1.00 9.12 170 ALA C C 1
ATOM 5686 O O . ALA C 1 173 ? 25.768 -15.050 -13.564 1.00 11.33 170 ALA C O 1
ATOM 5688 N N . LEU C 1 174 ? 25.730 -12.915 -12.907 1.00 8.82 171 LEU C N 1
ATOM 5689 C CA . LEU C 1 174 ? 25.557 -13.293 -11.490 1.00 9.18 171 LEU C CA 1
ATOM 5690 C C . LEU C 1 174 ? 24.230 -14.017 -11.289 1.00 9.25 171 LEU C C 1
ATOM 5691 O O . LEU C 1 174 ? 24.093 -14.786 -10.313 1.00 11.48 171 LEU C O 1
ATOM 5696 N N . LEU C 1 175 ? 23.266 -13.822 -12.202 1.00 9.43 172 LEU C N 1
ATOM 5697 C CA . LEU C 1 175 ? 21.969 -14.548 -12.127 1.00 9.65 172 LEU C CA 1
ATOM 5698 C C . LEU C 1 175 ? 22.028 -15.930 -12.795 1.00 9.94 172 LEU C C 1
ATOM 5699 O O . LEU C 1 175 ? 21.036 -16.624 -12.765 1.00 10.20 172 LEU C O 1
ATOM 5704 N N . GLN C 1 176 ? 23.128 -16.321 -13.425 1.00 11.36 173 GLN C N 1
ATOM 5705 C CA . GLN C 1 176 ? 23.118 -17.614 -14.124 1.00 12.70 173 GLN C CA 1
ATOM 5706 C C . GLN C 1 176 ? 22.894 -18.768 -13.133 1.00 11.57 173 GLN C C 1
ATOM 5707 O O . GLN C 1 176 ? 23.611 -18.884 -12.156 1.00 13.08 173 GLN C O 1
ATOM 5713 N N . GLY C 1 177 ? 21.871 -19.590 -13.373 1.00 10.52 174 GLY C N 1
ATOM 5714 C CA . GLY C 1 177 ? 21.608 -20.682 -12.460 1.00 12.79 174 GLY C CA 1
ATOM 5715 C C . GLY C 1 177 ? 21.014 -20.222 -11.131 1.00 12.93 174 GLY C C 1
ATOM 5716 O O . GLY C 1 177 ? 20.973 -21.005 -10.189 1.00 15.03 174 GLY C O 1
ATOM 5717 N N . ALA C 1 178 ? 20.549 -18.974 -11.028 1.00 10.41 175 ALA C N 1
ATOM 5718 C CA . ALA C 1 178 ? 20.024 -18.481 -9.767 1.00 11.30 175 ALA C CA 1
ATOM 5719 C C . ALA C 1 178 ? 18.674 -19.055 -9.406 1.00 11.97 175 ALA C C 1
ATOM 5720 O O . ALA C 1 178 ? 18.289 -18.949 -8.243 1.00 15.98 175 ALA C O 1
ATOM 5722 N N . ALA C 1 179 ? 17.927 -19.617 -10.354 1.00 9.93 176 ALA C N 1
ATOM 5723 C CA . ALA C 1 179 ? 16.614 -20.073 -9.939 1.00 10.71 176 ALA C CA 1
ATOM 5724 C C . ALA C 1 179 ? 16.557 -21.546 -10.105 1.00 12.99 176 ALA C C 1
ATOM 5725 O O . ALA C 1 179 ? 16.067 -22.056 -11.098 1.00 16.24 176 ALA C O 1
ATOM 5727 N N . GLN C 1 180 ? 17.011 -22.210 -9.054 1.00 14.97 177 GLN C N 1
ATOM 5728 C CA . GLN C 1 180 ? 17.088 -23.663 -9.077 1.00 20.14 177 GLN C CA 1
ATOM 5729 C C . GLN C 1 180 ? 16.186 -24.312 -8.122 1.00 16.15 177 GLN C C 1
ATOM 5730 O O . GLN C 1 180 ? 16.220 -25.511 -7.977 1.00 19.03 177 GLN C O 1
ATOM 5736 N N . GLY C 1 181 ? 15.453 -23.544 -7.339 1.00 11.70 178 GLY C N 1
ATOM 5737 C CA . GLY C 1 181 ? 14.625 -24.165 -6.319 1.00 11.60 178 GLY C CA 1
ATOM 5738 C C . GLY C 1 181 ? 13.277 -24.667 -6.778 1.00 10.37 178 GLY C C 1
ATOM 5739 O O . GLY C 1 181 ? 12.895 -24.595 -7.949 1.00 11.36 178 GLY C O 1
ATOM 5740 N N . GLU C 1 182 ? 12.527 -25.153 -5.808 1.00 10.24 179 GLU C N 1
ATOM 5741 C CA . GLU C 1 182 ? 11.149 -25.590 -6.031 1.00 9.50 179 GLU C CA 1
ATOM 5742 C C . GLU C 1 182 ? 10.250 -24.430 -6.447 1.00 9.02 179 GLU C C 1
ATOM 5743 O O . GLU C 1 182 ? 10.563 -23.240 -6.251 1.00 9.29 179 GLU C O 1
ATOM 5749 N N . GLU C 1 183 ? 9.116 -24.775 -7.037 1.00 9.00 180 GLU C N 1
ATOM 5750 C CA . GLU C 1 183 ? 8.149 -23.773 -7.446 1.00 9.33 180 GLU C CA 1
ATOM 5751 C C . GLU C 1 183 ? 7.632 -22.992 -6.235 1.00 10.34 180 GLU C C 1
ATOM 5752 O O . GLU C 1 183 ? 7.123 -23.580 -5.265 1.00 14.79 180 GLU C O 1
ATOM 5758 N N . VAL C 1 184 ? 7.746 -21.668 -6.294 1.00 8.82 181 VAL C N 1
ATOM 5759 C CA . VAL C 1 184 ? 7.273 -20.817 -5.211 1.00 8.90 181 VAL C CA 1
ATOM 5760 C C . VAL C 1 184 ? 6.595 -19.599 -5.779 1.00 8.12 181 VAL C C 1
ATOM 5761 O O . VAL C 1 184 ? 6.794 -19.246 -6.963 1.00 8.71 181 VAL C O 1
ATOM 5765 N N . SER C 1 185 ? 5.791 -18.931 -4.945 1.00 8.04 182 SER C N 1
ATOM 5766 C CA . SER C 1 185 ? 5.348 -17.570 -5.193 1.00 7.87 182 SER C CA 1
ATOM 5767 C C . SER C 1 185 ? 5.801 -16.795 -3.971 1.00 7.02 182 SER C C 1
ATOM 5768 O O . SER C 1 185 ? 5.465 -17.164 -2.851 1.00 9.27 182 SER C O 1
ATOM 5771 N N . GLU C 1 186 ? 6.593 -15.751 -4.168 1.00 7.33 183 GLU C N 1
ATOM 5772 C CA . GLU C 1 186 ? 7.098 -15.018 -3.005 1.00 8.20 183 GLU C CA 1
ATOM 5773 C C . GLU C 1 186 ? 7.504 -13.597 -3.390 1.00 7.32 183 GLU C C 1
ATOM 5774 O O . GLU C 1 186 ? 7.593 -13.270 -4.600 1.00 7.34 183 GLU C O 1
ATOM 5780 N N . VAL C 1 187 ? 7.675 -12.764 -2.388 1.00 7.60 184 VAL C N 1
ATOM 5781 C CA . VAL C 1 187 ? 8.092 -11.387 -2.581 1.00 6.91 184 VAL C CA 1
ATOM 5782 C C . VAL C 1 187 ? 9.382 -11.173 -1.785 1.00 7.47 184 VAL C C 1
ATOM 5783 O O . VAL C 1 187 ? 9.483 -11.522 -0.617 1.00 8.10 184 VAL C O 1
ATOM 5787 N N . LEU C 1 188 ? 10.359 -10.603 -2.463 1.00 7.47 185 LEU C N 1
ATOM 5788 C CA . LEU C 1 188 ? 11.685 -10.293 -1.939 1.00 7.18 185 LEU C CA 1
ATOM 5789 C C . LEU C 1 188 ? 11.919 -8.777 -2.104 1.00 7.43 185 LEU C C 1
ATOM 5790 O O . LEU C 1 188 ? 11.379 -8.160 -3.013 1.00 9.55 185 LEU C O 1
ATOM 5795 N N . HIS C 1 189 ? 12.797 -8.201 -1.301 1.00 6.19 186 HIS C N 1
ATOM 5796 C CA . HIS C 1 189 ? 13.209 -6.824 -1.573 1.00 5.62 186 HIS C CA 1
ATOM 5797 C C . HIS C 1 189 ? 14.589 -6.547 -1.078 1.00 4.77 186 HIS C C 1
ATOM 5798 O O . HIS C 1 189 ? 15.114 -7.275 -0.189 1.00 6.80 186 HIS C O 1
ATOM 5805 N N . SER C 1 190 ? 15.152 -5.435 -1.576 1.00 5.53 187 SER C N 1
ATOM 5806 C CA . SER C 1 190 ? 16.466 -4.976 -1.132 1.00 5.46 187 SER C CA 1
ATOM 5807 C C . SER C 1 190 ? 16.462 -3.457 -1.050 1.00 5.64 187 SER C C 1
ATOM 5808 O O . SER C 1 190 ? 15.801 -2.812 -1.889 1.00 6.52 187 SER C O 1
ATOM 5811 N N . HIS C 1 191 ? 17.172 -2.903 -0.069 1.00 5.37 188 HIS C N 1
ATOM 5812 C CA . HIS C 1 191 ? 17.352 -1.451 0.001 1.00 6.50 188 HIS C CA 1
ATOM 5813 C C . HIS C 1 191 ? 18.706 -1.048 -0.588 1.00 6.54 188 HIS C C 1
ATOM 5814 O O . HIS C 1 191 ? 19.094 0.095 -0.421 1.00 6.90 188 HIS C O 1
ATOM 5821 N N . LEU C 1 192 ? 19.446 -1.997 -1.171 1.00 6.46 189 LEU C N 1
ATOM 5822 C CA . LEU C 1 192 ? 20.860 -1.748 -1.508 1.00 6.94 189 LEU C CA 1
ATOM 5823 C C . LEU C 1 192 ? 21.071 -1.367 -2.952 1.00 7.95 189 LEU C C 1
ATOM 5824 O O . LEU C 1 192 ? 22.195 -1.355 -3.405 1.00 10.83 189 LEU C O 1
ATOM 5829 N N . LEU C 1 193 ? 20.018 -1.096 -3.698 1.00 7.71 190 LEU C N 1
ATOM 5830 C CA . LEU C 1 193 ? 20.161 -0.735 -5.085 1.00 7.69 190 LEU C CA 1
ATOM 5831 C C . LEU C 1 193 ? 20.760 0.680 -5.215 1.00 7.54 190 LEU C C 1
ATOM 5832 O O . LEU C 1 193 ? 20.227 1.673 -4.654 1.00 8.13 190 LEU C O 1
ATOM 5837 N N . LYS C 1 194 ? 21.854 0.779 -5.947 1.00 8.24 191 LYS C N 1
ATOM 5838 C CA . LYS C 1 194 ? 22.492 2.053 -6.213 1.00 8.25 191 LYS C CA 1
ATOM 5839 C C . LYS C 1 194 ? 22.994 1.979 -7.633 1.00 9.46 191 LYS C C 1
ATOM 5840 O O . LYS C 1 194 ? 23.493 0.917 -8.056 1.00 10.03 191 LYS C O 1
ATOM 5846 N N . SER C 1 195 ? 22.988 3.101 -8.328 1.00 9.09 192 SER C N 1
ATOM 5847 C CA . SER C 1 195 ? 23.678 3.156 -9.600 1.00 10.58 192 SER C CA 1
ATOM 5848 C C . SER C 1 195 ? 24.184 4.577 -9.783 1.00 10.57 192 SER C C 1
ATOM 5849 O O . SER C 1 195 ? 24.067 5.398 -8.865 1.00 12.30 192 SER C O 1
ATOM 5852 N N A ASN C 1 196 ? 24.847 4.904 -10.886 0.54 11.55 193 ASN C N 1
ATOM 5853 N N B ASN C 1 196 ? 24.720 4.845 -10.973 0.46 12.48 193 ASN C N 1
ATOM 5854 C CA A ASN C 1 196 ? 25.224 6.315 -11.067 0.54 12.41 193 ASN C CA 1
ATOM 5855 C CA B ASN C 1 196 ? 25.229 6.157 -11.349 0.46 13.84 193 ASN C CA 1
ATOM 5856 C C A ASN C 1 196 ? 24.385 6.882 -12.221 0.54 11.91 193 ASN C C 1
ATOM 5857 C C B ASN C 1 196 ? 24.246 6.834 -12.302 0.46 12.00 193 ASN C C 1
ATOM 5858 O O A ASN C 1 196 ? 24.268 6.277 -13.266 0.54 13.00 193 ASN C O 1
ATOM 5859 O O B ASN C 1 196 ? 23.899 6.261 -13.322 0.46 13.19 193 ASN C O 1
ATOM 5868 N N . CYS C 1 197 ? 23.809 8.047 -11.987 1.00 10.90 194 CYS C N 1
ATOM 5869 C CA . CYS C 1 197 ? 22.902 8.663 -12.950 1.00 12.63 194 CYS C CA 1
ATOM 5870 C C . CYS C 1 197 ? 23.654 8.957 -14.232 1.00 15.13 194 CYS C C 1
ATOM 5871 O O . CYS C 1 197 ? 24.683 9.567 -14.216 1.00 16.93 194 CYS C O 1
ATOM 5874 N N . LEU C 1 198 ? 23.085 8.552 -15.342 1.00 15.54 195 LEU C N 1
ATOM 5875 C CA . LEU C 1 198 ? 23.816 8.591 -16.595 1.00 19.89 195 LEU C CA 1
ATOM 5876 C C . LEU C 1 198 ? 24.317 9.987 -16.920 1.00 23.72 195 LEU C C 1
ATOM 5877 O O . LEU C 1 198 ? 25.459 10.169 -17.326 1.00 27.36 195 LEU C O 1
ATOM 5882 N N . ILE C 1 199 ? 23.494 10.992 -16.742 1.00 22.18 196 ILE C N 1
ATOM 5883 C CA . ILE C 1 199 ? 23.915 12.281 -17.279 1.00 26.32 196 ILE C CA 1
ATOM 5884 C C . ILE C 1 199 ? 24.591 13.238 -16.302 1.00 29.74 196 ILE C C 1
ATOM 5885 O O . ILE C 1 199 ? 25.024 14.319 -16.672 1.00 33.05 196 ILE C O 1
ATOM 5890 N N . THR C 1 200 ? 24.657 12.850 -15.042 1.00 27.65 197 THR C N 1
ATOM 5891 C CA . THR C 1 200 ? 25.252 13.702 -14.041 1.00 25.17 197 THR C CA 1
ATOM 5892 C C . THR C 1 200 ? 26.337 13.020 -13.249 1.00 24.03 197 THR C C 1
ATOM 5893 O O . THR C 1 200 ? 27.062 13.649 -12.532 1.00 24.53 197 THR C O 1
ATOM 5897 N N . ASN C 1 201 ? 26.439 11.718 -13.371 1.00 22.33 198 ASN C N 1
ATOM 5898 C CA . ASN C 1 201 ? 27.361 11.005 -12.501 1.00 26.37 198 ASN C CA 1
ATOM 5899 C C . ASN C 1 201 ? 27.089 11.244 -10.998 1.00 25.36 198 ASN C C 1
ATOM 5900 O O . ASN C 1 201 ? 28.031 11.165 -10.173 1.00 29.88 198 ASN C O 1
ATOM 5905 N N . GLN C 1 202 ? 25.841 11.465 -10.616 0.91 19.46 199 GLN C N 1
ATOM 5906 C CA . GLN C 1 202 ? 25.499 11.467 -9.199 0.91 17.06 199 GLN C CA 1
ATOM 5907 C C . GLN C 1 202 ? 24.797 10.172 -8.851 0.91 13.16 199 GLN C C 1
ATOM 5908 O O . GLN C 1 202 ? 24.129 9.605 -9.668 0.91 12.83 199 GLN C O 1
ATOM 5914 N N . PRO C 1 203 ? 24.957 9.709 -7.626 1.00 12.70 200 PRO C N 1
ATOM 5915 C CA . PRO C 1 203 ? 24.351 8.439 -7.219 1.00 10.99 200 PRO C CA 1
ATOM 5916 C C . PRO C 1 203 ? 22.821 8.398 -7.290 1.00 9.98 200 PRO C C 1
ATOM 5917 O O . PRO C 1 203 ? 22.146 9.349 -6.981 1.00 14.60 200 PRO C O 1
ATOM 5921 N N . ASP C 1 204 ? 22.331 7.235 -7.670 0.91 8.99 201 ASP C N 1
ATOM 5922 C CA . ASP C 1 204 ? 20.920 6.907 -7.683 0.91 9.00 201 ASP C CA 1
ATOM 5923 C C . ASP C 1 204 ? 20.749 5.979 -6.471 0.91 8.07 201 ASP C C 1
ATOM 5924 O O . ASP C 1 204 ? 21.489 5.043 -6.340 0.91 10.47 201 ASP C O 1
ATOM 5929 N N . TRP C 1 205 ? 19.782 6.240 -5.607 1.00 8.86 202 TRP C N 1
ATOM 5930 C CA . TRP C 1 205 ? 19.512 5.365 -4.466 1.00 7.01 202 TRP C CA 1
ATOM 5931 C C . TRP C 1 205 ? 18.123 4.794 -4.544 1.00 6.42 202 TRP C C 1
ATOM 5932 O O . TRP C 1 205 ? 17.156 5.538 -4.645 1.00 8.44 202 TRP C O 1
ATOM 5943 N N . GLY C 1 206 ? 17.992 3.484 -4.429 1.00 6.44 203 GLY C N 1
ATOM 5944 C CA . GLY C 1 206 ? 16.673 2.884 -4.522 1.00 7.94 203 GLY C CA 1
ATOM 5945 C C . GLY C 1 206 ? 16.469 1.662 -3.663 1.00 6.30 203 GLY C C 1
ATOM 5946 O O . GLY C 1 206 ? 17.409 1.014 -3.310 1.00 7.12 203 GLY C O 1
ATOM 5947 N N . SER C 1 207 ? 15.219 1.361 -3.360 1.00 5.85 204 SER C N 1
ATOM 5948 C CA . SER C 1 207 ? 14.837 0.061 -2.852 1.00 6.11 204 SER C CA 1
ATOM 5949 C C . SER C 1 207 ? 14.041 -0.621 -3.949 1.00 6.28 204 SER C C 1
ATOM 5950 O O . SER C 1 207 ? 13.408 0.052 -4.721 1.00 7.66 204 SER C O 1
ATOM 5953 N N . VAL C 1 208 ? 14.088 -1.949 -4.016 1.00 5.72 205 VAL C N 1
ATOM 5954 C CA . VAL C 1 208 ? 13.408 -2.680 -5.082 1.00 6.41 205 VAL C CA 1
ATOM 5955 C C . VAL C 1 208 ? 12.733 -3.899 -4.503 1.00 4.92 205 VAL C C 1
ATOM 5956 O O . VAL C 1 208 ? 13.323 -4.643 -3.701 1.00 6.40 205 VAL C O 1
ATOM 5960 N N . GLU C 1 209 ? 11.489 -4.091 -4.937 1.00 5.62 206 GLU C N 1
ATOM 5961 C CA . GLU C 1 209 ? 10.643 -5.220 -4.535 1.00 6.90 206 GLU C CA 1
ATOM 5962 C C . GLU C 1 209 ? 10.413 -6.097 -5.766 1.00 6.51 206 GLU C C 1
ATOM 5963 O O . GLU C 1 209 ? 10.101 -5.608 -6.845 1.00 7.42 206 GLU C O 1
ATOM 5969 N N . ILE C 1 210 ? 10.579 -7.405 -5.609 1.00 6.59 207 ILE C N 1
ATOM 5970 C CA . ILE C 1 210 ? 10.486 -8.407 -6.676 1.00 7.06 207 ILE C CA 1
ATOM 5971 C C . ILE C 1 210 ? 9.504 -9.465 -6.220 1.00 7.36 207 ILE C C 1
ATOM 5972 O O . ILE C 1 210 ? 9.749 -10.153 -5.230 1.00 7.43 207 ILE C O 1
ATOM 5977 N N . ALA C 1 211 ? 8.368 -9.515 -6.898 1.00 6.74 208 ALA C N 1
ATOM 5978 C CA . ALA C 1 211 ? 7.334 -10.550 -6.593 1.00 6.24 208 ALA C CA 1
ATOM 5979 C C . ALA C 1 211 ? 7.294 -11.498 -7.790 1.00 6.29 208 ALA C C 1
ATOM 5980 O O . ALA C 1 211 ? 7.219 -11.064 -8.946 1.00 7.61 208 ALA C O 1
ATOM 5982 N N . TYR C 1 212 ? 7.345 -12.814 -7.540 1.00 6.72 209 TYR C N 1
ATOM 5983 C CA . TYR C 1 212 ? 7.345 -13.715 -8.680 1.00 7.16 209 TYR C CA 1
ATOM 5984 C C . TYR C 1 212 ? 6.747 -15.050 -8.333 1.00 6.68 209 TYR C C 1
ATOM 5985 O O . TYR C 1 212 ? 6.682 -15.454 -7.142 1.00 7.26 209 TYR C O 1
ATOM 5994 N N . HIS C 1 213 ? 6.365 -15.772 -9.384 1.00 6.32 210 HIS C N 1
ATOM 5995 C CA . HIS C 1 213 ? 5.981 -17.164 -9.271 1.00 7.34 210 HIS C CA 1
ATOM 5996 C C . HIS C 1 213 ? 6.935 -17.903 -10.206 1.00 6.51 210 HIS C C 1
ATOM 5997 O O . HIS C 1 213 ? 6.948 -17.634 -11.416 1.00 7.90 210 HIS C O 1
ATOM 6004 N N . GLY C 1 214 ? 7.711 -18.818 -9.662 1.00 7.39 211 GLY C N 1
ATOM 6005 C CA . GLY C 1 214 ? 8.664 -19.553 -10.481 1.00 8.33 211 GLY C CA 1
ATOM 6006 C C . GLY C 1 214 ? 9.591 -20.374 -9.614 1.00 6.82 211 GLY C C 1
ATOM 6007 O O . GLY C 1 214 ? 9.372 -20.497 -8.389 1.00 8.14 211 GLY C O 1
ATOM 6008 N N . ALA C 1 215 ? 10.634 -20.932 -10.213 1.00 7.24 212 ALA C N 1
ATOM 6009 C CA . ALA C 1 215 ? 11.616 -21.674 -9.415 1.00 7.60 212 ALA C CA 1
ATOM 6010 C C . ALA C 1 215 ? 12.243 -20.729 -8.387 1.00 7.29 212 ALA C C 1
ATOM 6011 O O . ALA C 1 215 ? 12.633 -19.582 -8.729 1.00 8.49 212 ALA C O 1
ATOM 6013 N N . LYS C 1 216 ? 12.395 -21.184 -7.142 1.00 6.99 213 LYS C N 1
ATOM 6014 C CA . LYS C 1 216 ? 12.877 -20.298 -6.066 1.00 8.95 213 LYS C CA 1
ATOM 6015 C C . LYS C 1 216 ? 14.281 -19.769 -6.327 1.00 8.05 213 LYS C C 1
ATOM 6016 O O . LYS C 1 216 ? 15.184 -20.523 -6.728 1.00 9.64 213 LYS C O 1
ATOM 6030 N N . ASN C 1 218 ? 17.949 -18.012 -5.712 1.00 8.73 215 ASN C N 1
ATOM 6031 C CA . ASN C 1 218 ? 19.036 -17.962 -4.750 1.00 8.35 215 ASN C CA 1
ATOM 6032 C C . ASN C 1 218 ? 19.184 -16.502 -4.294 1.00 7.74 215 ASN C C 1
ATOM 6033 O O . ASN C 1 218 ? 19.432 -15.579 -5.122 1.00 8.18 215 ASN C O 1
ATOM 6038 N N A ARG C 1 219 ? 19.158 -16.265 -2.982 0.72 7.73 216 ARG C N 1
ATOM 6039 N N B ARG C 1 219 ? 19.118 -16.335 -2.973 0.28 9.18 216 ARG C N 1
ATOM 6040 C CA A ARG C 1 219 ? 19.138 -14.878 -2.497 0.72 8.05 216 ARG C CA 1
ATOM 6041 C CA B ARG C 1 219 ? 19.196 -15.047 -2.284 0.28 9.96 216 ARG C CA 1
ATOM 6042 C C A ARG C 1 219 ? 20.532 -14.247 -2.562 0.72 7.05 216 ARG C C 1
ATOM 6043 C C B ARG C 1 219 ? 20.502 -14.315 -2.574 0.28 8.42 216 ARG C C 1
ATOM 6044 O O A ARG C 1 219 ? 20.645 -13.030 -2.703 0.72 7.89 216 ARG C O 1
ATOM 6045 O O B ARG C 1 219 ? 20.515 -13.126 -2.886 0.28 8.15 216 ARG C O 1
ATOM 6060 N N . GLU C 1 220 ? 21.605 -15.042 -2.444 1.00 8.48 217 GLU C N 1
ATOM 6061 C CA . GLU C 1 220 ? 22.934 -14.496 -2.576 1.00 8.72 217 GLU C CA 1
ATOM 6062 C C . GLU C 1 220 ? 23.144 -14.022 -4.011 1.00 7.90 217 GLU C C 1
ATOM 6063 O O . GLU C 1 220 ? 23.674 -12.925 -4.255 1.00 7.74 217 GLU C O 1
ATOM 6069 N N . ALA C 1 221 ? 22.721 -14.834 -4.996 1.00 7.58 218 ALA C N 1
ATOM 6070 C CA . ALA C 1 221 ? 22.918 -14.441 -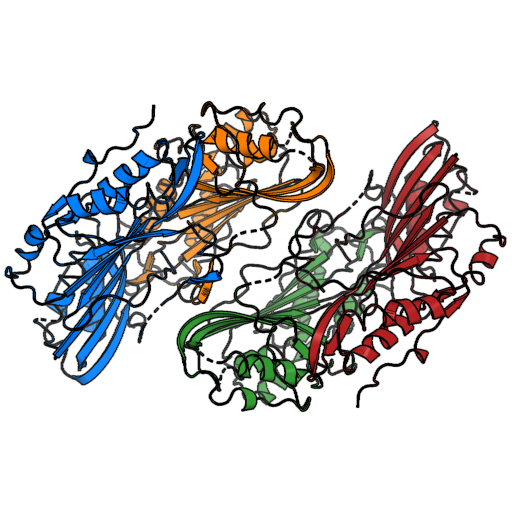6.406 1.00 8.16 218 ALA C CA 1
ATOM 6071 C C . ALA C 1 221 ? 22.123 -13.140 -6.702 1.00 7.78 218 ALA C C 1
ATOM 6072 O O . ALA C 1 221 ? 22.640 -12.217 -7.357 1.00 7.12 218 ALA C O 1
ATOM 6074 N N . LEU C 1 222 ? 20.899 -13.079 -6.220 1.00 6.90 219 LEU C N 1
ATOM 6075 C CA . LEU C 1 222 ? 20.071 -11.936 -6.508 1.00 6.85 219 LEU C CA 1
ATOM 6076 C C . LEU C 1 222 ? 20.697 -10.665 -5.855 1.00 6.31 219 LEU C C 1
ATOM 6077 O O . LEU C 1 222 ? 20.754 -9.570 -6.481 1.00 7.95 219 LEU C O 1
ATOM 6082 N N . LEU C 1 223 ? 21.137 -10.772 -4.592 1.00 7.07 220 LEU C N 1
ATOM 6083 C CA . LEU C 1 223 ? 21.779 -9.629 -3.944 1.00 7.54 220 LEU C CA 1
ATOM 6084 C C . LEU C 1 223 ? 23.055 -9.184 -4.660 1.00 6.43 220 LEU C C 1
ATOM 6085 O O . LEU C 1 223 ? 23.235 -8.009 -4.902 1.00 7.10 220 LEU C O 1
ATOM 6090 N N . ARG C 1 224 ? 23.901 -10.149 -5.023 1.00 6.44 221 ARG C N 1
ATOM 6091 C CA . ARG C 1 224 ? 25.121 -9.776 -5.769 1.00 6.54 221 ARG C CA 1
ATOM 6092 C C . ARG C 1 224 ? 24.810 -9.097 -7.088 1.00 6.93 221 ARG C C 1
ATOM 6093 O O . ARG C 1 224 ? 25.413 -8.078 -7.409 1.00 7.50 221 ARG C O 1
ATOM 6101 N N . TYR C 1 225 ? 23.796 -9.602 -7.817 1.00 6.11 222 TYR C N 1
ATOM 6102 C CA . TYR C 1 225 ? 23.396 -8.994 -9.066 1.00 7.46 222 TYR C CA 1
ATOM 6103 C C . TYR C 1 225 ? 23.005 -7.528 -8.840 1.00 6.96 222 TYR C C 1
ATOM 6104 O O . TYR C 1 225 ? 23.438 -6.625 -9.544 1.00 7.15 222 TYR C O 1
ATOM 6113 N N . LEU C 1 226 ? 22.145 -7.282 -7.838 1.00 6.82 223 LEU C N 1
ATOM 6114 C CA . LEU C 1 226 ? 21.686 -5.906 -7.583 1.00 6.37 223 LEU C CA 1
ATOM 6115 C C . LEU C 1 226 ? 22.841 -5.015 -7.170 1.00 6.16 223 LEU C C 1
ATOM 6116 O O . LEU C 1 226 ? 22.918 -3.882 -7.597 1.00 7.10 223 LEU C O 1
ATOM 6121 N N . VAL C 1 227 ? 23.710 -5.498 -6.301 1.00 6.50 224 VAL C N 1
ATOM 6122 C CA . VAL C 1 227 ? 24.888 -4.707 -5.856 1.00 6.83 224 VAL C CA 1
ATOM 6123 C C . VAL C 1 227 ? 25.788 -4.365 -7.017 1.00 6.46 224 VAL C C 1
ATOM 6124 O O . VAL C 1 227 ? 26.440 -3.336 -7.027 1.00 7.83 224 VAL C O 1
ATOM 6128 N N . SER C 1 228 ? 25.813 -5.215 -8.037 1.00 6.65 225 SER C N 1
ATOM 6129 C CA . SER C 1 228 ? 26.670 -4.986 -9.195 1.00 6.72 225 SER C CA 1
ATOM 6130 C C . SER C 1 228 ? 26.291 -3.796 -10.038 1.00 7.68 225 SER C C 1
ATOM 6131 O O . SER C 1 228 ? 27.086 -3.392 -10.896 1.00 9.38 225 SER C O 1
ATOM 6134 N N . PHE C 1 229 ? 25.128 -3.207 -9.790 1.00 7.83 226 PHE C N 1
ATOM 6135 C CA . PHE C 1 229 ? 24.730 -1.965 -10.448 1.00 7.72 226 PHE C CA 1
ATOM 6136 C C . PHE C 1 229 ? 25.475 -0.744 -9.920 1.00 7.41 226 PHE C C 1
ATOM 6137 O O . PHE C 1 229 ? 25.392 0.300 -10.497 1.00 9.47 226 PHE C O 1
ATOM 6145 N N . ARG C 1 230 ? 26.211 -0.895 -8.839 1.00 8.68 227 ARG C N 1
ATOM 6146 C CA . ARG C 1 230 ? 26.592 0.223 -7.977 1.00 11.39 227 ARG C CA 1
ATOM 6147 C C . ARG C 1 230 ? 27.342 1.339 -8.702 1.00 13.83 227 ARG C C 1
ATOM 6148 O O . ARG C 1 230 ? 27.159 2.501 -8.386 1.00 14.57 227 ARG C O 1
ATOM 6156 N N . GLU C 1 231 ? 28.182 0.970 -9.646 1.00 13.45 228 GLU C N 1
ATOM 6157 C CA . GLU C 1 231 ? 28.963 1.933 -10.408 1.00 16.42 228 GLU C CA 1
ATOM 6158 C C . GLU C 1 231 ? 28.552 1.961 -11.893 1.00 16.56 228 GLU C C 1
ATOM 6159 O O . GLU C 1 231 ? 29.307 2.399 -12.731 1.00 22.91 228 GLU C O 1
ATOM 6165 N N . HIS C 1 232 ? 27.359 1.473 -12.210 0.98 12.97 229 HIS C N 1
ATOM 6166 C CA . HIS C 1 232 ? 26.823 1.399 -13.563 0.98 13.17 229 HIS C CA 1
ATOM 6167 C C . HIS C 1 232 ? 25.952 2.602 -13.903 0.98 12.96 229 HIS C C 1
ATOM 6168 O O . HIS C 1 232 ? 25.147 3.042 -13.071 0.98 15.48 229 HIS C O 1
ATOM 6175 N N . ASN C 1 233 ? 26.135 3.176 -15.077 1.00 13.86 230 ASN C N 1
ATOM 6176 C CA . ASN C 1 233 ? 25.317 4.307 -15.478 1.00 14.65 230 ASN C CA 1
ATOM 6177 C C . ASN C 1 233 ? 23.932 3.842 -15.885 1.00 14.81 230 ASN C C 1
ATOM 6178 O O . ASN C 1 233 ? 23.787 2.973 -16.696 1.00 16.75 230 ASN C O 1
ATOM 6183 N N . GLU C 1 234 ? 22.924 4.481 -15.315 0.89 12.38 231 GLU C N 1
ATOM 6184 C CA . GLU C 1 234 ? 21.538 4.088 -15.472 0.89 11.42 231 GLU C CA 1
ATOM 6185 C C . GLU C 1 234 ? 20.614 5.286 -15.413 0.89 9.46 231 GLU C C 1
ATOM 6186 O O . GLU C 1 234 ? 20.998 6.322 -14.918 0.89 11.46 231 GLU C O 1
ATOM 6192 N N . PHE C 1 235 ? 19.428 5.134 -15.980 1.00 8.69 232 PHE C N 1
ATOM 6193 C CA . PHE C 1 235 ? 18.233 5.876 -15.585 1.00 7.75 232 PHE C CA 1
ATOM 6194 C C . PHE C 1 235 ? 17.390 4.874 -14.782 1.00 7.50 232 PHE C C 1
ATOM 6195 O O . PHE C 1 235 ? 17.535 3.689 -14.937 1.00 7.66 232 PHE C O 1
ATOM 6203 N N . HIS C 1 236 ? 16.532 5.392 -13.919 1.00 6.70 233 HIS C N 1
ATOM 6204 C CA . HIS C 1 236 ? 15.784 4.555 -12.988 1.00 5.92 233 HIS C CA 1
ATOM 6205 C C . HIS C 1 236 ? 14.884 3.609 -13.712 1.00 7.77 233 HIS C C 1
ATOM 6206 O O . HIS C 1 236 ? 14.819 2.421 -13.393 1.00 7.56 233 HIS C O 1
ATOM 6213 N N . GLU C 1 237 ? 14.220 4.140 -14.727 1.00 6.73 234 GLU C N 1
ATOM 6214 C CA . GLU C 1 237 ? 13.281 3.412 -15.581 1.00 8.28 234 GLU C CA 1
ATOM 6215 C C . GLU C 1 237 ? 13.966 2.276 -16.337 1.00 8.74 234 GLU C C 1
ATOM 6216 O O . GLU C 1 237 ? 13.522 1.141 -16.317 1.00 9.19 234 GLU C O 1
ATOM 6222 N N A GLN C 1 238 ? 15.136 2.567 -16.909 0.76 9.33 235 GLN C N 1
ATOM 6223 N N B GLN C 1 238 ? 15.133 2.610 -16.845 0.24 9.40 235 GLN C N 1
ATOM 6224 C CA A GLN C 1 238 ? 15.870 1.504 -17.594 0.76 8.64 235 GLN C CA 1
ATOM 6225 C CA B GLN C 1 238 ? 15.939 1.681 -17.596 0.24 9.52 235 GLN C CA 1
ATOM 6226 C C A GLN C 1 238 ? 16.530 0.504 -16.636 0.76 7.19 235 GLN C C 1
ATOM 6227 C C B GLN C 1 238 ? 16.499 0.569 -16.729 0.24 10.29 235 GLN C C 1
ATOM 6228 O O A GLN C 1 238 ? 16.632 -0.662 -16.977 0.76 8.45 235 GLN C O 1
ATOM 6229 O O B GLN C 1 238 ? 16.550 -0.590 -17.137 0.24 10.75 235 GLN C O 1
ATOM 6240 N N A CYS C 1 239 ? 16.917 0.913 -15.419 0.76 5.71 236 CYS C N 1
ATOM 6241 N N B CYS C 1 239 ? 16.906 0.939 -15.524 0.24 10.81 236 CYS C N 1
ATOM 6242 C CA A CYS C 1 239 ? 17.469 -0.031 -14.524 0.76 6.12 236 CYS C CA 1
ATOM 6243 C CA B CYS C 1 239 ? 17.350 -0.006 -14.531 0.24 11.16 236 CYS C CA 1
ATOM 6244 C C A CYS C 1 239 ? 16.376 -1.066 -14.163 0.76 6.29 236 CYS C C 1
ATOM 6245 C C B CYS C 1 239 ? 16.331 -1.067 -14.246 0.24 9.47 236 CYS C C 1
ATOM 6246 O O A CYS C 1 239 ? 16.641 -2.265 -14.125 0.76 5.81 236 CYS C O 1
ATOM 6247 O O B CYS C 1 239 ? 16.613 -2.260 -14.313 0.24 9.89 236 CYS C O 1
ATOM 6252 N N . VAL C 1 240 ? 15.146 -0.611 -13.871 1.00 7.35 237 VAL C N 1
ATOM 6253 C CA . VAL C 1 240 ? 14.070 -1.532 -13.527 1.00 6.58 237 VAL C CA 1
ATOM 6254 C C . VAL C 1 240 ? 13.760 -2.463 -14.724 1.00 6.42 237 VAL C C 1
ATOM 6255 O O . VAL C 1 240 ? 13.575 -3.682 -14.546 1.00 6.86 237 VAL C O 1
ATOM 6259 N N . GLU C 1 241 ? 13.771 -1.933 -15.955 1.00 6.80 238 GLU C N 1
ATOM 6260 C CA . GLU C 1 241 ? 13.589 -2.795 -17.127 1.00 6.64 238 GLU C CA 1
ATOM 6261 C C . GLU C 1 241 ? 14.711 -3.804 -17.319 1.00 5.69 238 GLU C C 1
ATOM 6262 O O . GLU C 1 241 ? 14.451 -4.956 -17.724 1.00 6.95 238 GLU C O 1
ATOM 6268 N N . ARG C 1 242 ? 15.945 -3.423 -16.980 1.00 7.05 239 ARG C N 1
ATOM 6269 C CA . ARG C 1 242 ? 17.056 -4.354 -17.058 1.00 6.48 239 ARG C CA 1
ATOM 6270 C C . ARG C 1 242 ? 16.919 -5.439 -15.994 1.00 6.59 239 ARG C C 1
ATOM 6271 O O . ARG C 1 242 ? 17.138 -6.638 -16.284 1.00 7.62 239 ARG C O 1
ATOM 6279 N N . ILE C 1 243 ? 16.585 -5.069 -14.761 1.00 5.31 240 ILE C N 1
ATOM 6280 C CA . ILE C 1 243 ? 16.365 -6.072 -13.727 1.00 5.67 240 ILE C CA 1
ATOM 6281 C C . ILE C 1 243 ? 15.252 -7.036 -14.153 1.00 6.43 240 ILE C C 1
ATOM 6282 O O . ILE C 1 243 ? 15.403 -8.269 -14.039 1.00 6.66 240 ILE C O 1
ATOM 6287 N N . PHE C 1 244 ? 14.145 -6.487 -14.638 1.00 6.11 241 PHE C N 1
ATOM 6288 C CA . PHE C 1 244 ? 13.060 -7.358 -15.067 1.00 6.15 241 PHE C CA 1
ATOM 6289 C C . PHE C 1 244 ? 13.523 -8.334 -16.160 1.00 6.50 241 PHE C C 1
ATOM 6290 O O . PHE C 1 244 ? 13.276 -9.553 -16.071 1.00 7.40 241 PHE C O 1
ATOM 6298 N N . THR C 1 245 ? 14.184 -7.822 -17.198 1.00 6.71 242 THR C N 1
ATOM 6299 C CA . THR C 1 245 ? 14.511 -8.661 -18.337 1.00 8.23 242 THR C CA 1
ATOM 6300 C C . THR C 1 245 ? 15.629 -9.650 -18.002 1.00 6.52 242 THR C C 1
ATOM 6301 O O . THR C 1 245 ? 15.629 -10.771 -18.511 1.00 7.09 242 THR C O 1
ATOM 6305 N N . ASP C 1 246 ? 16.573 -9.249 -17.144 1.00 6.25 243 ASP C N 1
ATOM 6306 C CA . ASP C 1 246 ? 17.608 -10.180 -16.680 1.00 7.14 243 ASP C CA 1
ATOM 6307 C C . ASP C 1 246 ? 17.003 -11.294 -15.847 1.00 6.00 243 ASP C C 1
ATOM 6308 O O . ASP C 1 246 ? 17.321 -12.490 -16.069 1.00 7.37 243 ASP C O 1
ATOM 6313 N N . ILE C 1 247 ? 16.121 -10.962 -14.905 1.00 6.75 244 ILE C N 1
ATOM 6314 C CA . ILE C 1 247 ? 15.468 -12.022 -14.149 1.00 7.77 244 ILE C CA 1
ATOM 6315 C C . ILE C 1 247 ? 14.672 -12.945 -15.093 1.00 7.36 244 ILE C C 1
ATOM 6316 O O . ILE C 1 247 ? 14.727 -14.185 -14.979 1.00 8.34 244 ILE C O 1
ATOM 6337 N N . ARG C 1 249 ? 15.153 -13.696 -18.335 0.88 8.17 246 ARG C N 1
ATOM 6338 C CA . ARG C 1 249 ? 16.002 -14.583 -19.105 0.88 9.36 246 ARG C CA 1
ATOM 6339 C C . ARG C 1 249 ? 16.803 -15.607 -18.314 0.88 8.51 246 ARG C C 1
ATOM 6340 O O . ARG C 1 249 ? 16.925 -16.728 -18.720 0.88 11.55 246 ARG C O 1
ATOM 6348 N N . TYR C 1 250 ? 17.339 -15.203 -17.175 1.00 8.92 247 TYR C N 1
ATOM 6349 C CA . TYR C 1 250 ? 18.148 -16.100 -16.351 1.00 9.17 247 TYR C CA 1
ATOM 6350 C C . TYR C 1 250 ? 17.336 -17.007 -15.459 1.00 9.59 247 TYR C C 1
ATOM 6351 O O . TYR C 1 250 ? 17.773 -18.123 -15.164 1.00 10.25 247 TYR C O 1
ATOM 6360 N N . CYS C 1 251 ? 16.254 -16.477 -14.895 1.00 10.52 248 CYS C N 1
ATOM 6361 C CA . CYS C 1 251 ? 15.476 -17.212 -13.907 1.00 10.61 248 CYS C CA 1
ATOM 6362 C C . CYS C 1 251 ? 14.138 -17.745 -14.377 1.00 10.81 248 CYS C C 1
ATOM 6363 O O . CYS C 1 251 ? 13.563 -18.654 -13.723 1.00 11.78 248 CYS C O 1
ATOM 6366 N N . GLN C 1 252 ? 13.690 -17.265 -15.543 0.94 9.28 249 GLN C N 1
ATOM 6367 C CA . GLN C 1 252 ? 12.450 -17.728 -16.197 0.94 11.18 249 GLN C CA 1
ATOM 6368 C C . GLN C 1 252 ? 11.265 -17.970 -15.220 0.94 9.42 249 GLN C C 1
ATOM 6369 O O . GLN C 1 252 ? 10.649 -19.005 -15.227 0.94 10.53 249 GLN C O 1
ATOM 6375 N N . PRO C 1 253 ? 10.929 -16.992 -14.390 1.00 8.53 250 PRO C N 1
ATOM 6376 C CA . PRO C 1 253 ? 9.691 -17.144 -13.624 1.00 8.12 250 PRO C CA 1
ATOM 6377 C C . PRO C 1 253 ? 8.506 -17.154 -14.571 1.00 8.12 250 PRO C C 1
ATOM 6378 O O . PRO C 1 253 ? 8.574 -16.606 -15.685 1.00 10.80 250 PRO C O 1
ATOM 6382 N N . GLN C 1 254 ? 7.402 -17.783 -14.129 1.00 8.29 251 GLN C N 1
ATOM 6383 C CA . GLN C 1 254 ? 6.170 -17.715 -14.873 1.00 8.80 251 GLN C CA 1
ATOM 6384 C C . GLN C 1 254 ? 5.484 -16.336 -14.827 1.00 10.11 251 GLN C C 1
ATOM 6385 O O . GLN C 1 254 ? 4.812 -15.961 -15.794 1.00 12.95 251 GLN C O 1
ATOM 6391 N N . SER C 1 255 ? 5.606 -15.647 -13.691 1.00 9.09 252 SER C N 1
ATOM 6392 C CA . SER C 1 255 ? 5.051 -14.295 -13.458 1.00 10.50 252 SER C CA 1
ATOM 6393 C C . SER C 1 255 ? 6.116 -13.517 -12.719 1.00 7.17 252 SER C C 1
ATOM 6394 O O . SER C 1 255 ? 6.754 -14.074 -11.800 1.00 7.64 252 SER C O 1
ATOM 6397 N N . LEU C 1 256 ? 6.238 -12.221 -13.032 1.00 6.57 253 LEU C N 1
ATOM 6398 C CA . LEU C 1 256 ? 7.223 -11.372 -12.390 1.00 5.76 253 LEU C CA 1
ATOM 6399 C C . LEU C 1 256 ? 6.729 -9.944 -12.292 1.00 5.74 253 LEU C C 1
ATOM 6400 O O . LEU C 1 256 ? 6.138 -9.427 -13.238 1.00 6.87 253 LEU C O 1
ATOM 6405 N N . THR C 1 257 ? 6.980 -9.318 -11.149 1.00 5.73 254 THR C N 1
ATOM 6406 C CA . THR C 1 257 ? 6.742 -7.886 -10.961 1.00 6.42 254 THR C CA 1
ATOM 6407 C C . THR C 1 257 ? 7.962 -7.285 -10.276 1.00 6.74 254 THR C C 1
ATOM 6408 O O . THR C 1 257 ? 8.413 -7.815 -9.297 1.00 8.58 254 THR C O 1
ATOM 6412 N N . VAL C 1 258 ? 8.485 -6.198 -10.822 1.00 7.43 255 VAL C N 1
ATOM 6413 C CA . VAL C 1 258 ? 9.599 -5.470 -10.229 1.00 6.08 255 VAL C CA 1
ATOM 6414 C C . VAL C 1 258 ? 9.151 -4.022 -10.024 1.00 6.24 255 VAL C C 1
ATOM 6415 O O . VAL C 1 258 ? 8.703 -3.377 -10.940 1.00 7.38 255 VAL C O 1
ATOM 6419 N N . TYR C 1 259 ? 9.245 -3.569 -8.786 1.00 7.20 256 TYR C N 1
ATOM 6420 C CA . TYR C 1 259 ? 8.832 -2.214 -8.439 1.00 7.19 256 TYR C CA 1
ATOM 6421 C C . TYR C 1 259 ? 9.952 -1.580 -7.627 1.00 6.65 256 TYR C C 1
ATOM 6422 O O . TYR C 1 259 ? 10.256 -2.030 -6.573 1.00 7.82 256 TYR C O 1
ATOM 6431 N N . ALA C 1 260 ? 10.512 -0.485 -8.099 1.00 6.95 257 ALA C N 1
ATOM 6432 C CA . ALA C 1 260 ? 11.584 0.215 -7.394 1.00 5.57 257 ALA C CA 1
ATOM 6433 C C . ALA C 1 260 ? 11.107 1.590 -7.001 1.00 6.41 257 ALA C C 1
ATOM 6434 O O . ALA C 1 260 ? 10.333 2.200 -7.695 1.00 8.46 257 ALA C O 1
ATOM 6436 N N . ARG C 1 261 ? 11.559 2.008 -5.844 1.00 6.29 258 ARG C N 1
ATOM 6437 C CA . ARG C 1 261 ? 11.278 3.322 -5.308 1.00 7.26 258 ARG C CA 1
ATOM 6438 C C . ARG C 1 261 ? 12.600 4.020 -5.063 1.00 5.78 258 ARG C C 1
ATOM 6439 O O . ARG C 1 261 ? 13.368 3.642 -4.225 1.00 6.25 258 ARG C O 1
ATOM 6447 N N . TYR C 1 262 ? 12.839 5.045 -5.846 1.00 6.20 259 TYR C N 1
ATOM 6448 C CA . TYR C 1 262 ? 14.105 5.777 -5.770 1.00 6.12 259 TYR C CA 1
ATOM 6449 C C . TYR C 1 262 ? 13.977 7.063 -4.965 1.00 5.52 259 TYR C C 1
ATOM 6450 O O . TYR C 1 262 ? 12.888 7.702 -4.929 1.00 6.09 259 TYR C O 1
ATOM 6459 N N . THR C 1 263 ? 15.102 7.485 -4.346 0.95 5.10 260 THR C N 1
ATOM 6460 C CA . THR C 1 263 ? 15.090 8.773 -3.715 0.95 5.30 260 THR C CA 1
ATOM 6461 C C . THR C 1 263 ? 15.042 9.878 -4.767 0.95 5.01 260 THR C C 1
ATOM 6462 O O . THR C 1 263 ? 15.474 9.696 -5.900 0.95 6.20 260 THR C O 1
ATOM 6466 N N . ARG C 1 264 ? 14.520 11.042 -4.371 1.00 6.84 261 ARG C N 1
ATOM 6467 C CA . ARG C 1 264 ? 14.385 12.143 -5.317 1.00 6.69 261 ARG C CA 1
ATOM 6468 C C . ARG C 1 264 ? 15.712 12.712 -5.808 1.00 8.41 261 ARG C C 1
ATOM 6469 O O . ARG C 1 264 ? 16.762 12.647 -5.117 1.00 9.24 261 ARG C O 1
ATOM 6477 N N A LEU C 1 265 ? 15.632 13.270 -7.018 0.81 8.81 262 LEU C N 1
ATOM 6478 N N B LEU C 1 265 ? 15.696 13.290 -6.988 0.19 10.89 262 LEU C N 1
ATOM 6479 C CA A LEU C 1 265 ? 16.692 14.132 -7.518 0.81 11.45 262 LEU C CA 1
ATOM 6480 C CA B LEU C 1 265 ? 16.783 14.170 -7.340 0.19 14.00 262 LEU C CA 1
ATOM 6481 C C A LEU C 1 265 ? 16.038 15.477 -7.846 0.81 8.24 262 LEU C C 1
ATOM 6482 C C B LEU C 1 265 ? 15.995 15.425 -7.666 0.19 12.94 262 LEU C C 1
ATOM 6483 O O A LEU C 1 265 ? 15.019 15.497 -8.536 0.81 7.85 262 LEU C O 1
ATOM 6484 O O B LEU C 1 265 ? 14.851 15.331 -8.081 0.19 14.83 262 LEU C O 1
ATOM 6493 N N . GLY C 1 266 ? 16.534 16.579 -7.328 1.00 10.85 263 GLY C N 1
ATOM 6494 C CA . GLY C 1 266 ? 15.952 17.875 -7.675 1.00 9.85 263 GLY C CA 1
ATOM 6495 C C . GLY C 1 266 ? 14.465 18.021 -7.345 1.00 9.19 263 GLY C C 1
ATOM 6496 O O . GLY C 1 266 ? 13.732 18.648 -8.078 1.00 10.97 263 GLY C O 1
ATOM 6497 N N . GLY C 1 267 ? 14.020 17.370 -6.260 1.00 7.86 264 GLY C N 1
ATOM 6498 C CA . GLY C 1 267 ? 12.658 17.527 -5.793 1.00 7.89 264 GLY C CA 1
ATOM 6499 C C . GLY C 1 267 ? 11.651 16.590 -6.434 1.00 7.08 264 GLY C C 1
ATOM 6500 O O . GLY C 1 267 ? 10.467 16.703 -6.106 1.00 8.23 264 GLY C O 1
ATOM 6501 N N A LEU C 1 268 ? 12.096 15.665 -7.293 0.59 7.08 265 LEU C N 1
ATOM 6502 N N B LEU C 1 268 ? 12.088 15.693 -7.323 0.41 7.37 265 LEU C N 1
ATOM 6503 C CA A LEU C 1 268 ? 11.175 14.753 -7.979 0.59 6.65 265 LEU C CA 1
ATOM 6504 C CA B LEU C 1 268 ? 11.178 14.739 -7.964 0.41 7.44 265 LEU C CA 1
ATOM 6505 C C A LEU C 1 268 ? 11.693 13.337 -7.822 0.59 6.07 265 LEU C C 1
ATOM 6506 C C B LEU C 1 268 ? 11.716 13.346 -7.749 0.41 6.63 265 LEU C C 1
ATOM 6507 O O A LEU C 1 268 ? 12.881 13.077 -8.041 0.59 7.81 265 LEU C O 1
ATOM 6508 O O B LEU C 1 268 ? 12.936 13.121 -7.854 0.41 7.41 265 LEU C O 1
ATOM 6517 N N . ASP C 1 269 ? 10.826 12.396 -7.468 1.00 4.98 266 ASP C N 1
ATOM 6518 C CA . ASP C 1 269 ? 11.250 10.992 -7.496 1.00 5.68 266 ASP C CA 1
ATOM 6519 C C . ASP C 1 269 ? 10.532 10.168 -8.547 1.00 5.09 266 ASP C C 1
ATOM 6520 O O . ASP C 1 269 ? 9.498 10.573 -9.075 1.00 5.71 266 ASP C O 1
ATOM 6525 N N . ILE C 1 270 ? 11.137 9.038 -8.892 1.00 5.83 267 ILE C N 1
ATOM 6526 C CA . ILE C 1 270 ? 10.627 8.132 -9.927 1.00 6.84 267 ILE C CA 1
ATOM 6527 C C . ILE C 1 270 ? 10.551 6.719 -9.344 1.00 6.20 267 ILE C C 1
ATOM 6528 O O . ILE C 1 270 ? 11.495 6.289 -8.650 1.00 7.91 267 ILE C O 1
ATOM 6533 N N . ASN C 1 271 ? 9.460 6.034 -9.595 1.00 5.62 268 ASN C N 1
ATOM 6534 C CA . ASN C 1 271 ? 9.179 4.710 -9.023 1.00 5.77 268 ASN C CA 1
ATOM 6535 C C . ASN C 1 271 ? 8.668 3.849 -10.141 1.00 5.94 268 ASN C C 1
ATOM 6536 O O . ASN C 1 271 ? 7.449 3.767 -10.385 1.00 6.46 268 ASN C O 1
ATOM 6541 N N . PRO C 1 272 ? 9.591 3.223 -10.898 1.00 5.81 269 PRO C N 1
ATOM 6542 C CA . PRO C 1 272 ? 9.145 2.441 -12.075 1.00 6.03 269 PRO C CA 1
ATOM 6543 C C . PRO C 1 272 ? 8.590 1.103 -11.620 1.00 5.04 269 PRO C C 1
ATOM 6544 O O . PRO C 1 272 ? 9.187 0.422 -10.751 1.00 6.65 269 PRO C O 1
ATOM 6548 N N . PHE C 1 273 ? 7.501 0.734 -12.254 1.00 5.00 270 PHE C N 1
ATOM 6549 C CA . PHE C 1 273 ? 6.808 -0.517 -11.961 1.00 5.89 270 PHE C CA 1
ATOM 6550 C C . PHE C 1 273 ? 6.694 -1.284 -13.270 1.00 5.02 270 PHE C C 1
ATOM 6551 O O . PHE C 1 273 ? 6.173 -0.736 -14.240 1.00 5.88 270 PHE C O 1
ATOM 6559 N N . ARG C 1 274 ? 7.223 -2.493 -13.310 1.00 5.48 271 ARG C N 1
ATOM 6560 C CA . ARG C 1 274 ? 7.131 -3.354 -14.493 1.00 5.86 271 ARG C CA 1
ATOM 6561 C C . ARG C 1 274 ? 6.675 -4.730 -14.060 1.00 5.79 271 ARG C C 1
ATOM 6562 O O . ARG C 1 274 ? 7.186 -5.290 -13.130 1.00 7.64 271 ARG C O 1
ATOM 6570 N N . SER C 1 275 ? 5.694 -5.254 -14.778 1.00 6.45 272 SER C N 1
ATOM 6571 C CA . SER C 1 275 ? 5.066 -6.519 -14.433 1.00 8.17 272 SER C CA 1
ATOM 6572 C C . SER C 1 275 ? 4.650 -7.325 -15.670 1.00 8.41 272 SER C C 1
ATOM 6573 O O . SER C 1 275 ? 4.294 -6.783 -16.671 1.00 9.87 272 SER C O 1
ATOM 6576 N N . SER C 1 276 ? 4.634 -8.638 -15.522 1.00 8.61 273 SER C N 1
ATOM 6577 C CA . SER C 1 276 ? 4.062 -9.525 -16.530 1.00 9.19 273 SER C CA 1
ATOM 6578 C C . SER C 1 276 ? 2.594 -9.223 -16.743 1.00 11.00 273 SER C C 1
ATOM 6579 O O . SER C 1 276 ? 2.116 -9.239 -17.879 1.00 14.86 273 SER C O 1
ATOM 6582 N N A HIS C 1 277 ? 1.854 -9.060 -15.602 0.55 9.32 274 HIS C N 1
ATOM 6583 N N B HIS C 1 277 ? 1.943 -9.041 -15.605 0.45 10.24 274 HIS C N 1
ATOM 6584 C CA A HIS C 1 277 ? 0.391 -9.113 -15.604 0.55 11.29 274 HIS C CA 1
ATOM 6585 C CA B HIS C 1 277 ? 0.518 -9.231 -15.506 0.45 11.89 274 HIS C CA 1
ATOM 6586 C C A HIS C 1 277 ? -0.308 -7.907 -15.078 0.55 12.77 274 HIS C C 1
ATOM 6587 C C B HIS C 1 277 ? -0.267 -8.012 -15.006 0.45 14.30 274 HIS C C 1
ATOM 6588 O O A HIS C 1 277 ? -1.469 -7.623 -15.356 0.55 14.29 274 HIS C O 1
ATOM 6589 O O B HIS C 1 277 ? -1.420 -7.747 -15.371 0.45 18.76 274 HIS C O 1
ATOM 6602 N N . GLN C 1 278 ? 0.446 -7.063 -14.473 1.00 11.20 275 GLN C N 1
ATOM 6603 C CA . GLN C 1 278 ? -0.201 -5.950 -13.752 1.00 12.23 275 GLN C CA 1
ATOM 6604 C C . GLN C 1 278 ? 0.154 -4.639 -14.424 1.00 12.21 275 GLN C C 1
ATOM 6605 O O . GLN C 1 278 ? 1.284 -4.433 -14.859 1.00 14.40 275 GLN C O 1
ATOM 6611 N N . SER C 1 279 ? -0.835 -3.788 -14.563 1.00 15.19 276 SER C N 1
ATOM 6612 C CA . SER C 1 279 ? -0.682 -2.480 -15.191 1.00 16.94 276 SER C CA 1
ATOM 6613 C C . SER C 1 279 ? -0.141 -1.372 -14.265 1.00 15.01 276 SER C C 1
ATOM 6614 O O . SER C 1 279 ? 0.391 -0.343 -14.717 1.00 14.56 276 SER C O 1
ATOM 6617 N N . ALA C 1 280 ? -0.414 -1.512 -12.971 1.00 13.33 277 ALA C N 1
ATOM 6618 C CA . ALA C 1 280 ? -0.043 -0.485 -11.994 1.00 14.12 277 ALA C CA 1
ATOM 6619 C C . ALA C 1 280 ? 0.080 -1.130 -10.648 1.00 12.18 277 ALA C C 1
ATOM 6620 O O . ALA C 1 280 ? -0.577 -2.166 -10.398 1.00 13.77 277 ALA C O 1
ATOM 6622 N N . PRO C 1 281 ? 0.868 -0.526 -9.772 1.00 12.12 278 PRO C N 1
ATOM 6623 C CA . PRO C 1 281 ? 0.905 -1.074 -8.403 1.00 12.92 278 PRO C CA 1
ATOM 6624 C C . PRO C 1 281 ? -0.392 -0.786 -7.637 1.00 12.56 278 PRO C C 1
ATOM 6625 O O . PRO C 1 281 ? -1.110 0.155 -7.932 1.00 14.41 278 PRO C O 1
ATOM 6629 N N . ASN C 1 282 ? -0.654 -1.585 -6.604 0.96 13.07 279 ASN C N 1
ATOM 6630 C CA . ASN C 1 282 ? -1.818 -1.425 -5.743 0.96 12.64 279 ASN C CA 1
ATOM 6631 C C . ASN C 1 282 ? -1.524 -0.580 -4.517 0.96 14.00 279 ASN C C 1
ATOM 6632 O O . ASN C 1 282 ? -2.311 -0.550 -3.565 0.96 14.43 279 ASN C O 1
ATOM 6637 N N . HIS C 1 283 ? -0.335 0.029 -4.486 1.00 13.58 280 HIS C N 1
ATOM 6638 C CA . HIS C 1 283 ? 0.014 0.943 -3.404 1.00 14.17 280 HIS C CA 1
ATOM 6639 C C . HIS C 1 283 ? 1.055 1.958 -3.916 1.00 14.87 280 HIS C C 1
ATOM 6640 O O . HIS C 1 283 ? 1.924 1.618 -4.773 1.00 15.07 280 HIS C O 1
ATOM 6647 N N . ASN C 1 284 ? 0.947 3.195 -3.444 1.00 14.52 281 ASN C N 1
ATOM 6648 C CA . ASN C 1 284 ? 1.983 4.168 -3.746 1.00 12.42 281 ASN C CA 1
ATOM 6649 C C . ASN C 1 284 ? 2.167 4.919 -2.462 1.00 13.05 281 ASN C C 1
ATOM 6650 O O . ASN C 1 284 ? 1.490 5.904 -2.212 1.00 13.83 281 ASN C O 1
ATOM 6655 N N . GLN C 1 285 ? 3.215 4.564 -1.748 0.97 10.98 282 GLN C N 1
ATOM 6656 C CA . GLN C 1 285 ? 3.457 5.129 -0.424 0.97 10.90 282 GLN C CA 1
ATOM 6657 C C . GLN C 1 285 ? 4.943 5.360 -0.299 0.97 9.10 282 GLN C C 1
ATOM 6658 O O . GLN C 1 285 ? 5.782 4.601 -0.815 0.97 10.77 282 GLN C O 1
ATOM 6664 N N . ARG C 1 286 ? 5.319 6.375 0.423 1.00 9.35 283 ARG C N 1
ATOM 6665 C CA . ARG C 1 286 ? 6.726 6.742 0.492 1.00 9.66 283 ARG C CA 1
ATOM 6666 C C . ARG C 1 286 ? 7.544 5.901 1.483 1.00 6.58 283 ARG C C 1
ATOM 6667 O O . ARG C 1 286 ? 7.071 5.530 2.583 1.00 8.61 283 ARG C O 1
ATOM 6683 N N . ALA C 1 288 ? 11.436 5.252 3.553 1.00 6.64 285 ALA C N 1
ATOM 6684 C CA . ALA C 1 288 ? 12.143 6.042 4.551 1.00 7.26 285 ALA C CA 1
ATOM 6685 C C . ALA C 1 288 ? 13.088 7.055 3.923 1.00 6.38 285 ALA C C 1
ATOM 6686 O O . ALA C 1 288 ? 13.182 8.207 4.404 1.00 6.91 285 ALA C O 1
ATOM 6688 N N . ARG C 1 289 ? 13.829 6.671 2.864 1.00 6.04 286 ARG C N 1
ATOM 6689 C CA . ARG C 1 289 ? 14.787 7.596 2.284 1.00 6.85 286 ARG C CA 1
ATOM 6690 C C . ARG C 1 289 ? 14.163 8.511 1.270 1.00 5.84 286 ARG C C 1
ATOM 6691 O O . ARG C 1 289 ? 14.805 9.466 0.862 1.00 7.61 286 ARG C O 1
ATOM 6699 N N . GLN C 1 290 ? 12.933 8.240 0.860 1.00 6.63 287 GLN C N 1
ATOM 6700 C CA . GLN C 1 290 ? 12.265 9.073 -0.119 1.00 6.54 287 GLN C CA 1
ATOM 6701 C C . GLN C 1 290 ? 11.763 10.364 0.509 1.00 7.86 287 GLN C C 1
ATOM 6702 O O . GLN C 1 290 ? 11.395 11.253 -0.206 1.00 8.65 287 GLN C O 1
ATOM 6709 N N . TYR D 1 30 ? 37.430 5.473 -10.684 1.00 35.59 27 TYR D N 1
ATOM 6710 C CA . TYR D 1 30 ? 37.398 5.373 -9.222 1.00 32.36 27 TYR D CA 1
ATOM 6711 C C . TYR D 1 30 ? 36.704 6.538 -8.563 1.00 30.77 27 TYR D C 1
ATOM 6712 O O . TYR D 1 30 ? 37.103 7.693 -8.731 1.00 31.39 27 TYR D O 1
ATOM 6721 N N . ALA D 1 31 ? 35.665 6.213 -7.799 1.00 27.51 28 ALA D N 1
ATOM 6722 C CA . ALA D 1 31 ? 34.998 7.186 -6.962 1.00 24.82 28 ALA D CA 1
ATOM 6723 C C . ALA D 1 31 ? 35.971 7.695 -5.898 1.00 21.42 28 ALA D C 1
ATOM 6724 O O . ALA D 1 31 ? 36.852 6.956 -5.434 1.00 24.04 28 ALA D O 1
ATOM 6726 N N A ASN D 1 32 ? 35.755 8.938 -5.465 0.59 19.98 29 ASN D N 1
ATOM 6727 N N B ASN D 1 32 ? 35.851 8.961 -5.519 0.41 19.06 29 ASN D N 1
ATOM 6728 C CA A ASN D 1 32 ? 36.501 9.473 -4.349 0.59 19.47 29 ASN D CA 1
ATOM 6729 C CA B ASN D 1 32 ? 36.660 9.413 -4.413 0.41 17.03 29 ASN D CA 1
ATOM 6730 C C A ASN D 1 32 ? 36.015 8.841 -3.055 0.59 15.33 29 ASN D C 1
ATOM 6731 C C B ASN D 1 32 ? 36.119 8.714 -3.164 0.41 15.21 29 ASN D C 1
ATOM 6732 O O A ASN D 1 32 ? 34.793 8.803 -2.789 0.59 14.70 29 ASN D O 1
ATOM 6733 O O B ASN D 1 32 ? 34.905 8.502 -3.044 0.41 15.68 29 ASN D O 1
ATOM 6742 N N A GLN D 1 33 ? 36.961 8.318 -2.289 0.59 9.19 30 GLN D N 1
ATOM 6743 N N B GLN D 1 33 ? 37.015 8.300 -2.283 0.41 11.65 30 GLN D N 1
ATOM 6744 C CA A GLN D 1 33 ? 36.672 7.700 -1.004 0.59 7.96 30 GLN D CA 1
ATOM 6745 C CA B GLN D 1 33 ? 36.625 7.752 -0.992 0.41 10.10 30 GLN D CA 1
ATOM 6746 C C A GLN D 1 33 ? 36.813 8.714 0.105 0.59 7.70 30 GLN D C 1
ATOM 6747 C C B GLN D 1 33 ? 36.745 8.756 0.116 0.41 9.09 30 GLN D C 1
ATOM 6748 O O A GLN D 1 33 ? 37.076 9.869 -0.189 0.59 7.49 30 GLN D O 1
ATOM 6749 O O B GLN D 1 33 ? 36.882 9.941 -0.158 0.41 10.25 30 GLN D O 1
ATOM 6760 N N . TYR D 1 34 ? 36.662 8.287 1.356 1.00 7.05 31 TYR D N 1
ATOM 6761 C CA . TYR D 1 34 ? 36.451 9.193 2.462 1.00 6.70 31 TYR D CA 1
ATOM 6762 C C . TYR D 1 34 ? 37.380 10.396 2.428 1.00 7.24 31 TYR D C 1
ATOM 6763 O O . TYR D 1 34 ? 38.601 10.253 2.333 1.00 9.15 31 TYR D O 1
ATOM 6772 N N . ASP D 1 35 ? 36.765 11.576 2.507 1.00 7.51 32 ASP D N 1
ATOM 6773 C CA . ASP D 1 35 ? 37.508 12.820 2.355 1.00 8.36 32 ASP D CA 1
ATOM 6774 C C . ASP D 1 35 ? 36.959 13.968 3.217 1.00 7.59 32 ASP D C 1
ATOM 6775 O O . ASP D 1 35 ? 36.116 14.719 2.737 1.00 8.81 32 ASP D O 1
ATOM 6780 N N . PRO D 1 36 ? 37.418 14.057 4.467 1.00 8.37 33 PRO D N 1
ATOM 6781 C CA . PRO D 1 36 ? 36.904 15.126 5.332 1.00 9.39 33 PRO D CA 1
ATOM 6782 C C . PRO D 1 36 ? 37.273 16.515 4.849 1.00 9.01 33 PRO D C 1
ATOM 6783 O O . PRO D 1 36 ? 36.634 17.493 5.255 1.00 9.74 33 PRO D O 1
ATOM 6787 N N . SER D 1 37 ? 38.260 16.631 3.976 1.00 10.14 34 SER D N 1
ATOM 6788 C CA . SER D 1 37 ? 38.624 17.953 3.462 1.00 11.79 34 SER D CA 1
ATOM 6789 C C . SER D 1 37 ? 37.550 18.516 2.542 1.00 11.45 34 SER D C 1
ATOM 6790 O O . SER D 1 37 ? 37.596 19.718 2.201 1.00 12.96 34 SER D O 1
ATOM 6793 N N . LEU D 1 38 ? 36.581 17.694 2.107 1.00 9.25 35 LEU D N 1
ATOM 6794 C CA . LEU D 1 38 ? 35.510 18.232 1.300 1.00 10.29 35 LEU D CA 1
ATOM 6795 C C . LEU D 1 38 ? 34.620 19.199 2.113 1.00 8.95 35 LEU D C 1
ATOM 6796 O O . LEU D 1 38 ? 33.988 20.059 1.533 1.00 11.22 35 LEU D O 1
ATOM 6801 N N . LEU D 1 39 ? 34.500 19.008 3.435 1.00 9.52 36 LEU D N 1
ATOM 6802 C CA . LEU D 1 39 ? 33.612 19.868 4.238 1.00 9.93 36 LEU D CA 1
ATOM 6803 C C . LEU D 1 39 ? 34.041 21.313 4.183 1.00 9.80 36 LEU D C 1
ATOM 6804 O O . LEU D 1 39 ? 35.229 21.630 4.326 1.00 11.70 36 LEU D O 1
ATOM 6809 N N . GLN D 1 40 ? 33.073 22.194 3.998 1.00 9.57 37 GLN D N 1
ATOM 6810 C CA . GLN D 1 40 ? 33.319 23.630 3.914 1.00 10.12 37 GLN D CA 1
ATOM 6811 C C . GLN D 1 40 ? 32.615 24.383 5.040 1.00 9.99 37 GLN D C 1
ATOM 6812 O O . GLN D 1 40 ? 31.400 24.517 5.035 1.00 10.57 37 GLN D O 1
ATOM 6818 N N . PRO D 1 41 ? 33.360 24.899 5.998 1.00 10.56 38 PRO D N 1
ATOM 6819 C CA . PRO D 1 41 ? 32.753 25.746 7.023 1.00 10.80 38 PRO D CA 1
ATOM 6820 C C . PRO D 1 41 ? 32.434 27.127 6.464 1.00 10.59 38 PRO D C 1
ATOM 6821 O O . PRO D 1 41 ? 33.128 27.636 5.594 1.00 12.46 38 PRO D O 1
ATOM 6825 N N . VAL D 1 42 ? 31.371 27.740 6.962 1.00 10.78 39 VAL D N 1
ATOM 6826 C CA . VAL D 1 42 ? 31.048 29.158 6.743 1.00 11.46 39 VAL D CA 1
ATOM 6827 C C . VAL D 1 42 ? 30.851 29.837 8.096 1.00 10.60 39 VAL D C 1
ATOM 6828 O O . VAL D 1 42 ? 29.995 29.426 8.853 1.00 11.52 39 VAL D O 1
ATOM 6832 N N . PRO D 1 43 ? 31.615 30.858 8.439 1.00 12.25 40 PRO D N 1
ATOM 6833 C CA . PRO D 1 43 ? 31.458 31.509 9.757 1.00 11.87 40 PRO D CA 1
ATOM 6834 C C . PRO D 1 43 ? 30.041 32.093 9.843 1.00 11.98 40 PRO D C 1
ATOM 6835 O O . PRO D 1 43 ? 29.603 32.837 8.932 1.00 13.40 40 PRO D O 1
ATOM 6839 N N . ARG D 1 44 ? 29.344 31.802 10.928 1.00 10.97 41 ARG D N 1
ATOM 6840 C CA . ARG D 1 44 ? 27.979 32.329 11.137 1.00 10.82 41 ARG D CA 1
ATOM 6841 C C . ARG D 1 44 ? 28.015 33.845 11.267 1.00 11.70 41 ARG D C 1
ATOM 6842 O O . ARG D 1 44 ? 27.066 34.531 10.903 1.00 13.14 41 ARG D O 1
ATOM 6850 N N . SER D 1 45 ? 29.154 34.384 11.739 1.00 11.25 42 SER D N 1
ATOM 6851 C CA . SER D 1 45 ? 29.253 35.833 11.978 1.00 11.76 42 SER D CA 1
ATOM 6852 C C . SER D 1 45 ? 29.165 36.693 10.694 1.00 13.48 42 SER D C 1
ATOM 6853 O O . SER D 1 45 ? 28.816 37.881 10.766 1.00 15.31 42 SER D O 1
ATOM 6856 N N A LEU D 1 46 ? 29.458 36.074 9.555 0.31 15.47 43 LEU D N 1
ATOM 6857 N N B LEU D 1 46 ? 29.483 36.151 9.522 0.69 14.63 43 LEU D N 1
ATOM 6858 C CA A LEU D 1 46 ? 29.502 36.758 8.266 0.31 18.42 43 LEU D CA 1
ATOM 6859 C CA B LEU D 1 46 ? 29.456 36.992 8.310 0.69 18.62 43 LEU D CA 1
ATOM 6860 C C A LEU D 1 46 ? 28.155 37.400 7.920 0.31 18.89 43 LEU D C 1
ATOM 6861 C C B LEU D 1 46 ? 28.045 37.543 8.148 0.69 18.44 43 LEU D C 1
ATOM 6862 O O A LEU D 1 46 ? 28.087 38.543 7.471 0.31 21.02 43 LEU D O 1
ATOM 6863 O O B LEU D 1 46 ? 27.786 38.777 8.165 0.69 18.73 43 LEU D O 1
ATOM 6872 N N . ASN D 1 47 ? 27.086 36.634 8.089 1.00 17.26 44 ASN D N 1
ATOM 6873 C CA . ASN D 1 47 ? 25.738 37.138 7.891 1.00 18.58 44 ASN D CA 1
ATOM 6874 C C . ASN D 1 47 ? 25.192 37.797 9.135 1.00 18.28 44 ASN D C 1
ATOM 6875 O O . ASN D 1 47 ? 24.372 38.713 9.052 1.00 19.45 44 ASN D O 1
ATOM 6880 N N . ARG D 1 48 ? 25.549 37.275 10.297 1.00 16.23 45 ARG D N 1
ATOM 6881 C CA . ARG D 1 48 ? 25.039 37.925 11.492 1.00 16.06 45 ARG D CA 1
ATOM 6882 C C . ARG D 1 48 ? 25.446 39.403 11.570 1.00 18.62 45 ARG D C 1
ATOM 6883 O O . ARG D 1 48 ? 24.694 40.220 12.121 1.00 16.96 45 ARG D O 1
ATOM 6891 N N . ASN D 1 49 ? 26.628 39.747 11.059 1.00 19.85 46 ASN D N 1
ATOM 6892 C CA . ASN D 1 49 ? 27.045 41.131 11.032 1.00 21.77 46 ASN D CA 1
ATOM 6893 C C . ASN D 1 49 ? 26.059 41.985 10.237 1.00 22.27 46 ASN D C 1
ATOM 6894 O O . ASN D 1 49 ? 25.715 43.144 10.614 1.00 25.20 46 ASN D O 1
ATOM 6899 N N . ASP D 1 50 ? 25.590 41.436 9.134 0.80 21.26 47 ASP D N 1
ATOM 6900 C CA . ASP D 1 50 ? 24.627 42.147 8.342 0.80 24.19 47 ASP D CA 1
ATOM 6901 C C . ASP D 1 50 ? 23.311 42.377 9.086 0.80 23.55 47 ASP D C 1
ATOM 6902 O O . ASP D 1 50 ? 22.626 43.335 8.805 0.80 25.05 47 ASP D O 1
ATOM 6907 N N . LEU D 1 51 ? 22.974 41.515 10.053 1.00 24.30 48 LEU D N 1
ATOM 6908 C CA . LEU D 1 51 ? 21.768 41.673 10.876 1.00 22.57 48 LEU D CA 1
ATOM 6909 C C . LEU D 1 51 ? 21.992 42.660 12.019 1.00 23.52 48 LEU D C 1
ATOM 6910 O O . LEU D 1 51 ? 21.098 42.903 12.839 1.00 23.29 48 LEU D O 1
ATOM 6915 N N . HIS D 1 52 ? 23.209 43.197 12.106 1.00 23.71 49 HIS D N 1
ATOM 6916 C CA . HIS D 1 52 ? 23.596 44.108 13.205 1.00 24.96 49 HIS D CA 1
ATOM 6917 C C . HIS D 1 52 ? 23.476 43.457 14.583 1.00 28.12 49 HIS D C 1
ATOM 6918 O O . HIS D 1 52 ? 22.996 44.066 15.536 1.00 27.77 49 HIS D O 1
ATOM 6925 N N . LEU D 1 53 ? 23.947 42.216 14.650 1.00 28.26 50 LEU D N 1
ATOM 6926 C CA . LEU D 1 53 ? 24.097 41.462 15.898 1.00 28.44 50 LEU D CA 1
ATOM 6927 C C . LEU D 1 53 ? 25.546 41.509 16.389 1.00 33.52 50 LEU D C 1
ATOM 6928 O O . LEU D 1 53 ? 26.505 41.646 15.596 1.00 33.42 50 LEU D O 1
ATOM 6933 N N . SER D 1 54 ? 25.670 41.472 17.714 1.00 35.14 51 SER D N 1
ATOM 6934 C CA . SER D 1 54 ? 26.949 41.365 18.408 1.00 35.96 51 SER D CA 1
ATOM 6935 C C . SER D 1 54 ? 27.330 39.904 18.632 1.00 33.69 51 SER D C 1
ATOM 6936 O O . SER D 1 54 ? 26.614 38.962 18.211 1.00 30.90 51 SER D O 1
ATOM 6939 N N . ALA D 1 55 ? 28.438 39.727 19.346 1.00 33.22 52 ALA D N 1
ATOM 6940 C CA . ALA D 1 55 ? 28.874 38.399 19.726 1.00 33.19 52 ALA D CA 1
ATOM 6941 C C . ALA D 1 55 ? 27.898 37.815 20.749 1.00 33.41 52 ALA D C 1
ATOM 6942 O O . ALA D 1 55 ? 27.786 36.585 20.837 1.00 31.14 52 ALA D O 1
ATOM 6944 N N . THR D 1 56 ? 27.136 38.669 21.463 1.00 33.64 53 THR D N 1
ATOM 6945 C CA . THR D 1 56 ? 26.135 38.131 22.413 1.00 32.14 53 THR D CA 1
ATOM 6946 C C . THR D 1 56 ? 24.759 37.980 21.722 1.00 29.45 53 THR D C 1
ATOM 6947 O O . THR D 1 56 ? 24.027 38.949 21.474 1.00 31.27 53 THR D O 1
ATOM 6951 N N . LEU D 1 57 ? 24.391 36.736 21.448 1.00 25.84 54 LEU D N 1
ATOM 6952 C CA . LEU D 1 57 ? 23.262 36.468 20.566 1.00 20.41 54 LEU D CA 1
ATOM 6953 C C . LEU D 1 57 ? 21.916 36.651 21.259 1.00 19.34 54 LEU D C 1
ATOM 6954 O O . LEU D 1 57 ? 21.768 36.359 22.438 1.00 19.49 54 LEU D O 1
ATOM 6959 N N . PRO D 1 58 ? 20.950 37.222 20.537 1.00 18.63 55 PRO D N 1
ATOM 6960 C CA . PRO D 1 58 ? 19.577 37.413 21.020 1.00 17.33 55 PRO D CA 1
ATOM 6961 C C . PRO D 1 58 ? 18.765 36.098 21.023 1.00 16.23 55 PRO D C 1
ATOM 6962 O O . PRO D 1 58 ? 17.585 36.129 21.332 1.00 18.74 55 PRO D O 1
ATOM 6966 N N . PHE D 1 59 ? 19.332 35.029 20.480 1.00 14.01 56 PHE D N 1
ATOM 6967 C CA . PHE D 1 59 ? 18.615 33.763 20.418 1.00 12.84 56 PHE D CA 1
ATOM 6968 C C . PHE D 1 59 ? 19.558 32.620 20.778 1.00 12.72 56 PHE D C 1
ATOM 6969 O O . PHE D 1 59 ? 20.768 32.784 20.879 1.00 15.33 56 PHE D O 1
ATOM 6977 N N . GLN D 1 60 ? 18.947 31.486 21.041 1.00 12.26 57 GLN D N 1
ATOM 6978 C CA . GLN D 1 60 ? 19.611 30.199 21.211 1.00 12.70 57 GLN D CA 1
ATOM 6979 C C . GLN D 1 60 ? 18.944 29.213 20.267 1.00 10.61 57 GLN D C 1
ATOM 6980 O O . GLN D 1 60 ? 17.917 29.520 19.663 1.00 11.80 57 GLN D O 1
ATOM 6986 N N . GLY D 1 61 ? 19.549 28.051 20.051 1.00 9.84 58 GLY D N 1
ATOM 6987 C CA . GLY D 1 61 ? 18.882 27.039 19.238 1.00 9.36 58 GLY D CA 1
ATOM 6988 C C . GLY D 1 61 ? 19.905 26.194 18.521 1.00 8.72 58 GLY D C 1
ATOM 6989 O O . GLY D 1 61 ? 21.017 25.956 19.026 1.00 10.03 58 GLY D O 1
ATOM 6990 N N . CYS D 1 62 ? 19.507 25.665 17.385 1.00 8.56 59 CYS D N 1
ATOM 6991 C CA . CYS D 1 62 ? 20.291 24.607 16.690 1.00 8.33 59 CYS D CA 1
ATOM 6992 C C . CYS D 1 62 ? 19.835 24.491 15.271 1.00 7.39 59 CYS D C 1
ATOM 6993 O O . CYS D 1 62 ? 18.729 24.941 14.913 1.00 8.56 59 CYS D O 1
ATOM 6996 N N . ASP D 1 63 ? 20.666 23.854 14.461 1.00 7.84 60 ASP D N 1
ATOM 6997 C CA . ASP D 1 63 ? 20.270 23.521 13.092 1.00 7.45 60 ASP D CA 1
ATOM 6998 C C . ASP D 1 63 ? 20.188 22.012 13.049 1.00 6.80 60 ASP D C 1
ATOM 6999 O O . ASP D 1 63 ? 21.192 21.325 13.281 1.00 7.81 60 ASP D O 1
ATOM 7004 N N . ILE D 1 64 ? 18.994 21.485 12.759 1.00 6.77 61 ILE D N 1
ATOM 7005 C CA . ILE D 1 64 ? 18.813 20.043 12.697 1.00 7.31 61 ILE D CA 1
ATOM 7006 C C . ILE D 1 64 ? 18.898 19.658 11.227 1.00 7.26 61 ILE D C 1
ATOM 7007 O O . ILE D 1 64 ? 18.165 20.180 10.382 1.00 7.54 61 ILE D O 1
ATOM 7012 N N . TRP D 1 65 ? 19.744 18.690 10.909 1.00 7.72 62 TRP D N 1
ATOM 7013 C CA . TRP D 1 65 ? 19.907 18.218 9.530 1.00 6.15 62 TRP D CA 1
ATOM 7014 C C . TRP D 1 65 ? 19.436 16.783 9.400 1.00 6.34 62 TRP D C 1
ATOM 7015 O O . TRP D 1 65 ? 19.660 15.985 10.300 1.00 7.31 62 TRP D O 1
ATOM 7026 N N . THR D 1 66 ? 18.772 16.441 8.297 1.00 6.65 63 THR D N 1
ATOM 7027 C CA . THR D 1 66 ? 18.449 15.014 8.039 1.00 6.36 63 THR D CA 1
ATOM 7028 C C . THR D 1 66 ? 19.260 14.598 6.832 1.00 5.85 63 THR D C 1
ATOM 7029 O O . THR D 1 66 ? 19.289 15.322 5.812 1.00 6.38 63 THR D O 1
ATOM 7033 N N . LEU D 1 67 ? 19.928 13.454 6.954 1.00 6.56 64 LEU D N 1
ATOM 7034 C CA . LEU D 1 67 ? 20.820 12.960 5.880 1.00 7.57 64 LEU D CA 1
ATOM 7035 C C . LEU D 1 67 ? 20.133 11.697 5.366 1.00 6.46 64 LEU D C 1
ATOM 7036 O O . LEU D 1 67 ? 20.308 10.605 5.872 1.00 7.05 64 LEU D O 1
ATOM 7041 N N . TYR D 1 68 ? 19.362 11.881 4.321 1.00 6.41 65 TYR D N 1
ATOM 7042 C CA . TYR D 1 68 ? 18.579 10.791 3.748 1.00 7.63 65 TYR D CA 1
ATOM 7043 C C . TYR D 1 68 ? 19.335 9.751 2.938 1.00 9.47 65 TYR D C 1
ATOM 7044 O O . TYR D 1 68 ? 18.858 8.681 2.736 1.00 12.87 65 TYR D O 1
ATOM 7053 N N . GLU D 1 69 ? 20.539 10.085 2.508 0.97 10.23 66 GLU D N 1
ATOM 7054 C CA . GLU D 1 69 ? 21.285 9.216 1.583 0.97 10.67 66 GLU D CA 1
ATOM 7055 C C . GLU D 1 69 ? 22.567 8.546 2.121 0.97 10.19 66 GLU D C 1
ATOM 7056 O O . GLU D 1 69 ? 23.419 8.136 1.377 0.97 12.18 66 GLU D O 1
ATOM 7062 N N . LEU D 1 70 ? 22.694 8.455 3.418 1.00 10.06 67 LEU D N 1
ATOM 7063 C CA . LEU D 1 70 ? 23.921 7.961 3.982 1.00 8.55 67 LEU D CA 1
ATOM 7064 C C . LEU D 1 70 ? 24.141 6.477 3.631 1.00 6.66 67 LEU D C 1
ATOM 7065 O O . LEU D 1 70 ? 23.289 5.627 3.920 1.00 8.99 67 LEU D O 1
ATOM 7070 N N . SER D 1 71 ? 25.291 6.153 3.037 1.00 6.80 68 SER D N 1
ATOM 7071 C CA . SER D 1 71 ? 25.596 4.799 2.623 1.00 6.52 68 SER D CA 1
ATOM 7072 C C . SER D 1 71 ? 27.084 4.606 2.561 1.00 6.55 68 SER D C 1
ATOM 7073 O O . SER D 1 71 ? 27.816 5.533 2.193 1.00 7.48 68 SER D O 1
ATOM 7076 N N . TRP D 1 72 ? 27.524 3.406 2.903 1.00 6.64 69 TRP D N 1
ATOM 7077 C CA . TRP D 1 72 ? 28.931 3.076 2.906 1.00 6.34 69 TRP D CA 1
ATOM 7078 C C . TRP D 1 72 ? 29.053 1.572 2.683 1.00 6.95 69 TRP D C 1
ATOM 7079 O O . TRP D 1 72 ? 28.049 0.904 2.443 1.00 7.97 69 TRP D O 1
ATOM 7090 N N . LEU D 1 73 ? 30.260 1.038 2.763 1.00 6.39 70 LEU D N 1
ATOM 7091 C CA . LEU D 1 73 ? 30.472 -0.411 2.609 1.00 7.02 70 LEU D CA 1
ATOM 7092 C C . LEU D 1 73 ? 30.922 -0.979 3.934 1.00 7.27 70 LEU D C 1
ATOM 7093 O O . LEU D 1 73 ? 31.668 -0.326 4.666 1.00 7.98 70 LEU D O 1
ATOM 7098 N N . ASN D 1 74 ? 30.462 -2.181 4.274 1.00 7.94 71 ASN D N 1
ATOM 7099 C CA . ASN D 1 74 ? 31.028 -2.850 5.445 1.00 7.80 71 ASN D CA 1
ATOM 7100 C C . ASN D 1 74 ? 32.440 -3.406 5.122 1.00 8.10 71 ASN D C 1
ATOM 7101 O O . ASN D 1 74 ? 32.958 -3.227 4.002 1.00 9.03 71 ASN D O 1
ATOM 7106 N N A GLN D 1 75 ? 33.076 -4.052 6.087 0.55 9.18 72 GLN D N 1
ATOM 7107 N N B GLN D 1 75 ? 33.061 -4.070 6.098 0.45 9.23 72 GLN D N 1
ATOM 7108 C CA A GLN D 1 75 ? 34.472 -4.443 5.855 0.55 11.31 72 GLN D CA 1
ATOM 7109 C CA B GLN D 1 75 ? 34.452 -4.544 5.942 0.45 10.84 72 GLN D CA 1
ATOM 7110 C C A GLN D 1 75 ? 34.572 -5.491 4.738 0.55 11.50 72 GLN D C 1
ATOM 7111 C C B GLN D 1 75 ? 34.599 -5.617 4.865 0.45 11.22 72 GLN D C 1
ATOM 7112 O O A GLN D 1 75 ? 35.602 -5.554 4.029 0.55 13.44 72 GLN D O 1
ATOM 7113 O O B GLN D 1 75 ? 35.695 -5.876 4.361 0.45 13.14 72 GLN D O 1
ATOM 7124 N N . LYS D 1 76 ? 33.482 -6.244 4.512 1.00 10.08 73 LYS D N 1
ATOM 7125 C CA . LYS D 1 76 ? 33.443 -7.222 3.430 1.00 10.35 73 LYS D CA 1
ATOM 7126 C C . LYS D 1 76 ? 32.983 -6.656 2.090 1.00 8.62 73 LYS D C 1
ATOM 7127 O O . LYS D 1 76 ? 32.834 -7.407 1.114 1.00 9.79 73 LYS D O 1
ATOM 7133 N N . GLY D 1 77 ? 32.752 -5.347 2.040 1.00 7.69 74 GLY D N 1
ATOM 7134 C CA . GLY D 1 77 ? 32.400 -4.730 0.787 1.00 8.51 74 GLY D CA 1
ATOM 7135 C C . GLY D 1 77 ? 30.910 -4.654 0.502 1.00 8.20 74 GLY D C 1
ATOM 7136 O O . GLY D 1 77 ? 30.516 -4.179 -0.580 1.00 8.99 74 GLY D O 1
ATOM 7137 N N . LEU D 1 78 ? 30.074 -5.122 1.421 1.00 7.85 75 LEU D N 1
ATOM 7138 C CA . LEU D 1 78 ? 28.640 -5.110 1.181 1.00 7.50 75 LEU D CA 1
ATOM 7139 C C . LEU D 1 78 ? 28.066 -3.727 1.571 1.00 6.78 75 LEU D C 1
ATOM 7140 O O . LEU D 1 78 ? 28.292 -3.269 2.695 1.00 7.80 75 LEU D O 1
ATOM 7145 N N . PRO D 1 79 ? 27.271 -3.087 0.673 1.00 6.62 76 PRO D N 1
ATOM 7146 C CA . PRO D 1 79 ? 26.718 -1.770 1.029 1.00 7.56 76 PRO D CA 1
ATOM 7147 C C . PRO D 1 79 ? 25.847 -1.819 2.274 1.00 7.16 76 PRO D C 1
ATOM 7148 O O . PRO D 1 79 ? 25.136 -2.829 2.544 1.00 7.84 76 PRO D O 1
ATOM 7152 N N . GLN D 1 80 ? 25.846 -0.693 2.978 1.00 7.17 77 GLN D N 1
ATOM 7153 C CA . GLN D 1 80 ? 25.031 -0.400 4.158 1.00 6.63 77 GLN D CA 1
ATOM 7154 C C . GLN D 1 80 ? 24.255 0.880 3.837 1.00 6.84 77 GLN D C 1
ATOM 7155 O O . GLN D 1 80 ? 24.860 1.786 3.239 1.00 7.60 77 GLN D O 1
ATOM 7161 N N . VAL D 1 81 ? 23.019 1.020 4.323 1.00 6.88 78 VAL D N 1
ATOM 7162 C CA . VAL D 1 81 ? 22.263 2.262 4.121 1.00 7.19 78 VAL D CA 1
ATOM 7163 C C . VAL D 1 81 ? 21.654 2.678 5.454 1.00 7.06 78 VAL D C 1
ATOM 7164 O O . VAL D 1 81 ? 21.275 1.825 6.295 1.00 8.04 78 VAL D O 1
ATOM 7168 N N . ALA D 1 82 ? 21.529 3.982 5.642 1.00 7.11 79 ALA D N 1
ATOM 7169 C CA . ALA D 1 82 ? 21.019 4.507 6.898 1.00 7.03 79 ALA D CA 1
ATOM 7170 C C . ALA D 1 82 ? 20.479 5.884 6.677 1.00 7.81 79 ALA D C 1
ATOM 7171 O O . ALA D 1 82 ? 20.740 6.505 5.641 1.00 9.36 79 ALA D O 1
ATOM 7173 N N . ILE D 1 83 ? 19.776 6.408 7.683 1.00 7.21 80 ILE D N 1
ATOM 7174 C CA . ILE D 1 83 ? 19.449 7.837 7.663 1.00 7.23 80 ILE D CA 1
ATOM 7175 C C . ILE D 1 83 ? 20.135 8.484 8.835 1.00 5.97 80 ILE D C 1
ATOM 7176 O O . ILE D 1 83 ? 20.146 7.937 9.959 1.00 8.28 80 ILE D O 1
ATOM 7181 N N . GLY D 1 84 ? 20.816 9.603 8.579 1.00 6.95 81 GLY D N 1
ATOM 7182 C CA . GLY D 1 84 ? 21.449 10.308 9.663 1.00 6.81 81 GLY D CA 1
ATOM 7183 C C . GLY D 1 84 ? 20.654 11.494 10.151 1.00 7.07 81 GLY D C 1
ATOM 7184 O O . GLY D 1 84 ? 19.923 12.138 9.368 1.00 7.94 81 GLY D O 1
ATOM 7185 N N A GLU D 1 85 ? 20.807 11.825 11.427 0.56 8.32 82 GLU D N 1
ATOM 7186 N N B GLU D 1 85 ? 20.820 11.853 11.416 0.44 8.40 82 GLU D N 1
ATOM 7187 C CA A GLU D 1 85 ? 20.237 13.061 11.977 0.56 9.76 82 GLU D CA 1
ATOM 7188 C CA B GLU D 1 85 ? 20.187 13.070 11.938 0.44 9.49 82 GLU D CA 1
ATOM 7189 C C A GLU D 1 85 ? 21.346 13.787 12.698 0.56 9.74 82 GLU D C 1
ATOM 7190 C C B GLU D 1 85 ? 21.206 13.814 12.803 0.44 9.37 82 GLU D C 1
ATOM 7191 O O A GLU D 1 85 ? 22.118 13.167 13.456 0.56 10.91 82 GLU D O 1
ATOM 7192 O O B GLU D 1 85 ? 21.817 13.216 13.708 0.44 9.96 82 GLU D O 1
ATOM 7203 N N . VAL D 1 86 ? 21.428 15.094 12.483 1.00 8.25 83 VAL D N 1
ATOM 7204 C CA . VAL D 1 86 ? 22.521 15.872 13.057 1.00 8.21 83 VAL D CA 1
ATOM 7205 C C . VAL D 1 86 ? 21.951 17.105 13.727 1.00 8.80 83 VAL D C 1
ATOM 7206 O O . VAL D 1 86 ? 21.017 17.713 13.191 1.00 10.36 83 VAL D O 1
ATOM 7210 N N . SER D 1 87 ? 22.471 17.441 14.904 1.00 7.69 84 SER D N 1
ATOM 7211 C CA . SER D 1 87 ? 22.113 18.724 15.516 1.00 8.12 84 SER D CA 1
ATOM 7212 C C . SER D 1 87 ? 23.373 19.555 15.686 1.00 8.62 84 SER D C 1
ATOM 7213 O O . SER D 1 87 ? 24.286 19.122 16.385 1.00 9.26 84 SER D O 1
ATOM 7216 N N . ILE D 1 88 ? 23.384 20.734 15.062 1.00 9.25 85 ILE D N 1
ATOM 7217 C CA . ILE D 1 88 ? 24.550 21.661 15.153 1.00 9.07 85 ILE D CA 1
ATOM 7218 C C . ILE D 1 88 ? 24.111 22.849 16.019 1.00 8.72 85 ILE D C 1
ATOM 7219 O O . ILE D 1 88 ? 23.173 23.538 15.664 1.00 9.05 85 ILE D O 1
ATOM 7224 N N . PRO D 1 89 ? 24.815 23.109 17.133 1.00 9.45 86 PRO D N 1
ATOM 7225 C CA . PRO D 1 89 ? 24.426 24.225 17.999 1.00 9.79 86 PRO D CA 1
ATOM 7226 C C . PRO D 1 89 ? 24.486 25.559 17.235 1.00 9.77 86 PRO D C 1
ATOM 7227 O O . PRO D 1 89 ? 25.407 25.788 16.452 1.00 10.31 86 PRO D O 1
ATOM 7231 N N . ALA D 1 90 ? 23.503 26.444 17.467 1.00 10.41 87 ALA D N 1
ATOM 7232 C CA . ALA D 1 90 ? 23.512 27.749 16.823 1.00 10.50 87 ALA D CA 1
ATOM 7233 C C . ALA D 1 90 ? 24.639 28.616 17.320 1.00 11.36 87 ALA D C 1
ATOM 7234 O O . ALA D 1 90 ? 24.960 29.619 16.672 1.00 11.53 87 ALA D O 1
ATOM 7236 N N . THR D 1 91 ? 25.280 28.228 18.434 1.00 10.91 88 THR D N 1
ATOM 7237 C CA . THR D 1 91 ? 26.483 28.918 18.890 1.00 12.58 88 THR D CA 1
ATOM 7238 C C . THR D 1 91 ? 27.757 28.467 18.226 1.00 13.04 88 THR D C 1
ATOM 7239 O O . THR D 1 91 ? 28.838 29.014 18.505 1.00 14.23 88 THR D O 1
ATOM 7243 N N . SER D 1 92 ? 27.684 27.442 17.368 1.00 11.55 89 SER D N 1
ATOM 7244 C CA . SER D 1 92 ? 28.956 27.004 16.728 1.00 10.76 89 SER D CA 1
ATOM 7245 C C . SER D 1 92 ? 29.537 28.150 15.904 1.00 10.79 89 SER D C 1
ATOM 7246 O O . SER D 1 92 ? 28.778 28.969 15.334 1.00 11.58 89 SER D O 1
ATOM 7249 N N . ALA D 1 93 ? 30.866 28.250 15.848 1.00 11.66 90 ALA D N 1
ATOM 7250 C CA . ALA D 1 93 ? 31.479 29.336 15.041 1.00 11.68 90 ALA D CA 1
ATOM 7251 C C . ALA D 1 93 ? 31.026 29.291 13.594 1.00 11.69 90 ALA D C 1
ATOM 7252 O O . ALA D 1 93 ? 30.800 30.335 12.953 1.00 12.15 90 ALA D O 1
ATOM 7254 N N . ASN D 1 94 ? 30.873 28.067 13.075 1.00 11.35 91 ASN D N 1
ATOM 7255 C CA . ASN D 1 94 ? 30.568 27.880 11.665 1.00 10.08 91 ASN D CA 1
ATOM 7256 C C . ASN D 1 94 ? 29.323 27.048 11.435 1.00 10.62 91 ASN D C 1
ATOM 7257 O O . ASN D 1 94 ? 29.031 26.094 12.198 1.00 10.70 91 ASN D O 1
ATOM 7262 N N . LEU D 1 95 ? 28.628 27.370 10.357 1.00 10.86 92 LEU D N 1
ATOM 7263 C CA . LEU D 1 95 ? 27.730 26.383 9.828 1.00 10.32 92 LEU D CA 1
ATOM 7264 C C . LEU D 1 95 ? 28.493 25.583 8.753 1.00 9.25 92 LEU D C 1
ATOM 7265 O O . LEU D 1 95 ? 29.620 25.921 8.396 1.00 11.62 92 LEU D O 1
ATOM 7270 N N . ILE D 1 96 ? 27.872 24.536 8.259 1.00 8.94 93 ILE D N 1
ATOM 7271 C CA . ILE D 1 96 ? 28.491 23.697 7.242 1.00 7.86 93 ILE D CA 1
ATOM 7272 C C . ILE D 1 96 ? 27.790 23.885 5.921 1.00 7.93 93 ILE D C 1
ATOM 7273 O O . ILE D 1 96 ? 26.557 23.805 5.841 1.00 8.74 93 ILE D O 1
ATOM 7278 N N . GLU D 1 97 ? 28.535 24.249 4.886 1.00 8.71 94 GLU D N 1
ATOM 7279 C CA . GLU D 1 97 ? 27.888 24.474 3.566 1.00 8.63 94 GLU D CA 1
ATOM 7280 C C . GLU D 1 97 ? 27.313 23.141 3.017 1.00 7.06 94 GLU D C 1
ATOM 7281 O O . GLU D 1 97 ? 27.984 22.087 3.002 1.00 8.39 94 GLU D O 1
ATOM 7287 N N A SER D 1 98 ? 26.063 23.202 2.565 0.55 7.43 95 SER D N 1
ATOM 7288 N N B SER D 1 98 ? 26.067 23.175 2.573 0.45 7.27 95 SER D N 1
ATOM 7289 C CA A SER D 1 98 ? 25.263 22.000 2.251 0.55 8.76 95 SER D CA 1
ATOM 7290 C CA B SER D 1 98 ? 25.337 21.925 2.318 0.45 8.35 95 SER D CA 1
ATOM 7291 C C A SER D 1 98 ? 25.829 21.158 1.106 0.55 7.66 95 SER D C 1
ATOM 7292 C C B SER D 1 98 ? 25.858 21.130 1.106 0.45 7.92 95 SER D C 1
ATOM 7293 O O A SER D 1 98 ? 25.844 19.921 1.195 0.55 7.58 95 SER D O 1
ATOM 7294 O O B SER D 1 98 ? 25.883 19.894 1.158 0.45 7.96 95 SER D O 1
ATOM 7299 N N . LYS D 1 99 ? 26.290 21.797 0.041 0.97 8.76 96 LYS D N 1
ATOM 7300 C CA . LYS D 1 99 ? 26.843 21.007 -1.059 0.97 8.99 96 LYS D CA 1
ATOM 7301 C C . LYS D 1 99 ? 28.101 20.248 -0.645 0.97 7.71 96 LYS D C 1
ATOM 7302 O O . LYS D 1 99 ? 28.285 19.109 -0.979 0.97 7.65 96 LYS D O 1
ATOM 7308 N N . SER D 1 100 ? 28.939 20.907 0.126 1.00 7.92 97 SER D N 1
ATOM 7309 C CA . SER D 1 100 ? 30.145 20.292 0.661 1.00 7.44 97 SER D CA 1
ATOM 7310 C C . SER D 1 100 ? 29.817 19.114 1.584 1.00 7.23 97 SER D C 1
ATOM 7311 O O . SER D 1 100 ? 30.532 18.163 1.645 1.00 8.60 97 SER D O 1
ATOM 7314 N N . PHE D 1 101 ? 28.747 19.246 2.344 1.00 7.70 98 PHE D N 1
ATOM 7315 C CA . PHE D 1 101 ? 28.280 18.192 3.234 1.00 6.42 98 PHE D CA 1
ATOM 7316 C C . PHE D 1 101 ? 27.811 16.990 2.386 1.00 6.49 98 PHE D C 1
ATOM 7317 O O . PHE D 1 101 ? 28.157 15.876 2.677 1.00 7.00 98 PHE D O 1
ATOM 7325 N N . LYS D 1 102 ? 27.085 17.240 1.307 0.94 6.76 99 LYS D N 1
ATOM 7326 C CA . LYS D 1 102 ? 26.660 16.179 0.424 0.94 6.49 99 LYS D CA 1
ATOM 7327 C C . LYS D 1 102 ? 27.866 15.457 -0.190 0.94 6.34 99 LYS D C 1
ATOM 7328 O O . LYS D 1 102 ? 27.870 14.253 -0.271 0.94 7.22 99 LYS D O 1
ATOM 7334 N N . LEU D 1 103 ? 28.862 16.211 -0.633 1.00 7.68 100 LEU D N 1
ATOM 7335 C CA . LEU D 1 103 ? 30.023 15.587 -1.285 1.00 8.90 100 LEU D CA 1
ATOM 7336 C C . LEU D 1 103 ? 30.815 14.816 -0.265 1.00 8.36 100 LEU D C 1
ATOM 7337 O O . LEU D 1 103 ? 31.274 13.677 -0.545 1.00 8.11 100 LEU D O 1
ATOM 7342 N N . TYR D 1 104 ? 30.954 15.365 0.951 1.00 7.41 101 TYR D N 1
ATOM 7343 C CA . TYR D 1 104 ? 31.579 14.615 2.044 1.00 7.58 101 TYR D CA 1
ATOM 7344 C C . TYR D 1 104 ? 30.848 13.286 2.313 1.00 6.77 101 TYR D C 1
ATOM 7345 O O . TYR D 1 104 ? 31.479 12.242 2.418 1.00 7.57 101 TYR D O 1
ATOM 7354 N N . LEU D 1 105 ? 29.516 13.305 2.369 1.00 6.87 102 LEU D N 1
ATOM 7355 C CA . LEU D 1 105 ? 28.784 12.051 2.624 1.00 7.47 102 LEU D CA 1
ATOM 7356 C C . LEU D 1 105 ? 28.951 11.079 1.427 1.00 6.92 102 LEU D C 1
ATOM 7357 O O . LEU D 1 105 ? 29.114 9.876 1.617 1.00 7.69 102 LEU D O 1
ATOM 7362 N N . ASN D 1 106 ? 28.978 11.591 0.208 1.00 7.34 103 ASN D N 1
ATOM 7363 C CA . ASN D 1 106 ? 29.182 10.725 -0.949 1.00 7.25 103 ASN D CA 1
ATOM 7364 C C . ASN D 1 106 ? 30.545 10.039 -0.877 1.00 6.87 103 ASN D C 1
ATOM 7365 O O . ASN D 1 106 ? 30.681 8.900 -1.371 1.00 8.45 103 ASN D O 1
ATOM 7370 N N . SER D 1 107 ? 31.529 10.680 -0.220 1.00 6.63 104 SER D N 1
ATOM 7371 C CA . SER D 1 107 ? 32.856 10.043 -0.095 1.00 7.05 104 SER D CA 1
ATOM 7372 C C . SER D 1 107 ? 32.814 8.770 0.753 1.00 6.59 104 SER D C 1
ATOM 7373 O O . SER D 1 107 ? 33.715 7.913 0.658 1.00 8.42 104 SER D O 1
ATOM 7376 N N . TYR D 1 108 ? 31.745 8.609 1.560 1.00 6.37 105 TYR D N 1
ATOM 7377 C CA . TYR D 1 108 ? 31.603 7.333 2.292 1.00 7.96 105 TYR D CA 1
ATOM 7378 C C . TYR D 1 108 ? 31.141 6.180 1.400 1.00 7.51 105 TYR D C 1
ATOM 7379 O O . TYR D 1 108 ? 31.310 4.997 1.792 1.00 7.35 105 TYR D O 1
ATOM 7388 N N . ASN D 1 109 ? 30.520 6.459 0.263 1.00 6.85 106 ASN D N 1
ATOM 7389 C CA . ASN D 1 109 ? 29.735 5.460 -0.461 1.00 7.85 106 ASN D CA 1
ATOM 7390 C C . ASN D 1 109 ? 30.557 4.247 -0.898 1.00 8.43 106 ASN D C 1
ATOM 7391 O O . ASN D 1 109 ? 30.073 3.141 -0.896 1.00 9.30 106 ASN D O 1
ATOM 7396 N N . GLN D 1 110 ? 31.794 4.483 -1.297 0.99 8.06 107 GLN D N 1
ATOM 7397 C CA . GLN D 1 110 ? 32.677 3.388 -1.679 0.99 8.32 107 GLN D CA 1
ATOM 7398 C C . GLN D 1 110 ? 33.758 3.077 -0.659 0.99 8.59 107 GLN D C 1
ATOM 7399 O O . GLN D 1 110 ? 34.722 2.436 -0.996 0.99 10.86 107 GLN D O 1
ATOM 7405 N N . THR D 1 111 ? 33.616 3.577 0.559 1.00 6.96 108 THR D N 1
ATOM 7406 C CA . THR D 1 111 ? 34.594 3.356 1.611 1.00 7.80 108 THR D CA 1
ATOM 7407 C C . THR D 1 111 ? 34.130 2.270 2.565 1.00 7.08 108 THR D C 1
ATOM 7408 O O . THR D 1 111 ? 32.992 2.237 2.959 1.00 7.87 108 THR D O 1
ATOM 7412 N N . ARG D 1 112 ? 35.046 1.365 2.905 1.00 7.58 109 ARG D N 1
ATOM 7413 C CA . ARG D 1 112 ? 34.769 0.272 3.803 1.00 8.13 109 ARG D CA 1
ATOM 7414 C C . ARG D 1 112 ? 35.023 0.680 5.260 1.00 9.50 109 ARG D C 1
ATOM 7415 O O . ARG D 1 112 ? 36.061 1.226 5.598 1.00 11.35 109 ARG D O 1
ATOM 7423 N N . PHE D 1 113 ? 34.033 0.418 6.095 1.00 10.36 110 PHE D N 1
ATOM 7424 C CA . PHE D 1 113 ? 34.100 0.703 7.540 1.00 10.51 110 PHE D CA 1
ATOM 7425 C C . PHE D 1 113 ? 33.762 -0.552 8.295 1.00 10.56 110 PHE D C 1
ATOM 7426 O O . PHE D 1 113 ? 32.862 -1.313 7.876 1.00 11.69 110 PHE D O 1
ATOM 7434 N N . ALA D 1 114 ? 34.467 -0.785 9.395 1.00 13.15 111 ALA D N 1
ATOM 7435 C CA . ALA D 1 114 ? 34.299 -1.981 10.206 1.00 16.06 111 ALA D CA 1
ATOM 7436 C C . ALA D 1 114 ? 32.953 -2.105 10.920 1.00 14.35 111 ALA D C 1
ATOM 7437 O O . ALA D 1 114 ? 32.544 -3.171 11.264 1.00 16.07 111 ALA D O 1
ATOM 7439 N N . SER D 1 115 ? 32.333 -0.974 11.217 1.00 11.51 112 SER D N 1
ATOM 7440 C CA . SER D 1 115 ? 31.107 -0.977 11.964 1.00 10.92 112 SER D CA 1
ATOM 7441 C C . SER D 1 115 ? 30.336 0.307 11.741 1.00 9.71 112 SER D C 1
ATOM 7442 O O . SER D 1 115 ? 30.888 1.326 11.395 1.00 10.39 112 SER D O 1
ATOM 7445 N N . TRP D 1 116 ? 29.052 0.228 12.041 1.00 9.88 113 TRP D N 1
ATOM 7446 C CA . TRP D 1 116 ? 28.181 1.377 12.116 1.00 10.00 113 TRP D CA 1
ATOM 7447 C C . TRP D 1 116 ? 28.617 2.363 13.185 1.00 10.54 113 TRP D C 1
ATOM 7448 O O . TRP D 1 116 ? 28.526 3.597 12.975 1.00 10.59 113 TRP D O 1
ATOM 7459 N N A ASP D 1 117 ? 29.142 1.860 14.312 0.52 10.22 114 ASP D N 1
ATOM 7460 N N B ASP D 1 117 ? 29.139 1.856 14.315 0.48 9.86 114 ASP D N 1
ATOM 7461 C CA A ASP D 1 117 ? 29.660 2.742 15.337 0.52 11.60 114 ASP D CA 1
ATOM 7462 C CA B ASP D 1 117 ? 29.650 2.744 15.336 0.48 10.47 114 ASP D CA 1
ATOM 7463 C C A ASP D 1 117 ? 30.806 3.620 14.818 0.52 11.43 114 ASP D C 1
ATOM 7464 C C B ASP D 1 117 ? 30.796 3.622 14.809 0.48 10.36 114 ASP D C 1
ATOM 7465 O O A ASP D 1 117 ? 30.912 4.779 15.177 0.52 12.72 114 ASP D O 1
ATOM 7466 O O B ASP D 1 117 ? 30.911 4.778 15.177 0.48 10.46 114 ASP D O 1
ATOM 7475 N N . GLU D 1 118 ? 31.688 3.045 14.020 1.00 9.81 115 GLU D N 1
ATOM 7476 C CA . GLU D 1 118 ? 32.760 3.842 13.429 1.00 10.35 115 GLU D CA 1
ATOM 7477 C C . GLU D 1 118 ? 32.237 4.980 12.551 1.00 10.30 115 GLU D C 1
ATOM 7478 O O . GLU D 1 118 ? 32.749 6.095 12.589 1.00 10.58 115 GLU D O 1
ATOM 7484 N N . VAL D 1 119 ? 31.240 4.678 11.714 1.00 9.87 116 VAL D N 1
ATOM 7485 C CA . VAL D 1 119 ? 30.646 5.689 10.872 1.00 8.16 116 VAL D CA 1
ATOM 7486 C C . VAL D 1 119 ? 30.101 6.824 11.719 1.00 8.17 116 VAL D C 1
ATOM 7487 O O . VAL D 1 119 ? 30.341 8.013 11.445 1.00 8.92 116 VAL D O 1
ATOM 7491 N N A GLN D 1 120 ? 29.321 6.477 12.734 0.60 8.01 117 GLN D N 1
ATOM 7492 N N B GLN D 1 120 ? 29.331 6.478 12.737 0.40 8.28 117 GLN D N 1
ATOM 7493 C CA A GLN D 1 120 ? 28.743 7.518 13.599 0.60 8.87 117 GLN D CA 1
ATOM 7494 C CA B GLN D 1 120 ? 28.740 7.524 13.569 0.40 8.91 117 GLN D CA 1
ATOM 7495 C C A GLN D 1 120 ? 29.836 8.367 14.284 0.60 8.76 117 GLN D C 1
ATOM 7496 C C B GLN D 1 120 ? 29.811 8.358 14.317 0.40 8.94 117 GLN D C 1
ATOM 7497 O O A GLN D 1 120 ? 29.737 9.612 14.342 0.60 9.37 117 GLN D O 1
ATOM 7498 O O B GLN D 1 120 ? 29.691 9.588 14.435 0.40 9.42 117 GLN D O 1
ATOM 7509 N N . THR D 1 121 ? 30.861 7.697 14.781 1.00 9.36 118 THR D N 1
ATOM 7510 C CA . THR D 1 121 ? 31.956 8.379 15.444 1.00 9.59 118 THR D CA 1
ATOM 7511 C C . THR D 1 121 ? 32.699 9.337 14.514 1.00 10.00 118 THR D C 1
ATOM 7512 O O . THR D 1 121 ? 33.025 10.459 14.909 1.00 11.10 118 THR D O 1
ATOM 7516 N N . ARG D 1 122 ? 32.995 8.911 13.308 1.00 9.28 119 ARG D N 1
ATOM 7517 C CA . ARG D 1 122 ? 33.633 9.776 12.342 1.00 9.18 119 ARG D CA 1
ATOM 7518 C C . ARG D 1 122 ? 32.767 10.957 11.958 1.00 8.19 119 ARG D C 1
ATOM 7519 O O . ARG D 1 122 ? 33.261 12.033 11.834 1.00 9.17 119 ARG D O 1
ATOM 7527 N N . LEU D 1 123 ? 31.469 10.731 11.765 1.00 8.18 120 LEU D N 1
ATOM 7528 C CA . LEU D 1 123 ? 30.573 11.859 11.502 1.00 7.61 120 LEU D CA 1
ATOM 7529 C C . LEU D 1 123 ? 30.621 12.879 12.642 1.00 8.07 120 LEU D C 1
ATOM 7530 O O . LEU D 1 123 ? 30.766 14.073 12.403 1.00 8.41 120 LEU D O 1
ATOM 7535 N N . VAL D 1 124 ? 30.492 12.416 13.891 1.00 8.48 121 VAL D N 1
ATOM 7536 C CA . VAL D 1 124 ? 30.596 13.353 15.004 1.00 9.07 121 VAL D CA 1
ATOM 7537 C C . VAL D 1 124 ? 31.934 14.124 14.964 1.00 9.53 121 VAL D C 1
ATOM 7538 O O . VAL D 1 124 ? 31.964 15.354 15.079 1.00 9.46 121 VAL D O 1
ATOM 7542 N N . HIS D 1 125 ? 33.032 13.397 14.761 1.00 9.20 122 HIS D N 1
ATOM 7543 C CA . HIS D 1 125 ? 34.326 14.037 14.828 1.00 9.26 122 HIS D CA 1
ATOM 7544 C C . HIS D 1 125 ? 34.447 15.083 13.728 1.00 10.81 122 HIS D C 1
ATOM 7545 O O . HIS D 1 125 ? 34.887 16.211 13.962 1.00 10.63 122 HIS D O 1
ATOM 7552 N N . ASP D 1 126 ? 34.135 14.678 12.498 1.00 8.89 123 ASP D N 1
ATOM 7553 C CA . ASP D 1 126 ? 34.384 15.550 11.343 1.00 9.45 123 ASP D CA 1
ATOM 7554 C C . ASP D 1 126 ? 33.447 16.720 11.303 1.00 8.87 123 ASP D C 1
ATOM 7555 O O . ASP D 1 126 ? 33.878 17.827 10.967 1.00 9.71 123 ASP D O 1
ATOM 7560 N N . LEU D 1 127 ? 32.170 16.494 11.621 1.00 7.45 124 LEU D N 1
ATOM 7561 C CA . LEU D 1 127 ? 31.237 17.610 11.555 1.00 8.51 124 LEU D CA 1
ATOM 7562 C C . LEU D 1 127 ? 31.475 18.572 12.743 1.00 8.94 124 LEU D C 1
ATOM 7563 O O . LEU D 1 127 ? 31.319 19.792 12.583 1.00 9.62 124 LEU D O 1
ATOM 7568 N N . SER D 1 128 ? 31.848 18.034 13.904 1.00 8.76 125 SER D N 1
ATOM 7569 C CA . SER D 1 128 ? 32.171 18.910 15.037 1.00 9.94 125 SER D CA 1
ATOM 7570 C C . SER D 1 128 ? 33.403 19.746 14.700 1.00 10.01 125 SER D C 1
ATOM 7571 O O . SER D 1 128 ? 33.443 20.935 15.065 1.00 11.25 125 SER D O 1
ATOM 7574 N N . ALA D 1 129 ? 34.425 19.153 14.063 1.00 10.35 126 ALA D N 1
ATOM 7575 C CA . ALA D 1 129 ? 35.610 19.943 13.751 1.00 11.17 126 ALA D CA 1
ATOM 7576 C C . ALA D 1 129 ? 35.241 21.048 12.773 1.00 10.77 126 ALA D C 1
ATOM 7577 O O . ALA D 1 129 ? 35.749 22.170 12.873 1.00 12.86 126 ALA D O 1
ATOM 7579 N N . CYS D 1 130 ? 34.351 20.759 11.814 1.00 9.43 127 CYS D N 1
ATOM 7580 C CA . CYS D 1 130 ? 33.970 21.767 10.833 1.00 10.09 127 CYS D CA 1
ATOM 7581 C C . CYS D 1 130 ? 33.168 22.918 11.478 1.00 10.11 127 CYS D C 1
ATOM 7582 O O . CYS D 1 130 ? 33.452 24.096 11.262 1.00 11.18 127 CYS D O 1
ATOM 7585 N N . ALA D 1 131 ? 32.148 22.563 12.236 1.00 9.92 128 ALA D N 1
ATOM 7586 C CA . ALA D 1 131 ? 31.285 23.545 12.891 1.00 10.11 128 ALA D CA 1
ATOM 7587 C C . ALA D 1 131 ? 32.019 24.343 13.964 1.00 10.76 128 ALA D C 1
ATOM 7588 O O . ALA D 1 131 ? 31.688 25.497 14.235 1.00 11.18 128 ALA D O 1
ATOM 7590 N N . GLY D 1 132 ? 33.006 23.722 14.608 1.00 12.10 129 GLY D N 1
ATOM 7591 C CA . GLY D 1 132 ? 33.706 24.402 15.691 1.00 12.91 129 GLY D CA 1
ATOM 7592 C C . GLY D 1 132 ? 33.172 24.137 17.085 1.00 15.80 129 GLY D C 1
ATOM 7593 O O . GLY D 1 132 ? 33.610 24.758 18.060 1.00 17.78 129 GLY D O 1
ATOM 7594 N N . GLU D 1 133 ? 32.178 23.269 17.184 1.00 14.87 130 GLU D N 1
ATOM 7595 C CA . GLU D 1 133 ? 31.554 22.949 18.483 1.00 14.31 130 GLU D CA 1
ATOM 7596 C C . GLU D 1 133 ? 31.015 21.517 18.301 1.00 12.15 130 GLU D C 1
ATOM 7597 O O . GLU D 1 133 ? 30.686 21.108 17.182 1.00 11.93 130 GLU D O 1
ATOM 7603 N N . THR D 1 134 ? 30.951 20.749 19.384 1.00 13.39 131 THR D N 1
ATOM 7604 C CA . THR D 1 134 ? 30.418 19.392 19.317 1.00 11.50 131 THR D CA 1
ATOM 7605 C C . THR D 1 134 ? 29.022 19.357 18.718 1.00 10.40 131 THR D C 1
ATOM 7606 O O . THR D 1 134 ? 28.119 20.075 19.152 1.00 12.40 131 THR D O 1
ATOM 7610 N N . VAL D 1 135 ? 28.835 18.468 17.748 1.00 10.88 132 VAL D N 1
ATOM 7611 C CA . VAL D 1 135 ? 27.547 18.274 17.129 1.00 11.41 132 VAL D CA 1
ATOM 7612 C C . VAL D 1 135 ? 27.078 16.889 17.554 1.00 11.26 132 VAL D C 1
ATOM 7613 O O . VAL D 1 135 ? 27.887 16.007 17.850 1.00 14.09 132 VAL D O 1
ATOM 7617 N N A THR D 1 136 ? 25.767 16.692 17.555 0.71 9.04 133 THR D N 1
ATOM 7618 N N B THR D 1 136 ? 25.764 16.696 17.582 0.29 10.44 133 THR D N 1
ATOM 7619 C CA A THR D 1 136 ? 25.246 15.362 17.830 0.71 10.12 133 THR D CA 1
ATOM 7620 C CA B THR D 1 136 ? 25.199 15.374 17.847 0.29 10.68 133 THR D CA 1
ATOM 7621 C C A THR D 1 136 ? 24.789 14.666 16.543 0.71 8.70 133 THR D C 1
ATOM 7622 C C B THR D 1 136 ? 24.841 14.678 16.527 0.29 9.62 133 THR D C 1
ATOM 7623 O O A THR D 1 136 ? 24.232 15.274 15.633 0.71 8.83 133 THR D O 1
ATOM 7624 O O B THR D 1 136 ? 24.420 15.320 15.566 0.29 9.69 133 THR D O 1
ATOM 7631 N N . VAL D 1 137 ? 25.082 13.370 16.461 1.00 9.13 134 VAL D N 1
ATOM 7632 C CA . VAL D 1 137 ? 24.734 12.594 15.280 1.00 8.55 134 VAL D CA 1
ATOM 7633 C C . VAL D 1 137 ? 24.088 11.271 15.678 1.00 8.88 134 VAL D C 1
ATOM 7634 O O . VAL D 1 137 ? 24.608 10.552 16.526 1.00 11.47 134 VAL D O 1
ATOM 7638 N N A ASN D 1 138 ? 22.947 10.983 15.062 0.61 8.57 135 ASN D N 1
ATOM 7639 N N B ASN D 1 138 ? 22.980 10.923 15.041 0.39 8.21 135 ASN D N 1
ATOM 7640 C CA A ASN D 1 138 ? 22.328 9.680 15.118 0.61 9.41 135 ASN D CA 1
ATOM 7641 C CA B ASN D 1 138 ? 22.389 9.610 15.217 0.39 8.76 135 ASN D CA 1
ATOM 7642 C C A ASN D 1 138 ? 22.468 9.044 13.749 0.61 8.57 135 ASN D C 1
ATOM 7643 C C B ASN D 1 138 ? 22.237 8.935 13.859 0.39 8.32 135 ASN D C 1
ATOM 7644 O O A ASN D 1 138 ? 22.198 9.675 12.767 0.61 9.06 135 ASN D O 1
ATOM 7645 O O B ASN D 1 138 ? 21.524 9.420 13.006 0.39 7.79 135 ASN D O 1
ATOM 7654 N N . VAL D 1 139 ? 22.891 7.788 13.697 1.00 9.17 136 VAL D N 1
ATOM 7655 C CA . VAL D 1 139 ? 22.871 7.015 12.456 1.00 9.09 136 VAL D CA 1
ATOM 7656 C C . VAL D 1 139 ? 21.870 5.871 12.674 1.00 9.28 136 VAL D C 1
ATOM 7657 O O . VAL D 1 139 ? 22.099 4.981 13.513 1.00 12.05 136 VAL D O 1
ATOM 7661 N N . LYS D 1 140 ? 20.759 5.933 11.946 1.00 8.91 137 LYS D N 1
ATOM 7662 C CA . LYS D 1 140 ? 19.606 5.057 12.229 1.00 9.65 137 LYS D CA 1
ATOM 7663 C C . LYS D 1 140 ? 19.355 4.095 11.079 1.00 8.65 137 LYS D C 1
ATOM 7664 O O . LYS D 1 140 ? 19.412 4.507 9.913 1.00 8.49 137 LYS D O 1
ATOM 7670 N N . SER D 1 141 ? 19.059 2.811 11.380 1.00 9.11 138 SER D N 1
ATOM 7671 C CA . SER D 1 141 ? 18.698 1.892 10.310 1.00 8.66 138 SER D CA 1
ATOM 7672 C C . SER D 1 141 ? 17.337 2.262 9.717 1.00 7.66 138 SER D C 1
ATOM 7673 O O . SER D 1 141 ? 16.512 2.956 10.363 1.00 8.43 138 SER D O 1
ATOM 7676 N N . LEU D 1 142 ? 17.136 1.903 8.461 1.00 6.72 139 LEU D N 1
ATOM 7677 C CA . LEU D 1 142 ? 15.905 2.285 7.808 1.00 6.83 139 LEU D CA 1
ATOM 7678 C C . LEU D 1 142 ? 14.674 1.745 8.524 1.00 7.30 139 LEU D C 1
ATOM 7679 O O . LEU D 1 142 ? 13.623 2.392 8.506 1.00 7.68 139 LEU D O 1
ATOM 7684 N N . ASN D 1 143 ? 14.785 0.580 9.173 1.00 9.34 140 ASN D N 1
ATOM 7685 C CA . ASN D 1 143 ? 13.645 0.014 9.861 1.00 9.66 140 ASN D CA 1
ATOM 7686 C C . ASN D 1 143 ? 13.130 0.891 10.979 1.00 9.06 140 ASN D C 1
ATOM 7687 O O . ASN D 1 143 ? 11.968 0.783 11.333 1.00 11.02 140 ASN D O 1
ATOM 7692 N N A GLU D 1 144 ? 13.974 1.759 11.530 0.63 8.33 141 GLU D N 1
ATOM 7693 N N B GLU D 1 144 ? 13.960 1.777 11.516 0.37 9.48 141 GLU D N 1
ATOM 7694 C CA A GLU D 1 144 ? 13.536 2.674 12.572 0.63 8.95 141 GLU D CA 1
ATOM 7695 C CA B GLU D 1 144 ? 13.511 2.671 12.572 0.37 10.22 141 GLU D CA 1
ATOM 7696 C C A GLU D 1 144 ? 12.487 3.641 12.085 0.63 8.56 141 GLU D C 1
ATOM 7697 C C B GLU D 1 144 ? 12.522 3.696 12.080 0.37 9.34 141 GLU D C 1
ATOM 7698 O O A GLU D 1 144 ? 11.755 4.204 12.887 0.63 12.66 141 GLU D O 1
ATOM 7699 O O B GLU D 1 144 ? 11.933 4.417 12.872 0.37 11.95 141 GLU D O 1
ATOM 7710 N N . TYR D 1 145 ? 12.389 3.802 10.769 1.00 8.10 142 TYR D N 1
ATOM 7711 C CA . TYR D 1 145 ? 11.435 4.728 10.188 1.00 9.40 142 TYR D CA 1
ATOM 7712 C C . TYR D 1 145 ? 10.093 4.148 9.757 1.00 8.49 142 TYR D C 1
ATOM 7713 O O . TYR D 1 145 ? 9.205 4.890 9.407 1.00 9.42 142 TYR D O 1
ATOM 7722 N N . THR D 1 146 ? 9.935 2.836 9.789 1.00 8.01 143 THR D N 1
ATOM 7723 C CA . THR D 1 146 ? 8.666 2.271 9.388 1.00 8.27 143 THR D CA 1
ATOM 7724 C C . THR D 1 146 ? 7.580 2.755 10.333 1.00 9.99 143 THR D C 1
ATOM 7725 O O . THR D 1 146 ? 7.718 2.679 11.532 1.00 11.58 143 THR D O 1
ATOM 7729 N N . ALA D 1 147 ? 6.506 3.258 9.741 1.00 9.37 144 ALA D N 1
ATOM 7730 C CA . ALA D 1 147 ? 5.341 3.766 10.463 1.00 11.40 144 ALA D CA 1
ATOM 7731 C C . ALA D 1 147 ? 5.538 5.146 11.066 1.00 11.37 144 ALA D C 1
ATOM 7732 O O . ALA D 1 147 ? 4.634 5.655 11.682 1.00 14.17 144 ALA D O 1
ATOM 7734 N N . GLU D 1 148 ? 6.707 5.753 10.894 1.00 8.96 145 GLU D N 1
ATOM 7735 C CA . GLU D 1 148 ? 6.915 7.125 11.334 1.00 10.07 145 GLU D CA 1
ATOM 7736 C C . GLU D 1 148 ? 6.027 8.045 10.495 1.00 8.38 145 GLU D C 1
ATOM 7737 O O . GLU D 1 148 ? 5.847 7.808 9.325 1.00 8.24 145 GLU D O 1
ATOM 7743 N N . PRO D 1 149 ? 5.481 9.087 11.124 0.96 8.42 146 PRO D N 1
ATOM 7744 C CA . PRO D 1 149 ? 4.515 9.961 10.447 0.96 9.36 146 PRO D CA 1
ATOM 7745 C C . PRO D 1 149 ? 5.148 11.086 9.647 0.96 9.45 146 PRO D C 1
ATOM 7746 O O . PRO D 1 149 ? 6.193 11.652 10.028 0.96 10.19 146 PRO D O 1
ATOM 7750 N N . ILE D 1 150 ? 4.443 11.463 8.607 1.00 8.02 147 ILE D N 1
ATOM 7751 C CA . ILE D 1 150 ? 4.579 12.791 8.055 1.00 7.86 147 ILE D CA 1
ATOM 7752 C C . ILE D 1 150 ? 3.764 13.738 8.954 1.00 7.32 147 ILE D C 1
ATOM 7753 O O . ILE D 1 150 ? 2.635 13.422 9.345 1.00 8.43 147 ILE D O 1
ATOM 7758 N N . VAL D 1 151 ? 4.358 14.863 9.295 1.00 7.72 148 VAL D N 1
ATOM 7759 C CA . VAL D 1 151 ? 3.734 15.776 10.247 1.00 8.41 148 VAL D CA 1
ATOM 7760 C C . VAL D 1 151 ? 3.526 17.165 9.657 1.00 7.56 148 VAL D C 1
ATOM 7761 O O . VAL D 1 151 ? 4.225 17.551 8.696 1.00 8.24 148 VAL D O 1
ATOM 7765 N N . THR D 1 152 ? 2.550 17.909 10.198 1.00 7.74 149 THR D N 1
ATOM 7766 C CA . THR D 1 152 ? 2.433 19.328 9.917 1.00 7.89 149 THR D CA 1
ATOM 7767 C C . THR D 1 152 ? 3.077 20.133 11.015 1.00 10.34 149 THR D C 1
ATOM 7768 O O . THR D 1 152 ? 3.782 19.581 11.821 1.00 13.70 149 THR D O 1
ATOM 7780 N N . GLN D 1 154 ? 2.771 23.104 14.300 0.93 9.77 151 GLN D N 1
ATOM 7781 C CA . GLN D 1 154 ? 1.846 23.456 15.359 0.93 11.72 151 GLN D CA 1
ATOM 7782 C C . GLN D 1 154 ? 1.079 24.756 15.055 0.93 10.55 151 GLN D C 1
ATOM 7783 O O . GLN D 1 154 ? 1.556 25.629 14.278 0.93 11.33 151 GLN D O 1
ATOM 7789 N N . GLY D 1 155 ? -0.046 24.961 15.754 1.00 11.64 152 GLY D N 1
ATOM 7790 C CA . GLY D 1 155 ? -0.769 26.212 15.689 1.00 13.36 152 GLY D CA 1
ATOM 7791 C C . GLY D 1 155 ? -1.582 26.380 14.439 1.00 12.58 152 GLY D C 1
ATOM 7792 O O . GLY D 1 155 ? -1.928 25.407 13.775 1.00 15.31 152 GLY D O 1
ATOM 7793 N N . GLU D 1 156 ? -1.863 27.638 14.109 1.00 13.34 153 GLU D N 1
ATOM 7794 C CA . GLU D 1 156 ? -2.767 27.932 13.041 1.00 12.62 153 GLU D CA 1
ATOM 7795 C C . GLU D 1 156 ? -2.003 28.257 11.786 1.00 11.10 153 GLU D C 1
ATOM 7796 O O . GLU D 1 156 ? -1.065 29.047 11.828 1.00 10.61 153 GLU D O 1
ATOM 7802 N N . CYS D 1 157 ? -2.422 27.671 10.675 1.00 12.03 154 CYS D N 1
ATOM 7803 C CA . CYS D 1 157 ? -1.844 28.035 9.386 1.00 10.54 154 CYS D CA 1
ATOM 7804 C C . CYS D 1 157 ? -2.369 29.385 8.944 1.00 10.08 154 CYS D C 1
ATOM 7805 O O . CYS D 1 157 ? -3.570 29.641 9.009 1.00 13.61 154 CYS D O 1
ATOM 7808 N N . ILE D 1 158 ? -1.467 30.256 8.494 1.00 8.44 155 ILE D N 1
ATOM 7809 C CA . ILE D 1 158 ? -1.863 31.610 8.075 1.00 10.07 155 ILE D CA 1
ATOM 7810 C C . ILE D 1 158 ? -2.035 31.743 6.554 1.00 9.89 155 ILE D C 1
ATOM 7811 O O . ILE D 1 158 ? -2.250 32.839 6.033 1.00 10.68 155 ILE D O 1
ATOM 7816 N N . ASP D 1 159 ? -1.916 30.651 5.825 1.00 9.59 156 ASP D N 1
ATOM 7817 C CA . ASP D 1 159 ? -1.811 30.767 4.380 1.00 10.84 156 ASP D CA 1
ATOM 7818 C C . ASP D 1 159 ? -3.094 31.008 3.634 1.00 11.25 156 ASP D C 1
ATOM 7819 O O . ASP D 1 159 ? -3.036 31.446 2.493 1.00 12.88 156 ASP D O 1
ATOM 7824 N N . ASP D 1 160 ? -4.248 30.745 4.219 0.89 11.50 157 ASP D N 1
ATOM 7825 C CA . ASP D 1 160 ? -5.423 30.831 3.365 0.89 14.25 157 ASP D CA 1
ATOM 7826 C C . ASP D 1 160 ? -5.984 32.222 3.645 0.89 15.88 157 ASP D C 1
ATOM 7827 O O . ASP D 1 160 ? -6.981 32.413 4.352 0.89 18.89 157 ASP D O 1
ATOM 7832 N N . GLN D 1 161 ? -5.463 33.146 2.855 1.00 13.70 158 GLN D N 1
ATOM 7833 C CA . GLN D 1 161 ? -5.853 34.535 2.979 1.00 11.66 158 GLN D CA 1
ATOM 7834 C C . GLN D 1 161 ? -6.250 35.005 1.617 1.00 13.74 158 GLN D C 1
ATOM 7835 O O . GLN D 1 161 ? -5.707 34.596 0.593 1.00 15.57 158 GLN D O 1
ATOM 7841 N N A ASP D 1 162 ? -7.230 35.887 1.644 0.59 13.66 159 ASP D N 1
ATOM 7842 N N B ASP D 1 162 ? -7.151 35.967 1.557 0.41 14.23 159 ASP D N 1
ATOM 7843 C CA A ASP D 1 162 ? -7.678 36.550 0.446 0.59 14.53 159 ASP D CA 1
ATOM 7844 C CA B ASP D 1 162 ? -7.756 36.411 0.284 0.41 14.75 159 ASP D CA 1
ATOM 7845 C C A ASP D 1 162 ? -6.984 37.903 0.520 0.59 14.38 159 ASP D C 1
ATOM 7846 C C B ASP D 1 162 ? -7.002 37.549 -0.475 0.41 15.46 159 ASP D C 1
ATOM 7847 O O A ASP D 1 162 ? -7.495 38.938 1.010 0.59 15.37 159 ASP D O 1
ATOM 7848 O O B ASP D 1 162 ? -7.496 38.107 -1.369 0.41 17.22 159 ASP D O 1
ATOM 7857 N N . ILE D 1 163 ? -5.799 37.879 -0.047 1.00 13.88 160 ILE D N 1
ATOM 7858 C CA . ILE D 1 163 ? -4.976 39.016 -0.351 1.00 13.94 160 ILE D CA 1
ATOM 7859 C C . ILE D 1 163 ? -4.348 38.887 -1.724 1.00 11.25 160 ILE D C 1
ATOM 7860 O O . ILE D 1 163 ? -4.187 37.795 -2.235 1.00 12.71 160 ILE D O 1
ATOM 7865 N N . GLU D 1 164 ? -3.973 40.019 -2.300 1.00 13.95 161 GLU D N 1
ATOM 7866 C CA . GLU D 1 164 ? -3.203 40.054 -3.530 1.00 12.90 161 GLU D CA 1
ATOM 7867 C C . GLU D 1 164 ? -1.757 40.403 -3.270 1.00 13.12 161 GLU D C 1
ATOM 7868 O O . GLU D 1 164 ? -1.460 41.341 -2.554 1.00 13.57 161 GLU D O 1
ATOM 7874 N N . ILE D 1 165 ? -0.866 39.620 -3.858 1.00 13.79 162 ILE D N 1
ATOM 7875 C CA . ILE D 1 165 ? 0.552 39.928 -3.848 1.00 13.23 162 ILE D CA 1
ATOM 7876 C C . ILE D 1 165 ? 1.038 40.034 -5.303 1.00 10.37 162 ILE D C 1
ATOM 7877 O O . ILE D 1 165 ? 0.727 39.203 -6.114 1.00 12.41 162 ILE D O 1
ATOM 7882 N N . ALA D 1 166 ? 1.735 41.120 -5.616 1.00 12.05 163 ALA D N 1
ATOM 7883 C CA . ALA D 1 166 ? 2.385 41.302 -6.897 1.00 13.93 163 ALA D CA 1
ATOM 7884 C C . ALA D 1 166 ? 3.856 41.699 -6.798 1.00 16.43 163 ALA D C 1
ATOM 7885 O O . ALA D 1 166 ? 4.569 41.585 -7.732 1.00 18.12 163 ALA D O 1
ATOM 7887 N N . ASN D 1 167 ? 4.277 42.194 -5.649 1.00 17.66 164 ASN D N 1
ATOM 7888 C CA . ASN D 1 167 ? 5.669 42.584 -5.477 1.00 20.04 164 ASN D CA 1
ATOM 7889 C C . ASN D 1 167 ? 6.338 41.573 -4.551 1.00 18.82 164 ASN D C 1
ATOM 7890 O O . ASN D 1 167 ? 6.006 41.481 -3.394 1.00 22.34 164 ASN D O 1
ATOM 7895 N N . TYR D 1 168 ? 7.297 40.835 -5.090 1.00 16.80 165 TYR D N 1
ATOM 7896 C CA . TYR D 1 168 ? 7.972 39.751 -4.356 1.00 15.33 165 TYR D CA 1
ATOM 7897 C C . TYR D 1 168 ? 9.342 40.142 -3.815 1.00 17.11 165 TYR D C 1
ATOM 7898 O O . TYR D 1 168 ? 10.077 39.294 -3.361 1.00 20.16 165 TYR D O 1
ATOM 7907 N N . GLU D 1 169 ? 9.675 41.421 -3.858 1.00 15.37 166 GLU D N 1
ATOM 7908 C CA . GLU D 1 169 ? 10.988 41.844 -3.380 1.00 14.38 166 GLU D CA 1
ATOM 7909 C C . GLU D 1 169 ? 11.019 41.852 -1.826 1.00 13.30 166 GLU D C 1
ATOM 7910 O O . GLU D 1 169 ? 10.027 42.188 -1.168 1.00 14.08 166 GLU D O 1
ATOM 7916 N N . PHE D 1 170 ? 12.164 41.538 -1.242 1.00 12.01 167 PHE D N 1
ATOM 7917 C CA . PHE D 1 170 ? 12.258 41.466 0.222 1.00 11.43 167 PHE D CA 1
ATOM 7918 C C . PHE D 1 170 ? 11.959 42.833 0.869 1.00 12.67 167 PHE D C 1
ATOM 7919 O O . PHE D 1 170 ? 12.477 43.875 0.390 1.00 13.91 167 PHE D O 1
ATOM 7927 N N . ASP D 1 171 ? 11.073 42.858 1.875 1.00 12.22 168 ASP D N 1
ATOM 7928 C CA . ASP D 1 171 ? 10.790 44.109 2.566 1.00 13.04 168 ASP D CA 1
ATOM 7929 C C . ASP D 1 171 ? 10.517 43.850 4.051 1.00 13.43 168 ASP D C 1
ATOM 7930 O O . ASP D 1 171 ? 9.349 43.590 4.400 1.00 13.33 168 ASP D O 1
ATOM 7935 N N . ASP D 1 172 ? 11.469 44.127 4.928 1.00 12.56 169 ASP D N 1
ATOM 7936 C CA . ASP D 1 172 ? 11.235 43.903 6.336 1.00 13.17 169 ASP D CA 1
ATOM 7937 C C . ASP D 1 172 ? 10.234 44.913 6.874 1.00 13.52 169 ASP D C 1
ATOM 7938 O O . ASP D 1 172 ? 9.616 44.664 7.902 1.00 13.38 169 ASP D O 1
ATOM 7943 N N . ALA D 1 173 ? 10.100 46.063 6.189 1.00 14.23 170 ALA D N 1
ATOM 7944 C CA . ALA D 1 173 ? 9.181 47.112 6.627 1.00 14.80 170 ALA D CA 1
ATOM 7945 C C . ALA D 1 173 ? 7.713 46.676 6.527 1.00 13.92 170 ALA D C 1
ATOM 7946 O O . ALA D 1 173 ? 6.840 47.337 7.078 1.00 15.33 170 ALA D O 1
ATOM 7948 N N . LEU D 1 174 ? 7.436 45.526 5.909 1.00 13.29 171 LEU D N 1
ATOM 7949 C CA . LEU D 1 174 ? 6.086 44.980 5.931 1.00 13.01 171 LEU D CA 1
ATOM 7950 C C . LEU D 1 174 ? 5.664 44.690 7.372 1.00 12.61 171 LEU D C 1
ATOM 7951 O O . LEU D 1 174 ? 4.468 44.577 7.647 1.00 15.83 171 LEU D O 1
ATOM 7956 N N . LEU D 1 175 ? 6.627 44.512 8.280 1.00 12.47 172 LEU D N 1
ATOM 7957 C CA . LEU D 1 175 ? 6.301 44.240 9.676 1.00 12.45 172 LEU D CA 1
ATOM 7958 C C . LEU D 1 175 ? 6.073 45.494 10.532 1.00 13.19 172 LEU D C 1
ATOM 7959 O O . LEU D 1 175 ? 5.778 45.368 11.738 1.00 13.48 172 LEU D O 1
ATOM 7964 N N . GLN D 1 176 ? 6.239 46.696 9.941 0.93 14.19 173 GLN D N 1
ATOM 7965 C CA . GLN D 1 176 ? 6.090 47.906 10.749 0.93 17.00 173 GLN D CA 1
ATOM 7966 C C . GLN D 1 176 ? 4.665 48.036 11.260 0.93 18.41 173 GLN D C 1
ATOM 7967 O O . GLN D 1 176 ? 3.675 47.975 10.477 0.93 18.92 173 GLN D O 1
ATOM 7973 N N . GLY D 1 177 ? 4.550 48.163 12.581 1.00 17.35 174 GLY D N 1
ATOM 7974 C CA . GLY D 1 177 ? 3.240 48.238 13.183 1.00 17.84 174 GLY D CA 1
ATOM 7975 C C . GLY D 1 177 ? 2.445 46.935 13.101 1.00 17.20 174 GLY D C 1
ATOM 7976 O O . GLY D 1 177 ? 1.231 46.955 13.349 1.00 19.04 174 GLY D O 1
ATOM 7977 N N . ALA D 1 178 ? 3.084 45.796 12.811 1.00 15.07 175 ALA D N 1
ATOM 7978 C CA . ALA D 1 178 ? 2.342 44.545 12.693 1.00 14.52 175 ALA D CA 1
ATOM 7979 C C . ALA D 1 178 ? 1.813 44.000 14.018 1.00 15.05 175 ALA D C 1
ATOM 7980 O O . ALA D 1 178 ? 0.927 43.158 13.996 1.00 18.78 175 ALA D O 1
ATOM 7982 N N . ALA D 1 179 ? 2.349 44.396 15.175 1.00 14.08 176 ALA D N 1
ATOM 7983 C CA . ALA D 1 179 ? 1.828 43.743 16.394 1.00 16.16 176 ALA D CA 1
ATOM 7984 C C . ALA D 1 179 ? 1.136 44.796 17.199 1.00 21.87 176 ALA D C 1
ATOM 7985 O O . ALA D 1 179 ? 1.743 45.476 18.001 1.00 26.31 176 ALA D O 1
ATOM 7987 N N . GLN D 1 180 ? -0.149 44.927 16.981 1.00 23.52 177 GLN D N 1
ATOM 7988 C CA . GLN D 1 180 ? -0.927 45.937 17.717 1.00 27.10 177 GLN D CA 1
ATOM 7989 C C . GLN D 1 180 ? -1.962 45.400 18.635 1.00 26.69 177 GLN D C 1
ATOM 7990 O O . GLN D 1 180 ? -2.651 46.139 19.354 1.00 30.69 177 GLN D O 1
ATOM 7996 N N . GLY D 1 181 ? -2.136 44.098 18.570 1.00 25.79 178 GLY D N 1
ATOM 7997 C CA . GLY D 1 181 ? -3.302 43.485 19.151 1.00 25.00 178 GLY D CA 1
ATOM 7998 C C . GLY D 1 181 ? -3.125 43.318 20.640 1.00 25.27 178 GLY D C 1
ATOM 7999 O O . GLY D 1 181 ? -2.124 43.786 21.202 1.00 25.77 178 GLY D O 1
ATOM 8000 N N A GLU D 1 182 ? -4.099 42.665 21.278 0.48 25.30 179 GLU D N 1
ATOM 8001 N N B GLU D 1 182 ? -4.095 42.635 21.246 0.52 25.19 179 GLU D N 1
ATOM 8002 C CA A GLU D 1 182 ? -4.020 42.364 22.703 0.48 24.44 179 GLU D CA 1
ATOM 8003 C CA B GLU D 1 182 ? -4.081 42.262 22.652 0.52 24.24 179 GLU D CA 1
ATOM 8004 C C A GLU D 1 182 ? -2.849 41.430 22.937 0.48 21.63 179 GLU D C 1
ATOM 8005 C C B GLU D 1 182 ? -2.869 41.380 22.937 0.52 21.41 179 GLU D C 1
ATOM 8006 O O A GLU D 1 182 ? -2.394 40.764 22.022 0.48 20.94 179 GLU D O 1
ATOM 8007 O O B GLU D 1 182 ? -2.389 40.705 22.042 0.52 20.58 179 GLU D O 1
ATOM 8018 N N . GLU D 1 183 ? -2.357 41.419 24.164 0.88 20.50 180 GLU D N 1
ATOM 8019 C CA . GLU D 1 183 ? -1.279 40.497 24.506 0.88 20.33 180 GLU D CA 1
ATOM 8020 C C . GLU D 1 183 ? -1.798 39.081 24.444 0.88 19.13 180 GLU D C 1
ATOM 8021 O O . GLU D 1 183 ? -2.781 38.760 25.074 0.88 21.24 180 GLU D O 1
ATOM 8027 N N . VAL D 1 184 ? -1.100 38.216 23.711 1.00 15.93 181 VAL D N 1
ATOM 8028 C CA . VAL D 1 184 ? -1.517 36.835 23.519 1.00 15.67 181 VAL D CA 1
ATOM 8029 C C . VAL D 1 184 ? -0.311 35.891 23.490 1.00 12.30 181 VAL D C 1
ATOM 8030 O O . VAL D 1 184 ? 0.796 36.317 23.312 1.00 11.91 181 VAL D O 1
ATOM 8034 N N . SER D 1 185 ? -0.574 34.615 23.691 1.00 12.46 182 SER D N 1
ATOM 8035 C CA . SER D 1 185 ? 0.353 33.564 23.316 1.00 12.65 182 SER D CA 1
ATOM 8036 C C . SER D 1 185 ? -0.240 32.851 22.092 1.00 12.90 182 SER D C 1
ATOM 8037 O O . SER D 1 185 ? -1.335 32.350 22.131 1.00 16.00 182 SER D O 1
ATOM 8040 N N . GLU D 1 186 ? 0.505 32.822 20.999 1.00 11.81 183 GLU D N 1
ATOM 8041 C CA . GLU D 1 186 ? 0.030 32.218 19.760 1.00 12.25 183 GLU D CA 1
ATOM 8042 C C . GLU D 1 186 ? 1.116 31.387 19.123 1.00 9.96 183 GLU D C 1
ATOM 8043 O O . GLU D 1 186 ? 2.281 31.673 19.301 1.00 10.16 183 GLU D O 1
ATOM 8049 N N . VAL D 1 187 ? 0.682 30.403 18.350 1.00 9.64 184 VAL D N 1
ATOM 8050 C CA . VAL D 1 187 ? 1.542 29.688 17.410 1.00 8.81 184 VAL D CA 1
ATOM 8051 C C . VAL D 1 187 ? 0.951 29.747 15.996 1.00 9.01 184 VAL D C 1
ATOM 8052 O O . VAL D 1 187 ? -0.180 29.401 15.791 1.00 11.78 184 VAL D O 1
ATOM 8056 N N . LEU D 1 188 ? 1.761 30.188 15.047 1.00 8.54 185 LEU D N 1
ATOM 8057 C CA . LEU D 1 188 ? 1.337 30.393 13.682 1.00 9.31 185 LEU D CA 1
ATOM 8058 C C . LEU D 1 188 ? 2.294 29.649 12.757 1.00 8.45 185 LEU D C 1
ATOM 8059 O O . LEU D 1 188 ? 3.442 29.529 13.066 1.00 10.52 185 LEU D O 1
ATOM 8064 N N . HIS D 1 189 ? 1.823 29.156 11.625 1.00 7.38 186 HIS D N 1
ATOM 8065 C CA . HIS D 1 189 ? 2.777 28.603 10.671 1.00 6.72 186 HIS D CA 1
ATOM 8066 C C . HIS D 1 189 ? 2.334 28.932 9.247 1.00 7.18 186 HIS D C 1
ATOM 8067 O O . HIS D 1 189 ? 1.165 29.237 8.968 1.00 8.32 186 HIS D O 1
ATOM 8074 N N . SER D 1 190 ? 3.279 28.757 8.349 1.00 6.83 187 SER D N 1
ATOM 8075 C CA . SER D 1 190 ? 3.094 28.944 6.917 1.00 6.66 187 SER D CA 1
ATOM 8076 C C . SER D 1 190 ? 3.878 27.896 6.159 1.00 6.56 187 SER D C 1
ATOM 8077 O O . SER D 1 190 ? 5.004 27.581 6.540 1.00 8.05 187 SER D O 1
ATOM 8080 N N . HIS D 1 191 ? 3.300 27.418 5.057 1.00 7.18 188 HIS D N 1
ATOM 8081 C CA . HIS D 1 191 ? 4.028 26.528 4.131 1.00 7.40 188 HIS D CA 1
ATOM 8082 C C . HIS D 1 191 ? 4.610 27.286 2.926 1.00 7.49 188 HIS D C 1
ATOM 8083 O O . HIS D 1 191 ? 5.047 26.651 1.958 1.00 8.22 188 HIS D O 1
ATOM 8090 N N . LEU D 1 192 ? 4.499 28.618 2.947 1.00 7.62 189 LEU D N 1
ATOM 8091 C CA . LEU D 1 192 ? 4.738 29.430 1.751 1.00 8.40 189 LEU D CA 1
ATOM 8092 C C . LEU D 1 192 ? 6.140 30.031 1.716 1.00 9.56 189 LEU D C 1
ATOM 8093 O O . LEU D 1 192 ? 6.402 30.942 0.907 1.00 12.69 189 LEU D O 1
ATOM 8098 N N . LEU D 1 193 ? 7.031 29.645 2.638 1.00 9.14 190 LEU D N 1
ATOM 8099 C CA . LEU D 1 193 ? 8.373 30.181 2.627 1.00 9.30 190 LEU D CA 1
ATOM 8100 C C . LEU D 1 193 ? 9.132 29.661 1.401 1.00 9.13 190 LEU D C 1
ATOM 8101 O O . LEU D 1 193 ? 9.267 28.441 1.185 1.00 9.21 190 LEU D O 1
ATOM 8106 N N . LYS D 1 194 ? 9.686 30.576 0.606 1.00 9.47 191 LYS D N 1
ATOM 8107 C CA . LYS D 1 194 ? 10.541 30.228 -0.485 1.00 10.39 191 LYS D CA 1
ATOM 8108 C C . LYS D 1 194 ? 11.632 31.273 -0.561 1.00 10.98 191 LYS D C 1
ATOM 8109 O O . LYS D 1 194 ? 11.405 32.441 -0.259 1.00 11.26 191 LYS D O 1
ATOM 8115 N N . SER D 1 195 ? 12.834 30.892 -0.940 1.00 13.27 192 SER D N 1
ATOM 8116 C CA . SER D 1 195 ? 13.880 31.853 -1.249 1.00 14.15 192 SER D CA 1
ATOM 8117 C C . SER D 1 195 ? 14.762 31.253 -2.349 1.00 15.12 192 SER D C 1
ATOM 8118 O O . SER D 1 195 ? 14.434 30.194 -2.887 1.00 16.14 192 SER D O 1
ATOM 8121 N N A ASN D 1 196 ? 15.826 31.951 -2.722 0.56 16.04 193 ASN D N 1
ATOM 8122 N N B ASN D 1 196 ? 15.805 31.979 -2.770 0.44 15.79 193 ASN D N 1
ATOM 8123 C CA A ASN D 1 196 ? 16.777 31.370 -3.659 0.56 17.01 193 ASN D CA 1
ATOM 8124 C CA B ASN D 1 196 ? 16.815 31.416 -3.683 0.44 16.85 193 ASN D CA 1
ATOM 8125 C C A ASN D 1 196 ? 18.074 31.003 -2.942 0.56 16.34 193 ASN D C 1
ATOM 8126 C C B ASN D 1 196 ? 18.034 30.974 -2.872 0.44 16.09 193 ASN D C 1
ATOM 8127 O O A ASN D 1 196 ? 18.639 31.805 -2.200 0.56 17.31 193 ASN D O 1
ATOM 8128 O O B ASN D 1 196 ? 18.514 31.696 -1.996 0.44 16.97 193 ASN D O 1
ATOM 8137 N N . CYS D 1 197 ? 18.527 29.783 -3.160 1.00 15.03 194 CYS D N 1
ATOM 8138 C CA . CYS D 1 197 ? 19.689 29.249 -2.419 1.00 17.34 194 CYS D CA 1
ATOM 8139 C C . CYS D 1 197 ? 20.931 29.947 -2.854 1.00 23.98 194 CYS D C 1
ATOM 8140 O O . CYS D 1 197 ? 21.235 29.893 -4.050 1.00 25.98 194 CYS D O 1
ATOM 8143 N N . LEU D 1 198 ? 21.664 30.534 -1.895 1.00 26.61 195 LEU D N 1
ATOM 8144 C CA . LEU D 1 198 ? 22.705 31.525 -2.199 1.00 31.53 195 LEU D CA 1
ATOM 8145 C C . LEU D 1 198 ? 23.751 31.158 -3.238 1.00 37.27 195 LEU D C 1
ATOM 8146 O O . LEU D 1 198 ? 23.923 31.873 -4.250 1.00 41.68 195 LEU D O 1
ATOM 8151 N N . ILE D 1 199 ? 24.465 30.074 -2.970 1.00 36.17 196 ILE D N 1
ATOM 8152 C CA . ILE D 1 199 ? 25.600 29.674 -3.793 1.00 36.18 196 ILE D CA 1
ATOM 8153 C C . ILE D 1 199 ? 25.203 28.899 -5.044 1.00 36.38 196 ILE D C 1
ATOM 8154 O O . ILE D 1 199 ? 25.710 29.129 -6.153 1.00 37.09 196 ILE D O 1
ATOM 8159 N N . THR D 1 200 ? 24.295 27.950 -4.846 1.00 35.86 197 THR D N 1
ATOM 8160 C CA . THR D 1 200 ? 23.956 27.000 -5.897 1.00 34.34 197 THR D CA 1
ATOM 8161 C C . THR D 1 200 ? 22.705 27.388 -6.690 1.00 34.32 197 THR D C 1
ATOM 8162 O O . THR D 1 200 ? 22.365 26.744 -7.692 1.00 33.52 197 THR D O 1
ATOM 8166 N N . ASN D 1 201 ? 22.049 28.460 -6.254 1.00 35.37 198 ASN D N 1
ATOM 8167 C CA . ASN D 1 201 ? 21.055 29.162 -7.077 1.00 35.75 198 ASN D CA 1
ATOM 8168 C C . ASN D 1 201 ? 19.809 28.404 -7.533 1.00 33.68 198 ASN D C 1
ATOM 8169 O O . ASN D 1 201 ? 19.314 28.608 -8.653 1.00 36.22 198 ASN D O 1
ATOM 8174 N N . GLN D 1 202 ? 19.270 27.568 -6.680 1.00 27.92 199 GLN D N 1
ATOM 8175 C CA . GLN D 1 202 ? 18.008 26.930 -7.014 1.00 25.25 199 GLN D CA 1
ATOM 8176 C C . GLN D 1 202 ? 17.010 27.395 -5.941 1.00 19.29 199 GLN D C 1
ATOM 8177 O O . GLN D 1 202 ? 17.424 27.917 -4.923 1.00 17.55 199 GLN D O 1
ATOM 8183 N N . PRO D 1 203 ? 15.693 27.237 -6.195 1.00 17.68 200 PRO D N 1
ATOM 8184 C CA . PRO D 1 203 ? 14.714 27.596 -5.172 1.00 16.19 200 PRO D CA 1
ATOM 8185 C C . PRO D 1 203 ? 14.882 26.738 -3.910 1.00 13.36 200 PRO D C 1
ATOM 8186 O O . PRO D 1 203 ? 15.192 25.549 -3.984 1.00 15.77 200 PRO D O 1
ATOM 8190 N N . ASP D 1 204 ? 14.658 27.377 -2.769 1.00 11.55 201 ASP D N 1
ATOM 8191 C CA . ASP D 1 204 ? 14.591 26.772 -1.420 1.00 13.22 201 ASP D CA 1
ATOM 8192 C C . ASP D 1 204 ? 13.092 26.753 -1.035 1.00 10.58 201 ASP D C 1
ATOM 8193 O O . ASP D 1 204 ? 12.425 27.772 -1.237 1.00 12.95 201 ASP D O 1
ATOM 8198 N N . TRP D 1 205 ? 12.581 25.651 -0.517 1.00 9.09 202 TRP D N 1
ATOM 8199 C CA . TRP D 1 205 ? 11.184 25.530 -0.151 1.00 8.24 202 TRP D CA 1
ATOM 8200 C C . TRP D 1 205 ? 11.111 25.186 1.319 1.00 7.63 202 TRP D C 1
ATOM 8201 O O . TRP D 1 205 ? 11.755 24.238 1.763 1.00 8.77 202 TRP D O 1
ATOM 8212 N N . GLY D 1 206 ? 10.302 25.916 2.086 1.00 8.50 203 GLY D N 1
ATOM 8213 C CA . GLY D 1 206 ? 10.201 25.650 3.500 1.00 8.47 203 GLY D CA 1
ATOM 8214 C C . GLY D 1 206 ? 8.830 25.946 4.099 1.00 6.73 203 GLY D C 1
ATOM 8215 O O . GLY D 1 206 ? 8.020 26.685 3.518 1.00 7.99 203 GLY D O 1
ATOM 8216 N N . SER D 1 207 ? 8.622 25.368 5.265 1.00 6.77 204 SER D N 1
ATOM 8217 C CA . SER D 1 207 ? 7.517 25.762 6.155 1.00 6.08 204 SER D CA 1
ATOM 8218 C C . SER D 1 207 ? 8.090 26.362 7.390 1.00 6.18 204 SER D C 1
ATOM 8219 O O . SER D 1 207 ? 9.212 26.007 7.766 1.00 7.62 204 SER D O 1
ATOM 8222 N N . VAL D 1 208 ? 7.373 27.314 7.992 1.00 6.45 205 VAL D N 1
ATOM 8223 C CA . VAL D 1 208 ? 7.945 27.982 9.145 1.00 7.46 205 VAL D CA 1
ATOM 8224 C C . VAL D 1 208 ? 6.898 28.147 10.232 1.00 7.03 205 VAL D C 1
ATOM 8225 O O . VAL D 1 208 ? 5.700 28.439 9.930 1.00 7.53 205 VAL D O 1
ATOM 8229 N N . GLU D 1 209 ? 7.329 27.918 11.457 1.00 6.89 206 GLU D N 1
ATOM 8230 C CA . GLU D 1 209 ? 6.476 27.941 12.672 1.00 6.92 206 GLU D CA 1
ATOM 8231 C C . GLU D 1 209 ? 6.983 29.049 13.574 1.00 6.98 206 GLU D C 1
ATOM 8232 O O . GLU D 1 209 ? 8.144 29.078 13.945 1.00 9.07 206 GLU D O 1
ATOM 8238 N N . ILE D 1 210 ? 6.072 29.942 13.974 1.00 7.69 207 ILE D N 1
ATOM 8239 C CA . ILE D 1 210 ? 6.409 31.081 14.780 1.00 8.61 207 ILE D CA 1
ATOM 8240 C C . ILE D 1 210 ? 5.545 31.057 16.051 1.00 8.39 207 ILE D C 1
ATOM 8241 O O . ILE D 1 210 ? 4.307 31.125 15.972 1.00 8.79 207 ILE D O 1
ATOM 8246 N N . ALA D 1 211 ? 6.185 30.903 17.207 1.00 8.01 208 ALA D N 1
ATOM 8247 C CA . ALA D 1 211 ? 5.452 30.879 18.476 1.00 9.37 208 ALA D CA 1
ATOM 8248 C C . ALA D 1 211 ? 5.864 32.114 19.265 1.00 9.18 208 ALA D C 1
ATOM 8249 O O . ALA D 1 211 ? 7.056 32.412 19.311 1.00 9.57 208 ALA D O 1
ATOM 8251 N N . TYR D 1 212 ? 4.916 32.828 19.880 1.00 9.06 209 TYR D N 1
ATOM 8252 C CA . TYR D 1 212 ? 5.328 34.021 20.584 1.00 8.87 209 TYR D CA 1
ATOM 8253 C C . TYR D 1 212 ? 4.346 34.388 21.655 1.00 9.13 209 TYR D C 1
ATOM 8254 O O . TYR D 1 212 ? 3.206 33.891 21.645 1.00 10.16 209 TYR D O 1
ATOM 8263 N N . HIS D 1 213 ? 4.802 35.223 22.575 1.00 9.51 210 HIS D N 1
ATOM 8264 C CA . HIS D 1 213 ? 3.940 35.876 23.544 1.00 10.15 210 HIS D CA 1
ATOM 8265 C C . HIS D 1 213 ? 4.199 37.344 23.430 1.00 10.08 210 HIS D C 1
ATOM 8266 O O . HIS D 1 213 ? 5.334 37.799 23.651 1.00 11.27 210 HIS D O 1
ATOM 8273 N N . GLY D 1 214 ? 3.156 38.106 23.104 1.00 11.43 211 GLY D N 1
ATOM 8274 C CA . GLY D 1 214 ? 3.315 39.527 22.845 1.00 12.46 211 GLY D CA 1
ATOM 8275 C C . GLY D 1 214 ? 2.047 40.100 22.265 1.00 11.88 211 GLY D C 1
ATOM 8276 O O . GLY D 1 214 ? 1.051 39.399 22.181 1.00 13.86 211 GLY D O 1
ATOM 8277 N N . ALA D 1 215 ? 2.096 41.360 21.833 1.00 11.84 212 ALA D N 1
ATOM 8278 C CA . ALA D 1 215 ? 0.963 41.948 21.140 1.00 13.26 212 ALA D CA 1
ATOM 8279 C C . ALA D 1 215 ? 0.620 41.114 19.903 1.00 13.06 212 ALA D C 1
ATOM 8280 O O . ALA D 1 215 ? 1.503 40.723 19.124 1.00 13.02 212 ALA D O 1
ATOM 8282 N N . LYS D 1 216 ? -0.657 40.858 19.681 1.00 12.79 213 LYS D N 1
ATOM 8283 C CA . LYS D 1 216 ? -1.073 39.964 18.615 1.00 12.90 213 LYS D CA 1
ATOM 8284 C C . LYS D 1 216 ? -0.641 40.472 17.242 1.00 11.54 213 LYS D C 1
ATOM 8285 O O . LYS D 1 216 ? -0.810 41.636 16.907 1.00 13.93 213 LYS D O 1
ATOM 8299 N N . ASN D 1 218 ? -0.489 40.950 13.179 1.00 12.01 215 ASN D N 1
ATOM 8300 C CA . ASN D 1 218 ? -1.350 41.017 12.012 1.00 11.79 215 ASN D CA 1
ATOM 8301 C C . ASN D 1 218 ? -0.920 39.929 11.028 1.00 11.44 215 ASN D C 1
ATOM 8302 O O . ASN D 1 218 ? 0.231 39.910 10.542 1.00 10.89 215 ASN D O 1
ATOM 8307 N N . ARG D 1 219 ? -1.844 39.020 10.696 1.00 12.47 216 ARG D N 1
ATOM 8308 C CA . ARG D 1 219 ? -1.486 37.870 9.846 1.00 12.31 216 ARG D CA 1
ATOM 8309 C C . ARG D 1 219 ? -1.257 38.218 8.390 1.00 10.40 216 ARG D C 1
ATOM 8310 O O . ARG D 1 219 ? -0.459 37.550 7.728 1.00 10.72 216 ARG D O 1
ATOM 8318 N N . GLU D 1 220 ? -1.880 39.267 7.876 1.00 11.63 217 GLU D N 1
ATOM 8319 C CA . GLU D 1 220 ? -1.619 39.688 6.496 1.00 11.86 217 GLU D CA 1
ATOM 8320 C C . GLU D 1 220 ? -0.192 40.252 6.393 1.00 11.13 217 GLU D C 1
ATOM 8321 O O . GLU D 1 220 ? 0.553 39.909 5.470 1.00 10.47 217 GLU D O 1
ATOM 8327 N N . ALA D 1 221 ? 0.204 41.096 7.350 1.00 10.15 218 ALA D N 1
ATOM 8328 C CA . ALA D 1 221 ? 1.581 41.640 7.344 1.00 9.80 218 ALA D CA 1
ATOM 8329 C C . ALA D 1 221 ? 2.609 40.534 7.458 1.00 10.43 218 ALA D C 1
ATOM 8330 O O . ALA D 1 221 ? 3.608 40.520 6.720 1.00 10.42 218 ALA D O 1
ATOM 8332 N N . LEU D 1 222 ? 2.355 39.575 8.354 1.00 9.46 219 LEU D N 1
ATOM 8333 C CA . LEU D 1 222 ? 3.290 38.485 8.544 1.00 9.69 219 LEU D CA 1
ATOM 8334 C C . LEU D 1 222 ? 3.405 37.665 7.249 1.00 9.51 219 LEU D C 1
ATOM 8335 O O . LEU D 1 222 ? 4.535 37.315 6.811 1.00 9.14 219 LEU D O 1
ATOM 8340 N N . LEU D 1 223 ? 2.265 37.339 6.611 1.00 9.30 220 LEU D N 1
ATOM 8341 C CA . LEU D 1 223 ? 2.353 36.502 5.419 1.00 9.47 220 LEU D CA 1
ATOM 8342 C C . LEU D 1 223 ? 3.034 37.299 4.288 1.00 8.55 220 LEU D C 1
ATOM 8343 O O . LEU D 1 223 ? 3.877 36.725 3.567 1.00 9.40 220 LEU D O 1
ATOM 8348 N N . ARG D 1 224 ? 2.694 38.574 4.099 1.00 9.01 221 ARG D N 1
ATOM 8349 C CA . ARG D 1 224 ? 3.401 39.366 3.064 1.00 9.85 221 ARG D CA 1
ATOM 8350 C C . ARG D 1 224 ? 4.909 39.395 3.318 1.00 9.67 221 ARG D C 1
ATOM 8351 O O . ARG D 1 224 ? 5.707 39.255 2.390 1.00 11.14 221 ARG D O 1
ATOM 8359 N N . TYR D 1 225 ? 5.291 39.563 4.586 1.00 8.45 222 TYR D N 1
ATOM 8360 C CA . TYR D 1 225 ? 6.710 39.569 4.934 1.00 9.20 222 TYR D CA 1
ATOM 8361 C C . TYR D 1 225 ? 7.389 38.251 4.572 1.00 8.15 222 TYR D C 1
ATOM 8362 O O . TYR D 1 225 ? 8.430 38.237 3.924 1.00 9.42 222 TYR D O 1
ATOM 8371 N N . LEU D 1 226 ? 6.760 37.133 4.921 1.00 8.97 223 LEU D N 1
ATOM 8372 C CA . LEU D 1 226 ? 7.352 35.827 4.622 1.00 8.09 223 LEU D CA 1
ATOM 8373 C C . LEU D 1 226 ? 7.418 35.621 3.114 1.00 8.69 223 LEU D C 1
ATOM 8374 O O . LEU D 1 226 ? 8.419 35.101 2.588 1.00 9.09 223 LEU D O 1
ATOM 8379 N N . VAL D 1 227 ? 6.373 36.006 2.385 1.00 8.29 224 VAL D N 1
ATOM 8380 C CA . VAL D 1 227 ? 6.381 35.843 0.906 1.00 9.32 224 VAL D CA 1
ATOM 8381 C C . VAL D 1 227 ? 7.465 36.729 0.267 1.00 9.29 224 VAL D C 1
ATOM 8382 O O . VAL D 1 227 ? 7.970 36.429 -0.818 1.00 9.51 224 VAL D O 1
ATOM 8386 N N . SER D 1 228 ? 7.821 37.805 0.948 1.00 9.03 225 SER D N 1
ATOM 8387 C CA . SER D 1 228 ? 8.821 38.701 0.377 1.00 9.49 225 SER D CA 1
ATOM 8388 C C . SER D 1 228 ? 10.218 38.091 0.318 1.00 10.11 225 SER D C 1
ATOM 8389 O O . SER D 1 228 ? 11.140 38.685 -0.258 1.00 12.55 225 SER D O 1
ATOM 8392 N N . PHE D 1 229 ? 10.414 36.924 0.895 1.00 10.62 226 PHE D N 1
ATOM 8393 C CA . PHE D 1 229 ? 11.677 36.204 0.754 1.00 11.41 226 PHE D CA 1
ATOM 8394 C C . PHE D 1 229 ? 11.829 35.525 -0.614 1.00 10.83 226 PHE D C 1
ATOM 8395 O O . PHE D 1 229 ? 12.884 35.051 -0.964 1.00 12.26 226 PHE D O 1
ATOM 8403 N N . ARG D 1 230 ? 10.752 35.498 -1.372 1.00 11.39 227 ARG D N 1
ATOM 8404 C CA . ARG D 1 230 ? 10.591 34.535 -2.459 1.00 12.96 227 ARG D CA 1
ATOM 8405 C C . ARG D 1 230 ? 11.711 34.602 -3.492 1.00 16.96 227 ARG D C 1
ATOM 8406 O O . ARG D 1 230 ? 12.108 33.587 -4.024 1.00 19.07 227 ARG D O 1
ATOM 8414 N N . GLU D 1 231 ? 12.200 35.789 -3.788 0.79 17.56 228 GLU D N 1
ATOM 8415 C CA . GLU D 1 231 ? 13.264 35.932 -4.772 0.79 21.57 228 GLU D CA 1
ATOM 8416 C C . GLU D 1 231 ? 14.553 36.455 -4.131 0.79 22.11 228 GLU D C 1
ATOM 8417 O O . GLU D 1 231 ? 15.378 37.061 -4.789 0.79 26.34 228 GLU D O 1
ATOM 8423 N N . HIS D 1 232 ? 14.718 36.198 -2.850 1.00 20.84 229 HIS D N 1
ATOM 8424 C CA . HIS D 1 232 ? 15.844 36.680 -2.095 1.00 20.98 229 HIS D CA 1
ATOM 8425 C C . HIS D 1 232 ? 16.882 35.600 -1.888 1.00 19.57 229 HIS D C 1
ATOM 8426 O O . HIS D 1 232 ? 16.542 34.462 -1.632 1.00 20.35 229 HIS D O 1
ATOM 8433 N N . ASN D 1 233 ? 18.158 35.940 -2.001 0.92 18.97 230 ASN D N 1
ATOM 8434 C CA . ASN D 1 233 ? 19.229 34.970 -1.770 0.92 18.93 230 ASN D CA 1
ATOM 8435 C C . ASN D 1 233 ? 19.486 34.758 -0.298 0.92 18.86 230 ASN D C 1
ATOM 8436 O O . ASN D 1 233 ? 19.715 35.688 0.419 0.92 20.28 230 ASN D O 1
ATOM 8441 N N . GLU D 1 234 ? 19.447 33.500 0.118 1.00 19.46 231 GLU D N 1
ATOM 8442 C CA . GLU D 1 234 ? 19.470 33.126 1.522 1.00 19.16 231 GLU D CA 1
ATOM 8443 C C . GLU D 1 234 ? 20.187 31.816 1.750 1.00 16.77 231 GLU D C 1
ATOM 8444 O O . GLU D 1 234 ? 20.236 30.996 0.854 1.00 19.06 231 GLU D O 1
ATOM 8450 N N . PHE D 1 235 ? 20.717 31.616 2.949 1.00 13.20 232 PHE D N 1
ATOM 8451 C CA . PHE D 1 235 ? 20.912 30.287 3.507 1.00 10.50 232 PHE D CA 1
ATOM 8452 C C . PHE D 1 235 ? 19.748 30.093 4.485 1.00 9.25 232 PHE D C 1
ATOM 8453 O O . PHE D 1 235 ? 19.235 31.048 5.019 1.00 10.50 232 PHE D O 1
ATOM 8461 N N . HIS D 1 236 ? 19.348 28.850 4.700 1.00 9.75 233 HIS D N 1
ATOM 8462 C CA . HIS D 1 236 ? 18.198 28.546 5.541 1.00 8.29 233 HIS D CA 1
ATOM 8463 C C . HIS D 1 236 ? 18.418 29.062 6.936 1.00 9.10 233 HIS D C 1
ATOM 8464 O O . HIS D 1 236 ? 17.546 29.676 7.533 1.00 8.61 233 HIS D O 1
ATOM 8471 N N . GLU D 1 237 ? 19.607 28.834 7.462 1.00 9.09 234 GLU D N 1
ATOM 8472 C CA . GLU D 1 237 ? 19.947 29.301 8.808 1.00 8.37 234 GLU D CA 1
ATOM 8473 C C . GLU D 1 237 ? 19.840 30.807 8.909 1.00 8.05 234 GLU D C 1
ATOM 8474 O O . GLU D 1 237 ? 19.351 31.355 9.919 1.00 9.78 234 GLU D O 1
ATOM 8480 N N A GLN D 1 238 ? 20.297 31.484 7.873 0.41 8.98 235 GLN D N 1
ATOM 8481 N N B GLN D 1 238 ? 20.371 31.477 7.890 0.59 9.30 235 GLN D N 1
ATOM 8482 C CA A GLN D 1 238 ? 20.313 32.927 7.870 0.41 9.56 235 GLN D CA 1
ATOM 8483 C CA B GLN D 1 238 ? 20.294 32.925 7.763 0.59 11.43 235 GLN D CA 1
ATOM 8484 C C A GLN D 1 238 ? 18.915 33.524 7.694 0.41 10.26 235 G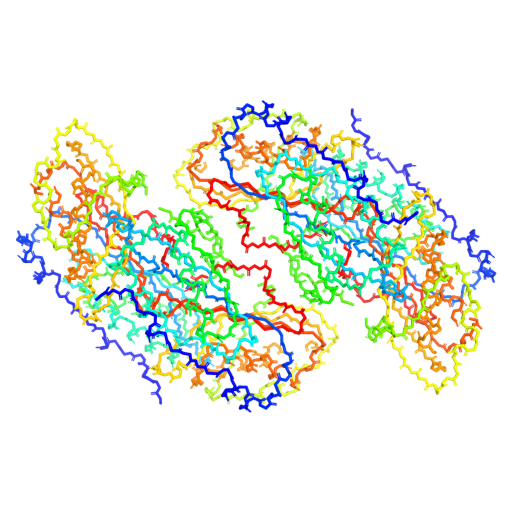LN D C 1
ATOM 8485 C C B GLN D 1 238 ? 18.855 33.443 7.721 0.59 9.55 235 GLN D C 1
ATOM 8486 O O A GLN D 1 238 ? 18.609 34.613 8.229 0.41 10.94 235 GLN D O 1
ATOM 8487 O O B GLN D 1 238 ? 18.516 34.455 8.390 0.59 10.08 235 GLN D O 1
ATOM 8498 N N A CYS D 1 239 ? 18.063 32.834 6.943 0.41 9.66 236 CYS D N 1
ATOM 8499 N N B CYS D 1 239 ? 18.021 32.820 6.890 0.59 7.94 236 CYS D N 1
ATOM 8500 C CA A CYS D 1 239 ? 16.677 33.269 6.781 0.41 9.99 236 CYS D CA 1
ATOM 8501 C CA B CYS D 1 239 ? 16.642 33.266 6.728 0.59 7.54 236 CYS D CA 1
ATOM 8502 C C A CYS D 1 239 ? 15.974 33.221 8.117 0.41 8.72 236 CYS D C 1
ATOM 8503 C C B CYS D 1 239 ? 15.903 33.179 8.067 0.59 8.14 236 CYS D C 1
ATOM 8504 O O A CYS D 1 239 ? 15.337 34.195 8.532 0.41 8.25 236 CYS D O 1
ATOM 8505 O O B CYS D 1 239 ? 15.198 34.114 8.456 0.59 8.98 236 CYS D O 1
ATOM 8510 N N . VAL D 1 240 ? 16.100 32.100 8.799 1.00 7.79 237 VAL D N 1
ATOM 8511 C CA . VAL D 1 240 ? 15.467 31.967 10.103 1.00 7.50 237 VAL D CA 1
ATOM 8512 C C . VAL D 1 240 ? 15.967 33.051 11.079 1.00 7.81 237 VAL D C 1
ATOM 8513 O O . VAL D 1 240 ? 15.149 33.646 11.823 1.00 8.84 237 VAL D O 1
ATOM 8517 N N . GLU D 1 241 ? 17.277 33.315 11.112 1.00 7.70 238 GLU D N 1
ATOM 8518 C CA . GLU D 1 241 ? 17.765 34.366 12.003 1.00 8.25 238 GLU D CA 1
ATOM 8519 C C . GLU D 1 241 ? 17.243 35.753 11.609 1.00 8.76 238 GLU D C 1
ATOM 8520 O O . GLU D 1 241 ? 16.991 36.586 12.496 1.00 9.61 238 GLU D O 1
ATOM 8526 N N A ARG D 1 242 ? 17.106 36.002 10.303 0.44 8.44 239 ARG D N 1
ATOM 8527 N N B ARG D 1 242 ? 17.087 36.011 10.311 0.56 8.15 239 ARG D N 1
ATOM 8528 C CA A ARG D 1 242 ? 16.523 37.254 9.817 0.44 9.14 239 ARG D CA 1
ATOM 8529 C CA B ARG D 1 242 ? 16.546 37.292 9.858 0.56 8.65 239 ARG D CA 1
ATOM 8530 C C A ARG D 1 242 ? 15.086 37.379 10.324 0.44 7.59 239 ARG D C 1
ATOM 8531 C C B ARG D 1 242 ? 15.061 37.413 10.250 0.56 7.84 239 ARG D C 1
ATOM 8532 O O A ARG D 1 242 ? 14.712 38.410 10.879 0.44 8.07 239 ARG D O 1
ATOM 8533 O O B ARG D 1 242 ? 14.624 38.487 10.669 0.56 9.39 239 ARG D O 1
ATOM 8548 N N . ILE D 1 243 ? 14.278 36.337 10.124 1.00 7.84 240 ILE D N 1
ATOM 8549 C CA . ILE D 1 243 ? 12.862 36.365 10.516 1.00 7.73 240 ILE D CA 1
ATOM 8550 C C . ILE D 1 243 ? 12.807 36.613 12.019 1.00 8.12 240 ILE D C 1
ATOM 8551 O O . ILE D 1 243 ? 12.042 37.493 12.472 1.00 8.35 240 ILE D O 1
ATOM 8556 N N . PHE D 1 244 ? 13.636 35.899 12.794 1.00 7.94 241 PHE D N 1
ATOM 8557 C CA . PHE D 1 244 ? 13.644 36.110 14.257 1.00 7.64 241 PHE D CA 1
ATOM 8558 C C . PHE D 1 244 ? 13.954 37.572 14.604 1.00 8.05 241 PHE D C 1
ATOM 8559 O O . PHE D 1 244 ? 13.271 38.207 15.419 1.00 9.38 241 PHE D O 1
ATOM 8567 N N . THR D 1 245 ? 15.031 38.106 14.067 1.00 9.37 242 THR D N 1
ATOM 8568 C CA . THR D 1 245 ? 15.486 39.424 14.441 1.00 10.76 242 THR D CA 1
ATOM 8569 C C . THR D 1 245 ? 14.516 40.486 13.921 1.00 10.20 242 THR D C 1
ATOM 8570 O O . THR D 1 245 ? 14.295 41.503 14.599 1.00 10.38 242 THR D O 1
ATOM 8574 N N . ASP D 1 246 ? 13.913 40.288 12.746 1.00 9.67 243 ASP D N 1
ATOM 8575 C CA . ASP D 1 246 ? 12.922 41.273 12.241 1.00 10.22 243 ASP D CA 1
ATOM 8576 C C . ASP D 1 246 ? 11.668 41.255 13.135 1.00 9.46 243 ASP D C 1
ATOM 8577 O O . ASP D 1 246 ? 11.143 42.333 13.499 1.00 9.86 243 ASP D O 1
ATOM 8582 N N . ILE D 1 247 ? 11.160 40.077 13.509 1.00 8.50 244 ILE D N 1
ATOM 8583 C CA . ILE D 1 247 ? 9.996 40.061 14.383 1.00 9.81 244 ILE D CA 1
ATOM 8584 C C . ILE D 1 247 ? 10.358 40.671 15.732 1.00 10.24 244 ILE D C 1
ATOM 8585 O O . ILE D 1 247 ? 9.571 41.458 16.278 1.00 10.05 244 ILE D O 1
ATOM 8606 N N . ARG D 1 249 ? 12.476 43.063 16.413 1.00 12.09 246 ARG D N 1
ATOM 8607 C CA . ARG D 1 249 ? 12.621 44.517 16.367 1.00 13.60 246 ARG D CA 1
ATOM 8608 C C . ARG D 1 249 ? 11.314 45.226 16.015 1.00 13.46 246 ARG D C 1
ATOM 8609 O O . ARG D 1 249 ? 11.006 46.274 16.596 1.00 15.24 246 ARG D O 1
ATOM 8617 N N . TYR D 1 250 ? 10.503 44.651 15.129 1.00 11.60 247 TYR D N 1
ATOM 8618 C CA . TYR D 1 250 ? 9.246 45.301 14.770 1.00 11.95 247 TYR D CA 1
ATOM 8619 C C . TYR D 1 250 ? 8.102 45.002 15.726 1.00 11.68 247 TYR D C 1
ATOM 8620 O O . TYR D 1 250 ? 7.214 45.844 15.871 1.00 13.98 247 TYR D O 1
ATOM 8629 N N . CYS D 1 251 ? 8.004 43.763 16.212 1.00 13.32 248 CYS D N 1
ATOM 8630 C CA . CYS D 1 251 ? 6.893 43.349 17.055 1.00 12.86 248 CYS D CA 1
ATOM 8631 C C . CYS D 1 251 ? 7.135 43.257 18.550 1.00 14.28 248 CYS D C 1
ATOM 8632 O O . CYS D 1 251 ? 6.174 43.178 19.333 1.00 15.55 248 CYS D O 1
ATOM 8635 N N . GLN D 1 252 ? 8.406 43.224 18.930 1.00 13.39 249 GLN D N 1
ATOM 8636 C CA . GLN D 1 252 ? 8.822 43.159 20.331 1.00 15.05 249 GLN D CA 1
ATOM 8637 C C . GLN D 1 252 ? 8.018 42.248 21.241 1.00 13.94 249 GLN D C 1
ATOM 8638 O O . GLN D 1 252 ? 7.537 42.672 22.292 1.00 15.65 249 GLN D O 1
ATOM 8644 N N . PRO D 1 253 ? 7.869 40.976 20.864 1.00 11.89 250 PRO D N 1
ATOM 8645 C CA . PRO D 1 253 ? 7.258 40.023 21.793 1.00 10.75 250 PRO D CA 1
ATOM 8646 C C . PRO D 1 253 ? 8.154 39.788 23.025 1.00 10.13 250 PRO D C 1
ATOM 8647 O O . PRO D 1 253 ? 9.365 40.009 22.962 1.00 12.87 250 PRO D O 1
ATOM 8651 N N . GLN D 1 254 ? 7.574 39.341 24.138 1.00 10.18 251 GLN D N 1
ATOM 8652 C CA . GLN D 1 254 ? 8.358 38.995 25.320 1.00 10.54 251 GLN D CA 1
ATOM 8653 C C . GLN D 1 254 ? 9.139 37.730 25.080 1.00 10.50 251 GLN D C 1
ATOM 8654 O O . GLN D 1 254 ? 10.238 37.576 25.609 1.00 12.37 251 GLN D O 1
ATOM 8660 N N . SER D 1 255 ? 8.594 36.838 24.249 1.00 10.60 252 SER D N 1
ATOM 8661 C CA . SER D 1 255 ? 9.267 35.569 23.944 1.00 9.44 252 SER D CA 1
ATOM 8662 C C . SER D 1 255 ? 8.894 35.168 22.528 1.00 8.57 252 SER D C 1
ATOM 8663 O O . SER D 1 255 ? 7.819 35.491 22.027 1.00 9.04 252 SER D O 1
ATOM 8666 N N . LEU D 1 256 ? 9.831 34.474 21.870 1.00 8.51 253 LEU D N 1
ATOM 8667 C CA . LEU D 1 256 ? 9.681 34.166 20.453 1.00 8.67 253 LEU D CA 1
ATOM 8668 C C . LEU D 1 256 ? 10.462 32.921 20.074 1.00 7.02 253 LEU D C 1
ATOM 8669 O O . LEU D 1 256 ? 11.619 32.750 20.520 1.00 8.69 253 LEU D O 1
ATOM 8674 N N . THR D 1 257 ? 9.847 32.085 19.228 1.00 7.65 254 THR D N 1
ATOM 8675 C CA . THR D 1 257 ? 10.565 30.964 18.595 1.00 6.79 254 THR D CA 1
ATOM 8676 C C . THR D 1 257 ? 10.229 30.972 17.138 1.00 6.92 254 THR D C 1
ATOM 8677 O O . THR D 1 257 ? 9.041 31.090 16.777 1.00 9.09 254 THR D O 1
ATOM 8681 N N . VAL D 1 258 ? 11.267 30.872 16.294 1.00 7.68 255 VAL D N 1
ATOM 8682 C CA . VAL D 1 258 ? 11.076 30.747 14.852 1.00 6.78 255 VAL D CA 1
ATOM 8683 C C . VAL D 1 258 ? 11.773 29.448 14.424 1.00 7.03 255 VAL D C 1
ATOM 8684 O O . VAL D 1 258 ? 12.976 29.232 14.730 1.00 8.16 255 VAL D O 1
ATOM 8688 N N . TYR D 1 259 ? 11.021 28.570 13.784 1.00 7.06 256 TYR D N 1
ATOM 8689 C CA . TYR D 1 259 ? 11.515 27.260 13.383 1.00 7.58 256 TYR D CA 1
ATOM 8690 C C . TYR D 1 259 ? 11.102 26.989 11.970 1.00 7.47 256 TYR D C 1
ATOM 8691 O O . TYR D 1 259 ? 9.931 26.976 11.668 1.00 8.13 256 TYR D O 1
ATOM 8700 N N . ALA D 1 260 ? 12.045 26.757 11.066 1.00 6.60 257 ALA D N 1
ATOM 8701 C CA . ALA D 1 260 ? 11.714 26.444 9.684 1.00 7.12 257 ALA D CA 1
ATOM 8702 C C . ALA D 1 260 ? 12.237 25.062 9.334 1.00 7.09 257 ALA D C 1
ATOM 8703 O O . ALA D 1 260 ? 13.234 24.626 9.840 1.00 7.19 257 ALA D O 1
ATOM 8705 N N . ARG D 1 261 ? 11.464 24.375 8.504 1.00 6.65 258 ARG D N 1
ATOM 8706 C CA . ARG D 1 261 ? 11.797 23.065 7.976 1.00 6.15 258 ARG D CA 1
ATOM 8707 C C . ARG D 1 261 ? 11.783 23.151 6.440 1.00 6.16 258 ARG D C 1
ATOM 8708 O O . ARG D 1 261 ? 10.761 23.364 5.802 1.00 7.32 258 ARG D O 1
ATOM 8716 N N . TYR D 1 262 ? 12.956 22.935 5.862 1.00 6.30 259 TYR D N 1
ATOM 8717 C CA . TYR D 1 262 ? 13.149 23.056 4.429 1.00 7.49 259 TYR D CA 1
ATOM 8718 C C . TYR D 1 262 ? 13.248 21.691 3.749 1.00 5.54 259 TYR D C 1
ATOM 8719 O O . TYR D 1 262 ? 13.662 20.728 4.324 1.00 6.92 259 TYR D O 1
ATOM 8728 N N . THR D 1 263 ? 12.835 21.653 2.500 1.00 6.81 260 THR D N 1
ATOM 8729 C CA . THR D 1 263 ? 12.993 20.463 1.696 1.00 6.99 260 THR D CA 1
ATOM 8730 C C . THR D 1 263 ? 14.484 20.258 1.396 1.00 6.08 260 THR D C 1
ATOM 8731 O O . THR D 1 263 ? 15.261 21.176 1.354 1.00 8.11 260 THR D O 1
ATOM 8735 N N . ARG D 1 264 ? 14.861 19.010 1.229 1.00 7.07 261 ARG D N 1
ATOM 8736 C CA . ARG D 1 264 ? 16.258 18.660 0.998 1.00 7.52 261 ARG D CA 1
ATOM 8737 C C . ARG D 1 264 ? 16.733 19.199 -0.337 1.00 8.09 261 ARG D C 1
ATOM 8738 O O . ARG D 1 264 ? 15.979 19.393 -1.260 1.00 9.68 261 ARG D O 1
ATOM 8746 N N A LEU D 1 265 ? 18.040 19.449 -0.284 0.60 9.27 262 LEU D N 1
ATOM 8747 N N B LEU D 1 265 ? 18.043 19.359 -0.303 0.40 10.06 262 LEU D N 1
ATOM 8748 C CA A LEU D 1 265 ? 18.826 19.698 -1.479 0.60 11.73 262 LEU D CA 1
ATOM 8749 C CA B LEU D 1 265 ? 18.760 19.647 -1.511 0.40 12.73 262 LEU D CA 1
ATOM 8750 C C A LEU D 1 265 ? 19.913 18.635 -1.460 0.60 10.46 262 LEU D C 1
ATOM 8751 C C B LEU D 1 265 ? 19.951 18.711 -1.511 0.40 11.63 262 LEU D C 1
ATOM 8752 O O A LEU D 1 265 ? 20.607 18.491 -0.465 0.60 9.49 262 LEU D O 1
ATOM 8753 O O B LEU D 1 265 ? 20.743 18.721 -0.585 0.40 11.19 262 LEU D O 1
ATOM 8762 N N . GLY D 1 266 ? 20.077 17.903 -2.557 1.00 10.61 263 GLY D N 1
ATOM 8763 C CA . GLY D 1 266 ? 21.205 16.973 -2.667 1.00 11.71 263 GLY D CA 1
ATOM 8764 C C . GLY D 1 266 ? 21.142 15.928 -1.530 1.00 10.21 263 GLY D C 1
ATOM 8765 O O . GLY D 1 266 ? 22.175 15.500 -1.001 1.00 12.05 263 GLY D O 1
ATOM 8766 N N . GLY D 1 267 ? 19.944 15.528 -1.115 1.00 10.09 264 GLY D N 1
ATOM 8767 C CA . GLY D 1 267 ? 19.819 14.434 -0.157 1.00 9.05 264 GLY D CA 1
ATOM 8768 C C . GLY D 1 267 ? 19.835 14.820 1.292 1.00 7.75 264 GLY D C 1
ATOM 8769 O O . GLY D 1 267 ? 19.695 13.908 2.148 1.00 8.95 264 GLY D O 1
ATOM 8770 N N A LEU D 1 268 ? 19.923 16.107 1.613 0.59 7.36 265 LEU D N 1
ATOM 8771 N N B LEU D 1 268 ? 20.055 16.125 1.580 0.41 7.50 265 LEU D N 1
ATOM 8772 C CA A LEU D 1 268 ? 19.930 16.419 3.013 0.59 8.08 265 LEU D CA 1
ATOM 8773 C CA B LEU D 1 268 ? 20.172 16.710 2.938 0.41 7.67 265 LEU D CA 1
ATOM 8774 C C A LEU D 1 268 ? 19.186 17.722 3.198 0.59 7.98 265 LEU D C 1
ATOM 8775 C C B LEU D 1 268 ? 19.150 17.801 3.160 0.41 7.34 265 LEU D C 1
ATOM 8776 O O A LEU D 1 268 ? 19.179 18.594 2.322 0.59 10.08 265 LEU D O 1
ATOM 8777 O O B LEU D 1 268 ? 18.979 18.670 2.297 0.41 8.37 265 LEU D O 1
ATOM 8786 N N . ASP D 1 269 ? 18.511 17.829 4.329 1.00 6.60 266 ASP D N 1
ATOM 8787 C CA . ASP D 1 269 ? 17.716 18.994 4.649 1.00 6.53 266 ASP D CA 1
ATOM 8788 C C . ASP D 1 269 ? 18.222 19.675 5.919 1.00 6.49 266 ASP D C 1
ATOM 8789 O O . ASP D 1 269 ? 19.027 19.088 6.696 1.00 7.06 266 ASP D O 1
ATOM 8794 N N . ILE D 1 270 ? 17.816 20.944 6.086 1.00 6.74 267 ILE D N 1
ATOM 8795 C CA . ILE D 1 270 ? 18.223 21.785 7.209 1.00 6.92 267 ILE D CA 1
ATOM 8796 C C . ILE D 1 270 ? 16.979 22.387 7.814 1.00 6.25 267 ILE D C 1
ATOM 8797 O O . ILE D 1 270 ? 16.080 22.836 7.077 1.00 7.34 267 ILE D O 1
ATOM 8802 N N . ASN D 1 271 ? 16.933 22.356 9.145 1.00 5.83 268 ASN D N 1
ATOM 8803 C CA . ASN D 1 271 ? 15.749 22.756 9.944 1.00 6.49 268 ASN D CA 1
ATOM 8804 C C . ASN D 1 271 ? 16.235 23.644 11.055 1.00 5.81 268 ASN D C 1
ATOM 8805 O O . ASN D 1 271 ? 16.510 23.192 12.164 1.00 6.89 268 ASN D O 1
ATOM 8810 N N . PRO D 1 272 ? 16.417 24.952 10.757 1.00 6.20 269 PRO D N 1
ATOM 8811 C CA . PRO D 1 272 ? 16.978 25.831 11.802 1.00 7.77 269 PRO D CA 1
ATOM 8812 C C . PRO D 1 272 ? 15.914 26.250 12.820 1.00 6.40 269 PRO D C 1
ATOM 8813 O O . PRO D 1 272 ? 14.816 26.671 12.427 1.00 7.13 269 PRO D O 1
ATOM 8817 N N . PHE D 1 273 ? 16.299 26.195 14.076 1.00 6.59 270 PHE D N 1
ATOM 8818 C CA . PHE D 1 273 ? 15.421 26.523 15.223 1.00 7.35 270 PHE D CA 1
ATOM 8819 C C . PHE D 1 273 ? 16.099 27.648 15.981 1.00 7.74 270 PHE D C 1
ATOM 8820 O O . PHE D 1 273 ? 17.263 27.512 16.391 1.00 8.30 270 PHE D O 1
ATOM 8828 N N . ARG D 1 274 ? 15.422 28.786 16.165 1.00 7.51 271 ARG D N 1
ATOM 8829 C CA . ARG D 1 274 ? 15.978 29.931 16.914 1.00 8.36 271 ARG D CA 1
ATOM 8830 C C . ARG D 1 274 ? 14.962 30.444 17.894 1.00 8.72 271 ARG D C 1
ATOM 8831 O O . ARG D 1 274 ? 13.825 30.626 17.519 1.00 9.30 271 ARG D O 1
ATOM 8839 N N . SER D 1 275 ? 15.335 30.648 19.153 1.00 8.79 272 SER D N 1
ATOM 8840 C CA . SER D 1 275 ? 14.356 30.972 20.160 1.00 9.72 272 SER D CA 1
ATOM 8841 C C . SER D 1 275 ? 14.974 31.895 21.208 1.00 10.64 272 SER D C 1
ATOM 8842 O O . SER D 1 275 ? 16.176 31.839 21.506 1.00 11.79 272 SER D O 1
ATOM 8845 N N . SER D 1 276 ? 14.136 32.723 21.828 1.00 9.37 273 SER D N 1
ATOM 8846 C CA . SER D 1 276 ? 14.579 33.457 23.000 1.00 10.81 273 SER D CA 1
ATOM 8847 C C . SER D 1 276 ? 14.745 32.556 24.215 1.00 12.86 273 SER D C 1
ATOM 8848 O O . SER D 1 276 ? 15.573 32.876 25.075 1.00 15.80 273 SER D O 1
ATOM 8851 N N . HIS D 1 277 ? 13.792 31.651 24.394 1.00 13.63 274 HIS D N 1
ATOM 8852 C CA . HIS D 1 277 ? 13.657 30.832 25.605 1.00 15.51 274 HIS D CA 1
ATOM 8853 C C . HIS D 1 277 ? 13.690 29.286 25.515 1.00 17.40 274 HIS D C 1
ATOM 8854 O O . HIS D 1 277 ? 13.811 28.607 26.548 1.00 20.89 274 HIS D O 1
ATOM 8861 N N . GLN D 1 278 ? 13.581 28.741 24.300 0.97 15.10 275 GLN D N 1
ATOM 8862 C CA . GLN D 1 278 ? 13.535 27.288 24.048 0.97 15.66 275 GLN D CA 1
ATOM 8863 C C . GLN D 1 278 ? 14.820 26.850 23.335 0.97 16.67 275 GLN D C 1
ATOM 8864 O O . GLN D 1 278 ? 15.476 27.661 22.678 0.97 18.57 275 GLN D O 1
ATOM 8870 N N . SER D 1 279 ? 15.273 25.625 23.575 1.00 18.61 276 SER D N 1
ATOM 8871 C CA . SER D 1 279 ? 16.527 25.075 23.001 1.00 19.59 276 SER D CA 1
ATOM 8872 C C . SER D 1 279 ? 16.495 24.349 21.629 1.00 16.60 276 SER D C 1
ATOM 8873 O O . SER D 1 279 ? 17.457 24.407 20.842 1.00 17.56 276 SER D O 1
ATOM 8876 N N . ALA D 1 280 ? 15.415 23.617 21.339 1.00 15.31 277 ALA D N 1
ATOM 8877 C CA . ALA D 1 280 ? 15.370 22.691 20.198 1.00 14.44 277 ALA D CA 1
ATOM 8878 C C . ALA D 1 280 ? 13.974 22.210 20.049 1.00 13.59 277 ALA D C 1
ATOM 8879 O O . ALA D 1 280 ? 13.162 22.297 20.990 1.00 13.32 277 ALA D O 1
ATOM 8881 N N . PRO D 1 281 ? 13.629 21.781 18.851 1.00 13.98 278 PRO D N 1
ATOM 8882 C CA . PRO D 1 281 ? 12.309 21.180 18.685 1.00 15.28 278 PRO D CA 1
ATOM 8883 C C . PRO D 1 281 ? 12.276 19.826 19.367 1.00 15.69 278 PRO D C 1
ATOM 8884 O O . PRO D 1 281 ? 13.327 19.244 19.667 1.00 16.94 278 PRO D O 1
ATOM 8888 N N A ASN D 1 282 ? 11.086 19.285 19.609 0.57 15.32 279 ASN D N 1
ATOM 8889 N N B ASN D 1 282 ? 11.066 19.314 19.562 0.43 16.35 279 ASN D N 1
ATOM 8890 C CA A ASN D 1 282 ? 10.969 17.993 20.323 0.57 16.44 279 ASN D CA 1
ATOM 8891 C CA B ASN D 1 282 ? 10.847 18.068 20.302 0.43 18.04 279 ASN D CA 1
ATOM 8892 C C A ASN D 1 282 ? 11.452 16.763 19.539 0.57 17.41 279 ASN D C 1
ATOM 8893 C C B ASN D 1 282 ? 11.042 16.727 19.531 0.43 16.79 279 ASN D C 1
ATOM 8894 O O A ASN D 1 282 ? 11.939 15.768 20.105 0.57 18.84 279 ASN D O 1
ATOM 8895 O O B ASN D 1 282 ? 11.292 15.670 20.139 0.43 16.02 279 ASN D O 1
ATOM 8904 N N A HIS D 1 283 ? 11.285 16.828 18.232 0.57 15.10 280 HIS D N 1
ATOM 8905 N N B HIS D 1 283 ? 10.966 16.777 18.203 0.43 16.57 280 HIS D N 1
ATOM 8906 C CA A HIS D 1 283 ? 11.593 15.705 17.372 0.57 15.18 280 HIS D CA 1
ATOM 8907 C CA B HIS D 1 283 ? 11.384 15.666 17.339 0.43 15.72 280 HIS D CA 1
ATOM 8908 C C A HIS D 1 283 ? 11.988 16.253 16.026 0.57 14.38 280 HIS D C 1
ATOM 8909 C C B HIS D 1 283 ? 11.950 16.235 16.042 0.43 13.54 280 HIS D C 1
ATOM 8910 O O A HIS D 1 283 ? 11.946 17.465 15.767 0.57 15.89 280 HIS D O 1
ATOM 8911 O O B HIS D 1 283 ? 12.058 17.450 15.882 0.43 12.89 280 HIS D O 1
ATOM 8924 N N . ASN D 1 284 ? 12.421 15.348 15.171 1.00 12.64 281 ASN D N 1
ATOM 8925 C CA . ASN D 1 284 ? 12.800 15.649 13.804 1.00 11.03 281 ASN D CA 1
ATOM 8926 C C . ASN D 1 284 ? 11.896 14.964 12.782 1.00 11.40 281 ASN D C 1
ATOM 8927 O O . ASN D 1 284 ? 12.360 14.404 11.815 1.00 15.17 281 ASN D O 1
ATOM 8932 N N . GLN D 1 285 ? 10.602 14.955 13.034 1.00 10.98 282 GLN D N 1
ATOM 8933 C CA . GLN D 1 285 ? 9.724 14.350 12.074 1.00 10.38 282 GLN D CA 1
ATOM 8934 C C . GLN D 1 285 ? 9.583 15.142 10.804 1.00 7.75 282 GLN D C 1
ATOM 8935 O O . GLN D 1 285 ? 9.525 16.373 10.835 1.00 9.71 282 GLN D O 1
ATOM 8941 N N . ARG D 1 286 ? 9.523 14.451 9.664 1.00 8.10 283 ARG D N 1
ATOM 8942 C CA . ARG D 1 286 ? 9.493 15.136 8.385 1.00 7.40 283 ARG D CA 1
ATOM 8943 C C . ARG D 1 286 ? 8.095 15.708 8.054 1.00 6.84 283 ARG D C 1
ATOM 8944 O O . ARG D 1 286 ? 7.080 15.095 8.384 1.00 7.22 283 ARG D O 1
ATOM 8960 N N . ALA D 1 288 ? 5.416 17.223 4.818 1.00 6.94 285 ALA D N 1
ATOM 8961 C CA . ALA D 1 288 ? 4.945 16.577 3.593 1.00 7.79 285 ALA D CA 1
ATOM 8962 C C . ALA D 1 288 ? 5.909 16.667 2.422 1.00 6.53 285 ALA D C 1
ATOM 8963 O O . ALA D 1 288 ? 6.055 15.714 1.678 1.00 7.64 285 ALA D O 1
ATOM 8965 N N . ARG D 1 289 ? 6.538 17.817 2.237 1.00 6.32 286 ARG D N 1
ATOM 8966 C CA . ARG D 1 289 ? 7.412 18.028 1.083 1.00 6.87 286 ARG D CA 1
ATOM 8967 C C . ARG D 1 289 ? 8.828 17.569 1.367 1.00 6.21 286 ARG D C 1
ATOM 8968 O O . ARG D 1 289 ? 9.669 17.499 0.457 1.00 7.63 286 ARG D O 1
ATOM 8976 N N . GLN D 1 290 ? 9.135 17.312 2.626 1.00 6.89 287 GLN D N 1
ATOM 8977 C CA . GLN D 1 290 ? 10.494 16.923 2.994 1.00 7.02 287 GLN D CA 1
ATOM 8978 C C . GLN D 1 290 ? 10.741 15.468 2.671 1.00 7.36 287 GLN D C 1
ATOM 8979 O O . GLN D 1 290 ? 11.877 15.022 2.803 1.00 8.35 287 GLN D O 1
#

Sequence (1024 aa):
YANNQYDPSLLQPVPRSLNRNDDLHLSATLPFQGCDIWTLYELLSWLNQQKGLPQVAIGEEVSIPATSANLIESSKSFKLYLNSYNQTRFASWDDEVQQTRLVHDLSACAGETVTVNVKSLNNEYTAEPIVTQGECIDDQDIEIANYEEFDDDALLQGAAQGEEVSEVLHSHLLKSNNCLITNNQQPDWGSVEIAYHGAKNREALLRYLVSFREHNEFHEQQCCVERRIFTDIRYCQPQSLTVYARYTRLLGGLDINPFRSSHQSAPNHHNQRARQNQYDPSLLQQPVPRSLNRNDLHLSATLPFQGCDIWTLYELSWLNQKGLPQVAIGEVSIPATSANLIESSKSFKLYLNSYNQTRFASWDEVQQTRLVHDLSACAGETVTVNNVKSSLNEEYTAEPIVTQGECIDDDQDIEIANYEEFDDDALLQQGAAQGEEVSEVLHSHLLKSNNCLITNQPDDWGSVEIAYHGAKNREALLRYLVSFREHNEFHEQQCCVERIFTDIRYCQPQSSLTVYARYTRLGGLDINPFRSSHHQQSAPNHNQRARQNQYDPSLLQQPVPRSLNRNDLHLSATLPFQGCDIWTLYELSWLNQKGLPQVAIGEVSIPATSANLIESSKSFKLYLNSYNQTRFASWDEVQQTRLVHDLSACAGETVTTVNNVKSSLNEEYTAEEPIVTQGECIDDQDIEIANYEEFDDALLQGAAQGEEVSEVLHSHLLKSNNCLITNQPDWGSVEIAYHGAKNRREALLRYLVSFREHNEFHEQQCCVERIFTDIRYCQPQSLTVYARYTRLLGGLLDINPFRSSHHQSAPNHNQRARQYANNQQYDPSLLQPVPRSLLNRNDLHLSATLPFQGCDIWTLYELSWLNQQKGLPQVAIGEEVSIPATSANLIESSKSFKLYLNSYNQTRFASWDDEVQQTRLVHDLSACAGETVTTVNNVKSLNEEYTAEPIVTQGECIDDQDDIEIANYEFDDALLQGAAQGEEEVSEVLHSHLLKSNNCLITNQPDWGSVEIAYHGAKNREALLRYLVSFREHNEFHEQQCCVERRIFTDIRYCQPQSLTVYARYTRLLGGLLDINPFRSSHQSAPNNHHNQRARQ

Foldseek 3Di:
DQAAADLVLKDWDFPVVVVVVLVDDLDDLWWAWKKKKFQFAWAAEQVGHIDGWIKIKTGTPNFRTDIDQVSVLSNRVNRHRHYDHDPVVVLVVCQVSNCVRRRHGMHMDTGHPVVCVPFDADDDFEELPPDDDDDDALAADLCLLAVVFDADWDWGKYKYQQAWAFEAPPGDIKGKMKIKTFTARHHSVSLVSNRSSRHHPYDDPQSVQVSSVSSVVRGDTPWMKMWMWIADDSRMTIITIIINPDYYDPDDHHVRD/DAQDLVLKAWDFPCPLCVVLVADLPGLWWAWKWKKFQFQWAAEQVRHIDGWIKIKIGTPNFRTDIDVVSVLVNSVNRHRYYDHDPVRVQVVCQVSRCVRRVHGMHMDTGHPVVCPPPDADDDFEELPPDPDDQDDQAQDLCLLAVVQDADWDWGKYKYQQAWAAAQPPRDIKGKIKMKTFTARHHSVSLVNNRSSRHHPHDDPQSVQVVSVSSVVRGPTPWMKMWMWIADDSRMTIIIIIISPDNYDPDDGHVRD/DAQDLVLKAWDFPCVLCVVLVDDLPDLWWAWKWKKQQFQWAAEQVRHIDGWIKIKIGTPNFRTDIDVVSVLVNRVNRHRYYDHDPVRVQVVCQVSRCVRRVHGMHMDTGHPVVCPPPDADDDFEELPPDPDDDDDQAQDLCLLAVVQDADWDWTKYKYQQAWAAAQPPRDIKGKIKMKTFTARHHSVSLVNNRSSRHHPHDDPQSVQSSSVSSVVRGPTPWMKMWMWIADDSRMTIIIIIISPDNYDPDDGHVRD/DQAAADLVLKDWDFPVVLVVVLVDDLDDLWWAWKKKKQQFAWAAEQVGHIDGWIKIKTGTPNFRTDIDVVSVLSNRVNRHYHYDHDPVVVLVVCQVSRCVRRRHGMHMDTGHPVVCVPFDADDDFEELPPDPDDDDAQAADLCLLAVVFAADWDWGKYKYQQAWAFAAPVGDIKGKMKIKTFTARHHSVSLVSNRSSRHHPHDDPQSVQSSSVSSVVRGPTPWMKMWMWIADDSSMTIITIIINPDYYDPDDHHVRD

Radius of gyration: 31.55 Å; Cα contacts (8 Å, |Δi|>4): 2539; chains: 4; bounding box: 72×98×61 Å

InterPro domains:
  IPR016428 NADPH-dependent 7-cyano-7-deazaguanine reductase, QueF type 2 [MF_00817] (1-281)
  IPR016428 NADPH-dependent 7-cyano-7-deazaguanine reductase, QueF type 2 [PIRSF004750] (8-281)
  IPR016428 NADPH-dependent 7-cyano-7-deazaguanine reductase, QueF type 2 [TIGR03138] (11-281)
  IPR029139 NADPH-dependent 7-cyano-7-deazaguanine reductase, N-terminal [PF14819] (21-129)
  IPR029500 NADPH-dependent 7-cyano-7-deazaguanine reductase QueF [PF14489] (194-270)
  IPR043133 GTP cyclohydrolase I, C-terminal/NADPH-dependent 7-cyano-7-deazaguanine reductase [G3DSA:3.30.1130.10] (21-138)
  IPR043133 GTP cyclohydrolase I, C-terminal/NADPH-dependent 7-cyano-7-deazaguanine reductase [G3DSA:3.30.1130.10] (143-281)
  IPR050084 NADPH-dependent 7-cyano-7-deazaguanine reductase [PTHR34354] (169-281)

Organism: Vibrio cholerae serotype O1 (strain ATCC 39315 / El Tor Inaba N16961) (NCBI:txid243277)

B-factor: mean 14.03, std 8.23, range [2.74, 57.85]

CATH classification: 3.30.1130.10 (+1 more: 3.30.1130.10)

Solvent-accessible surface area: 38484 Å² total